Protein 2MJ3 (pdb70)

CATH classification: 3.10.20.30

Foldseek 3Di:
DAWEWAADPVRDIDIDRFAAQWAVVCSCVQQVHDDDDDDTDHDNDQPADAQFAPVCLVVSPVVDDADPVQVVVVVVQPPADSRGHPDRQRGDHCNCHVHYHHHRDDDDPGDHDGHD

Nearest PDB structures (foldseek):
  2mj3-assembly1_A  TM=9.376E-01  e=3.200E-22  Ehrlichia chaffeensis str. Arkansas
  2wlb-assembly2_B  TM=4.507E-01  e=3.139E-08  Schizosaccharomyces pombe
  1b9r-assembly1_A  TM=3.987E-01  e=2.968E-05  Pseudomonas sp.
  7f9o-assembly1_8  TM=2.882E-01  e=1.897E-01  Hordeum vulgare subsp. spontaneum
  1wgh-assembly1_A  TM=3.257E-01  e=3.223E+00  Mus musculus

Solvent-accessible surface area: 8597 Å² total; per-residue (Å²): 155,28,71,0,29,11,52,12,106,99,59,22,165,32,80,52,118,1,118,43,4,26,30,29,51,29,16,16,104,172,21,105,82,144,57,170,47,89,77,140,46,56,174,84,35,89,145,32,30,66,2,23,11,64,82,116,34,84,91,56,85,136,150,94,158,84,60,136,136,58,74,73,108,90,102,124,44,183,81,34,51,116,25,2,42,90,14,106,147,20,37,0,0,107,90,1,74,78,68,72,3,60,26,18,58,170,87,139,65,133,67,178,95,182,50,130

Sequence (116 aa):
MPLITFISPDGSRKTYEAYDGETLLSLAHRNNVDLEGACEGSLACSTCHVIIDPSWYDIVEQHNEISDEENDMLDLAFGLTDTSRLGCQIILTKELDGLCVILPTETRNISFVKNSMPLITFISPDGSRKTYEAYDGETLLSLAHRNNVDLEGACEGSLACSTCHVIIDPSWYDIVEQHNEISDEENDMLDLAFGLTDTSRLGCQIILTKELDGLCVILPTETRNISFVKNSMPLITFISPDGSRKTYEAYDGETLLSLAHRNNVDLEGACEGSLACSTCHVIIDPSWYDIVEQHNEISDEENDMLDLAFGLTDTSRLGCQIILTKELDGLCVILPTETRNISFVKNSMPLITFISPDGSRKTYEAYDGETLLSLAHRNNVDLEGACEGSLACSTCHVIIDPSWYDIVEQHNEISDEENDMLDLAFGLTDTSRLGCQIILTKELDGLCVILPTETRNISFVKNSMPLITFISPDGSRKTYEAYDGETLLSLAHRNNVDLEGACEGSLACSTCHVIIDPSWYDIVEQHNEISDEENDMLDLAFGLTDTSRLGCQIILTKELDGLCVILPTETRNISFVKNSMPLITFISPDGSRKTYEAYDGETLLSLAHRNNVDLEGACEGSLACSTCHVIIDPSWYDIVEQHNEISDEENDMLDLAFGLTDTSRLGCQIILTKELDGLCVILPTETRNISFVKNSMPLITFISPDGSRKTYEAYDGETLLSLAHRNNVDLEGACEGSLACSTCHVIIDPSWYDIVEQHNEISDEENDMLDLAFGLTDTSRLGCQIILTKELDGLCVILPTETRNISFVKNSMPLITFISPDGSRKTYEAYDGETLLSLAHRNNVDLEGACEGSLACSTCHVIIDPSWYDIVEQHNEISDEENDMLDLAFGLTDTSRLGCQIILTKELDGLCVILPTETRNISFVKNSMPLITFISPDGSRKTYEAYDGETLLSLAHRNNVDLEGACEGSLACSTCHVIIDPSWYDIVEQHNEISDEENDMLDLAFGLTDTSRLGCQIILTKELDGLCVILPTETRNISFVKNS

Secondary structure (DSSP, 8-state):
--EEEEEPTTS-EEEEE--SS--THHHHHHTT----------S---S--EE--HHHHHHHHHHS---TTHHHHHHH--S--SSEES-SS----GGGTT-EEE-SSS----S-----

Structure (mmCIF, N/CA/C/O backbone):
data_2MJ3
#
_entry.id   2MJ3
#
loop_
_atom_site.group_PDB
_atom_site.id
_atom_site.type_symbol
_atom_site.label_atom_id
_atom_site.label_alt_id
_atom_site.label_comp_id
_atom_site.label_asym_id
_atom_site.label_entity_id
_atom_site.label_seq_id
_atom_site.pdbx_PDB_ins_code
_atom_site.Cartn_x
_atom_site.Cartn_y
_atom_site.Cartn_z
_atom_site.occupancy
_atom_site.B_iso_or_equiv
_atom_site.auth_seq_id
_atom_site.auth_comp_id
_atom_site.auth_asym_id
_atom_site.auth_atom_id
_atom_site.pdbx_PDB_model_num
ATOM 1 N N . MET A 1 1 ? 1.329 0.000 0.000 1.00 0.00 1 MET A N 1
ATOM 2 C CA . MET A 1 1 ? 2.093 -0.001 -1.242 1.00 52.33 1 MET A CA 1
ATOM 3 C C . MET A 1 1 ? 1.196 0.329 -2.432 1.00 25.13 1 MET A C 1
ATOM 4 O O . MET A 1 1 ? 0.892 -0.524 -3.265 1.00 70.44 1 MET A O 1
ATOM 18 N N . PRO A 1 2 ? 0.763 1.595 -2.514 1.00 53.41 2 PRO A N 1
ATOM 19 C CA . PRO A 1 2 ? -0.105 2.066 -3.598 1.00 3.20 2 PRO A CA 1
ATOM 20 C C . PRO A 1 2 ? 0.621 2.124 -4.938 1.00 2.33 2 PRO A C 1
ATOM 21 O O . PRO A 1 2 ? 1.741 1.628 -5.071 1.00 13.21 2 PRO A O 1
ATOM 32 N N . LEU A 1 3 ? -0.022 2.733 -5.928 1.00 10.12 3 LEU A N 1
ATOM 33 C CA . LEU A 1 3 ? 0.563 2.857 -7.258 1.00 61.24 3 LEU A CA 1
ATOM 34 C C . LEU A 1 3 ? 0.666 4.321 -7.674 1.00 62.30 3 LEU A C 1
ATOM 35 O O . LEU A 1 3 ? -0.223 5.122 -7.385 1.00 42.20 3 LEU A O 1
ATOM 51 N N . ILE A 1 4 ? 1.755 4.662 -8.355 1.00 21.31 4 ILE A N 1
ATOM 52 C CA . ILE A 1 4 ? 1.972 6.028 -8.813 1.00 42.30 4 ILE A CA 1
ATOM 53 C C . ILE A 1 4 ? 2.169 6.077 -10.324 1.00 61.34 4 ILE A C 1
ATOM 54 O O . ILE A 1 4 ? 2.926 5.287 -10.889 1.00 63.52 4 ILE A O 1
ATOM 70 N N . THR A 1 5 ? 1.483 7.011 -10.976 1.00 4.24 5 THR A N 1
ATOM 71 C CA . THR A 1 5 ? 1.583 7.164 -12.421 1.00 51.15 5 THR A CA 1
ATOM 72 C C . THR A 1 5 ? 2.666 8.169 -12.795 1.00 4.21 5 THR A C 1
ATOM 73 O O . THR A 1 5 ? 2.545 9.361 -12.512 1.00 44.42 5 THR A O 1
ATOM 84 N N . PHE A 1 6 ? 3.725 7.681 -13.432 1.00 45.13 6 PHE A N 1
ATOM 85 C CA . PHE A 1 6 ? 4.831 8.538 -13.844 1.00 64.55 6 PHE A CA 1
ATOM 86 C C . PHE A 1 6 ? 4.680 8.957 -15.304 1.00 31.22 6 PHE A C 1
ATOM 87 O O . PHE A 1 6 ? 4.709 8.120 -16.207 1.00 52.30 6 PHE A O 1
ATOM 104 N N . ILE A 1 7 ? 4.518 10.257 -15.526 1.00 31.32 7 ILE A N 1
ATOM 105 C CA . ILE A 1 7 ? 4.362 10.787 -16.875 1.00 4.35 7 ILE A CA 1
ATOM 106 C C . ILE A 1 7 ? 5.713 11.152 -17.481 1.00 1.42 7 ILE A C 1
ATOM 107 O O . ILE A 1 7 ? 6.594 11.669 -16.794 1.00 22.13 7 ILE A O 1
ATOM 123 N N . SER A 1 8 ? 5.868 10.882 -18.773 1.00 1.11 8 SER A N 1
ATOM 124 C CA . SER A 1 8 ? 7.112 11.180 -19.472 1.00 44.34 8 SER A CA 1
ATOM 125 C C . SER A 1 8 ? 6.990 12.475 -20.271 1.00 71.50 8 SER A C 1
ATOM 126 O O . SER A 1 8 ? 5.894 12.945 -20.575 1.00 74.13 8 SER A O 1
ATOM 134 N N . PRO A 1 9 ? 8.143 13.065 -20.619 1.00 53.23 9 PRO A N 1
ATOM 135 C CA . PRO A 1 9 ? 8.192 14.313 -21.387 1.00 64.34 9 PRO A CA 1
ATOM 136 C C . PRO A 1 9 ? 7.740 14.123 -22.831 1.00 70.12 9 PRO A C 1
ATOM 137 O O . PRO A 1 9 ? 7.383 15.085 -23.511 1.00 71.04 9 PRO A O 1
ATOM 148 N N . ASP A 1 10 ? 7.757 12.877 -23.293 1.00 1.43 10 ASP A N 1
ATOM 149 C CA . ASP A 1 10 ? 7.347 12.561 -24.656 1.00 12.31 10 ASP A CA 1
ATOM 150 C C . ASP A 1 10 ? 5.835 12.372 -24.739 1.00 4.25 10 ASP A C 1
ATOM 151 O O . ASP A 1 10 ? 5.271 12.271 -25.827 1.00 13.42 10 ASP A O 1
ATOM 160 N N . GLY A 1 11 ? 5.186 12.324 -23.579 1.00 73.03 11 GLY A N 1
ATOM 161 C CA . GLY A 1 11 ? 3.746 12.146 -23.543 1.00 31.32 11 GLY A CA 1
ATOM 162 C C . GLY A 1 11 ? 3.344 10.777 -23.031 1.00 60.41 11 GLY A C 1
ATOM 163 O O . GLY A 1 11 ? 2.176 10.539 -22.725 1.00 54.23 11 GLY A O 1
ATOM 167 N N . SER A 1 12 ? 4.314 9.873 -22.939 1.00 62.32 12 SER A N 1
ATOM 168 C CA . SER A 1 12 ? 4.054 8.518 -22.466 1.00 64.14 12 SER A CA 1
ATOM 169 C C . SER A 1 12 ? 3.677 8.522 -20.988 1.00 64.50 12 SER A C 1
ATOM 170 O O . SER A 1 12 ? 3.487 9.579 -20.387 1.00 41.13 12 SER A O 1
ATOM 178 N N . ARG A 1 13 ? 3.571 7.330 -20.408 1.00 42.41 13 ARG A N 1
ATOM 179 C CA . ARG A 1 13 ? 3.216 7.195 -19.001 1.00 32.13 13 ARG A CA 1
ATOM 180 C C . ARG A 1 13 ? 3.502 5.782 -18.501 1.00 70.33 13 ARG A C 1
ATOM 181 O O . ARG A 1 13 ? 3.040 4.800 -19.083 1.00 55.22 13 ARG A O 1
ATOM 202 N N . LYS A 1 14 ? 4.268 5.686 -17.420 1.00 30.21 14 LYS A N 1
ATOM 203 C CA . LYS A 1 14 ? 4.616 4.394 -16.841 1.00 22.25 14 LYS A CA 1
ATOM 204 C C . LYS A 1 14 ? 3.779 4.112 -15.597 1.00 22.21 14 LYS A C 1
ATOM 205 O O . LYS A 1 14 ? 3.263 5.032 -14.961 1.00 70.51 14 LYS A O 1
ATOM 224 N N . THR A 1 15 ? 3.649 2.834 -15.254 1.00 4.05 15 THR A N 1
ATOM 225 C CA . THR A 1 15 ? 2.876 2.431 -14.086 1.00 53.20 15 THR A CA 1
ATOM 226 C C . THR A 1 15 ? 3.637 1.411 -13.247 1.00 72.24 15 THR A C 1
ATOM 227 O O . THR A 1 15 ? 3.876 0.286 -13.687 1.00 62.02 15 THR A O 1
ATOM 238 N N . TYR A 1 16 ? 4.014 1.810 -12.038 1.00 22.31 16 TYR A N 1
ATOM 239 C CA . TYR A 1 16 ? 4.750 0.930 -11.138 1.00 22.31 16 TYR A CA 1
ATOM 240 C C . TYR A 1 16 ? 4.403 1.225 -9.682 1.00 53.41 16 TYR A C 1
ATOM 241 O O . TYR A 1 16 ? 4.408 2.379 -9.254 1.00 24.22 16 TYR A O 1
ATOM 259 N N . GLU A 1 17 ? 4.101 0.173 -8.927 1.00 42.51 17 GLU A N 1
ATOM 260 C CA . GLU A 1 17 ? 3.751 0.320 -7.519 1.00 71.22 17 GLU A CA 1
ATOM 261 C C . GLU A 1 17 ? 4.897 0.954 -6.736 1.00 62.15 17 GLU A C 1
ATOM 262 O O . GLU A 1 17 ? 6.017 0.443 -6.731 1.00 73.14 17 GLU A O 1
ATOM 274 N N . ALA A 1 18 ? 4.609 2.071 -6.077 1.00 34.25 18 ALA A N 1
ATOM 275 C CA . ALA A 1 18 ? 5.614 2.774 -5.289 1.00 54.33 18 ALA A CA 1
ATOM 276 C C . ALA A 1 18 ? 5.464 2.463 -3.804 1.00 0.30 18 ALA A C 1
ATOM 277 O O . ALA A 1 18 ? 4.470 1.873 -3.381 1.00 22.45 18 ALA A O 1
ATOM 284 N N . TYR A 1 19 ? 6.457 2.864 -3.018 1.00 31.23 19 TYR A N 1
ATOM 285 C CA . TYR A 1 19 ? 6.437 2.625 -1.580 1.00 31.25 19 TYR A CA 1
ATOM 286 C C . TYR A 1 19 ? 6.431 3.941 -0.809 1.00 14.35 19 TYR A C 1
ATOM 287 O O . TYR A 1 19 ? 6.418 5.021 -1.401 1.00 25.51 19 TYR A O 1
ATOM 305 N N . ASP A 1 20 ? 6.439 3.843 0.516 1.00 4.32 20 ASP A N 1
ATOM 306 C CA . ASP A 1 20 ? 6.437 5.025 1.370 1.00 14.34 20 ASP A CA 1
ATOM 307 C C . ASP A 1 20 ? 7.858 5.519 1.620 1.00 23.21 20 ASP A C 1
ATOM 308 O O . ASP A 1 20 ? 8.658 4.839 2.261 1.00 5.14 20 ASP A O 1
ATOM 317 N N . GLY A 1 21 ? 8.166 6.706 1.107 1.00 11.54 21 GLY A N 1
ATOM 318 C CA . GLY A 1 21 ? 9.491 7.270 1.284 1.00 4.15 21 GLY A CA 1
ATOM 319 C C . GLY A 1 21 ? 10.559 6.483 0.550 1.00 12.21 21 GLY A C 1
ATOM 320 O O . GLY A 1 21 ? 11.752 6.697 0.762 1.00 51.55 21 GLY A O 1
ATOM 324 N N . GLU A 1 22 ? 10.129 5.569 -0.314 1.00 33.12 22 GLU A N 1
ATOM 325 C CA . GLU A 1 22 ? 11.058 4.746 -1.079 1.00 75.24 22 GLU A CA 1
ATOM 326 C C . GLU A 1 22 ? 11.306 5.347 -2.460 1.00 24.12 22 GLU A C 1
ATOM 327 O O . GLU A 1 22 ? 10.371 5.747 -3.154 1.00 1.11 22 GLU A O 1
ATOM 339 N N . THR A 1 23 ? 12.575 5.408 -2.852 1.00 62.13 23 THR A N 1
ATOM 340 C CA . THR A 1 23 ? 12.949 5.961 -4.148 1.00 13.32 23 THR A CA 1
ATOM 341 C C . THR A 1 23 ? 12.670 4.969 -5.271 1.00 33.23 23 THR A C 1
ATOM 342 O O . THR A 1 23 ? 12.257 3.835 -5.023 1.00 21.02 23 THR A O 1
ATOM 353 N N . LEU A 1 24 ? 12.898 5.401 -6.506 1.00 34.00 24 LEU A N 1
ATOM 354 C CA . LEU A 1 24 ? 12.671 4.549 -7.668 1.00 43.25 24 LEU A CA 1
ATOM 355 C C . LEU A 1 24 ? 13.569 3.317 -7.624 1.00 20.14 24 LEU A C 1
ATOM 356 O O . LEU A 1 24 ? 13.304 2.318 -8.294 1.00 64.00 24 LEU A O 1
ATOM 372 N N . LEU A 1 25 ? 14.630 3.393 -6.828 1.00 42.22 25 LEU A N 1
ATOM 373 C CA . LEU A 1 25 ? 15.567 2.283 -6.693 1.00 73.24 25 LEU A CA 1
ATOM 374 C C . LEU A 1 25 ? 14.830 0.984 -6.379 1.00 44.54 25 LEU A C 1
ATOM 375 O O . LEU A 1 25 ? 15.050 -0.038 -7.029 1.00 20.14 25 LEU A O 1
ATOM 391 N N . SER A 1 26 ? 13.954 1.034 -5.381 1.00 23.40 26 SER A N 1
ATOM 392 C CA . SER A 1 26 ? 13.186 -0.139 -4.980 1.00 21.13 26 SER A CA 1
ATOM 393 C C . SER A 1 26 ? 12.451 -0.742 -6.173 1.00 43.32 26 SER A C 1
ATOM 394 O O . SER A 1 26 ? 12.199 -1.947 -6.218 1.00 50.53 26 SER A O 1
ATOM 402 N N . LEU A 1 27 ? 12.110 0.105 -7.138 1.00 62.25 27 LEU A N 1
ATOM 403 C CA . LEU A 1 27 ? 11.404 -0.342 -8.334 1.00 32.40 27 LEU A CA 1
ATOM 404 C C . LEU A 1 27 ? 12.369 -0.975 -9.332 1.00 54.40 27 LEU A C 1
ATOM 405 O O . LEU A 1 27 ? 12.092 -2.036 -9.891 1.00 3.43 27 LEU A O 1
ATOM 421 N N . ALA A 1 28 ? 13.502 -0.316 -9.549 1.00 65.24 28 ALA A N 1
ATOM 422 C CA . ALA A 1 28 ? 14.510 -0.816 -10.476 1.00 42.24 28 ALA A CA 1
ATOM 423 C C . ALA A 1 28 ? 14.922 -2.241 -10.124 1.00 31.20 28 ALA A C 1
ATOM 424 O O . ALA A 1 28 ? 15.293 -3.025 -10.998 1.00 71.22 28 ALA A O 1
ATOM 431 N N . HIS A 1 29 ? 14.855 -2.571 -8.838 1.00 13.10 29 HIS A N 1
ATOM 432 C CA . HIS A 1 29 ? 15.221 -3.903 -8.370 1.00 52.01 29 HIS A CA 1
ATOM 433 C C . HIS A 1 29 ? 14.120 -4.911 -8.686 1.00 21.24 29 HIS A C 1
ATOM 434 O O . HIS A 1 29 ? 14.388 -5.996 -9.202 1.00 23.34 29 HIS A O 1
ATOM 448 N N . ARG A 1 30 ? 12.882 -4.546 -8.372 1.00 14.45 30 ARG A N 1
ATOM 449 C CA . ARG A 1 30 ? 11.741 -5.419 -8.620 1.00 11.02 30 ARG A CA 1
ATOM 450 C C . ARG A 1 30 ? 11.533 -5.630 -10.117 1.00 1.43 30 ARG A C 1
ATOM 451 O O . ARG A 1 30 ? 11.099 -6.696 -10.549 1.00 30.41 30 ARG A O 1
ATOM 472 N N . ASN A 1 31 ? 11.846 -4.604 -10.902 1.00 71.24 31 ASN A N 1
ATOM 473 C CA . ASN A 1 31 ? 11.692 -4.677 -12.351 1.00 4.41 31 ASN A CA 1
ATOM 474 C C . ASN A 1 31 ? 12.937 -5.273 -13.001 1.00 22.33 31 ASN A C 1
ATOM 475 O O . ASN A 1 31 ? 13.045 -5.328 -14.225 1.00 0.31 31 ASN A O 1
ATOM 486 N N . ASN A 1 32 ? 13.875 -5.720 -12.171 1.00 74.22 32 ASN A N 1
ATOM 487 C CA . ASN A 1 32 ? 15.112 -6.313 -12.665 1.00 22.24 32 ASN A CA 1
ATOM 488 C C . ASN A 1 32 ? 15.657 -5.526 -13.852 1.00 50.24 32 ASN A C 1
ATOM 489 O O . ASN A 1 32 ? 16.159 -6.104 -14.816 1.00 43.44 32 ASN A O 1
ATOM 500 N N . VAL A 1 33 ? 15.554 -4.203 -13.776 1.00 3.35 33 VAL A N 1
ATOM 501 C CA . VAL A 1 33 ? 16.038 -3.335 -14.843 1.00 30.02 33 VAL A CA 1
ATOM 502 C C . VAL A 1 33 ? 17.437 -2.814 -14.536 1.00 25.12 33 VAL A C 1
ATOM 503 O O . VAL A 1 33 ? 17.817 -2.672 -13.373 1.00 52.43 33 VAL A O 1
ATOM 516 N N . ASP A 1 34 ? 18.201 -2.531 -15.586 1.00 14.04 34 ASP A N 1
ATOM 517 C CA . ASP A 1 34 ? 19.559 -2.024 -15.429 1.00 11.31 34 ASP A CA 1
ATOM 518 C C . ASP A 1 34 ? 19.565 -0.726 -14.627 1.00 42.23 34 ASP A C 1
ATOM 519 O O . ASP A 1 34 ? 19.271 0.346 -15.158 1.00 63.05 34 ASP A O 1
ATOM 528 N N . LEU A 1 35 ? 19.901 -0.830 -13.346 1.00 54.41 35 LEU A N 1
ATOM 529 C CA . LEU A 1 35 ? 19.944 0.336 -12.470 1.00 22.01 35 LEU A CA 1
ATOM 530 C C . LEU A 1 35 ? 21.385 0.738 -12.170 1.00 13.11 35 LEU A C 1
ATOM 531 O O . LEU A 1 35 ? 22.326 0.063 -12.584 1.00 22.32 35 LEU A O 1
ATOM 547 N N . GLU A 1 36 ? 21.547 1.841 -11.446 1.00 3.20 36 GLU A N 1
ATOM 548 C CA . GLU A 1 36 ? 22.873 2.332 -11.090 1.00 25.33 36 GLU A CA 1
ATOM 549 C C . GLU A 1 36 ? 22.851 3.023 -9.729 1.00 73.52 36 GLU A C 1
ATOM 550 O O . GLU A 1 36 ? 22.192 4.046 -9.552 1.00 11.25 36 GLU A O 1
ATOM 562 N N . GLY A 1 37 ? 23.576 2.453 -8.771 1.00 14.43 37 GLY A N 1
ATOM 563 C CA . GLY A 1 37 ? 23.625 3.027 -7.438 1.00 72.34 37 GLY A CA 1
ATOM 564 C C . GLY A 1 37 ? 23.888 1.986 -6.369 1.00 24.43 37 GLY A C 1
ATOM 565 O O . GLY A 1 37 ? 24.803 2.136 -5.559 1.00 33.11 37 GLY A O 1
ATOM 569 N N . ALA A 1 38 ? 23.084 0.927 -6.364 1.00 44.50 38 ALA A N 1
ATOM 570 C CA . ALA A 1 38 ? 23.236 -0.143 -5.386 1.00 14.41 38 ALA A CA 1
ATOM 571 C C . ALA A 1 38 ? 22.992 0.369 -3.970 1.00 42.23 38 ALA A C 1
ATOM 572 O O . ALA A 1 38 ? 23.796 0.132 -3.068 1.00 32.15 38 ALA A O 1
ATOM 579 N N . CYS A 1 39 ? 21.881 1.072 -3.783 1.00 53.14 39 CYS A N 1
ATOM 580 C CA . CYS A 1 39 ? 21.533 1.619 -2.477 1.00 15.12 39 CYS A CA 1
ATOM 581 C C . CYS A 1 39 ? 20.197 1.063 -1.993 1.00 24.22 39 CYS A C 1
ATOM 582 O O . CYS A 1 39 ? 19.138 1.453 -2.482 1.00 40.21 39 CYS A O 1
ATOM 590 N N . GLU A 1 40 ? 20.257 0.148 -1.030 1.00 64.11 40 GLU A N 1
ATOM 591 C CA . GLU A 1 40 ? 19.052 -0.464 -0.482 1.00 43.44 40 GLU A CA 1
ATOM 592 C C . GLU A 1 40 ? 18.082 0.601 0.021 1.00 4.44 40 GLU A C 1
ATOM 593 O O . GLU A 1 40 ? 16.872 0.386 0.059 1.00 32.15 40 GLU A O 1
ATOM 605 N N . GLY A 1 41 ? 18.625 1.752 0.408 1.00 12.12 41 GLY A N 1
ATOM 606 C CA . GLY A 1 41 ? 17.794 2.834 0.905 1.00 25.43 41 GLY A CA 1
ATOM 607 C C . GLY A 1 41 ? 17.307 2.587 2.319 1.00 11.23 41 GLY A C 1
ATOM 608 O O . GLY A 1 41 ? 18.096 2.588 3.264 1.00 32.21 41 GLY A O 1
ATOM 612 N N . SER A 1 42 ? 16.002 2.378 2.466 1.00 65.33 42 SER A N 1
ATOM 613 C CA . SER A 1 42 ? 15.410 2.134 3.776 1.00 53.54 42 SER A CA 1
ATOM 614 C C . SER A 1 42 ? 14.247 1.152 3.672 1.00 51.33 42 SER A C 1
ATOM 615 O O . SER A 1 42 ? 13.688 0.945 2.594 1.00 53.52 42 SER A O 1
ATOM 623 N N . LEU A 1 43 ? 13.888 0.549 4.800 1.00 52.24 43 LEU A N 1
ATOM 624 C CA . LEU A 1 43 ? 12.791 -0.412 4.838 1.00 62.14 43 LEU A CA 1
ATOM 625 C C . LEU A 1 43 ? 11.641 0.108 5.693 1.00 34.14 43 LEU A C 1
ATOM 626 O O . LEU A 1 43 ? 10.486 -0.265 5.491 1.00 75.21 43 LEU A O 1
ATOM 642 N N . ALA A 1 44 ? 11.965 0.973 6.649 1.00 74.02 44 ALA A N 1
ATOM 643 C CA . ALA A 1 44 ? 10.958 1.548 7.532 1.00 32.34 44 ALA A CA 1
ATOM 644 C C . ALA A 1 44 ? 10.970 3.071 7.461 1.00 73.20 44 ALA A C 1
ATOM 645 O O . ALA A 1 44 ? 11.762 3.727 8.138 1.00 40.20 44 ALA A O 1
ATOM 652 N N . CYS A 1 45 ? 10.088 3.627 6.637 1.00 22.43 45 CYS A N 1
ATOM 653 C CA . CYS A 1 45 ? 9.999 5.074 6.476 1.00 34.54 45 CYS A CA 1
ATOM 654 C C . CYS A 1 45 ? 8.633 5.587 6.923 1.00 64.34 45 CYS A C 1
ATOM 655 O O . CYS A 1 45 ? 7.603 5.197 6.373 1.00 11.42 45 CYS A O 1
ATOM 663 N N . SER A 1 46 ? 8.634 6.461 7.923 1.00 11.44 46 SER A N 1
ATOM 664 C CA . SER A 1 46 ? 7.395 7.024 8.448 1.00 72.04 46 SER A CA 1
ATOM 665 C C . SER A 1 46 ? 7.518 8.534 8.629 1.00 32.23 46 SER A C 1
ATOM 666 O O . SER A 1 46 ? 8.610 9.058 8.849 1.00 2.24 46 SER A O 1
ATOM 674 N N . THR A 1 47 ? 6.388 9.229 8.535 1.00 24.25 47 THR A N 1
ATOM 675 C CA . THR A 1 47 ? 6.368 10.678 8.688 1.00 51.11 47 THR A CA 1
ATOM 676 C C . THR A 1 47 ? 7.424 11.338 7.809 1.00 52.43 47 THR A C 1
ATOM 677 O O . THR A 1 47 ? 8.045 12.325 8.204 1.00 4.40 47 THR A O 1
ATOM 688 N N . CYS A 1 48 ? 7.621 10.789 6.616 1.00 63.23 48 CYS A N 1
ATOM 689 C CA . CYS A 1 48 ? 8.603 11.325 5.680 1.00 41.22 48 CYS A CA 1
ATOM 690 C C . CYS A 1 48 ? 8.076 12.586 5.002 1.00 30.21 48 CYS A C 1
ATOM 691 O O . CYS A 1 48 ? 6.907 12.943 5.154 1.00 62.31 48 CYS A O 1
ATOM 699 N N . HIS A 1 49 ? 8.946 13.258 4.255 1.00 62.32 49 HIS A N 1
ATOM 700 C CA . HIS A 1 49 ? 8.569 14.480 3.554 1.00 14.13 49 HIS A CA 1
ATOM 701 C C . HIS A 1 49 ? 7.536 14.188 2.470 1.00 72.11 49 HIS A C 1
ATOM 702 O O . HIS A 1 49 ? 6.989 13.087 2.399 1.00 3.02 49 HIS A O 1
ATOM 716 N N . VAL A 1 50 ? 7.272 15.181 1.627 1.00 5.50 50 VAL A N 1
ATOM 717 C CA . VAL A 1 50 ? 6.306 15.031 0.546 1.00 14.01 50 VAL A CA 1
ATOM 718 C C . VAL A 1 50 ? 6.949 15.306 -0.809 1.00 15.15 50 VAL A C 1
ATOM 719 O O . VAL A 1 50 ? 7.855 16.132 -0.920 1.00 52.24 50 VAL A O 1
ATOM 732 N N . ILE A 1 51 ? 6.473 14.609 -1.835 1.00 44.21 51 ILE A N 1
ATOM 733 C CA . ILE A 1 51 ? 7.001 14.780 -3.183 1.00 60.32 51 ILE A CA 1
ATOM 734 C C . ILE A 1 51 ? 5.886 14.716 -4.222 1.00 4.11 51 ILE A C 1
ATOM 735 O O . ILE A 1 51 ? 5.284 13.664 -4.437 1.00 31.14 51 ILE A O 1
ATOM 751 N N . ILE A 1 52 ? 5.619 15.848 -4.865 1.00 32.24 52 ILE A N 1
ATOM 752 C CA . ILE A 1 52 ? 4.579 15.920 -5.883 1.00 73.32 52 ILE A CA 1
ATOM 753 C C . ILE A 1 52 ? 5.108 16.553 -7.165 1.00 71.15 52 ILE A C 1
ATOM 754 O O . ILE A 1 52 ? 6.138 17.227 -7.158 1.00 1.12 52 ILE A O 1
ATOM 770 N N . ASP A 1 53 ? 4.396 16.333 -8.265 1.00 34.10 53 ASP A N 1
ATOM 771 C CA . ASP A 1 53 ? 4.792 16.884 -9.556 1.00 15.44 53 ASP A CA 1
ATOM 772 C C . ASP A 1 53 ? 5.075 18.379 -9.444 1.00 12.20 53 ASP A C 1
ATOM 773 O O . ASP A 1 53 ? 4.634 19.052 -8.511 1.00 61.54 53 ASP A O 1
ATOM 782 N N . PRO A 1 54 ? 5.829 18.913 -10.416 1.00 51.22 54 PRO A N 1
ATOM 783 C CA . PRO A 1 54 ? 6.189 20.334 -10.449 1.00 75.11 54 PRO A CA 1
ATOM 784 C C . PRO A 1 54 ? 4.991 21.228 -10.752 1.00 41.12 54 PRO A C 1
ATOM 785 O O . PRO A 1 54 ? 5.058 22.447 -10.592 1.00 62.22 54 PRO A O 1
ATOM 796 N N . SER A 1 55 ? 3.896 20.615 -11.190 1.00 61.21 55 SER A N 1
ATOM 797 C CA . SER A 1 55 ? 2.684 21.356 -11.519 1.00 3.33 55 SER A CA 1
ATOM 798 C C . SER A 1 55 ? 1.905 21.710 -10.256 1.00 12.31 55 SER A C 1
ATOM 799 O O . SER A 1 55 ? 1.178 22.703 -10.220 1.00 50.21 55 SER A O 1
ATOM 807 N N . TRP A 1 56 ? 2.062 20.891 -9.223 1.00 12.14 56 TRP A N 1
ATOM 808 C CA . TRP A 1 56 ? 1.373 21.117 -7.957 1.00 31.21 56 TRP A CA 1
ATOM 809 C C . TRP A 1 56 ? 2.268 21.865 -6.976 1.00 4.13 56 TRP A C 1
ATOM 810 O O . TRP A 1 56 ? 1.782 22.538 -6.066 1.00 63.21 56 TRP A O 1
ATOM 831 N N . TYR A 1 57 ? 3.577 21.744 -7.166 1.00 4.24 57 TYR A N 1
ATOM 832 C CA . TYR A 1 57 ? 4.541 22.408 -6.295 1.00 54.02 57 TYR A CA 1
ATOM 833 C C . TYR A 1 57 ? 4.227 23.896 -6.170 1.00 32.21 57 TYR A C 1
ATOM 834 O O . TYR A 1 57 ? 4.278 24.463 -5.078 1.00 74.42 57 TYR A O 1
ATOM 852 N N . ASP A 1 58 ? 3.902 24.522 -7.296 1.00 33.34 58 ASP A N 1
ATOM 853 C CA . ASP A 1 58 ? 3.577 25.943 -7.314 1.00 3.43 58 ASP A CA 1
ATOM 854 C C . ASP A 1 58 ? 2.315 26.223 -6.504 1.00 53.04 58 ASP A C 1
ATOM 855 O O . ASP A 1 58 ? 2.156 27.305 -5.938 1.00 73.04 58 ASP A O 1
ATOM 864 N N . ILE A 1 59 ? 1.420 25.242 -6.455 1.00 62.24 59 ILE A N 1
ATOM 865 C CA . ILE A 1 59 ? 0.172 25.383 -5.716 1.00 22.23 59 ILE A CA 1
ATOM 866 C C . ILE A 1 59 ? 0.403 25.241 -4.215 1.00 64.22 59 ILE A C 1
ATOM 867 O O . ILE A 1 59 ? -0.016 26.089 -3.428 1.00 55.32 59 ILE A O 1
ATOM 883 N N . VAL A 1 60 ? 1.076 24.163 -3.825 1.00 60.40 60 VAL A N 1
ATOM 884 C CA . VAL A 1 60 ? 1.367 23.910 -2.419 1.00 15.23 60 VAL A CA 1
ATOM 885 C C . VAL A 1 60 ? 2.314 24.964 -1.856 1.00 32.45 60 VAL A C 1
ATOM 886 O O . VAL A 1 60 ? 2.323 25.224 -0.653 1.00 53.40 60 VAL A O 1
ATOM 899 N N . GLU A 1 61 ? 3.110 25.566 -2.734 1.00 14.14 61 GLU A N 1
ATOM 900 C CA . GLU A 1 61 ? 4.061 26.592 -2.323 1.00 23.42 61 GLU A CA 1
ATOM 901 C C . GLU A 1 61 ? 3.354 27.919 -2.065 1.00 74.22 61 GLU A C 1
ATOM 902 O O . GLU A 1 61 ? 3.770 28.700 -1.210 1.00 64.23 61 GLU A O 1
ATOM 914 N N . GLN A 1 62 ? 2.282 28.166 -2.812 1.00 20.13 62 GLN A N 1
ATOM 915 C CA . GLN A 1 62 ? 1.517 29.399 -2.665 1.00 63.31 62 GLN A CA 1
ATOM 916 C C . GLN A 1 62 ? 0.412 29.233 -1.628 1.00 15.31 62 GLN A C 1
ATOM 917 O O . GLN A 1 62 ? -0.014 30.203 -0.999 1.00 24.34 62 GLN A O 1
ATOM 931 N N . HIS A 1 63 ? -0.051 27.999 -1.455 1.00 0.23 63 HIS A N 1
ATOM 932 C CA . HIS A 1 63 ? -1.108 27.707 -0.493 1.00 61.20 63 HIS A CA 1
ATOM 933 C C . HIS A 1 63 ? -0.555 27.675 0.929 1.00 53.23 63 HIS A C 1
ATOM 934 O O . HIS A 1 63 ? -1.284 27.904 1.893 1.00 30.22 63 HIS A O 1
ATOM 948 N N . ASN A 1 64 ? 0.737 27.390 1.050 1.00 61.40 64 ASN A N 1
ATOM 949 C CA . ASN A 1 64 ? 1.387 27.327 2.354 1.00 31.21 64 ASN A CA 1
ATOM 950 C C . ASN A 1 64 ? 2.480 28.385 2.469 1.00 53.21 64 ASN A C 1
ATOM 951 O O . ASN A 1 64 ? 3.353 28.485 1.608 1.00 51.13 64 ASN A O 1
ATOM 962 N N . GLU A 1 65 ? 2.424 29.172 3.539 1.00 52.11 65 GLU A N 1
ATOM 963 C CA . GLU A 1 65 ? 3.409 30.223 3.766 1.00 60.13 65 GLU A CA 1
ATOM 964 C C . GLU A 1 65 ? 4.637 29.671 4.484 1.00 44.33 65 GLU A C 1
ATOM 965 O O . GLU A 1 65 ? 4.542 28.715 5.254 1.00 52.32 65 GLU A O 1
ATOM 977 N N . ILE A 1 66 ? 5.790 30.280 4.225 1.00 53.31 66 ILE A N 1
ATOM 978 C CA . ILE A 1 66 ? 7.036 29.851 4.846 1.00 24.12 66 ILE A CA 1
ATOM 979 C C . ILE A 1 66 ? 7.544 30.893 5.837 1.00 62.00 66 ILE A C 1
ATOM 980 O O . ILE A 1 66 ? 7.602 32.083 5.527 1.00 63.21 66 ILE A O 1
ATOM 996 N N . SER A 1 67 ? 7.913 30.437 7.030 1.00 54.20 67 SER A N 1
ATOM 997 C CA . SER A 1 67 ? 8.414 31.330 8.068 1.00 43.11 67 SER A CA 1
ATOM 998 C C . SER A 1 67 ? 9.921 31.528 7.932 1.00 11.43 67 SER A C 1
ATOM 999 O O . SER A 1 67 ? 10.540 31.038 6.988 1.00 22.11 67 SER A O 1
ATOM 1007 N N . ASP A 1 68 ? 10.504 32.251 8.883 1.00 71.24 68 ASP A N 1
ATOM 1008 C CA . ASP A 1 68 ? 11.938 32.514 8.871 1.00 2.13 68 ASP A CA 1
ATOM 1009 C C . ASP A 1 68 ? 12.730 31.210 8.879 1.00 41.33 68 ASP A C 1
ATOM 1010 O O . ASP A 1 68 ? 13.781 31.108 8.247 1.00 50.43 68 ASP A O 1
ATOM 1019 N N . GLU A 1 69 ? 12.218 30.217 9.599 1.00 64.01 69 GLU A N 1
ATOM 1020 C CA . GLU A 1 69 ? 12.880 28.921 9.689 1.00 31.44 69 GLU A CA 1
ATOM 1021 C C . GLU A 1 69 ? 12.554 28.057 8.474 1.00 51.40 69 GLU A C 1
ATOM 1022 O O . GLU A 1 69 ? 13.415 27.349 7.955 1.00 64.41 69 GLU A O 1
ATOM 1034 N N . GLU A 1 70 ? 11.304 28.123 8.027 1.00 54.11 70 GLU A N 1
ATOM 1035 C CA . GLU A 1 70 ? 10.864 27.347 6.874 1.00 74.51 70 GLU A CA 1
ATOM 1036 C C . GLU A 1 70 ? 11.588 27.794 5.608 1.00 41.43 70 GLU A C 1
ATOM 1037 O O . GLU A 1 70 ? 12.264 27.002 4.954 1.00 64.33 70 GLU A O 1
ATOM 1049 N N . ASN A 1 71 ? 11.440 29.071 5.269 1.00 63.04 71 ASN A N 1
ATOM 1050 C CA . ASN A 1 71 ? 12.079 29.625 4.080 1.00 2.14 71 ASN A CA 1
ATOM 1051 C C . ASN A 1 71 ? 13.587 29.394 4.116 1.00 51.23 71 ASN A C 1
ATOM 1052 O O . ASN A 1 71 ? 14.239 29.323 3.074 1.00 72.22 71 ASN A O 1
ATOM 1063 N N . ASP A 1 72 ? 14.134 29.278 5.321 1.00 72.23 72 ASP A N 1
ATOM 1064 C CA . ASP A 1 72 ? 15.564 29.053 5.493 1.00 44.24 72 ASP A CA 1
ATOM 1065 C C . ASP A 1 72 ? 15.947 27.639 5.068 1.00 63.04 72 ASP A C 1
ATOM 1066 O O . ASP A 1 72 ? 17.073 27.394 4.636 1.00 63.30 72 ASP A O 1
ATOM 1075 N N . MET A 1 73 ? 15.003 26.712 5.194 1.00 10.42 73 MET A N 1
ATOM 1076 C CA . MET A 1 73 ? 15.242 25.323 4.823 1.00 70.40 73 MET A CA 1
ATOM 1077 C C . MET A 1 73 ? 15.668 25.216 3.362 1.00 34.51 73 MET A C 1
ATOM 1078 O O . MET A 1 73 ? 16.459 24.345 2.998 1.00 61.13 73 MET A O 1
ATOM 1092 N N . LEU A 1 74 ? 15.138 26.105 2.530 1.00 72.14 74 LEU A N 1
ATOM 1093 C CA . LEU A 1 74 ? 15.463 26.110 1.107 1.00 11.25 74 LEU A CA 1
ATOM 1094 C C . LEU A 1 74 ? 16.932 26.454 0.886 1.00 4.11 74 LEU A C 1
ATOM 1095 O O . LEU A 1 74 ? 17.593 25.875 0.023 1.00 34.02 74 LEU A O 1
ATOM 1111 N N . ASP A 1 75 ? 17.438 27.398 1.672 1.00 45.01 75 ASP A N 1
ATOM 1112 C CA . ASP A 1 75 ? 18.831 27.817 1.564 1.00 22.12 75 ASP A CA 1
ATOM 1113 C C . ASP A 1 75 ? 19.772 26.636 1.782 1.00 2.21 75 ASP A C 1
ATOM 1114 O O . ASP A 1 75 ? 20.898 26.625 1.282 1.00 73.02 75 ASP A O 1
ATOM 1123 N N . LEU A 1 76 ? 19.305 25.645 2.532 1.00 31.44 76 LEU A N 1
ATOM 1124 C CA . LEU A 1 76 ? 20.105 24.459 2.818 1.00 71.40 76 LEU A CA 1
ATOM 1125 C C . LEU A 1 76 ? 19.890 23.388 1.753 1.00 21.55 76 LEU A C 1
ATOM 1126 O O . LEU A 1 76 ? 20.771 22.567 1.498 1.00 40.35 76 LEU A O 1
ATOM 1142 N N . ALA A 1 77 ? 18.714 23.403 1.135 1.00 71.10 77 ALA A N 1
ATOM 1143 C CA . ALA A 1 77 ? 18.385 22.436 0.095 1.00 31.21 77 ALA A CA 1
ATOM 1144 C C . ALA A 1 77 ? 19.373 22.518 -1.063 1.00 63.32 77 ALA A C 1
ATOM 1145 O O . ALA A 1 77 ? 19.420 23.515 -1.783 1.00 42.41 77 ALA A O 1
ATOM 1152 N N . PHE A 1 78 ? 20.162 21.463 -1.237 1.00 64.23 78 PHE A N 1
ATOM 1153 C CA . PHE A 1 78 ? 21.152 21.416 -2.308 1.00 13.33 78 PHE A CA 1
ATOM 1154 C C . PHE A 1 78 ? 21.085 20.086 -3.052 1.00 64.01 78 PHE A C 1
ATOM 1155 O O . PHE A 1 78 ? 21.273 19.022 -2.463 1.00 45.41 78 PHE A O 1
ATOM 1172 N N . GLY A 1 79 ? 20.816 20.155 -4.352 1.00 72.23 79 GLY A N 1
ATOM 1173 C CA . GLY A 1 79 ? 20.728 18.950 -5.157 1.00 4.04 79 GLY A CA 1
ATOM 1174 C C . GLY A 1 79 ? 19.299 18.481 -5.345 1.00 43.23 79 GLY A C 1
ATOM 1175 O O . GLY A 1 79 ? 18.994 17.762 -6.298 1.00 4.31 79 GLY A O 1
ATOM 1179 N N . LEU A 1 80 ? 18.420 18.887 -4.436 1.00 25.24 80 LEU A N 1
ATOM 1180 C CA . LEU A 1 80 ? 17.015 18.502 -4.505 1.00 11.42 80 LEU A CA 1
ATOM 1181 C C . LEU A 1 80 ? 16.333 19.148 -5.707 1.00 35.32 80 LEU A C 1
ATOM 1182 O O . LEU A 1 80 ? 16.803 20.155 -6.235 1.00 43.44 80 LEU A O 1
ATOM 1198 N N . THR A 1 81 ? 15.218 18.561 -6.134 1.00 2.45 81 THR A N 1
ATOM 1199 C CA . THR A 1 81 ? 14.470 19.079 -7.272 1.00 11.11 81 THR A CA 1
ATOM 1200 C C . THR A 1 81 ? 13.468 20.142 -6.834 1.00 65.23 81 THR A C 1
ATOM 1201 O O . THR A 1 81 ? 13.214 20.315 -5.642 1.00 51.13 81 THR A O 1
ATOM 1212 N N . ASP A 1 82 ? 12.903 20.850 -7.805 1.00 53.32 82 ASP A N 1
ATOM 1213 C CA . ASP A 1 82 ? 11.927 21.896 -7.520 1.00 32.32 82 ASP A CA 1
ATOM 1214 C C . ASP A 1 82 ? 10.541 21.299 -7.296 1.00 31.21 82 ASP A C 1
ATOM 1215 O O . ASP A 1 82 ? 9.582 22.017 -7.012 1.00 75.01 82 ASP A O 1
ATOM 1224 N N . THR A 1 83 ? 10.442 19.979 -7.427 1.00 0.44 83 THR A N 1
ATOM 1225 C CA . THR A 1 83 ? 9.174 19.286 -7.241 1.00 73.11 83 THR A CA 1
ATOM 1226 C C . THR A 1 83 ? 9.094 18.646 -5.860 1.00 12.13 83 THR A C 1
ATOM 1227 O O . THR A 1 83 ? 8.006 18.356 -5.362 1.00 3.05 83 THR A O 1
ATOM 1238 N N . SER A 1 84 ? 10.252 18.429 -5.245 1.00 43.22 84 SER A N 1
ATOM 1239 C CA . SER A 1 84 ? 10.313 17.820 -3.922 1.00 2.55 84 SER A CA 1
ATOM 1240 C C . SER A 1 84 ? 10.392 18.889 -2.835 1.00 70.04 84 SER A C 1
ATOM 1241 O O . SER A 1 84 ? 11.271 19.751 -2.860 1.00 32.23 84 SER A O 1
ATOM 1249 N N . ARG A 1 85 ? 9.467 18.825 -1.883 1.00 52.34 85 ARG A N 1
ATOM 1250 C CA . ARG A 1 85 ? 9.430 19.787 -0.789 1.00 13.34 85 ARG A CA 1
ATOM 1251 C C . ARG A 1 85 ? 9.881 19.141 0.518 1.00 13.42 85 ARG A C 1
ATOM 1252 O O . ARG A 1 85 ? 9.499 18.012 0.829 1.00 4.22 85 ARG A O 1
ATOM 1273 N N . LEU A 1 86 ? 10.695 19.864 1.279 1.00 13.53 86 LEU A N 1
ATOM 1274 C CA . LEU A 1 86 ? 11.199 19.362 2.553 1.00 53.31 86 LEU A CA 1
ATOM 1275 C C . LEU A 1 86 ? 11.814 17.976 2.387 1.00 54.32 86 LEU A C 1
ATOM 1276 O O . LEU A 1 86 ? 11.820 17.173 3.318 1.00 33.05 86 LEU A O 1
ATOM 1292 N N . GLY A 1 87 ? 12.332 17.704 1.193 1.00 24.42 87 GLY A N 1
ATOM 1293 C CA . GLY A 1 87 ? 12.945 16.415 0.927 1.00 13.04 87 GLY A CA 1
ATOM 1294 C C . GLY A 1 87 ? 14.459 16.475 0.958 1.00 10.22 87 GLY A C 1
ATOM 1295 O O . GLY A 1 87 ? 15.039 17.462 1.413 1.00 15.12 87 GLY A O 1
ATOM 1299 N N . CYS A 1 88 ? 15.101 15.418 0.475 1.00 23.30 88 CYS A N 1
ATOM 1300 C CA . CYS A 1 88 ? 16.558 15.353 0.451 1.00 3.14 88 CYS A CA 1
ATOM 1301 C C . CYS A 1 88 ? 17.049 14.581 -0.769 1.00 55.34 88 CYS A C 1
ATOM 1302 O O . CYS A 1 88 ? 17.929 15.043 -1.495 1.00 13.52 88 CYS A O 1
ATOM 1310 N N . GLN A 1 89 ? 16.474 13.403 -0.988 1.00 53.01 89 GLN A N 1
ATOM 1311 C CA . GLN A 1 89 ? 16.855 12.566 -2.120 1.00 15.21 89 GLN A CA 1
ATOM 1312 C C . GLN A 1 89 ? 15.645 12.249 -2.994 1.00 4.14 89 GLN A C 1
ATOM 1313 O O . GLN A 1 89 ? 15.655 11.283 -3.757 1.00 23.45 89 GLN A O 1
ATOM 1327 N N . ILE A 1 90 ? 14.606 13.068 -2.876 1.00 51.34 90 ILE A N 1
ATOM 1328 C CA . ILE A 1 90 ? 13.390 12.875 -3.656 1.00 73.13 90 ILE A CA 1
ATOM 1329 C C . ILE A 1 90 ? 12.928 11.423 -3.603 1.00 72.42 90 ILE A C 1
ATOM 1330 O O . ILE A 1 90 ? 13.281 10.617 -4.464 1.00 64.52 90 ILE A O 1
ATOM 1346 N N . ILE A 1 91 ? 12.135 11.097 -2.588 1.00 73.42 91 ILE A N 1
ATOM 1347 C CA . ILE A 1 91 ? 11.622 9.742 -2.425 1.00 12.03 91 ILE A CA 1
ATOM 1348 C C . ILE A 1 91 ? 10.097 9.728 -2.421 1.00 51.42 91 ILE A C 1
ATOM 1349 O O . ILE A 1 91 ? 9.462 10.334 -1.557 1.00 34.33 91 ILE A O 1
ATOM 1365 N N . LEU A 1 92 ? 9.515 9.033 -3.392 1.00 31.23 92 LEU A N 1
ATOM 1366 C CA . LEU A 1 92 ? 8.063 8.938 -3.500 1.00 62.23 92 LEU A CA 1
ATOM 1367 C C . LEU A 1 92 ? 7.447 8.489 -2.179 1.00 54.22 92 LEU A C 1
ATOM 1368 O O . LEU A 1 92 ? 8.157 8.117 -1.244 1.00 55.31 92 LEU A O 1
ATOM 1384 N N . THR A 1 93 ? 6.119 8.525 -2.109 1.00 64.31 93 THR A N 1
ATOM 1385 C CA . THR A 1 93 ? 5.407 8.121 -0.904 1.00 13.23 93 THR A CA 1
ATOM 1386 C C . THR A 1 93 ? 3.962 7.750 -1.217 1.00 52.34 93 THR A C 1
ATOM 1387 O O . THR A 1 93 ? 3.414 8.156 -2.243 1.00 22.30 93 THR A O 1
ATOM 1398 N N . LYS A 1 94 ? 3.348 6.978 -0.328 1.00 33.51 94 LYS A N 1
ATOM 1399 C CA . LYS A 1 94 ? 1.965 6.553 -0.508 1.00 75.21 94 LYS A CA 1
ATOM 1400 C C . LYS A 1 94 ? 1.033 7.757 -0.601 1.00 43.23 94 LYS A C 1
ATOM 1401 O O . LYS A 1 94 ? -0.091 7.647 -1.090 1.00 2.05 94 LYS A O 1
ATOM 1420 N N . GLU A 1 95 ? 1.510 8.906 -0.131 1.00 73.12 95 GLU A N 1
ATOM 1421 C CA . GLU A 1 95 ? 0.718 10.130 -0.163 1.00 5.31 95 GLU A CA 1
ATOM 1422 C C . GLU A 1 95 ? 0.209 10.412 -1.573 1.00 54.23 95 GLU A C 1
ATOM 1423 O O . GLU A 1 95 ? -0.806 11.086 -1.756 1.00 12.11 95 GLU A O 1
ATOM 1435 N N . LEU A 1 96 ? 0.920 9.893 -2.568 1.00 33.52 96 LEU A N 1
ATOM 1436 C CA . LEU A 1 96 ? 0.541 10.088 -3.963 1.00 34.11 96 LEU A CA 1
ATOM 1437 C C . LEU A 1 96 ? -0.295 8.916 -4.469 1.00 43.54 96 LEU A C 1
ATOM 1438 O O . LEU A 1 96 ? -0.334 8.642 -5.669 1.00 15.20 96 LEU A O 1
ATOM 1454 N N . ASP A 1 97 ? -0.962 8.231 -3.548 1.00 70.51 97 ASP A N 1
ATOM 1455 C CA . ASP A 1 97 ? -1.800 7.090 -3.901 1.00 42.43 97 ASP A CA 1
ATOM 1456 C C . ASP A 1 97 ? -2.966 7.526 -4.783 1.00 71.52 97 ASP A C 1
ATOM 1457 O O . ASP A 1 97 ? -3.809 8.320 -4.368 1.00 62.11 97 ASP A O 1
ATOM 1466 N N . GLY A 1 98 ? -3.007 7.000 -6.004 1.00 30.32 98 GLY A N 1
ATOM 1467 C CA . GLY A 1 98 ? -4.073 7.346 -6.926 1.00 0.55 98 GLY A CA 1
ATOM 1468 C C . GLY A 1 98 ? -3.860 8.699 -7.575 1.00 52.35 98 GLY A C 1
ATOM 1469 O O . GLY A 1 98 ? -4.750 9.220 -8.249 1.00 73.45 98 GLY A O 1
ATOM 1473 N N . LEU A 1 99 ? -2.679 9.272 -7.372 1.00 61.15 99 LEU A N 1
ATOM 1474 C CA . LEU A 1 99 ? -2.352 10.574 -7.943 1.00 1.33 99 LEU A CA 1
ATOM 1475 C C . LEU A 1 99 ? -1.281 10.443 -9.021 1.00 54.23 99 LEU A C 1
ATOM 1476 O O . LEU A 1 99 ? -0.442 9.544 -8.970 1.00 64.23 99 LEU A O 1
ATOM 1492 N N . CYS A 1 100 ? -1.316 11.346 -9.995 1.00 12.43 100 CYS A N 1
ATOM 1493 C CA . CYS A 1 100 ? -0.348 11.333 -11.085 1.00 63.24 100 CYS A CA 1
ATOM 1494 C C . CYS A 1 100 ? 0.717 12.406 -10.881 1.00 34.11 100 CYS A C 1
ATOM 1495 O O . CYS A 1 100 ? 0.400 13.572 -10.643 1.00 23.45 100 CYS A O 1
ATOM 1503 N N . VAL A 1 101 ? 1.980 12.004 -10.974 1.00 43.20 101 VAL A N 1
ATOM 1504 C CA . VAL A 1 101 ? 3.092 12.931 -10.799 1.00 21.03 101 VAL A CA 1
ATOM 1505 C C . VAL A 1 101 ? 4.285 12.527 -11.658 1.00 20.13 101 VAL A C 1
ATOM 1506 O O . VAL A 1 101 ? 4.326 11.422 -12.200 1.00 40.45 101 VAL A O 1
ATOM 1519 N N . ILE A 1 102 ? 5.254 13.428 -11.776 1.00 40.31 102 ILE A N 1
ATOM 1520 C CA . ILE A 1 102 ? 6.449 13.165 -12.568 1.00 21.20 102 ILE A CA 1
ATOM 1521 C C . ILE A 1 102 ? 7.503 12.432 -11.745 1.00 62.11 102 ILE A C 1
ATOM 1522 O O . ILE A 1 102 ? 7.692 12.717 -10.562 1.00 33.03 102 ILE A O 1
ATOM 1538 N N . LEU A 1 103 ? 8.190 11.488 -12.379 1.00 75.23 103 LEU A N 1
ATOM 1539 C CA . LEU A 1 103 ? 9.228 10.714 -11.707 1.00 15.12 103 LEU A CA 1
ATOM 1540 C C . LEU A 1 103 ? 10.374 11.615 -11.259 1.00 62.12 103 LEU A C 1
ATOM 1541 O O . LEU A 1 103 ? 10.621 12.677 -11.831 1.00 2.13 103 LEU A O 1
ATOM 1557 N N . PRO A 1 104 ? 11.094 11.182 -10.214 1.00 31.44 104 PRO A N 1
ATOM 1558 C CA . PRO A 1 104 ? 12.228 11.933 -9.668 1.00 25.41 104 PRO A CA 1
ATOM 1559 C C . PRO A 1 104 ? 13.425 11.943 -10.613 1.00 23.43 104 PRO A C 1
ATOM 1560 O O . PRO A 1 104 ? 14.026 12.989 -10.861 1.00 35.12 104 PRO A O 1
ATOM 1571 N N . THR A 1 105 ? 13.768 10.771 -11.139 1.00 23.34 105 THR A N 1
ATOM 1572 C CA . THR A 1 105 ? 14.894 10.645 -12.056 1.00 31.43 105 THR A CA 1
ATOM 1573 C C . THR A 1 105 ? 14.553 11.216 -13.427 1.00 15.30 105 THR A C 1
ATOM 1574 O O . THR A 1 105 ? 13.481 11.789 -13.621 1.00 73.40 105 THR A O 1
ATOM 1585 N N . GLU A 1 106 ? 15.471 11.057 -14.375 1.00 32.30 106 GLU A N 1
ATOM 1586 C CA . GLU A 1 106 ? 15.265 11.558 -15.729 1.00 2.03 106 GLU A CA 1
ATOM 1587 C C . GLU A 1 106 ? 15.120 10.406 -16.719 1.00 51.32 106 GLU A C 1
ATOM 1588 O O . GLU A 1 106 ? 15.499 10.523 -17.885 1.00 71.32 106 GLU A O 1
ATOM 1600 N N . THR A 1 107 ? 14.569 9.293 -16.246 1.00 74.34 107 THR A N 1
ATOM 1601 C CA . THR A 1 107 ? 14.374 8.119 -17.088 1.00 64.11 107 THR A CA 1
ATOM 1602 C C . THR A 1 107 ? 13.045 8.189 -17.831 1.00 21.11 107 THR A C 1
ATOM 1603 O O . THR A 1 107 ? 12.192 9.020 -17.519 1.00 60.01 107 THR A O 1
ATOM 1614 N N . ARG A 1 108 ? 12.875 7.311 -18.814 1.00 41.23 108 ARG A N 1
ATOM 1615 C CA . ARG A 1 108 ? 11.649 7.274 -19.602 1.00 11.31 108 ARG A CA 1
ATOM 1616 C C . ARG A 1 108 ? 11.492 5.927 -20.301 1.00 32.14 108 ARG A C 1
ATOM 1617 O O . ARG A 1 108 ? 12.477 5.259 -20.610 1.00 62.24 108 ARG A O 1
ATOM 1638 N N . ASN A 1 109 ? 10.246 5.534 -20.545 1.00 13.42 109 ASN A N 1
ATOM 1639 C CA . ASN A 1 109 ? 9.959 4.266 -21.206 1.00 4.32 109 ASN A CA 1
ATOM 1640 C C . ASN A 1 109 ? 8.473 4.143 -21.527 1.00 11.55 109 ASN A C 1
ATOM 1641 O O . ASN A 1 109 ? 7.622 4.582 -20.752 1.00 2.51 109 ASN A O 1
ATOM 1652 N N . ILE A 1 110 ? 8.168 3.543 -22.672 1.00 41.52 110 ILE A N 1
ATOM 1653 C CA . ILE A 1 110 ? 6.785 3.361 -23.094 1.00 51.42 110 ILE A CA 1
ATOM 1654 C C . ILE A 1 110 ? 6.466 1.886 -23.310 1.00 72.04 110 ILE A C 1
ATOM 1655 O O . ILE A 1 110 ? 5.348 1.438 -23.056 1.00 11.24 110 ILE A O 1
ATOM 1671 N N . SER A 1 111 ? 7.456 1.135 -23.781 1.00 24.35 111 SER A N 1
ATOM 1672 C CA . SER A 1 111 ? 7.281 -0.291 -24.033 1.00 41.21 111 SER A CA 1
ATOM 1673 C C . SER A 1 111 ? 6.711 -0.994 -22.805 1.00 55.12 111 SER A C 1
ATOM 1674 O O . SER A 1 111 ? 7.183 -0.795 -21.686 1.00 2.11 111 SER A O 1
ATOM 1682 N N . PHE A 1 112 ? 5.691 -1.817 -23.023 1.00 74.34 112 PHE A N 1
ATOM 1683 C CA . PHE A 1 112 ? 5.053 -2.550 -21.935 1.00 64.25 112 PHE A CA 1
ATOM 1684 C C . PHE A 1 112 ? 5.822 -3.829 -21.618 1.00 23.33 112 PHE A C 1
ATOM 1685 O O . PHE A 1 112 ? 6.258 -4.545 -22.519 1.00 61.43 112 PHE A O 1
ATOM 1702 N N . VAL A 1 113 ? 5.986 -4.110 -20.329 1.00 13.23 113 VAL A N 1
ATOM 1703 C CA . VAL A 1 113 ? 6.701 -5.302 -19.890 1.00 62.14 113 VAL A CA 1
ATOM 1704 C C . VAL A 1 113 ? 6.096 -5.867 -18.610 1.00 2.51 113 VAL A C 1
ATOM 1705 O O . VAL A 1 113 ? 5.564 -5.126 -17.782 1.00 62.33 113 VAL A O 1
ATOM 1718 N N . LYS A 1 114 ? 6.181 -7.183 -18.452 1.00 65.11 114 LYS A N 1
ATOM 1719 C CA . LYS A 1 114 ? 5.644 -7.849 -17.271 1.00 44.04 114 LYS A CA 1
ATOM 1720 C C . LYS A 1 114 ? 6.769 -8.338 -16.364 1.00 13.43 114 LYS A C 1
ATOM 1721 O O . LYS A 1 114 ? 7.078 -9.528 -16.329 1.00 43.34 114 LYS A O 1
ATOM 1740 N N . ASN A 1 115 ? 7.375 -7.411 -15.629 1.00 1.20 115 ASN A N 1
ATOM 1741 C CA . ASN A 1 115 ? 8.465 -7.748 -14.720 1.00 74.10 115 ASN A CA 1
ATOM 1742 C C . ASN A 1 115 ? 8.045 -8.852 -13.754 1.00 12.55 115 ASN A C 1
ATOM 1743 O O . ASN A 1 115 ? 6.880 -9.247 -13.715 1.00 71.44 115 ASN A O 1
ATOM 1754 N N . SER A 1 116 ? 9.002 -9.343 -12.974 1.00 22.43 116 SER A N 1
ATOM 1755 C CA . SER A 1 116 ? 8.733 -10.403 -12.009 1.00 62.30 116 SER A CA 1
ATOM 1756 C C . SER A 1 116 ? 8.004 -9.853 -10.787 1.00 22.22 116 SER A C 1
ATOM 1757 O O . SER A 1 116 ? 7.307 -10.585 -10.086 1.00 61.33 116 SER A O 1
ATOM 1765 N N . MET A 1 1 ? 0.768 -1.301 -3.265 1.00 51.02 1 MET A N 2
ATOM 1766 C CA . MET A 1 1 ? 1.662 -0.991 -4.375 1.00 24.34 1 MET A CA 2
ATOM 1767 C C . MET A 1 1 ? 0.877 -0.488 -5.582 1.00 3.03 1 MET A C 2
ATOM 1768 O O . MET A 1 1 ? 0.735 -1.178 -6.591 1.00 72.13 1 MET A O 2
ATOM 1782 N N . PRO A 1 2 ? 0.355 0.743 -5.478 1.00 10.13 2 PRO A N 2
ATOM 1783 C CA . PRO A 1 2 ? -0.424 1.366 -6.552 1.00 72.30 2 PRO A CA 2
ATOM 1784 C C . PRO A 1 2 ? 0.436 1.726 -7.758 1.00 42.31 2 PRO A C 2
ATOM 1785 O O . PRO A 1 2 ? 1.590 1.308 -7.858 1.00 24.32 2 PRO A O 2
ATOM 1796 N N . LEU A 1 3 ? -0.132 2.505 -8.672 1.00 44.32 3 LEU A N 2
ATOM 1797 C CA . LEU A 1 3 ? 0.584 2.923 -9.873 1.00 4.23 3 LEU A CA 2
ATOM 1798 C C . LEU A 1 3 ? 0.614 4.444 -9.987 1.00 62.12 3 LEU A C 2
ATOM 1799 O O . LEU A 1 3 ? -0.366 5.119 -9.672 1.00 11.11 3 LEU A O 2
ATOM 1815 N N . ILE A 1 4 ? 1.744 4.976 -10.442 1.00 33.31 4 ILE A N 2
ATOM 1816 C CA . ILE A 1 4 ? 1.899 6.416 -10.601 1.00 44.22 4 ILE A CA 2
ATOM 1817 C C . ILE A 1 4 ? 2.118 6.787 -12.064 1.00 63.01 4 ILE A C 2
ATOM 1818 O O . ILE A 1 4 ? 3.013 6.257 -12.724 1.00 72.20 4 ILE A O 2
ATOM 1834 N N . THR A 1 5 ? 1.296 7.703 -12.566 1.00 41.22 5 THR A N 2
ATOM 1835 C CA . THR A 1 5 ? 1.400 8.146 -13.951 1.00 14.33 5 THR A CA 2
ATOM 1836 C C . THR A 1 5 ? 2.458 9.232 -14.103 1.00 4.42 5 THR A C 2
ATOM 1837 O O . THR A 1 5 ? 2.275 10.360 -13.645 1.00 2.52 5 THR A O 2
ATOM 1848 N N . PHE A 1 6 ? 3.566 8.886 -14.749 1.00 65.42 6 PHE A N 2
ATOM 1849 C CA . PHE A 1 6 ? 4.656 9.832 -14.961 1.00 74.35 6 PHE A CA 2
ATOM 1850 C C . PHE A 1 6 ? 4.523 10.519 -16.317 1.00 74.14 6 PHE A C 2
ATOM 1851 O O . PHE A 1 6 ? 4.414 9.859 -17.351 1.00 51.03 6 PHE A O 2
ATOM 1868 N N . ILE A 1 7 ? 4.532 11.847 -16.304 1.00 15.51 7 ILE A N 2
ATOM 1869 C CA . ILE A 1 7 ? 4.412 12.624 -17.532 1.00 5.14 7 ILE A CA 2
ATOM 1870 C C . ILE A 1 7 ? 5.772 13.143 -17.988 1.00 31.01 7 ILE A C 2
ATOM 1871 O O . ILE A 1 7 ? 6.586 13.580 -17.174 1.00 71.15 7 ILE A O 2
ATOM 1887 N N . SER A 1 8 ? 6.010 13.093 -19.295 1.00 11.34 8 SER A N 2
ATOM 1888 C CA . SER A 1 8 ? 7.272 13.557 -19.860 1.00 32.51 8 SER A CA 2
ATOM 1889 C C . SER A 1 8 ? 7.146 14.989 -20.369 1.00 55.12 8 SER A C 2
ATOM 1890 O O . SER A 1 8 ? 6.049 15.494 -20.612 1.00 4.50 8 SER A O 2
ATOM 1898 N N . PRO A 1 9 ? 8.295 15.661 -20.535 1.00 73.42 9 PRO A N 2
ATOM 1899 C CA . PRO A 1 9 ? 8.341 17.044 -21.017 1.00 54.25 9 PRO A CA 2
ATOM 1900 C C . PRO A 1 9 ? 7.947 17.159 -22.486 1.00 41.52 9 PRO A C 2
ATOM 1901 O O . PRO A 1 9 ? 7.488 18.210 -22.935 1.00 62.00 9 PRO A O 2
ATOM 1912 N N . ASP A 1 10 ? 8.129 16.074 -23.229 1.00 61.45 10 ASP A N 2
ATOM 1913 C CA . ASP A 1 10 ? 7.791 16.053 -24.648 1.00 24.30 10 ASP A CA 2
ATOM 1914 C C . ASP A 1 10 ? 6.304 15.781 -24.848 1.00 72.25 10 ASP A C 2
ATOM 1915 O O . ASP A 1 10 ? 5.773 15.953 -25.945 1.00 62.30 10 ASP A O 2
ATOM 1924 N N . GLY A 1 11 ? 5.636 15.354 -23.781 1.00 10.02 11 GLY A N 2
ATOM 1925 C CA . GLY A 1 11 ? 4.216 15.064 -23.861 1.00 23.12 11 GLY A CA 2
ATOM 1926 C C . GLY A 1 11 ? 3.922 13.579 -23.778 1.00 4.21 11 GLY A C 2
ATOM 1927 O O . GLY A 1 11 ? 2.797 13.148 -24.026 1.00 74.41 11 GLY A O 2
ATOM 1931 N N . SER A 1 12 ? 4.937 12.795 -23.430 1.00 5.14 12 SER A N 2
ATOM 1932 C CA . SER A 1 12 ? 4.784 11.349 -23.320 1.00 51.11 12 SER A CA 2
ATOM 1933 C C . SER A 1 12 ? 4.238 10.963 -21.949 1.00 0.02 12 SER A C 2
ATOM 1934 O O . SER A 1 12 ? 3.820 11.821 -21.171 1.00 31.10 12 SER A O 2
ATOM 1942 N N . ARG A 1 13 ? 4.245 9.666 -21.660 1.00 24.13 13 ARG A N 2
ATOM 1943 C CA . ARG A 1 13 ? 3.750 9.165 -20.383 1.00 62.34 13 ARG A CA 2
ATOM 1944 C C . ARG A 1 13 ? 4.312 7.777 -20.089 1.00 61.23 13 ARG A C 2
ATOM 1945 O O . ARG A 1 13 ? 4.363 6.916 -20.969 1.00 2.55 13 ARG A O 2
ATOM 1966 N N . LYS A 1 14 ? 4.733 7.566 -18.847 1.00 25.10 14 LYS A N 2
ATOM 1967 C CA . LYS A 1 14 ? 5.291 6.283 -18.435 1.00 43.31 14 LYS A CA 2
ATOM 1968 C C . LYS A 1 14 ? 4.423 5.631 -17.364 1.00 72.02 14 LYS A C 2
ATOM 1969 O O . LYS A 1 14 ? 3.866 6.311 -16.501 1.00 44.24 14 LYS A O 2
ATOM 1988 N N . THR A 1 15 ? 4.312 4.307 -17.424 1.00 15.51 15 THR A N 2
ATOM 1989 C CA . THR A 1 15 ? 3.511 3.563 -16.459 1.00 44.54 15 THR A CA 2
ATOM 1990 C C . THR A 1 15 ? 4.374 2.590 -15.664 1.00 73.23 15 THR A C 2
ATOM 1991 O O . THR A 1 15 ? 4.907 1.626 -16.214 1.00 71.14 15 THR A O 2
ATOM 2002 N N . TYR A 1 16 ? 4.506 2.847 -14.368 1.00 1.01 16 TYR A N 2
ATOM 2003 C CA . TYR A 1 16 ? 5.306 1.994 -13.497 1.00 73.52 16 TYR A CA 2
ATOM 2004 C C . TYR A 1 16 ? 4.723 1.955 -12.088 1.00 30.23 16 TYR A C 2
ATOM 2005 O O . TYR A 1 16 ? 4.423 2.994 -11.500 1.00 71.43 16 TYR A O 2
ATOM 2023 N N . GLU A 1 17 ? 4.567 0.748 -11.552 1.00 12.31 17 GLU A N 2
ATOM 2024 C CA . GLU A 1 17 ? 4.020 0.573 -10.211 1.00 50.55 17 GLU A CA 2
ATOM 2025 C C . GLU A 1 17 ? 5.012 1.046 -9.153 1.00 45.21 17 GLU A C 2
ATOM 2026 O O . GLU A 1 17 ? 6.138 0.554 -9.079 1.00 10.22 17 GLU A O 2
ATOM 2038 N N . ALA A 1 18 ? 4.586 2.004 -8.337 1.00 3.43 18 ALA A N 2
ATOM 2039 C CA . ALA A 1 18 ? 5.436 2.543 -7.282 1.00 12.02 18 ALA A CA 2
ATOM 2040 C C . ALA A 1 18 ? 5.026 2.001 -5.917 1.00 22.04 18 ALA A C 2
ATOM 2041 O O . ALA A 1 18 ? 3.967 1.389 -5.773 1.00 44.20 18 ALA A O 2
ATOM 2048 N N . TYR A 1 19 ? 5.871 2.229 -4.917 1.00 61.53 19 TYR A N 2
ATOM 2049 C CA . TYR A 1 19 ? 5.598 1.760 -3.564 1.00 21.11 19 TYR A CA 2
ATOM 2050 C C . TYR A 1 19 ? 5.491 2.932 -2.593 1.00 30.22 19 TYR A C 2
ATOM 2051 O O . TYR A 1 19 ? 5.579 4.093 -2.992 1.00 13.22 19 TYR A O 2
ATOM 2069 N N . ASP A 1 20 ? 5.301 2.618 -1.316 1.00 65.10 20 ASP A N 2
ATOM 2070 C CA . ASP A 1 20 ? 5.184 3.643 -0.286 1.00 11.41 20 ASP A CA 2
ATOM 2071 C C . ASP A 1 20 ? 6.561 4.093 0.193 1.00 52.34 20 ASP A C 2
ATOM 2072 O O . ASP A 1 20 ? 7.276 3.341 0.853 1.00 11.34 20 ASP A O 2
ATOM 2081 N N . GLY A 1 21 ? 6.926 5.326 -0.147 1.00 64.21 21 GLY A N 2
ATOM 2082 C CA . GLY A 1 21 ? 8.217 5.854 0.255 1.00 12.10 21 GLY A CA 2
ATOM 2083 C C . GLY A 1 21 ? 9.372 5.124 -0.400 1.00 62.51 21 GLY A C 2
ATOM 2084 O O . GLY A 1 21 ? 10.526 5.300 -0.011 1.00 21.51 21 GLY A O 2
ATOM 2088 N N . GLU A 1 22 ? 9.061 4.300 -1.396 1.00 41.24 22 GLU A N 2
ATOM 2089 C CA . GLU A 1 22 ? 10.083 3.539 -2.105 1.00 23.45 22 GLU A CA 2
ATOM 2090 C C . GLU A 1 22 ? 10.598 4.313 -3.315 1.00 31.33 22 GLU A C 2
ATOM 2091 O O . GLU A 1 22 ? 9.824 4.715 -4.185 1.00 23.15 22 GLU A O 2
ATOM 2103 N N . THR A 1 23 ? 11.910 4.519 -3.364 1.00 24.04 23 THR A N 2
ATOM 2104 C CA . THR A 1 23 ? 12.529 5.246 -4.465 1.00 23.12 23 THR A CA 2
ATOM 2105 C C . THR A 1 23 ? 12.612 4.381 -5.717 1.00 73.22 23 THR A C 2
ATOM 2106 O O . THR A 1 23 ? 12.515 3.155 -5.645 1.00 72.01 23 THR A O 2
ATOM 2117 N N . LEU A 1 24 ? 12.792 5.025 -6.865 1.00 14.32 24 LEU A N 2
ATOM 2118 C CA . LEU A 1 24 ? 12.888 4.314 -8.135 1.00 0.02 24 LEU A CA 2
ATOM 2119 C C . LEU A 1 24 ? 13.988 3.259 -8.086 1.00 24.22 24 LEU A C 2
ATOM 2120 O O . LEU A 1 24 ? 13.898 2.221 -8.742 1.00 75.43 24 LEU A O 2
ATOM 2136 N N . LEU A 1 25 ? 15.026 3.530 -7.302 1.00 43.14 25 LEU A N 2
ATOM 2137 C CA . LEU A 1 25 ? 16.144 2.603 -7.165 1.00 62.11 25 LEU A CA 2
ATOM 2138 C C . LEU A 1 25 ? 15.656 1.220 -6.746 1.00 23.13 25 LEU A C 2
ATOM 2139 O O . LEU A 1 25 ? 16.012 0.213 -7.358 1.00 53.24 25 LEU A O 2
ATOM 2155 N N . SER A 1 26 ? 14.838 1.179 -5.699 1.00 24.12 26 SER A N 2
ATOM 2156 C CA . SER A 1 26 ? 14.302 -0.081 -5.196 1.00 45.33 26 SER A CA 2
ATOM 2157 C C . SER A 1 26 ? 13.438 -0.763 -6.252 1.00 62.13 26 SER A C 2
ATOM 2158 O O . SER A 1 26 ? 13.298 -1.987 -6.261 1.00 10.22 26 SER A O 2
ATOM 2166 N N . LEU A 1 27 ? 12.860 0.037 -7.142 1.00 24.23 27 LEU A N 2
ATOM 2167 C CA . LEU A 1 27 ? 12.009 -0.488 -8.204 1.00 30.25 27 LEU A CA 2
ATOM 2168 C C . LEU A 1 27 ? 12.769 -1.492 -9.065 1.00 1.40 27 LEU A C 2
ATOM 2169 O O . LEU A 1 27 ? 12.225 -2.521 -9.462 1.00 72.42 27 LEU A O 2
ATOM 2185 N N . ALA A 1 28 ? 14.031 -1.185 -9.348 1.00 53.41 28 ALA A N 2
ATOM 2186 C CA . ALA A 1 28 ? 14.867 -2.061 -10.158 1.00 71.35 28 ALA A CA 2
ATOM 2187 C C . ALA A 1 28 ? 14.866 -3.484 -9.608 1.00 53.44 28 ALA A C 2
ATOM 2188 O O . ALA A 1 28 ? 15.018 -4.450 -10.357 1.00 14.41 28 ALA A O 2
ATOM 2195 N N . HIS A 1 29 ? 14.694 -3.605 -8.296 1.00 20.41 29 HIS A N 2
ATOM 2196 C CA . HIS A 1 29 ? 14.673 -4.911 -7.645 1.00 43.25 29 HIS A CA 2
ATOM 2197 C C . HIS A 1 29 ? 13.456 -5.718 -8.087 1.00 24.42 29 HIS A C 2
ATOM 2198 O O . HIS A 1 29 ? 13.591 -6.820 -8.621 1.00 14.43 29 HIS A O 2
ATOM 2212 N N . ARG A 1 30 ? 12.270 -5.164 -7.859 1.00 62.05 30 ARG A N 2
ATOM 2213 C CA . ARG A 1 30 ? 11.030 -5.834 -8.232 1.00 11.22 30 ARG A CA 2
ATOM 2214 C C . ARG A 1 30 ? 10.894 -5.923 -9.749 1.00 44.10 30 ARG A C 2
ATOM 2215 O O . ARG A 1 30 ? 10.231 -6.818 -10.271 1.00 44.12 30 ARG A O 2
ATOM 2236 N N . ASN A 1 31 ? 11.527 -4.988 -10.450 1.00 63.04 31 ASN A N 2
ATOM 2237 C CA . ASN A 1 31 ? 11.477 -4.960 -11.908 1.00 35.43 31 ASN A CA 2
ATOM 2238 C C . ASN A 1 31 ? 12.430 -5.991 -12.505 1.00 33.21 31 ASN A C 2
ATOM 2239 O O . ASN A 1 31 ? 12.270 -6.408 -13.651 1.00 43.13 31 ASN A O 2
ATOM 2250 N N . ASN A 1 32 ? 13.421 -6.398 -11.718 1.00 74.42 32 ASN A N 2
ATOM 2251 C CA . ASN A 1 32 ? 14.400 -7.381 -12.169 1.00 12.31 32 ASN A CA 2
ATOM 2252 C C . ASN A 1 32 ? 15.209 -6.842 -13.345 1.00 21.13 32 ASN A C 2
ATOM 2253 O O . ASN A 1 32 ? 15.598 -7.592 -14.240 1.00 24.20 32 ASN A O 2
ATOM 2264 N N . VAL A 1 33 ? 15.459 -5.537 -13.335 1.00 44.43 33 VAL A N 2
ATOM 2265 C CA . VAL A 1 33 ? 16.224 -4.897 -14.399 1.00 72.04 33 VAL A CA 2
ATOM 2266 C C . VAL A 1 33 ? 17.646 -4.589 -13.945 1.00 41.43 33 VAL A C 2
ATOM 2267 O O . VAL A 1 33 ? 17.893 -4.346 -12.764 1.00 33.43 33 VAL A O 2
ATOM 2280 N N . ASP A 1 34 ? 18.578 -4.599 -14.891 1.00 45.35 34 ASP A N 2
ATOM 2281 C CA . ASP A 1 34 ? 19.977 -4.318 -14.589 1.00 64.35 34 ASP A CA 2
ATOM 2282 C C . ASP A 1 34 ? 20.268 -2.825 -14.698 1.00 50.35 34 ASP A C 2
ATOM 2283 O O . ASP A 1 34 ? 20.068 -2.218 -15.752 1.00 3.35 34 ASP A O 2
ATOM 2292 N N . LEU A 1 35 ? 20.739 -2.238 -13.604 1.00 43.40 35 LEU A N 2
ATOM 2293 C CA . LEU A 1 35 ? 21.057 -0.814 -13.576 1.00 32.03 35 LEU A CA 2
ATOM 2294 C C . LEU A 1 35 ? 22.532 -0.591 -13.260 1.00 23.33 35 LEU A C 2
ATOM 2295 O O . LEU A 1 35 ? 23.267 -1.539 -12.983 1.00 50.21 35 LEU A O 2
ATOM 2311 N N . GLU A 1 36 ? 22.958 0.668 -13.301 1.00 73.51 36 GLU A N 2
ATOM 2312 C CA . GLU A 1 36 ? 24.346 1.014 -13.018 1.00 35.23 36 GLU A CA 2
ATOM 2313 C C . GLU A 1 36 ? 24.684 0.750 -11.553 1.00 60.43 36 GLU A C 2
ATOM 2314 O O . GLU A 1 36 ? 25.430 -0.175 -11.234 1.00 45.24 36 GLU A O 2
ATOM 2326 N N . GLY A 1 37 ? 24.129 1.570 -10.666 1.00 50.02 37 GLY A N 2
ATOM 2327 C CA . GLY A 1 37 ? 24.384 1.410 -9.247 1.00 32.34 37 GLY A CA 2
ATOM 2328 C C . GLY A 1 37 ? 23.297 2.027 -8.389 1.00 72.31 37 GLY A C 2
ATOM 2329 O O . GLY A 1 37 ? 22.477 2.803 -8.878 1.00 42.51 37 GLY A O 2
ATOM 2333 N N . ALA A 1 38 ? 23.288 1.679 -7.106 1.00 44.04 38 ALA A N 2
ATOM 2334 C CA . ALA A 1 38 ? 22.294 2.204 -6.179 1.00 40.31 38 ALA A CA 2
ATOM 2335 C C . ALA A 1 38 ? 22.949 2.697 -4.893 1.00 32.31 38 ALA A C 2
ATOM 2336 O O . ALA A 1 38 ? 23.390 1.899 -4.065 1.00 35.33 38 ALA A O 2
ATOM 2343 N N . CYS A 1 39 ? 23.010 4.014 -4.733 1.00 31.15 39 CYS A N 2
ATOM 2344 C CA . CYS A 1 39 ? 23.613 4.613 -3.547 1.00 32.41 39 CYS A CA 2
ATOM 2345 C C . CYS A 1 39 ? 22.548 4.962 -2.513 1.00 14.50 39 CYS A C 2
ATOM 2346 O O . CYS A 1 39 ? 21.609 5.703 -2.802 1.00 54.22 39 CYS A O 2
ATOM 2354 N N . GLU A 1 40 ? 22.700 4.423 -1.308 1.00 24.04 40 GLU A N 2
ATOM 2355 C CA . GLU A 1 40 ? 21.749 4.677 -0.232 1.00 24.23 40 GLU A CA 2
ATOM 2356 C C . GLU A 1 40 ? 22.422 4.543 1.132 1.00 73.34 40 GLU A C 2
ATOM 2357 O O . GLU A 1 40 ? 23.498 3.959 1.250 1.00 3.33 40 GLU A O 2
ATOM 2369 N N . GLY A 1 41 ? 21.778 5.089 2.159 1.00 72.41 41 GLY A N 2
ATOM 2370 C CA . GLY A 1 41 ? 22.328 5.020 3.500 1.00 12.21 41 GLY A CA 2
ATOM 2371 C C . GLY A 1 41 ? 22.076 6.286 4.295 1.00 30.02 41 GLY A C 2
ATOM 2372 O O . GLY A 1 41 ? 22.992 6.835 4.907 1.00 41.41 41 GLY A O 2
ATOM 2376 N N . SER A 1 42 ? 20.831 6.751 4.286 1.00 51.12 42 SER A N 2
ATOM 2377 C CA . SER A 1 42 ? 20.462 7.964 5.007 1.00 23.41 42 SER A CA 2
ATOM 2378 C C . SER A 1 42 ? 19.022 7.884 5.503 1.00 13.01 42 SER A C 2
ATOM 2379 O O . SER A 1 42 ? 18.134 7.409 4.794 1.00 53.54 42 SER A O 2
ATOM 2387 N N . LEU A 1 43 ? 18.797 8.352 6.726 1.00 23.41 43 LEU A N 2
ATOM 2388 C CA . LEU A 1 43 ? 17.465 8.334 7.319 1.00 14.22 43 LEU A CA 2
ATOM 2389 C C . LEU A 1 43 ? 17.201 9.615 8.105 1.00 64.03 43 LEU A C 2
ATOM 2390 O O . LEU A 1 43 ? 17.958 9.966 9.009 1.00 10.53 43 LEU A O 2
ATOM 2406 N N . ALA A 1 44 ? 16.123 10.307 7.754 1.00 55.23 44 ALA A N 2
ATOM 2407 C CA . ALA A 1 44 ? 15.757 11.546 8.429 1.00 40.44 44 ALA A CA 2
ATOM 2408 C C . ALA A 1 44 ? 14.245 11.657 8.592 1.00 10.11 44 ALA A C 2
ATOM 2409 O O . ALA A 1 44 ? 13.487 10.932 7.947 1.00 34.10 44 ALA A O 2
ATOM 2416 N N . CYS A 1 45 ? 13.813 12.567 9.458 1.00 45.20 45 CYS A N 2
ATOM 2417 C CA . CYS A 1 45 ? 12.391 12.771 9.707 1.00 11.52 45 CYS A CA 2
ATOM 2418 C C . CYS A 1 45 ? 11.945 14.146 9.219 1.00 22.00 45 CYS A C 2
ATOM 2419 O O . CYS A 1 45 ? 12.770 15.025 8.971 1.00 1.31 45 CYS A O 2
ATOM 2427 N N . SER A 1 46 ? 10.635 14.323 9.082 1.00 40.34 46 SER A N 2
ATOM 2428 C CA . SER A 1 46 ? 10.080 15.589 8.617 1.00 15.15 46 SER A CA 2
ATOM 2429 C C . SER A 1 46 ? 8.562 15.605 8.772 1.00 53.34 46 SER A C 2
ATOM 2430 O O . SER A 1 46 ? 7.951 14.600 9.136 1.00 64.40 46 SER A O 2
ATOM 2438 N N . THR A 1 47 ? 7.957 16.756 8.491 1.00 31.44 47 THR A N 2
ATOM 2439 C CA . THR A 1 47 ? 6.511 16.905 8.599 1.00 2.24 47 THR A CA 2
ATOM 2440 C C . THR A 1 47 ? 5.849 16.851 7.228 1.00 72.44 47 THR A C 2
ATOM 2441 O O . THR A 1 47 ? 4.692 16.446 7.102 1.00 64.31 47 THR A O 2
ATOM 2452 N N . CYS A 1 48 ? 6.588 17.259 6.202 1.00 12.54 48 CYS A N 2
ATOM 2453 C CA . CYS A 1 48 ? 6.071 17.257 4.838 1.00 21.03 48 CYS A CA 2
ATOM 2454 C C . CYS A 1 48 ? 6.851 16.281 3.963 1.00 0.13 48 CYS A C 2
ATOM 2455 O O . CYS A 1 48 ? 7.321 16.639 2.883 1.00 64.01 48 CYS A O 2
ATOM 2463 N N . HIS A 1 49 ? 6.986 15.047 4.438 1.00 61.23 49 HIS A N 2
ATOM 2464 C CA . HIS A 1 49 ? 7.711 14.019 3.699 1.00 75.31 49 HIS A CA 2
ATOM 2465 C C . HIS A 1 49 ? 6.848 13.446 2.578 1.00 44.11 49 HIS A C 2
ATOM 2466 O O . HIS A 1 49 ? 6.357 12.321 2.671 1.00 4.03 49 HIS A O 2
ATOM 2480 N N . VAL A 1 50 ? 6.668 14.228 1.518 1.00 13.23 50 VAL A N 2
ATOM 2481 C CA . VAL A 1 50 ? 5.865 13.799 0.379 1.00 22.02 50 VAL A CA 2
ATOM 2482 C C . VAL A 1 50 ? 6.476 14.275 -0.934 1.00 23.10 50 VAL A C 2
ATOM 2483 O O . VAL A 1 50 ? 7.319 15.172 -0.949 1.00 4.24 50 VAL A O 2
ATOM 2496 N N . ILE A 1 51 ? 6.045 13.668 -2.035 1.00 2.32 51 ILE A N 2
ATOM 2497 C CA . ILE A 1 51 ? 6.549 14.031 -3.354 1.00 12.55 51 ILE A CA 2
ATOM 2498 C C . ILE A 1 51 ? 5.410 14.166 -4.359 1.00 2.42 51 ILE A C 2
ATOM 2499 O O . ILE A 1 51 ? 4.782 13.177 -4.737 1.00 22.11 51 ILE A O 2
ATOM 2515 N N . ILE A 1 52 ? 5.151 15.396 -4.789 1.00 51.41 52 ILE A N 2
ATOM 2516 C CA . ILE A 1 52 ? 4.090 15.660 -5.753 1.00 52.21 52 ILE A CA 2
ATOM 2517 C C . ILE A 1 52 ? 4.595 16.524 -6.904 1.00 13.45 52 ILE A C 2
ATOM 2518 O O . ILE A 1 52 ? 5.627 17.186 -6.790 1.00 70.31 52 ILE A O 2
ATOM 2534 N N . ASP A 1 53 ? 3.859 16.516 -8.010 1.00 22.53 53 ASP A N 2
ATOM 2535 C CA . ASP A 1 53 ? 4.230 17.301 -9.181 1.00 3.10 53 ASP A CA 2
ATOM 2536 C C . ASP A 1 53 ? 4.506 18.752 -8.797 1.00 72.44 53 ASP A C 2
ATOM 2537 O O . ASP A 1 53 ? 4.096 19.228 -7.739 1.00 21.04 53 ASP A O 2
ATOM 2546 N N . PRO A 1 54 ? 5.218 19.472 -9.677 1.00 75.21 54 PRO A N 2
ATOM 2547 C CA . PRO A 1 54 ? 5.564 20.878 -9.452 1.00 43.23 54 PRO A CA 2
ATOM 2548 C C . PRO A 1 54 ? 4.349 21.795 -9.536 1.00 0.41 54 PRO A C 2
ATOM 2549 O O . PRO A 1 54 ? 4.392 22.941 -9.087 1.00 33.45 54 PRO A O 2
ATOM 2560 N N . SER A 1 55 ? 3.266 21.284 -10.113 1.00 43.55 55 SER A N 2
ATOM 2561 C CA . SER A 1 55 ? 2.040 22.059 -10.259 1.00 13.52 55 SER A CA 2
ATOM 2562 C C . SER A 1 55 ? 1.311 22.178 -8.924 1.00 11.52 55 SER A C 2
ATOM 2563 O O . SER A 1 55 ? 0.539 23.112 -8.707 1.00 54.21 55 SER A O 2
ATOM 2571 N N . TRP A 1 56 ? 1.562 21.226 -8.033 1.00 44.11 56 TRP A N 2
ATOM 2572 C CA . TRP A 1 56 ? 0.931 21.223 -6.719 1.00 14.15 56 TRP A CA 2
ATOM 2573 C C . TRP A 1 56 ? 1.915 21.662 -5.640 1.00 62.13 56 TRP A C 2
ATOM 2574 O O . TRP A 1 56 ? 1.515 22.110 -4.566 1.00 35.34 56 TRP A O 2
ATOM 2595 N N . TYR A 1 57 ? 3.204 21.531 -5.934 1.00 21.13 57 TYR A N 2
ATOM 2596 C CA . TYR A 1 57 ? 4.246 21.912 -4.987 1.00 51.35 57 TYR A CA 2
ATOM 2597 C C . TYR A 1 57 ? 4.038 23.341 -4.495 1.00 44.44 57 TYR A C 2
ATOM 2598 O O . TYR A 1 57 ? 4.009 23.597 -3.292 1.00 5.35 57 TYR A O 2
ATOM 2616 N N . ASP A 1 58 ? 3.894 24.269 -5.436 1.00 32.52 58 ASP A N 2
ATOM 2617 C CA . ASP A 1 58 ? 3.687 25.672 -5.100 1.00 0.51 58 ASP A CA 2
ATOM 2618 C C . ASP A 1 58 ? 2.410 25.854 -4.286 1.00 32.04 58 ASP A C 2
ATOM 2619 O O . ASP A 1 58 ? 2.302 26.779 -3.481 1.00 12.44 58 ASP A O 2
ATOM 2628 N N . ILE A 1 59 ? 1.445 24.966 -4.502 1.00 24.14 59 ILE A N 2
ATOM 2629 C CA . ILE A 1 59 ? 0.176 25.029 -3.788 1.00 21.52 59 ILE A CA 2
ATOM 2630 C C . ILE A 1 59 ? 0.337 24.579 -2.340 1.00 30.24 59 ILE A C 2
ATOM 2631 O O . ILE A 1 59 ? -0.085 25.271 -1.413 1.00 24.22 59 ILE A O 2
ATOM 2647 N N . VAL A 1 60 ? 0.952 23.415 -2.152 1.00 13.32 60 VAL A N 2
ATOM 2648 C CA . VAL A 1 60 ? 1.172 22.874 -0.816 1.00 73.31 60 VAL A CA 2
ATOM 2649 C C . VAL A 1 60 ? 2.138 23.746 -0.022 1.00 33.42 60 VAL A C 2
ATOM 2650 O O . VAL A 1 60 ? 2.124 23.741 1.209 1.00 41.45 60 VAL A O 2
ATOM 2663 N N . GLU A 1 61 ? 2.975 24.493 -0.735 1.00 32.23 61 GLU A N 2
ATOM 2664 C CA . GLU A 1 61 ? 3.948 25.370 -0.095 1.00 43.12 61 GLU A CA 2
ATOM 2665 C C . GLU A 1 61 ? 3.283 26.650 0.403 1.00 32.32 61 GLU A C 2
ATOM 2666 O O . GLU A 1 61 ? 3.690 27.218 1.416 1.00 54.42 61 GLU A O 2
ATOM 2678 N N . GLN A 1 62 ? 2.258 27.096 -0.316 1.00 62.34 62 GLN A N 2
ATOM 2679 C CA . GLN A 1 62 ? 1.537 28.308 0.052 1.00 42.41 62 GLN A CA 2
ATOM 2680 C C . GLN A 1 62 ? 0.388 27.991 1.003 1.00 23.03 62 GLN A C 2
ATOM 2681 O O . GLN A 1 62 ? 0.004 28.821 1.828 1.00 22.10 62 GLN A O 2
ATOM 2695 N N . HIS A 1 63 ? -0.157 26.785 0.883 1.00 31.31 63 HIS A N 2
ATOM 2696 C CA . HIS A 1 63 ? -1.263 26.357 1.733 1.00 3.41 63 HIS A CA 2
ATOM 2697 C C . HIS A 1 63 ? -0.773 26.042 3.143 1.00 33.43 63 HIS A C 2
ATOM 2698 O O . HIS A 1 63 ? -1.533 26.126 4.107 1.00 4.04 63 HIS A O 2
ATOM 2712 N N . ASN A 1 64 ? 0.500 25.677 3.255 1.00 71.12 64 ASN A N 2
ATOM 2713 C CA . ASN A 1 64 ? 1.090 25.347 4.547 1.00 2.10 64 ASN A CA 2
ATOM 2714 C C . ASN A 1 64 ? 2.196 26.334 4.908 1.00 42.13 64 ASN A C 2
ATOM 2715 O O . ASN A 1 64 ? 3.157 26.506 4.158 1.00 75.22 64 ASN A O 2
ATOM 2726 N N . GLU A 1 65 ? 2.053 26.979 6.061 1.00 2.41 65 GLU A N 2
ATOM 2727 C CA . GLU A 1 65 ? 3.040 27.949 6.521 1.00 44.24 65 GLU A CA 2
ATOM 2728 C C . GLU A 1 65 ? 4.384 27.275 6.782 1.00 44.42 65 GLU A C 2
ATOM 2729 O O . GLU A 1 65 ? 4.454 26.063 6.984 1.00 73.43 65 GLU A O 2
ATOM 2741 N N . ILE A 1 66 ? 5.449 28.070 6.776 1.00 41.34 66 ILE A N 2
ATOM 2742 C CA . ILE A 1 66 ? 6.791 27.551 7.012 1.00 14.41 66 ILE A CA 2
ATOM 2743 C C . ILE A 1 66 ? 7.465 28.278 8.171 1.00 52.43 66 ILE A C 2
ATOM 2744 O O . ILE A 1 66 ? 7.321 29.491 8.324 1.00 12.20 66 ILE A O 2
ATOM 2760 N N . SER A 1 67 ? 8.203 27.529 8.983 1.00 33.33 67 SER A N 2
ATOM 2761 C CA . SER A 1 67 ? 8.898 28.101 10.130 1.00 44.11 67 SER A CA 2
ATOM 2762 C C . SER A 1 67 ? 10.161 28.835 9.688 1.00 21.24 67 SER A C 2
ATOM 2763 O O . SER A 1 67 ? 10.535 28.799 8.516 1.00 41.40 67 SER A O 2
ATOM 2771 N N . ASP A 1 68 ? 10.813 29.499 10.636 1.00 44.11 68 ASP A N 2
ATOM 2772 C CA . ASP A 1 68 ? 12.035 30.241 10.347 1.00 41.13 68 ASP A CA 2
ATOM 2773 C C . ASP A 1 68 ? 13.159 29.297 9.932 1.00 23.34 68 ASP A C 2
ATOM 2774 O O . ASP A 1 68 ? 14.020 29.656 9.130 1.00 2.42 68 ASP A O 2
ATOM 2783 N N . GLU A 1 69 ? 13.144 28.088 10.486 1.00 4.21 69 GLU A N 2
ATOM 2784 C CA . GLU A 1 69 ? 14.164 27.094 10.175 1.00 62.41 69 GLU A CA 2
ATOM 2785 C C . GLU A 1 69 ? 13.842 26.375 8.868 1.00 21.40 69 GLU A C 2
ATOM 2786 O O . GLU A 1 69 ? 14.736 26.071 8.079 1.00 71.12 69 GLU A O 2
ATOM 2798 N N . GLU A 1 70 ? 12.559 26.106 8.648 1.00 31.51 70 GLU A N 2
ATOM 2799 C CA . GLU A 1 70 ? 12.119 25.421 7.438 1.00 42.11 70 GLU A CA 2
ATOM 2800 C C . GLU A 1 70 ? 12.303 26.311 6.212 1.00 11.21 70 GLU A C 2
ATOM 2801 O O . GLU A 1 70 ? 13.007 25.950 5.270 1.00 1.52 70 GLU A O 2
ATOM 2813 N N . ASN A 1 71 ? 11.663 27.476 6.233 1.00 62.02 71 ASN A N 2
ATOM 2814 C CA . ASN A 1 71 ? 11.754 28.418 5.123 1.00 25.11 71 ASN A CA 2
ATOM 2815 C C . ASN A 1 71 ? 13.208 28.782 4.837 1.00 62.12 71 ASN A C 2
ATOM 2816 O O . ASN A 1 71 ? 13.561 29.133 3.711 1.00 72.45 71 ASN A O 2
ATOM 2827 N N . ASP A 1 72 ? 14.047 28.696 5.863 1.00 30.52 72 ASP A N 2
ATOM 2828 C CA . ASP A 1 72 ? 15.463 29.014 5.722 1.00 21.13 72 ASP A CA 2
ATOM 2829 C C . ASP A 1 72 ? 16.225 27.843 5.110 1.00 60.14 72 ASP A C 2
ATOM 2830 O O . ASP A 1 72 ? 17.008 28.019 4.177 1.00 53.45 72 ASP A O 2
ATOM 2839 N N . MET A 1 73 ? 15.991 26.648 5.642 1.00 71.12 73 MET A N 2
ATOM 2840 C CA . MET A 1 73 ? 16.655 25.448 5.147 1.00 64.22 73 MET A CA 2
ATOM 2841 C C . MET A 1 73 ? 16.407 25.266 3.653 1.00 72.21 73 MET A C 2
ATOM 2842 O O . MET A 1 73 ? 17.202 24.636 2.953 1.00 15.41 73 MET A O 2
ATOM 2856 N N . LEU A 1 74 ? 15.300 25.819 3.170 1.00 10.42 74 LEU A N 2
ATOM 2857 C CA . LEU A 1 74 ? 14.947 25.718 1.758 1.00 35.25 74 LEU A CA 2
ATOM 2858 C C . LEU A 1 74 ? 16.091 26.203 0.874 1.00 12.24 74 LEU A C 2
ATOM 2859 O O . LEU A 1 74 ? 16.345 25.643 -0.192 1.00 42.10 74 LEU A O 2
ATOM 2875 N N . ASP A 1 75 ? 16.779 27.246 1.326 1.00 55.34 75 ASP A N 2
ATOM 2876 C CA . ASP A 1 75 ? 17.898 27.805 0.577 1.00 4.43 75 ASP A CA 2
ATOM 2877 C C . ASP A 1 75 ? 19.015 26.778 0.421 1.00 32.50 75 ASP A C 2
ATOM 2878 O O . ASP A 1 75 ? 19.790 26.828 -0.535 1.00 23.14 75 ASP A O 2
ATOM 2887 N N . LEU A 1 76 ? 19.091 25.847 1.366 1.00 63.33 76 LEU A N 2
ATOM 2888 C CA . LEU A 1 76 ? 20.114 24.807 1.334 1.00 73.40 76 LEU A CA 2
ATOM 2889 C C . LEU A 1 76 ? 19.607 23.567 0.604 1.00 31.11 76 LEU A C 2
ATOM 2890 O O . LEU A 1 76 ? 20.241 22.512 0.637 1.00 15.54 76 LEU A O 2
ATOM 2906 N N . ALA A 1 77 ? 18.462 23.702 -0.056 1.00 55.23 77 ALA A N 2
ATOM 2907 C CA . ALA A 1 77 ? 17.872 22.595 -0.798 1.00 31.40 77 ALA A CA 2
ATOM 2908 C C . ALA A 1 77 ? 18.819 22.095 -1.884 1.00 52.41 77 ALA A C 2
ATOM 2909 O O . ALA A 1 77 ? 18.911 22.686 -2.961 1.00 22.25 77 ALA A O 2
ATOM 2916 N N . PHE A 1 78 ? 19.521 21.005 -1.595 1.00 2.12 78 PHE A N 2
ATOM 2917 C CA . PHE A 1 78 ? 20.463 20.427 -2.547 1.00 11.43 78 PHE A CA 2
ATOM 2918 C C . PHE A 1 78 ? 20.246 18.923 -2.682 1.00 55.10 78 PHE A C 2
ATOM 2919 O O . PHE A 1 78 ? 20.142 18.208 -1.687 1.00 22.35 78 PHE A O 2
ATOM 2936 N N . GLY A 1 79 ? 20.176 18.450 -3.923 1.00 5.31 79 GLY A N 2
ATOM 2937 C CA . GLY A 1 79 ? 19.971 17.035 -4.167 1.00 30.41 79 GLY A CA 2
ATOM 2938 C C . GLY A 1 79 ? 18.513 16.692 -4.398 1.00 73.24 79 GLY A C 2
ATOM 2939 O O . GLY A 1 79 ? 18.197 15.677 -5.021 1.00 51.14 79 GLY A O 2
ATOM 2943 N N . LEU A 1 80 ? 17.621 17.538 -3.895 1.00 72.21 80 LEU A N 2
ATOM 2944 C CA . LEU A 1 80 ? 16.187 17.319 -4.049 1.00 33.32 80 LEU A CA 2
ATOM 2945 C C . LEU A 1 80 ? 15.664 17.997 -5.311 1.00 44.30 80 LEU A C 2
ATOM 2946 O O . LEU A 1 80 ? 16.290 18.918 -5.839 1.00 34.31 80 LEU A O 2
ATOM 2962 N N . THR A 1 81 ? 14.512 17.538 -5.790 1.00 42.50 81 THR A N 2
ATOM 2963 C CA . THR A 1 81 ? 13.905 18.101 -6.989 1.00 53.32 81 THR A CA 2
ATOM 2964 C C . THR A 1 81 ? 13.081 19.341 -6.659 1.00 24.15 81 THR A C 2
ATOM 2965 O O . THR A 1 81 ? 12.878 19.669 -5.489 1.00 75.35 81 THR A O 2
ATOM 2976 N N . ASP A 1 82 ? 12.610 20.026 -7.695 1.00 21.05 82 ASP A N 2
ATOM 2977 C CA . ASP A 1 82 ? 11.807 21.229 -7.514 1.00 13.54 82 ASP A CA 2
ATOM 2978 C C . ASP A 1 82 ? 10.335 20.877 -7.320 1.00 23.54 82 ASP A C 2
ATOM 2979 O O . ASP A 1 82 ? 9.488 21.758 -7.168 1.00 65.20 82 ASP A O 2
ATOM 2988 N N . THR A 1 83 ? 10.037 19.581 -7.326 1.00 53.05 83 THR A N 2
ATOM 2989 C CA . THR A 1 83 ? 8.668 19.111 -7.154 1.00 11.23 83 THR A CA 2
ATOM 2990 C C . THR A 1 83 ? 8.462 18.515 -5.766 1.00 3.01 83 THR A C 2
ATOM 2991 O O . THR A 1 83 ? 7.335 18.420 -5.282 1.00 34.33 83 THR A O 2
ATOM 3002 N N . SER A 1 84 ? 9.559 18.115 -5.130 1.00 41.51 84 SER A N 2
ATOM 3003 C CA . SER A 1 84 ? 9.498 17.525 -3.798 1.00 42.30 84 SER A CA 2
ATOM 3004 C C . SER A 1 84 ? 9.670 18.593 -2.722 1.00 41.43 84 SER A C 2
ATOM 3005 O O . SER A 1 84 ? 9.968 19.750 -3.022 1.00 70.31 84 SER A O 2
ATOM 3013 N N . ARG A 1 85 ? 9.480 18.197 -1.468 1.00 60.01 85 ARG A N 2
ATOM 3014 C CA . ARG A 1 85 ? 9.612 19.119 -0.347 1.00 5.41 85 ARG A CA 2
ATOM 3015 C C . ARG A 1 85 ? 10.883 18.831 0.447 1.00 44.41 85 ARG A C 2
ATOM 3016 O O . ARG A 1 85 ? 11.252 17.674 0.651 1.00 32.11 85 ARG A O 2
ATOM 3037 N N . LEU A 1 86 ? 11.550 19.891 0.892 1.00 53.04 86 LEU A N 2
ATOM 3038 C CA . LEU A 1 86 ? 12.780 19.753 1.663 1.00 62.31 86 LEU A CA 2
ATOM 3039 C C . LEU A 1 86 ? 12.582 18.800 2.838 1.00 44.14 86 LEU A C 2
ATOM 3040 O O . LEU A 1 86 ? 11.625 18.929 3.600 1.00 25.40 86 LEU A O 2
ATOM 3056 N N . GLY A 1 87 ? 13.496 17.844 2.978 1.00 1.35 87 GLY A N 2
ATOM 3057 C CA . GLY A 1 87 ? 13.405 16.885 4.064 1.00 41.32 87 GLY A CA 2
ATOM 3058 C C . GLY A 1 87 ? 13.128 15.478 3.572 1.00 3.25 87 GLY A C 2
ATOM 3059 O O . GLY A 1 87 ? 12.342 14.747 4.175 1.00 73.31 87 GLY A O 2
ATOM 3063 N N . CYS A 1 88 ? 13.774 15.099 2.476 1.00 61.25 88 CYS A N 2
ATOM 3064 C CA . CYS A 1 88 ? 13.591 13.770 1.902 1.00 45.23 88 CYS A CA 2
ATOM 3065 C C . CYS A 1 88 ? 14.559 13.540 0.746 1.00 63.53 88 CYS A C 2
ATOM 3066 O O . CYS A 1 88 ? 15.393 14.393 0.443 1.00 60.52 88 CYS A O 2
ATOM 3074 N N . GLN A 1 89 ? 14.443 12.380 0.106 1.00 51.53 89 GLN A N 2
ATOM 3075 C CA . GLN A 1 89 ? 15.310 12.037 -1.015 1.00 53.14 89 GLN A CA 2
ATOM 3076 C C . GLN A 1 89 ? 14.489 11.719 -2.261 1.00 33.44 89 GLN A C 2
ATOM 3077 O O . GLN A 1 89 ? 14.931 10.971 -3.133 1.00 24.41 89 GLN A O 2
ATOM 3091 N N . ILE A 1 90 ? 13.292 12.290 -2.336 1.00 53.32 90 ILE A N 2
ATOM 3092 C CA . ILE A 1 90 ? 12.410 12.067 -3.475 1.00 52.41 90 ILE A CA 2
ATOM 3093 C C . ILE A 1 90 ? 12.015 10.599 -3.585 1.00 60.45 90 ILE A C 2
ATOM 3094 O O . ILE A 1 90 ? 12.501 9.879 -4.459 1.00 14.02 90 ILE A O 2
ATOM 3110 N N . ILE A 1 91 ? 11.130 10.161 -2.696 1.00 4.01 91 ILE A N 2
ATOM 3111 C CA . ILE A 1 91 ? 10.668 8.779 -2.695 1.00 60.34 91 ILE A CA 2
ATOM 3112 C C . ILE A 1 91 ? 9.157 8.705 -2.884 1.00 74.51 91 ILE A C 2
ATOM 3113 O O . ILE A 1 91 ? 8.390 9.003 -1.967 1.00 40.13 91 ILE A O 2
ATOM 3129 N N . LEU A 1 92 ? 8.734 8.303 -4.078 1.00 1.12 92 LEU A N 2
ATOM 3130 C CA . LEU A 1 92 ? 7.313 8.187 -4.387 1.00 42.12 92 LEU A CA 2
ATOM 3131 C C . LEU A 1 92 ? 6.572 7.452 -3.275 1.00 60.54 92 LEU A C 2
ATOM 3132 O O . LEU A 1 92 ? 7.182 6.765 -2.456 1.00 25.45 92 LEU A O 2
ATOM 3148 N N . THR A 1 93 ? 5.251 7.598 -3.254 1.00 52.22 93 THR A N 2
ATOM 3149 C CA . THR A 1 93 ? 4.426 6.947 -2.244 1.00 53.43 93 THR A CA 2
ATOM 3150 C C . THR A 1 93 ? 3.036 6.636 -2.787 1.00 72.33 93 THR A C 2
ATOM 3151 O O . THR A 1 93 ? 2.595 7.228 -3.773 1.00 3.25 93 THR A O 2
ATOM 3162 N N . LYS A 1 94 ? 2.348 5.702 -2.139 1.00 10.25 94 LYS A N 2
ATOM 3163 C CA . LYS A 1 94 ? 1.006 5.312 -2.554 1.00 40.25 94 LYS A CA 2
ATOM 3164 C C . LYS A 1 94 ? 0.054 6.503 -2.507 1.00 0.12 94 LYS A C 2
ATOM 3165 O O . LYS A 1 94 ? -1.015 6.479 -3.116 1.00 63.12 94 LYS A O 2
ATOM 3184 N N . GLU A 1 95 ? 0.450 7.543 -1.780 1.00 45.43 95 GLU A N 2
ATOM 3185 C CA . GLU A 1 95 ? -0.369 8.743 -1.655 1.00 5.31 95 GLU A CA 2
ATOM 3186 C C . GLU A 1 95 ? -0.760 9.280 -3.028 1.00 55.44 95 GLU A C 2
ATOM 3187 O O . GLU A 1 95 ? -1.786 9.946 -3.178 1.00 1.31 95 GLU A O 2
ATOM 3199 N N . LEU A 1 96 ? 0.063 8.987 -4.029 1.00 10.03 96 LEU A N 2
ATOM 3200 C CA . LEU A 1 96 ? -0.196 9.440 -5.391 1.00 0.31 96 LEU A CA 2
ATOM 3201 C C . LEU A 1 96 ? -0.906 8.359 -6.199 1.00 32.11 96 LEU A C 2
ATOM 3202 O O . LEU A 1 96 ? -0.839 8.344 -7.428 1.00 75.21 96 LEU A O 2
ATOM 3218 N N . ASP A 1 97 ? -1.587 7.457 -5.500 1.00 53.33 97 ASP A N 2
ATOM 3219 C CA . ASP A 1 97 ? -2.313 6.374 -6.153 1.00 33.24 97 ASP A CA 2
ATOM 3220 C C . ASP A 1 97 ? -3.446 6.921 -7.016 1.00 22.12 97 ASP A C 2
ATOM 3221 O O . ASP A 1 97 ? -4.387 7.530 -6.510 1.00 33.14 97 ASP A O 2
ATOM 3230 N N . GLY A 1 98 ? -3.347 6.700 -8.323 1.00 44.03 98 GLY A N 2
ATOM 3231 C CA . GLY A 1 98 ? -4.368 7.178 -9.236 1.00 54.41 98 GLY A CA 2
ATOM 3232 C C . GLY A 1 98 ? -4.177 8.635 -9.609 1.00 43.11 98 GLY A C 2
ATOM 3233 O O . GLY A 1 98 ? -4.930 9.182 -10.416 1.00 31.41 98 GLY A O 2
ATOM 3237 N N . LEU A 1 99 ? -3.167 9.267 -9.020 1.00 73.12 99 LEU A N 2
ATOM 3238 C CA . LEU A 1 99 ? -2.879 10.671 -9.294 1.00 34.42 99 LEU A CA 2
ATOM 3239 C C . LEU A 1 99 ? -1.768 10.807 -10.329 1.00 62.45 99 LEU A C 2
ATOM 3240 O O . LEU A 1 99 ? -0.925 9.919 -10.470 1.00 53.44 99 LEU A O 2
ATOM 3256 N N . CYS A 1 100 ? -1.771 11.923 -11.050 1.00 20.33 100 CYS A N 2
ATOM 3257 C CA . CYS A 1 100 ? -0.762 12.176 -12.072 1.00 23.11 100 CYS A CA 2
ATOM 3258 C C . CYS A 1 100 ? 0.281 13.170 -11.572 1.00 10.41 100 CYS A C 2
ATOM 3259 O O . CYS A 1 100 ? -0.057 14.254 -11.096 1.00 14.12 100 CYS A O 2
ATOM 3267 N N . VAL A 1 101 ? 1.551 12.794 -11.682 1.00 21.11 101 VAL A N 2
ATOM 3268 C CA . VAL A 1 101 ? 2.644 13.652 -11.241 1.00 11.24 101 VAL A CA 2
ATOM 3269 C C . VAL A 1 101 ? 3.868 13.486 -12.134 1.00 2.13 101 VAL A C 2
ATOM 3270 O O . VAL A 1 101 ? 3.945 12.551 -12.932 1.00 14.34 101 VAL A O 2
ATOM 3283 N N . ILE A 1 102 ? 4.824 14.398 -11.994 1.00 10.44 102 ILE A N 2
ATOM 3284 C CA . ILE A 1 102 ? 6.046 14.352 -12.787 1.00 30.22 102 ILE A CA 2
ATOM 3285 C C . ILE A 1 102 ? 7.085 13.441 -12.142 1.00 63.13 102 ILE A C 2
ATOM 3286 O O . ILE A 1 102 ? 7.248 13.433 -10.921 1.00 61.33 102 ILE A O 2
ATOM 3302 N N . LEU A 1 103 ? 7.788 12.676 -12.970 1.00 71.23 103 LEU A N 2
ATOM 3303 C CA . LEU A 1 103 ? 8.814 11.761 -12.482 1.00 4.52 103 LEU A CA 2
ATOM 3304 C C . LEU A 1 103 ? 9.967 12.529 -11.842 1.00 64.45 103 LEU A C 2
ATOM 3305 O O . LEU A 1 103 ? 10.233 13.685 -12.170 1.00 12.43 103 LEU A O 2
ATOM 3321 N N . PRO A 1 104 ? 10.671 11.870 -10.910 1.00 5.22 104 PRO A N 2
ATOM 3322 C CA . PRO A 1 104 ? 11.810 12.470 -10.207 1.00 55.00 104 PRO A CA 2
ATOM 3323 C C . PRO A 1 104 ? 13.016 12.667 -11.119 1.00 73.20 104 PRO A C 2
ATOM 3324 O O . PRO A 1 104 ? 13.620 13.739 -11.144 1.00 44.31 104 PRO A O 2
ATOM 3335 N N . THR A 1 105 ? 13.361 11.625 -11.869 1.00 25.44 105 THR A N 2
ATOM 3336 C CA . THR A 1 105 ? 14.496 11.683 -12.782 1.00 31.23 105 THR A CA 2
ATOM 3337 C C . THR A 1 105 ? 14.292 10.752 -13.971 1.00 64.53 105 THR A C 2
ATOM 3338 O O . THR A 1 105 ? 13.326 9.992 -14.017 1.00 72.44 105 THR A O 2
ATOM 3349 N N . GLU A 1 106 ? 15.210 10.816 -14.931 1.00 60.31 106 GLU A N 2
ATOM 3350 C CA . GLU A 1 106 ? 15.130 9.977 -16.121 1.00 73.02 106 GLU A CA 2
ATOM 3351 C C . GLU A 1 106 ? 14.959 8.509 -15.742 1.00 21.24 106 GLU A C 2
ATOM 3352 O O . GLU A 1 106 ? 15.445 8.064 -14.701 1.00 73.41 106 GLU A O 2
ATOM 3364 N N . THR A 1 107 ? 14.265 7.760 -16.593 1.00 53.20 107 THR A N 2
ATOM 3365 C CA . THR A 1 107 ? 14.028 6.343 -16.347 1.00 52.44 107 THR A CA 2
ATOM 3366 C C . THR A 1 107 ? 13.725 5.603 -17.645 1.00 42.54 107 THR A C 2
ATOM 3367 O O . THR A 1 107 ? 13.639 6.212 -18.712 1.00 65.12 107 THR A O 2
ATOM 3378 N N . ARG A 1 108 ? 13.564 4.288 -17.547 1.00 74.04 108 ARG A N 2
ATOM 3379 C CA . ARG A 1 108 ? 13.271 3.465 -18.715 1.00 12.13 108 ARG A CA 2
ATOM 3380 C C . ARG A 1 108 ? 11.766 3.268 -18.877 1.00 44.15 108 ARG A C 2
ATOM 3381 O O . ARG A 1 108 ? 11.006 3.399 -17.919 1.00 63.51 108 ARG A O 2
ATOM 3402 N N . ASN A 1 109 ? 11.345 2.954 -20.098 1.00 73.31 109 ASN A N 2
ATOM 3403 C CA . ASN A 1 109 ? 9.931 2.740 -20.387 1.00 22.22 109 ASN A CA 2
ATOM 3404 C C . ASN A 1 109 ? 9.738 1.520 -21.282 1.00 75.05 109 ASN A C 2
ATOM 3405 O O . ASN A 1 109 ? 9.885 1.603 -22.502 1.00 40.41 109 ASN A O 2
ATOM 3416 N N . ILE A 1 110 ? 9.406 0.389 -20.669 1.00 11.01 110 ILE A N 2
ATOM 3417 C CA . ILE A 1 110 ? 9.190 -0.847 -21.411 1.00 23.04 110 ILE A CA 2
ATOM 3418 C C . ILE A 1 110 ? 7.915 -1.547 -20.953 1.00 62.33 110 ILE A C 2
ATOM 3419 O O . ILE A 1 110 ? 7.606 -1.580 -19.762 1.00 54.24 110 ILE A O 2
ATOM 3435 N N . SER A 1 111 ? 7.180 -2.108 -21.908 1.00 32.52 111 SER A N 2
ATOM 3436 C CA . SER A 1 111 ? 5.937 -2.807 -21.604 1.00 34.34 111 SER A CA 2
ATOM 3437 C C . SER A 1 111 ? 6.188 -4.298 -21.398 1.00 13.03 111 SER A C 2
ATOM 3438 O O . SER A 1 111 ? 6.956 -4.917 -22.133 1.00 65.35 111 SER A O 2
ATOM 3446 N N . PHE A 1 112 ? 5.534 -4.868 -20.391 1.00 75.24 112 PHE A N 2
ATOM 3447 C CA . PHE A 1 112 ? 5.686 -6.286 -20.086 1.00 75.15 112 PHE A CA 2
ATOM 3448 C C . PHE A 1 112 ? 4.717 -6.713 -18.987 1.00 42.11 112 PHE A C 2
ATOM 3449 O O . PHE A 1 112 ? 4.051 -5.879 -18.373 1.00 23.53 112 PHE A O 2
ATOM 3466 N N . VAL A 1 113 ? 4.644 -8.018 -18.745 1.00 2.11 113 VAL A N 2
ATOM 3467 C CA . VAL A 1 113 ? 3.758 -8.557 -17.720 1.00 4.11 113 VAL A CA 2
ATOM 3468 C C . VAL A 1 113 ? 4.186 -8.102 -16.329 1.00 64.12 113 VAL A C 2
ATOM 3469 O O . VAL A 1 113 ? 5.126 -7.321 -16.181 1.00 3.40 113 VAL A O 2
ATOM 3482 N N . LYS A 1 114 ? 3.491 -8.597 -15.311 1.00 11.31 114 LYS A N 2
ATOM 3483 C CA . LYS A 1 114 ? 3.799 -8.244 -13.930 1.00 52.41 114 LYS A CA 2
ATOM 3484 C C . LYS A 1 114 ? 5.171 -8.774 -13.526 1.00 35.22 114 LYS A C 2
ATOM 3485 O O . LYS A 1 114 ? 5.855 -9.419 -14.319 1.00 4.41 114 LYS A O 2
ATOM 3504 N N . ASN A 1 115 ? 5.564 -8.500 -12.286 1.00 44.24 115 ASN A N 2
ATOM 3505 C CA . ASN A 1 115 ? 6.854 -8.951 -11.777 1.00 3.22 115 ASN A CA 2
ATOM 3506 C C . ASN A 1 115 ? 6.689 -10.179 -10.887 1.00 75.35 115 ASN A C 2
ATOM 3507 O O . ASN A 1 115 ? 5.588 -10.713 -10.747 1.00 62.14 115 ASN A O 2
ATOM 3518 N N . SER A 1 116 ? 7.789 -10.622 -10.288 1.00 62.22 116 SER A N 2
ATOM 3519 C CA . SER A 1 116 ? 7.767 -11.790 -9.415 1.00 10.33 116 SER A CA 2
ATOM 3520 C C . SER A 1 116 ? 8.577 -11.535 -8.147 1.00 61.32 116 SER A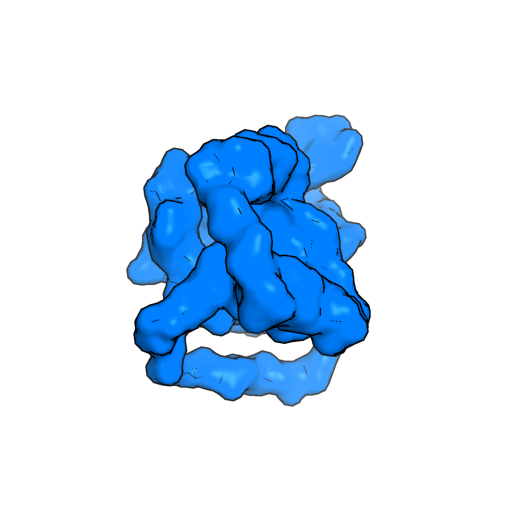 C 2
ATOM 3521 O O . SER A 1 116 ? 9.023 -12.471 -7.486 1.00 31.25 116 SER A O 2
ATOM 3529 N N . MET A 1 1 ? -1.077 -1.216 -1.043 1.00 41.51 1 MET A N 3
ATOM 3530 C CA . MET A 1 1 ? -0.087 -1.116 -2.109 1.00 41.21 1 MET A CA 3
ATOM 3531 C C . MET A 1 1 ? -0.719 -0.578 -3.389 1.00 45.11 1 MET A C 3
ATOM 3532 O O . MET A 1 1 ? -0.904 -1.300 -4.369 1.00 13.10 1 MET A O 3
ATOM 3546 N N . PRO A 1 2 ? -1.057 0.720 -3.383 1.00 34.20 2 PRO A N 3
ATOM 3547 C CA . PRO A 1 2 ? -1.673 1.383 -4.536 1.00 72.33 2 PRO A CA 3
ATOM 3548 C C . PRO A 1 2 ? -0.702 1.541 -5.701 1.00 4.12 2 PRO A C 3
ATOM 3549 O O . PRO A 1 2 ? 0.382 0.955 -5.703 1.00 74.42 2 PRO A O 3
ATOM 3560 N N . LEU A 1 3 ? -1.095 2.337 -6.689 1.00 63.01 3 LEU A N 3
ATOM 3561 C CA . LEU A 1 3 ? -0.258 2.573 -7.860 1.00 44.23 3 LEU A CA 3
ATOM 3562 C C . LEU A 1 3 ? -0.116 4.067 -8.136 1.00 75.34 3 LEU A C 3
ATOM 3563 O O . LEU A 1 3 ? -1.025 4.848 -7.855 1.00 55.34 3 LEU A O 3
ATOM 3579 N N . ILE A 1 4 ? 1.027 4.455 -8.690 1.00 3.21 4 ILE A N 3
ATOM 3580 C CA . ILE A 1 4 ? 1.285 5.854 -9.007 1.00 44.22 4 ILE A CA 3
ATOM 3581 C C . ILE A 1 4 ? 1.519 6.045 -10.502 1.00 32.10 4 ILE A C 3
ATOM 3582 O O . ILE A 1 4 ? 2.386 5.401 -11.094 1.00 52.10 4 ILE A O 3
ATOM 3598 N N . THR A 1 5 ? 0.740 6.936 -11.108 1.00 62.12 5 THR A N 3
ATOM 3599 C CA . THR A 1 5 ? 0.862 7.213 -12.534 1.00 31.22 5 THR A CA 3
ATOM 3600 C C . THR A 1 5 ? 1.787 8.397 -12.787 1.00 4.42 5 THR A C 3
ATOM 3601 O O . THR A 1 5 ? 1.433 9.545 -12.515 1.00 35.55 5 THR A O 3
ATOM 3612 N N . PHE A 1 6 ? 2.975 8.113 -13.310 1.00 5.02 6 PHE A N 3
ATOM 3613 C CA . PHE A 1 6 ? 3.953 9.156 -13.599 1.00 73.14 6 PHE A CA 3
ATOM 3614 C C . PHE A 1 6 ? 3.887 9.571 -15.066 1.00 73.23 6 PHE A C 3
ATOM 3615 O O . PHE A 1 6 ? 3.943 8.729 -15.963 1.00 41.24 6 PHE A O 3
ATOM 3632 N N . ILE A 1 7 ? 3.766 10.873 -15.302 1.00 23.03 7 ILE A N 3
ATOM 3633 C CA . ILE A 1 7 ? 3.693 11.400 -16.659 1.00 20.12 7 ILE A CA 3
ATOM 3634 C C . ILE A 1 7 ? 5.066 11.845 -17.150 1.00 40.54 7 ILE A C 3
ATOM 3635 O O . ILE A 1 7 ? 5.876 12.361 -16.380 1.00 35.15 7 ILE A O 3
ATOM 3651 N N . SER A 1 8 ? 5.321 11.645 -18.439 1.00 72.24 8 SER A N 3
ATOM 3652 C CA . SER A 1 8 ? 6.597 12.024 -19.034 1.00 51.14 8 SER A CA 3
ATOM 3653 C C . SER A 1 8 ? 6.496 13.386 -19.714 1.00 53.14 8 SER A C 3
ATOM 3654 O O . SER A 1 8 ? 5.410 13.869 -20.036 1.00 33.02 8 SER A O 3
ATOM 3662 N N . PRO A 1 9 ? 7.655 14.022 -19.939 1.00 62.34 9 PRO A N 3
ATOM 3663 C CA . PRO A 1 9 ? 7.725 15.337 -20.584 1.00 22.34 9 PRO A CA 3
ATOM 3664 C C . PRO A 1 9 ? 7.357 15.278 -22.062 1.00 45.03 9 PRO A C 3
ATOM 3665 O O . PRO A 1 9 ? 7.087 16.305 -22.686 1.00 31.34 9 PRO A O 3
ATOM 3676 N N . ASP A 1 10 ? 7.349 14.071 -22.618 1.00 3.34 10 ASP A N 3
ATOM 3677 C CA . ASP A 1 10 ? 7.013 13.879 -24.023 1.00 60.15 10 ASP A CA 3
ATOM 3678 C C . ASP A 1 10 ? 5.576 13.391 -24.177 1.00 14.44 10 ASP A C 3
ATOM 3679 O O . ASP A 1 10 ? 5.184 12.905 -25.237 1.00 12.43 10 ASP A O 3
ATOM 3688 N N . GLY A 1 11 ? 4.794 13.524 -23.109 1.00 51.22 11 GLY A N 3
ATOM 3689 C CA . GLY A 1 11 ? 3.409 13.092 -23.145 1.00 61.34 11 GLY A CA 3
ATOM 3690 C C . GLY A 1 11 ? 3.238 11.656 -22.690 1.00 10.23 11 GLY A C 3
ATOM 3691 O O . GLY A 1 11 ? 2.136 11.237 -22.337 1.00 13.01 11 GLY A O 3
ATOM 3695 N N . SER A 1 12 ? 4.331 10.900 -22.698 1.00 70.25 12 SER A N 3
ATOM 3696 C CA . SER A 1 12 ? 4.296 9.501 -22.288 1.00 51.01 12 SER A CA 3
ATOM 3697 C C . SER A 1 12 ? 3.794 9.368 -20.853 1.00 50.25 12 SER A C 3
ATOM 3698 O O . SER A 1 12 ? 3.554 10.366 -20.173 1.00 73.05 12 SER A O 3
ATOM 3706 N N . ARG A 1 13 ? 3.638 8.129 -20.400 1.00 70.42 13 ARG A N 3
ATOM 3707 C CA . ARG A 1 13 ? 3.164 7.864 -19.047 1.00 74.13 13 ARG A CA 3
ATOM 3708 C C . ARG A 1 13 ? 3.578 6.469 -18.589 1.00 72.43 13 ARG A C 3
ATOM 3709 O O . ARG A 1 13 ? 3.391 5.486 -19.308 1.00 5.32 13 ARG A O 3
ATOM 3730 N N . LYS A 1 14 ? 4.141 6.389 -17.389 1.00 23.33 14 LYS A N 3
ATOM 3731 C CA . LYS A 1 14 ? 4.582 5.115 -16.833 1.00 31.31 14 LYS A CA 3
ATOM 3732 C C . LYS A 1 14 ? 3.624 4.634 -15.747 1.00 41.34 14 LYS A C 3
ATOM 3733 O O . LYS A 1 14 ? 3.039 5.438 -15.020 1.00 71.15 14 LYS A O 3
ATOM 3752 N N . THR A 1 15 ? 3.469 3.318 -15.641 1.00 50.13 15 THR A N 3
ATOM 3753 C CA . THR A 1 15 ? 2.583 2.731 -14.644 1.00 72.25 15 THR A CA 3
ATOM 3754 C C . THR A 1 15 ? 3.260 1.573 -13.921 1.00 21.23 15 THR A C 3
ATOM 3755 O O . THR A 1 15 ? 3.535 0.531 -14.517 1.00 10.12 15 THR A O 3
ATOM 3766 N N . TYR A 1 16 ? 3.526 1.761 -12.633 1.00 22.10 16 TYR A N 3
ATOM 3767 C CA . TYR A 1 16 ? 4.173 0.732 -11.828 1.00 64.20 16 TYR A CA 3
ATOM 3768 C C . TYR A 1 16 ? 3.872 0.930 -10.346 1.00 35.53 16 TYR A C 3
ATOM 3769 O O . TYR A 1 16 ? 3.818 2.058 -9.858 1.00 33.22 16 TYR A O 3
ATOM 3787 N N . GLU A 1 17 ? 3.676 -0.177 -9.635 1.00 61.14 17 GLU A N 3
ATOM 3788 C CA . GLU A 1 17 ? 3.379 -0.126 -8.209 1.00 4.13 17 GLU A CA 3
ATOM 3789 C C . GLU A 1 17 ? 4.505 0.564 -7.443 1.00 41.04 17 GLU A C 3
ATOM 3790 O O . GLU A 1 17 ? 5.646 0.103 -7.447 1.00 70.21 17 GLU A O 3
ATOM 3802 N N . ALA A 1 18 ? 4.175 1.672 -6.788 1.00 53.35 18 ALA A N 3
ATOM 3803 C CA . ALA A 1 18 ? 5.156 2.425 -6.018 1.00 2.43 18 ALA A CA 3
ATOM 3804 C C . ALA A 1 18 ? 4.991 2.174 -4.523 1.00 33.42 18 ALA A C 3
ATOM 3805 O O . ALA A 1 18 ? 3.923 1.765 -4.067 1.00 34.32 18 ALA A O 3
ATOM 3812 N N . TYR A 1 19 ? 6.054 2.419 -3.765 1.00 53.42 19 TYR A N 3
ATOM 3813 C CA . TYR A 1 19 ? 6.027 2.216 -2.322 1.00 11.04 19 TYR A CA 3
ATOM 3814 C C . TYR A 1 19 ? 5.921 3.548 -1.586 1.00 11.23 19 TYR A C 3
ATOM 3815 O O . TYR A 1 19 ? 5.684 4.591 -2.197 1.00 30.45 19 TYR A O 3
ATOM 3833 N N . ASP A 1 20 ? 6.099 3.505 -0.270 1.00 12.31 20 ASP A N 3
ATOM 3834 C CA . ASP A 1 20 ? 6.025 4.708 0.551 1.00 3.32 20 ASP A CA 3
ATOM 3835 C C . ASP A 1 20 ? 7.421 5.241 0.861 1.00 32.20 20 ASP A C 3
ATOM 3836 O O . ASP A 1 20 ? 8.204 4.592 1.553 1.00 44.11 20 ASP A O 3
ATOM 3845 N N . GLY A 1 21 ? 7.725 6.427 0.342 1.00 20.24 21 GLY A N 3
ATOM 3846 C CA . GLY A 1 21 ? 9.026 7.026 0.574 1.00 65.23 21 GLY A CA 3
ATOM 3847 C C . GLY A 1 21 ? 10.149 6.244 -0.080 1.00 12.22 21 GLY A C 3
ATOM 3848 O O . GLY A 1 21 ? 11.324 6.486 0.195 1.00 15.13 21 GLY A O 3
ATOM 3852 N N . GLU A 1 22 ? 9.786 5.303 -0.946 1.00 44.31 22 GLU A N 3
ATOM 3853 C CA . GLU A 1 22 ? 10.773 4.482 -1.638 1.00 51.11 22 GLU A CA 3
ATOM 3854 C C . GLU A 1 22 ? 11.126 5.084 -2.996 1.00 34.55 22 GLU A C 3
ATOM 3855 O O . GLU A 1 22 ? 10.259 5.265 -3.852 1.00 1.55 22 GLU A O 3
ATOM 3867 N N . THR A 1 23 ? 12.405 5.391 -3.186 1.00 11.34 23 THR A N 3
ATOM 3868 C CA . THR A 1 23 ? 12.873 5.974 -4.437 1.00 22.42 23 THR A CA 3
ATOM 3869 C C . THR A 1 23 ? 12.737 4.984 -5.589 1.00 5.25 23 THR A C 3
ATOM 3870 O O . THR A 1 23 ? 12.679 3.772 -5.376 1.00 3.31 23 THR A O 3
ATOM 3881 N N . LEU A 1 24 ? 12.688 5.507 -6.809 1.00 1.13 24 LEU A N 3
ATOM 3882 C CA . LEU A 1 24 ? 12.560 4.669 -7.996 1.00 31.13 24 LEU A CA 3
ATOM 3883 C C . LEU A 1 24 ? 13.733 3.701 -8.108 1.00 22.42 24 LEU A C 3
ATOM 3884 O O . LEU A 1 24 ? 13.624 2.646 -8.734 1.00 33.50 24 LEU A O 3
ATOM 3900 N N . LEU A 1 25 ? 14.855 4.065 -7.496 1.00 35.12 25 LEU A N 3
ATOM 3901 C CA . LEU A 1 25 ? 16.049 3.227 -7.524 1.00 54.45 25 LEU A CA 3
ATOM 3902 C C . LEU A 1 25 ? 15.737 1.817 -7.033 1.00 52.42 25 LEU A C 3
ATOM 3903 O O . LEU A 1 25 ? 16.023 0.834 -7.716 1.00 22.12 25 LEU A O 3
ATOM 3919 N N . SER A 1 26 ? 15.146 1.727 -5.846 1.00 3.12 26 SER A N 3
ATOM 3920 C CA . SER A 1 26 ? 14.797 0.437 -5.262 1.00 54.31 26 SER A CA 3
ATOM 3921 C C . SER A 1 26 ? 13.724 -0.262 -6.092 1.00 43.23 26 SER A C 3
ATOM 3922 O O . SER A 1 26 ? 13.660 -1.491 -6.137 1.00 65.13 26 SER A O 3
ATOM 3930 N N . LEU A 1 27 ? 12.883 0.530 -6.748 1.00 43.12 27 LEU A N 3
ATOM 3931 C CA . LEU A 1 27 ? 11.812 -0.011 -7.578 1.00 23.01 27 LEU A CA 3
ATOM 3932 C C . LEU A 1 27 ? 12.371 -0.939 -8.652 1.00 4.04 27 LEU A C 3
ATOM 3933 O O . LEU A 1 27 ? 11.667 -1.810 -9.161 1.00 50.35 27 LEU A O 3
ATOM 3949 N N . ALA A 1 28 ? 13.643 -0.747 -8.989 1.00 34.44 28 ALA A N 3
ATOM 3950 C CA . ALA A 1 28 ? 14.297 -1.570 -9.998 1.00 45.33 28 ALA A CA 3
ATOM 3951 C C . ALA A 1 28 ? 14.108 -3.054 -9.705 1.00 33.10 28 ALA A C 3
ATOM 3952 O O . ALA A 1 28 ? 14.088 -3.880 -10.618 1.00 73.11 28 ALA A O 3
ATOM 3959 N N . HIS A 1 29 ? 13.969 -3.387 -8.425 1.00 43.25 29 HIS A N 3
ATOM 3960 C CA . HIS A 1 29 ? 13.781 -4.773 -8.012 1.00 41.10 29 HIS A CA 3
ATOM 3961 C C . HIS A 1 29 ? 12.629 -5.417 -8.778 1.00 44.20 29 HIS A C 3
ATOM 3962 O O . HIS A 1 29 ? 12.660 -6.611 -9.075 1.00 34.22 29 HIS A O 3
ATOM 3976 N N . ARG A 1 30 ? 11.615 -4.618 -9.094 1.00 45.22 30 ARG A N 3
ATOM 3977 C CA . ARG A 1 30 ? 10.453 -5.110 -9.824 1.00 22.45 30 ARG A CA 3
ATOM 3978 C C . ARG A 1 30 ? 10.728 -5.147 -11.324 1.00 42.50 30 ARG A C 3
ATOM 3979 O O . ARG A 1 30 ? 10.247 -6.030 -12.032 1.00 22.20 30 ARG A O 3
ATOM 4000 N N . ASN A 1 31 ? 11.505 -4.179 -11.802 1.00 33.35 31 ASN A N 3
ATOM 4001 C CA . ASN A 1 31 ? 11.843 -4.100 -13.218 1.00 11.20 31 ASN A CA 3
ATOM 4002 C C . ASN A 1 31 ? 12.973 -5.065 -13.562 1.00 44.33 31 ASN A C 3
ATOM 4003 O O . ASN A 1 31 ? 13.359 -5.195 -14.723 1.00 65.30 31 ASN A O 3
ATOM 4014 N N . ASN A 1 32 ? 13.499 -5.739 -12.545 1.00 3.23 32 ASN A N 3
ATOM 4015 C CA . ASN A 1 32 ? 14.586 -6.692 -12.739 1.00 73.14 32 ASN A CA 3
ATOM 4016 C C . ASN A 1 32 ? 15.733 -6.057 -13.519 1.00 62.42 32 ASN A C 3
ATOM 4017 O O . ASN A 1 32 ? 16.454 -6.739 -14.248 1.00 43.43 32 ASN A O 3
ATOM 4028 N N . VAL A 1 33 ? 15.897 -4.748 -13.360 1.00 11.13 33 VAL A N 3
ATOM 4029 C CA . VAL A 1 33 ? 16.957 -4.021 -14.047 1.00 4.32 33 VAL A CA 3
ATOM 4030 C C . VAL A 1 33 ? 18.213 -3.937 -13.186 1.00 62.34 33 VAL A C 3
ATOM 4031 O O . VAL A 1 33 ? 18.140 -3.979 -11.958 1.00 65.41 33 VAL A O 3
ATOM 4044 N N . ASP A 1 34 ? 19.364 -3.818 -13.839 1.00 70.42 34 ASP A N 3
ATOM 4045 C CA . ASP A 1 34 ? 20.637 -3.727 -13.134 1.00 22.30 34 ASP A CA 3
ATOM 4046 C C . ASP A 1 34 ? 21.120 -2.282 -13.068 1.00 52.44 34 ASP A C 3
ATOM 4047 O O . ASP A 1 34 ? 21.430 -1.672 -14.093 1.00 22.31 34 ASP A O 3
ATOM 4056 N N . LEU A 1 35 ? 21.179 -1.738 -11.858 1.00 5.31 35 LEU A N 3
ATOM 4057 C CA . LEU A 1 35 ? 21.623 -0.362 -11.658 1.00 63.51 35 LEU A CA 3
ATOM 4058 C C . LEU A 1 35 ? 22.733 -0.295 -10.614 1.00 1.32 35 LEU A C 3
ATOM 4059 O O . LEU A 1 35 ? 22.487 -0.470 -9.421 1.00 71.51 35 LEU A O 3
ATOM 4075 N N . GLU A 1 36 ? 23.954 -0.037 -11.071 1.00 43.23 36 GLU A N 3
ATOM 4076 C CA . GLU A 1 36 ? 25.101 0.056 -10.175 1.00 62.45 36 GLU A CA 3
ATOM 4077 C C . GLU A 1 36 ? 24.928 1.204 -9.186 1.00 54.41 36 GLU A C 3
ATOM 4078 O O . GLU A 1 36 ? 25.042 2.374 -9.550 1.00 14.01 36 GLU A O 3
ATOM 4090 N N . GLY A 1 37 ? 24.650 0.861 -7.932 1.00 22.22 37 GLY A N 3
ATOM 4091 C CA . GLY A 1 37 ? 24.464 1.873 -6.909 1.00 44.51 37 GLY A CA 3
ATOM 4092 C C . GLY A 1 37 ? 24.583 1.310 -5.507 1.00 2.11 37 GLY A C 3
ATOM 4093 O O . GLY A 1 37 ? 25.424 0.451 -5.245 1.00 64.23 37 GLY A O 3
ATOM 4097 N N . ALA A 1 38 ? 23.740 1.796 -4.602 1.00 53.02 38 ALA A N 3
ATOM 4098 C CA . ALA A 1 38 ? 23.754 1.335 -3.219 1.00 53.24 38 ALA A CA 3
ATOM 4099 C C . ALA A 1 38 ? 22.514 0.504 -2.905 1.00 44.21 38 ALA A C 3
ATOM 4100 O O . ALA A 1 38 ? 22.600 -0.528 -2.239 1.00 62.43 38 ALA A O 3
ATOM 4107 N N . CYS A 1 39 ? 21.364 0.961 -3.387 1.00 71.00 39 CYS A N 3
ATOM 4108 C CA . CYS A 1 39 ? 20.106 0.260 -3.156 1.00 31.12 39 CYS A CA 3
ATOM 4109 C C . CYS A 1 39 ? 19.826 0.123 -1.663 1.00 22.03 39 CYS A C 3
ATOM 4110 O O . CYS A 1 39 ? 19.439 -0.945 -1.190 1.00 24.11 39 CYS A O 3
ATOM 4118 N N . GLU A 1 40 ? 20.026 1.211 -0.926 1.00 44.41 40 GLU A N 3
ATOM 4119 C CA . GLU A 1 40 ? 19.798 1.211 0.514 1.00 31.10 40 GLU A CA 3
ATOM 4120 C C . GLU A 1 40 ? 18.644 2.140 0.882 1.00 23.42 40 GLU A C 3
ATOM 4121 O O . GLU A 1 40 ? 18.761 2.962 1.789 1.00 14.43 40 GLU A O 3
ATOM 4133 N N . GLY A 1 41 ? 17.530 2.001 0.170 1.00 41.02 41 GLY A N 3
ATOM 4134 C CA . GLY A 1 41 ? 16.372 2.834 0.435 1.00 34.32 41 GLY A CA 3
ATOM 4135 C C . GLY A 1 41 ? 15.271 2.083 1.158 1.00 23.33 41 GLY A C 3
ATOM 4136 O O . GLY A 1 41 ? 14.413 1.466 0.527 1.00 12.32 41 GLY A O 3
ATOM 4140 N N . SER A 1 42 ? 15.297 2.133 2.486 1.00 31.44 42 SER A N 3
ATOM 4141 C CA . SER A 1 42 ? 14.297 1.447 3.296 1.00 31.15 42 SER A CA 3
ATOM 4142 C C . SER A 1 42 ? 14.015 2.220 4.581 1.00 3.12 42 SER A C 3
ATOM 4143 O O . SER A 1 42 ? 14.678 3.215 4.879 1.00 22.42 42 SER A O 3
ATOM 4151 N N . LEU A 1 43 ? 13.028 1.756 5.339 1.00 55.33 43 LEU A N 3
ATOM 4152 C CA . LEU A 1 43 ? 12.656 2.403 6.593 1.00 45.14 43 LEU A CA 3
ATOM 4153 C C . LEU A 1 43 ? 12.273 3.861 6.361 1.00 52.05 43 LEU A C 3
ATOM 4154 O O . LEU A 1 43 ? 12.619 4.738 7.152 1.00 72.42 43 LEU A O 3
ATOM 4170 N N . ALA A 1 44 ? 11.554 4.112 5.271 1.00 2.21 44 ALA A N 3
ATOM 4171 C CA . ALA A 1 44 ? 11.120 5.463 4.937 1.00 32.13 44 ALA A CA 3
ATOM 4172 C C . ALA A 1 44 ? 9.600 5.579 4.987 1.00 61.22 44 ALA A C 3
ATOM 4173 O O . ALA A 1 44 ? 8.964 5.952 4.000 1.00 1.35 44 ALA A O 3
ATOM 4180 N N . CYS A 1 45 ? 9.024 5.256 6.139 1.00 22.15 45 CYS A N 3
ATOM 4181 C CA . CYS A 1 45 ? 7.578 5.322 6.317 1.00 51.53 45 CYS A CA 3
ATOM 4182 C C . CYS A 1 45 ? 7.199 6.445 7.277 1.00 51.21 45 CYS A C 3
ATOM 4183 O O . CYS A 1 45 ? 7.971 6.802 8.167 1.00 62.23 45 CYS A O 3
ATOM 4191 N N . SER A 1 46 ? 6.005 7.000 7.089 1.00 25.44 46 SER A N 3
ATOM 4192 C CA . SER A 1 46 ? 5.526 8.086 7.935 1.00 11.15 46 SER A CA 3
ATOM 4193 C C . SER A 1 46 ? 6.448 9.298 7.838 1.00 32.12 46 SER A C 3
ATOM 4194 O O . SER A 1 46 ? 6.619 10.042 8.804 1.00 3.22 46 SER A O 3
ATOM 4202 N N . THR A 1 47 ? 7.040 9.490 6.664 1.00 43.13 47 THR A N 3
ATOM 4203 C CA . THR A 1 47 ? 7.946 10.610 6.439 1.00 72.33 47 THR A CA 3
ATOM 4204 C C . THR A 1 47 ? 7.178 11.919 6.300 1.00 15.05 47 THR A C 3
ATOM 4205 O O . THR A 1 47 ? 6.045 11.937 5.816 1.00 1.14 47 THR A O 3
ATOM 4216 N N . CYS A 1 48 ? 7.800 13.012 6.727 1.00 14.34 48 CYS A N 3
ATOM 4217 C CA . CYS A 1 48 ? 7.173 14.327 6.651 1.00 3.41 48 CYS A CA 3
ATOM 4218 C C . CYS A 1 48 ? 7.237 14.878 5.230 1.00 12.23 48 CYS A C 3
ATOM 4219 O O . CYS A 1 48 ? 6.212 15.221 4.640 1.00 41.33 48 CYS A O 3
ATOM 4227 N N . HIS A 1 49 ? 8.447 14.962 4.687 1.00 22.21 49 HIS A N 3
ATOM 4228 C CA . HIS A 1 49 ? 8.645 15.472 3.335 1.00 12.41 49 HIS A CA 3
ATOM 4229 C C . HIS A 1 49 ? 7.781 14.710 2.335 1.00 51.31 49 HIS A C 3
ATOM 4230 O O . HIS A 1 49 ? 7.602 13.498 2.451 1.00 73.21 49 HIS A O 3
ATOM 4244 N N . VAL A 1 50 ? 7.247 15.429 1.353 1.00 52.53 50 VAL A N 3
ATOM 4245 C CA . VAL A 1 50 ? 6.402 14.821 0.332 1.00 11.10 50 VAL A CA 3
ATOM 4246 C C . VAL A 1 50 ? 6.864 15.210 -1.068 1.00 1.44 50 VAL A C 3
ATOM 4247 O O . VAL A 1 50 ? 7.668 16.128 -1.234 1.00 11.42 50 VAL A O 3
ATOM 4260 N N . ILE A 1 51 ? 6.351 14.507 -2.071 1.00 52.02 51 ILE A N 3
ATOM 4261 C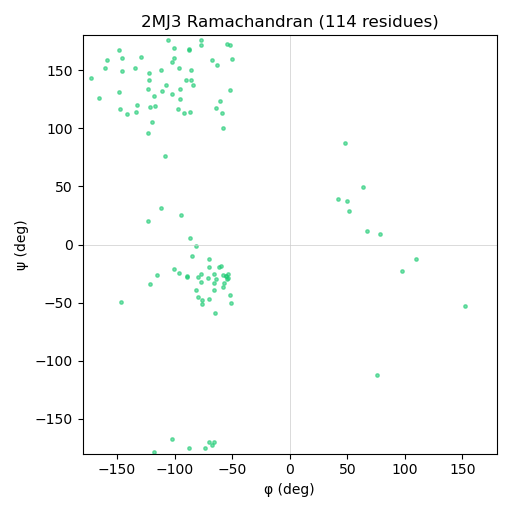 CA . ILE A 1 51 ? 6.710 14.780 -3.457 1.00 51.42 51 ILE A CA 3
ATOM 4262 C C . ILE A 1 51 ? 5.481 14.754 -4.359 1.00 74.31 51 ILE A C 3
ATOM 4263 O O . ILE A 1 51 ? 4.890 13.698 -4.589 1.00 14.05 51 ILE A O 3
ATOM 4279 N N . ILE A 1 52 ? 5.102 15.921 -4.869 1.00 23.10 52 ILE A N 3
ATOM 4280 C CA . ILE A 1 52 ? 3.945 16.031 -5.748 1.00 61.44 52 ILE A CA 3
ATOM 4281 C C . ILE A 1 52 ? 4.289 16.807 -7.015 1.00 61.43 52 ILE A C 3
ATOM 4282 O O . ILE A 1 52 ? 5.284 17.530 -7.061 1.00 40.34 52 ILE A O 3
ATOM 4298 N N . ASP A 1 53 ? 3.459 16.652 -8.041 1.00 12.24 53 ASP A N 3
ATOM 4299 C CA . ASP A 1 53 ? 3.673 17.341 -9.308 1.00 72.22 53 ASP A CA 3
ATOM 4300 C C . ASP A 1 53 ? 3.894 18.834 -9.085 1.00 62.41 53 ASP A C 3
ATOM 4301 O O . ASP A 1 53 ? 3.551 19.388 -8.041 1.00 34.22 53 ASP A O 3
ATOM 4310 N N . PRO A 1 54 ? 4.483 19.501 -10.088 1.00 50.25 54 PRO A N 3
ATOM 4311 C CA . PRO A 1 54 ? 4.764 20.939 -10.025 1.00 61.43 54 PRO A CA 3
ATOM 4312 C C . PRO A 1 54 ? 3.494 21.781 -10.080 1.00 31.42 54 PRO A C 3
ATOM 4313 O O . PRO A 1 54 ? 3.536 22.997 -9.895 1.00 72.13 54 PRO A O 3
ATOM 4324 N N . SER A 1 55 ? 2.366 21.126 -10.334 1.00 34.52 55 SER A N 3
ATOM 4325 C CA . SER A 1 55 ? 1.083 21.815 -10.416 1.00 3.02 55 SER A CA 3
ATOM 4326 C C . SER A 1 55 ? 0.525 22.091 -9.023 1.00 72.01 55 SER A C 3
ATOM 4327 O O . SER A 1 55 ? -0.121 23.113 -8.793 1.00 2.51 55 SER A O 3
ATOM 4335 N N . TRP A 1 56 ? 0.778 21.172 -8.099 1.00 24.05 56 TRP A N 3
ATOM 4336 C CA . TRP A 1 56 ? 0.301 21.315 -6.728 1.00 2.33 56 TRP A CA 3
ATOM 4337 C C . TRP A 1 56 ? 1.351 21.992 -5.854 1.00 24.03 56 TRP A C 3
ATOM 4338 O O . TRP A 1 56 ? 1.034 22.541 -4.798 1.00 62.51 56 TRP A O 3
ATOM 4359 N N . TYR A 1 57 ? 2.602 21.950 -6.299 1.00 60.25 57 TYR A N 3
ATOM 4360 C CA . TYR A 1 57 ? 3.699 22.557 -5.556 1.00 3.40 57 TYR A CA 3
ATOM 4361 C C . TYR A 1 57 ? 3.380 24.006 -5.201 1.00 1.43 57 TYR A C 3
ATOM 4362 O O . TYR A 1 57 ? 3.563 24.432 -4.060 1.00 52.41 57 TYR A O 3
ATOM 4380 N N . ASP A 1 58 ? 2.902 24.758 -6.186 1.00 14.33 58 ASP A N 3
ATOM 4381 C CA . ASP A 1 58 ? 2.554 26.159 -5.979 1.00 4.55 58 ASP A CA 3
ATOM 4382 C C . ASP A 1 58 ? 1.465 26.299 -4.919 1.00 64.34 58 ASP A C 3
ATOM 4383 O O . ASP A 1 58 ? 1.368 27.325 -4.247 1.00 1.44 58 ASP A O 3
ATOM 4392 N N . ILE A 1 59 ? 0.649 25.260 -4.778 1.00 14.30 59 ILE A N 3
ATOM 4393 C CA . ILE A 1 59 ? -0.433 25.267 -3.801 1.00 11.30 59 ILE A CA 3
ATOM 4394 C C . ILE A 1 59 ? 0.091 24.975 -2.399 1.00 34.20 59 ILE A C 3
ATOM 4395 O O . ILE A 1 59 ? -0.179 25.719 -1.456 1.00 31.10 59 ILE A O 3
ATOM 4411 N N . VAL A 1 60 ? 0.843 23.886 -2.269 1.00 53.52 60 VAL A N 3
ATOM 4412 C CA . VAL A 1 60 ? 1.408 23.496 -0.983 1.00 15.41 60 VAL A CA 3
ATOM 4413 C C . VAL A 1 60 ? 2.453 24.502 -0.514 1.00 42.02 60 VAL A C 3
ATOM 4414 O O . VAL A 1 60 ? 2.705 24.637 0.683 1.00 41.35 60 VAL A O 3
ATOM 4427 N N . GLU A 1 61 ? 3.058 25.205 -1.466 1.00 43.42 61 GLU A N 3
ATOM 4428 C CA . GLU A 1 61 ? 4.078 26.199 -1.150 1.00 15.11 61 GLU A CA 3
ATOM 4429 C C . GLU A 1 61 ? 3.442 27.479 -0.614 1.00 20.45 61 GLU A C 3
ATOM 4430 O O . GLU A 1 61 ? 4.020 28.163 0.230 1.00 15.43 61 GLU A O 3
ATOM 4442 N N . GLN A 1 62 ? 2.250 27.794 -1.111 1.00 23.35 62 GLN A N 3
ATOM 4443 C CA . GLN A 1 62 ? 1.537 28.991 -0.682 1.00 40.35 62 GLN A CA 3
ATOM 4444 C C . GLN A 1 62 ? 0.663 28.699 0.533 1.00 52.04 62 GLN A C 3
ATOM 4445 O O . GLN A 1 62 ? 0.390 29.586 1.342 1.00 50.21 62 GLN A O 3
ATOM 4459 N N . HIS A 1 63 ? 0.226 27.450 0.654 1.00 34.42 63 HIS A N 3
ATOM 4460 C CA . HIS A 1 63 ? -0.618 27.040 1.771 1.00 12.23 63 HIS A CA 3
ATOM 4461 C C . HIS A 1 63 ? 0.207 26.879 3.045 1.00 54.03 63 HIS A C 3
ATOM 4462 O O . HIS A 1 63 ? -0.318 26.981 4.153 1.00 73.25 63 HIS A O 3
ATOM 4476 N N . ASN A 1 64 ? 1.501 26.626 2.878 1.00 52.33 64 ASN A N 3
ATOM 4477 C CA . ASN A 1 64 ? 2.398 26.450 4.014 1.00 72.51 64 ASN A CA 3
ATOM 4478 C C . ASN A 1 64 ? 3.463 27.542 4.041 1.00 35.14 64 ASN A C 3
ATOM 4479 O O . ASN A 1 64 ? 4.138 27.788 3.043 1.00 2.31 64 ASN A O 3
ATOM 4490 N N . GLU A 1 65 ? 3.606 28.192 5.192 1.00 53.40 65 GLU A N 3
ATOM 4491 C CA . GLU A 1 65 ? 4.588 29.258 5.349 1.00 42.42 65 GLU A CA 3
ATOM 4492 C C . GLU A 1 65 ? 5.940 28.694 5.778 1.00 55.11 65 GLU A C 3
ATOM 4493 O O . GLU A 1 65 ? 6.009 27.668 6.455 1.00 74.44 65 GLU A O 3
ATOM 4505 N N . ILE A 1 66 ? 7.011 29.372 5.379 1.00 75.31 66 ILE A N 3
ATOM 4506 C CA . ILE A 1 66 ? 8.359 28.939 5.722 1.00 24.32 66 ILE A CA 3
ATOM 4507 C C . ILE A 1 66 ? 9.026 29.922 6.679 1.00 75.22 66 ILE A C 3
ATOM 4508 O O . ILE A 1 66 ? 9.035 31.129 6.438 1.00 71.12 66 ILE A O 3
ATOM 4524 N N . SER A 1 67 ? 9.584 29.396 7.765 1.00 53.33 67 SER A N 3
ATOM 4525 C CA . SER A 1 67 ? 10.251 30.228 8.760 1.00 62.44 67 SER A CA 3
ATOM 4526 C C . SER A 1 67 ? 11.683 30.539 8.335 1.00 40.22 67 SER A C 3
ATOM 4527 O O . SER A 1 67 ? 12.087 30.242 7.211 1.00 65.33 67 SER A O 3
ATOM 4535 N N . ASP A 1 68 ? 12.445 31.140 9.242 1.00 12.30 68 ASP A N 3
ATOM 4536 C CA . ASP A 1 68 ? 13.832 31.492 8.963 1.00 4.14 68 ASP A CA 3
ATOM 4537 C C . ASP A 1 68 ? 14.669 30.242 8.709 1.00 3.31 68 ASP A C 3
ATOM 4538 O O . ASP A 1 68 ? 15.607 30.264 7.913 1.00 4.01 68 ASP A O 3
ATOM 4547 N N . GLU A 1 69 ? 14.323 29.155 9.392 1.00 43.42 69 GLU A N 3
ATOM 4548 C CA . GLU A 1 69 ? 15.045 27.897 9.240 1.00 13.25 69 GLU A CA 3
ATOM 4549 C C . GLU A 1 69 ? 14.565 27.140 8.005 1.00 4.41 69 GLU A C 3
ATOM 4550 O O . GLU A 1 69 ? 15.364 26.551 7.277 1.00 11.45 69 GLU A O 3
ATOM 4562 N N . GLU A 1 70 ? 13.256 27.161 7.776 1.00 10.44 70 GLU A N 3
ATOM 4563 C CA . GLU A 1 70 ? 12.670 26.476 6.630 1.00 3.13 70 GLU A CA 3
ATOM 4564 C C . GLU A 1 70 ? 13.100 27.137 5.324 1.00 74.14 70 GLU A C 3
ATOM 4565 O O . GLU A 1 70 ? 13.705 26.499 4.463 1.00 1.42 70 GLU A O 3
ATOM 4577 N N . ASN A 1 71 ? 12.780 28.419 5.183 1.00 4.51 71 ASN A N 3
ATOM 4578 C CA . ASN A 1 71 ? 13.132 29.167 3.981 1.00 13.34 71 ASN A CA 3
ATOM 4579 C C . ASN A 1 71 ? 14.636 29.123 3.733 1.00 4.25 71 ASN A C 3
ATOM 4580 O O . ASN A 1 71 ? 15.094 29.269 2.600 1.00 53.02 71 ASN A O 3
ATOM 4591 N N . ASP A 1 72 ? 15.400 28.921 4.801 1.00 24.51 72 ASP A N 3
ATOM 4592 C CA . ASP A 1 72 ? 16.854 28.855 4.700 1.00 52.20 72 ASP A CA 3
ATOM 4593 C C . ASP A 1 72 ? 17.297 27.533 4.080 1.00 15.51 72 ASP A C 3
ATOM 4594 O O . ASP A 1 72 ? 17.924 27.513 3.022 1.00 72.44 72 ASP A O 3
ATOM 4603 N N . MET A 1 73 ? 16.966 26.433 4.748 1.00 63.33 73 MET A N 3
ATOM 4604 C CA . MET A 1 73 ? 17.330 25.107 4.262 1.00 61.23 73 MET A CA 3
ATOM 4605 C C . MET A 1 73 ? 16.770 24.868 2.863 1.00 34.43 73 MET A C 3
ATOM 4606 O O . MET A 1 73 ? 17.313 24.074 2.093 1.00 15.22 73 MET A O 3
ATOM 4620 N N . LEU A 1 74 ? 15.681 25.557 2.541 1.00 1.43 74 LEU A N 3
ATOM 4621 C CA . LEU A 1 74 ? 15.047 25.420 1.235 1.00 74.31 74 LEU A CA 3
ATOM 4622 C C . LEU A 1 74 ? 15.848 26.148 0.161 1.00 63.13 74 LEU A C 3
ATOM 4623 O O . LEU A 1 74 ? 15.808 25.781 -1.014 1.00 14.22 74 LEU A O 3
ATOM 4639 N N . ASP A 1 75 ? 16.578 27.179 0.572 1.00 54.33 75 ASP A N 3
ATOM 4640 C CA . ASP A 1 75 ? 17.392 27.957 -0.355 1.00 11.33 75 ASP A CA 3
ATOM 4641 C C . ASP A 1 75 ? 18.622 27.168 -0.792 1.00 73.33 75 ASP A C 3
ATOM 4642 O O . ASP A 1 75 ? 19.123 27.344 -1.904 1.00 32.04 75 ASP A O 3
ATOM 4651 N N . LEU A 1 76 ? 19.104 26.298 0.088 1.00 31.14 76 LEU A N 3
ATOM 4652 C CA . LEU A 1 76 ? 20.276 25.481 -0.206 1.00 43.31 76 LEU A CA 3
ATOM 4653 C C . LEU A 1 76 ? 19.869 24.146 -0.821 1.00 23.01 76 LEU A C 3
ATOM 4654 O O . LEU A 1 76 ? 20.691 23.241 -0.963 1.00 33.33 76 LEU A O 3
ATOM 4670 N N . ALA A 1 77 ? 18.597 24.032 -1.186 1.00 35.10 77 ALA A N 3
ATOM 4671 C CA . ALA A 1 77 ? 18.082 22.809 -1.790 1.00 14.24 77 ALA A CA 3
ATOM 4672 C C . ALA A 1 77 ? 18.816 22.486 -3.087 1.00 34.14 77 ALA A C 3
ATOM 4673 O O . ALA A 1 77 ? 18.507 23.041 -4.141 1.00 73.13 77 ALA A O 3
ATOM 4680 N N . PHE A 1 78 ? 19.789 21.586 -3.001 1.00 62.54 78 PHE A N 3
ATOM 4681 C CA . PHE A 1 78 ? 20.569 21.190 -4.169 1.00 33.35 78 PHE A CA 3
ATOM 4682 C C . PHE A 1 78 ? 20.218 19.769 -4.601 1.00 14.02 78 PHE A C 3
ATOM 4683 O O . PHE A 1 78 ? 20.263 18.836 -3.801 1.00 25.34 78 PHE A O 3
ATOM 4700 N N . GLY A 1 79 ? 19.866 19.614 -5.874 1.00 31.23 79 GLY A N 3
ATOM 4701 C CA . GLY A 1 79 ? 19.511 18.305 -6.391 1.00 2.10 79 GLY A CA 3
ATOM 4702 C C . GLY A 1 79 ? 18.012 18.115 -6.508 1.00 71.12 79 GLY A C 3
ATOM 4703 O O . GLY A 1 79 ? 17.529 17.501 -7.460 1.00 70.25 79 GLY A O 3
ATOM 4707 N N . LEU A 1 80 ? 17.273 18.641 -5.538 1.00 31.24 80 LEU A N 3
ATOM 4708 C CA . LEU A 1 80 ? 15.819 18.525 -5.535 1.00 33.42 80 LEU A CA 3
ATOM 4709 C C . LEU A 1 80 ? 15.201 19.392 -6.627 1.00 10.12 80 LEU A C 3
ATOM 4710 O O . LEU A 1 80 ? 15.769 20.411 -7.022 1.00 30.02 80 LEU A O 3
ATOM 4726 N N . THR A 1 81 ? 14.032 18.983 -7.110 1.00 62.34 81 THR A N 3
ATOM 4727 C CA . THR A 1 81 ? 13.336 19.722 -8.156 1.00 3.43 81 THR A CA 3
ATOM 4728 C C . THR A 1 81 ? 12.397 20.764 -7.560 1.00 14.24 81 THR A C 3
ATOM 4729 O O . THR A 1 81 ? 12.289 20.891 -6.340 1.00 35.23 81 THR A O 3
ATOM 4740 N N . ASP A 1 82 ? 11.718 21.507 -8.427 1.00 5.51 82 ASP A N 3
ATOM 4741 C CA . ASP A 1 82 ? 10.786 22.538 -7.986 1.00 33.15 82 ASP A CA 3
ATOM 4742 C C . ASP A 1 82 ? 9.411 21.941 -7.703 1.00 34.04 82 ASP A C 3
ATOM 4743 O O . ASP A 1 82 ? 8.473 22.655 -7.345 1.00 20.23 82 ASP A O 3
ATOM 4752 N N . THR A 1 83 ? 9.296 20.627 -7.866 1.00 64.44 83 THR A N 3
ATOM 4753 C CA . THR A 1 83 ? 8.036 19.934 -7.631 1.00 61.41 83 THR A CA 3
ATOM 4754 C C . THR A 1 83 ? 8.017 19.278 -6.255 1.00 5.41 83 THR A C 3
ATOM 4755 O O . THR A 1 83 ? 6.953 18.985 -5.711 1.00 11.32 83 THR A O 3
ATOM 4766 N N . SER A 1 84 ? 9.202 19.052 -5.696 1.00 62.34 84 SER A N 3
ATOM 4767 C CA . SER A 1 84 ? 9.322 18.428 -4.384 1.00 33.22 84 SER A CA 3
ATOM 4768 C C . SER A 1 84 ? 9.590 19.475 -3.307 1.00 72.21 84 SER A C 3
ATOM 4769 O O . SER A 1 84 ? 9.815 20.647 -3.608 1.00 55.21 84 SER A O 3
ATOM 4777 N N . ARG A 1 85 ? 9.564 19.042 -2.051 1.00 1.33 85 ARG A N 3
ATOM 4778 C CA . ARG A 1 85 ? 9.803 19.941 -0.928 1.00 51.41 85 ARG A CA 3
ATOM 4779 C C . ARG A 1 85 ? 11.168 19.676 -0.300 1.00 40.20 85 ARG A C 3
ATOM 4780 O O . ARG A 1 85 ? 11.915 18.810 -0.756 1.00 25.31 85 ARG A O 3
ATOM 4801 N N . LEU A 1 86 ? 11.487 20.428 0.748 1.00 62.41 86 LEU A N 3
ATOM 4802 C CA . LEU A 1 86 ? 12.763 20.275 1.439 1.00 32.51 86 LEU A CA 3
ATOM 4803 C C . LEU A 1 86 ? 13.019 18.813 1.792 1.00 33.14 86 LEU A C 3
ATOM 4804 O O . LEU A 1 86 ? 12.307 18.227 2.607 1.00 61.20 86 LEU A O 3
ATOM 4820 N N . GLY A 1 87 ? 14.042 18.230 1.175 1.00 50.34 87 GLY A N 3
ATOM 4821 C CA . GLY A 1 87 ? 14.375 16.843 1.439 1.00 62.25 87 GLY A CA 3
ATOM 4822 C C . GLY A 1 87 ? 15.582 16.376 0.648 1.00 34.24 87 GLY A C 3
ATOM 4823 O O . GLY A 1 87 ? 16.349 15.533 1.115 1.00 61.04 87 GLY A O 3
ATOM 4827 N N . CYS A 1 88 ? 15.749 16.922 -0.551 1.00 11.33 88 CYS A N 3
ATOM 4828 C CA . CYS A 1 88 ? 16.870 16.555 -1.409 1.00 34.31 88 CYS A CA 3
ATOM 4829 C C . CYS A 1 88 ? 16.957 15.041 -1.570 1.00 61.51 88 CYS A C 3
ATOM 4830 O O . CYS A 1 88 ? 18.043 14.487 -1.743 1.00 12.54 88 CYS A O 3
ATOM 4838 N N . GLN A 1 89 ? 15.807 14.377 -1.511 1.00 20.12 89 GLN A N 3
ATOM 4839 C CA . GLN A 1 89 ? 15.755 12.926 -1.648 1.00 12.21 89 GLN A CA 3
ATOM 4840 C C . GLN A 1 89 ? 14.826 12.520 -2.788 1.00 2.24 89 GLN A C 3
ATOM 4841 O O . GLN A 1 89 ? 15.120 11.589 -3.538 1.00 53.33 89 GLN A O 3
ATOM 4855 N N . ILE A 1 90 ? 13.706 13.224 -2.910 1.00 72.34 90 ILE A N 3
ATOM 4856 C CA . ILE A 1 90 ? 12.735 12.936 -3.959 1.00 40.41 90 ILE A CA 3
ATOM 4857 C C . ILE A 1 90 ? 12.370 11.456 -3.980 1.00 22.12 90 ILE A C 3
ATOM 4858 O O . ILE A 1 90 ? 12.777 10.719 -4.878 1.00 25.40 90 ILE A O 3
ATOM 4874 N N . ILE A 1 91 ? 11.599 11.028 -2.986 1.00 1.32 91 ILE A N 3
ATOM 4875 C CA . ILE A 1 91 ? 11.177 9.636 -2.892 1.00 13.43 91 ILE A CA 3
ATOM 4876 C C . ILE A 1 91 ? 9.657 9.519 -2.929 1.00 52.53 91 ILE A C 3
ATOM 4877 O O . ILE A 1 91 ? 8.974 9.835 -1.954 1.00 4.34 91 ILE A O 3
ATOM 4893 N N . LEU A 1 92 ? 9.132 9.062 -4.061 1.00 1.13 92 LEU A N 3
ATOM 4894 C CA . LEU A 1 92 ? 7.692 8.901 -4.226 1.00 34.22 92 LEU A CA 3
ATOM 4895 C C . LEU A 1 92 ? 7.088 8.156 -3.040 1.00 34.14 92 LEU A C 3
ATOM 4896 O O . LEU A 1 92 ? 7.792 7.469 -2.299 1.00 3.31 92 LEU A O 3
ATOM 4912 N N . THR A 1 93 ? 5.777 8.294 -2.866 1.00 11.35 93 THR A N 3
ATOM 4913 C CA . THR A 1 93 ? 5.077 7.634 -1.771 1.00 3.14 93 THR A CA 3
ATOM 4914 C C . THR A 1 93 ? 3.681 7.194 -2.196 1.00 1.41 93 THR A C 3
ATOM 4915 O O . THR A 1 93 ? 3.117 7.723 -3.155 1.00 24.44 93 THR A O 3
ATOM 4926 N N . LYS A 1 94 ? 3.127 6.224 -1.477 1.00 13.32 94 LYS A N 3
ATOM 4927 C CA . LYS A 1 94 ? 1.794 5.714 -1.778 1.00 25.12 94 LYS A CA 3
ATOM 4928 C C . LYS A 1 94 ? 0.733 6.779 -1.521 1.00 31.43 94 LYS A C 3
ATOM 4929 O O . LYS A 1 94 ? -0.420 6.627 -1.922 1.00 34.24 94 LYS A O 3
ATOM 4948 N N . GLU A 1 95 ? 1.131 7.856 -0.851 1.00 65.31 95 GLU A N 3
ATOM 4949 C CA . GLU A 1 95 ? 0.213 8.945 -0.542 1.00 41.40 95 GLU A CA 3
ATOM 4950 C C . GLU A 1 95 ? -0.448 9.476 -1.811 1.00 11.12 95 GLU A C 3
ATOM 4951 O O . GLU A 1 95 ? -1.520 10.082 -1.760 1.00 24.43 95 GLU A O 3
ATOM 4963 N N . LEU A 1 96 ? 0.198 9.245 -2.948 1.00 42.53 96 LEU A N 3
ATOM 4964 C CA . LEU A 1 96 ? -0.326 9.700 -4.232 1.00 4.34 96 LEU A CA 3
ATOM 4965 C C . LEU A 1 96 ? -1.153 8.607 -4.900 1.00 53.31 96 LEU A C 3
ATOM 4966 O O . LEU A 1 96 ? -1.294 8.582 -6.123 1.00 33.21 96 LEU A O 3
ATOM 4982 N N . ASP A 1 97 ? -1.700 7.708 -4.090 1.00 71.40 97 ASP A N 3
ATOM 4983 C CA . ASP A 1 97 ? -2.517 6.614 -4.602 1.00 71.25 97 ASP A CA 3
ATOM 4984 C C . ASP A 1 97 ? -3.690 7.148 -5.419 1.00 30.23 97 ASP A C 3
ATOM 4985 O O . ASP A 1 97 ? -4.557 7.846 -4.895 1.00 41.21 97 ASP A O 3
ATOM 4994 N N . GLY A 1 98 ? -3.709 6.815 -6.706 1.00 33.41 98 GLY A N 3
ATOM 4995 C CA . GLY A 1 98 ? -4.779 7.270 -7.574 1.00 53.20 98 GLY A CA 3
ATOM 4996 C C . GLY A 1 98 ? -4.548 8.677 -8.090 1.00 71.52 98 GLY A C 3
ATOM 4997 O O . GLY A 1 98 ? -5.331 9.188 -8.892 1.00 44.12 98 GLY A O 3
ATOM 5001 N N . LEU A 1 99 ? -3.472 9.305 -7.629 1.00 73.31 99 LEU A N 3
ATOM 5002 C CA . LEU A 1 99 ? -3.141 10.662 -8.048 1.00 4.20 99 LEU A CA 3
ATOM 5003 C C . LEU A 1 99 ? -2.086 10.650 -9.150 1.00 20.31 99 LEU A C 3
ATOM 5004 O O . LEU A 1 99 ? -1.202 9.792 -9.167 1.00 74.24 99 LEU A O 3
ATOM 5020 N N . CYS A 1 100 ? -2.184 11.607 -10.066 1.00 24.32 100 CYS A N 3
ATOM 5021 C CA . CYS A 1 100 ? -1.237 11.707 -11.171 1.00 21.11 100 CYS A CA 3
ATOM 5022 C C . CYS A 1 100 ? -0.225 12.820 -10.920 1.00 43.05 100 CYS A C 3
ATOM 5023 O O . CYS A 1 100 ? -0.596 13.960 -10.642 1.00 50.34 100 CYS A O 3
ATOM 5031 N N . VAL A 1 101 ? 1.057 12.481 -11.019 1.00 72.24 101 VAL A N 3
ATOM 5032 C CA . VAL A 1 101 ? 2.123 13.451 -10.803 1.00 44.11 101 VAL A CA 3
ATOM 5033 C C . VAL A 1 101 ? 3.270 13.236 -11.785 1.00 75.21 101 VAL A C 3
ATOM 5034 O O . VAL A 1 101 ? 3.334 12.211 -12.465 1.00 33.03 101 VAL A O 3
ATOM 5047 N N . ILE A 1 102 ? 4.173 14.208 -11.854 1.00 34.00 102 ILE A N 3
ATOM 5048 C CA . ILE A 1 102 ? 5.318 14.124 -12.752 1.00 32.12 102 ILE A CA 3
ATOM 5049 C C . ILE A 1 102 ? 6.469 13.361 -12.105 1.00 12.12 102 ILE A C 3
ATOM 5050 O O . ILE A 1 102 ? 6.777 13.560 -10.929 1.00 41.50 102 ILE A O 3
ATOM 5066 N N . LEU A 1 103 ? 7.102 12.488 -12.880 1.00 44.11 103 LEU A N 3
ATOM 5067 C CA . LEU A 1 103 ? 8.222 11.696 -12.384 1.00 21.44 103 LEU A CA 3
ATOM 5068 C C . LEU A 1 103 ? 9.391 12.592 -11.990 1.00 5.33 103 LEU A C 3
ATOM 5069 O O . LEU A 1 103 ? 9.545 13.708 -12.486 1.00 55.42 103 LEU A O 3
ATOM 5085 N N . PRO A 1 104 ? 10.239 12.094 -11.077 1.00 73.42 104 PRO A N 3
ATOM 5086 C CA . PRO A 1 104 ? 11.411 12.832 -10.599 1.00 0.05 104 PRO A CA 3
ATOM 5087 C C . PRO A 1 104 ? 12.489 12.966 -11.669 1.00 54.11 104 PRO A C 3
ATOM 5088 O O . PRO A 1 104 ? 13.129 14.011 -11.793 1.00 62.53 104 PRO A O 3
ATOM 5099 N N . THR A 1 105 ? 12.684 11.902 -12.442 1.00 42.21 105 THR A N 3
ATOM 5100 C CA . THR A 1 105 ? 13.685 11.901 -13.502 1.00 14.01 105 THR A CA 3
ATOM 5101 C C . THR A 1 105 ? 13.490 10.716 -14.440 1.00 61.43 105 THR A C 3
ATOM 5102 O O . THR A 1 105 ? 13.149 9.617 -14.004 1.00 33.02 105 THR A O 3
ATOM 5113 N N . GLU A 1 106 ? 13.710 10.946 -15.731 1.00 24.11 106 GLU A N 3
ATOM 5114 C CA . GLU A 1 106 ? 13.559 9.895 -16.730 1.00 54.25 106 GLU A CA 3
ATOM 5115 C C . GLU A 1 106 ? 14.440 8.695 -16.396 1.00 51.03 106 GLU A C 3
ATOM 5116 O O . GLU A 1 106 ? 15.508 8.840 -15.800 1.00 54.31 106 GLU A O 3
ATOM 5128 N N . THR A 1 107 ? 13.985 7.508 -16.784 1.00 72.44 107 THR A N 3
ATOM 5129 C CA . THR A 1 107 ? 14.729 6.282 -16.525 1.00 62.23 107 THR A CA 3
ATOM 5130 C C . THR A 1 107 ? 14.119 5.100 -17.270 1.00 42.14 107 THR A C 3
ATOM 5131 O O . THR A 1 107 ? 13.019 4.652 -16.948 1.00 30.24 107 THR A O 3
ATOM 5142 N N . ARG A 1 108 ? 14.840 4.599 -18.268 1.00 45.51 108 ARG A N 3
ATOM 5143 C CA . ARG A 1 108 ? 14.369 3.469 -19.059 1.00 41.44 108 ARG A CA 3
ATOM 5144 C C . ARG A 1 108 ? 15.432 3.026 -20.060 1.00 71.34 108 ARG A C 3
ATOM 5145 O O . ARG A 1 108 ? 16.303 3.806 -20.442 1.00 25.33 108 ARG A O 3
ATOM 5166 N N . ASN A 1 109 ? 15.353 1.767 -20.481 1.00 55.53 109 ASN A N 3
ATOM 5167 C CA . ASN A 1 109 ? 16.308 1.220 -21.437 1.00 61.50 109 ASN A CA 3
ATOM 5168 C C . ASN A 1 109 ? 15.588 0.549 -22.603 1.00 32.54 109 ASN A C 3
ATOM 5169 O O . ASN A 1 109 ? 15.521 1.098 -23.703 1.00 34.23 109 ASN A O 3
ATOM 5180 N N . ILE A 1 110 ? 15.051 -0.641 -22.353 1.00 53.12 110 ILE A N 3
ATOM 5181 C CA . ILE A 1 110 ? 14.334 -1.386 -23.381 1.00 0.40 110 ILE A CA 3
ATOM 5182 C C . ILE A 1 110 ? 13.720 -2.659 -22.810 1.00 22.23 110 ILE A C 3
ATOM 5183 O O . ILE A 1 110 ? 14.251 -3.248 -21.868 1.00 62.55 110 ILE A O 3
ATOM 5199 N N . SER A 1 111 ? 12.599 -3.080 -23.387 1.00 0.32 111 SER A N 3
ATOM 5200 C CA . SER A 1 111 ? 11.911 -4.283 -22.934 1.00 60.00 111 SER A CA 3
ATOM 5201 C C . SER A 1 111 ? 11.643 -4.223 -21.433 1.00 73.33 111 SER A C 3
ATOM 5202 O O . SER A 1 111 ? 11.929 -5.171 -20.702 1.00 32.24 111 SER A O 3
ATOM 5210 N N . PHE A 1 112 ? 11.091 -3.102 -20.982 1.00 0.15 112 PHE A N 3
ATOM 5211 C CA . PHE A 1 112 ? 10.784 -2.916 -19.568 1.00 63.31 112 PHE A CA 3
ATOM 5212 C C . PHE A 1 112 ? 9.363 -2.392 -19.384 1.00 42.42 112 PHE A C 3
ATOM 5213 O O . PHE A 1 112 ? 9.129 -1.454 -18.622 1.00 44.50 112 PHE A O 3
ATOM 5230 N N . VAL A 1 113 ? 8.417 -3.004 -20.089 1.00 50.21 113 VAL A N 3
ATOM 5231 C CA . VAL A 1 113 ? 7.019 -2.600 -20.004 1.00 54.03 113 VAL A CA 3
ATOM 5232 C C . VAL A 1 113 ? 6.231 -3.536 -19.094 1.00 54.44 113 VAL A C 3
ATOM 5233 O O . VAL A 1 113 ? 5.156 -3.185 -18.605 1.00 65.20 113 VAL A O 3
ATOM 5246 N N . LYS A 1 114 ? 6.771 -4.729 -18.871 1.00 3.52 114 LYS A N 3
ATOM 5247 C CA . LYS A 1 114 ? 6.121 -5.716 -18.018 1.00 32.21 114 LYS A CA 3
ATOM 5248 C C . LYS A 1 114 ? 7.135 -6.400 -17.106 1.00 52.03 114 LYS A C 3
ATOM 5249 O O . LYS A 1 114 ? 8.332 -6.410 -17.391 1.00 14.31 114 LYS A O 3
ATOM 5268 N N . ASN A 1 115 ? 6.647 -6.972 -16.010 1.00 40.02 115 ASN A N 3
ATOM 5269 C CA . ASN A 1 115 ? 7.511 -7.659 -15.057 1.00 63.14 115 ASN A CA 3
ATOM 5270 C C . ASN A 1 115 ? 6.741 -8.742 -14.307 1.00 44.31 115 ASN A C 3
ATOM 5271 O O . ASN A 1 115 ? 5.574 -9.003 -14.599 1.00 25.13 115 ASN A O 3
ATOM 5282 N N . SER A 1 116 ? 7.403 -9.368 -13.339 1.00 1.50 116 SER A N 3
ATOM 5283 C CA . SER A 1 116 ? 6.783 -10.424 -12.548 1.00 75.04 116 SER A CA 3
ATOM 5284 C C . SER A 1 116 ? 6.685 -10.018 -11.081 1.00 32.31 116 SER A C 3
ATOM 5285 O O . SER A 1 116 ? 7.676 -9.624 -10.468 1.00 71.44 116 SER A O 3
ATOM 5293 N N . MET A 1 1 ? 1.362 -1.330 -2.353 1.00 63.20 1 MET A N 4
ATOM 5294 C CA . MET A 1 1 ? 2.123 -1.133 -3.582 1.00 21.45 1 MET A CA 4
ATOM 5295 C C . MET A 1 1 ? 1.215 -0.668 -4.715 1.00 13.31 1 MET A C 4
ATOM 5296 O O . MET A 1 1 ? 0.972 -1.388 -5.684 1.00 12.33 1 MET A O 4
ATOM 5310 N N . PRO A 1 2 ? 0.700 0.565 -4.593 1.00 75.23 2 PRO A N 4
ATOM 5311 C CA . PRO A 1 2 ? -0.190 1.154 -5.599 1.00 30.33 2 PRO A CA 4
ATOM 5312 C C . PRO A 1 2 ? 0.539 1.480 -6.898 1.00 11.34 2 PRO A C 4
ATOM 5313 O O . PRO A 1 2 ? 1.671 1.045 -7.113 1.00 31.24 2 PRO A O 4
ATOM 5324 N N . LEU A 1 3 ? -0.116 2.249 -7.761 1.00 3.24 3 LEU A N 4
ATOM 5325 C CA . LEU A 1 3 ? 0.471 2.635 -9.039 1.00 52.14 3 LEU A CA 4
ATOM 5326 C C . LEU A 1 3 ? 0.472 4.152 -9.202 1.00 72.35 3 LEU A C 4
ATOM 5327 O O . LEU A 1 3 ? -0.476 4.829 -8.803 1.00 4.20 3 LEU A O 4
ATOM 5343 N N . ILE A 1 4 ? 1.540 4.677 -9.793 1.00 54.22 4 ILE A N 4
ATOM 5344 C CA . ILE A 1 4 ? 1.662 6.113 -10.012 1.00 53.11 4 ILE A CA 4
ATOM 5345 C C . ILE A 1 4 ? 1.689 6.442 -11.501 1.00 32.11 4 ILE A C 4
ATOM 5346 O O . ILE A 1 4 ? 2.491 5.891 -12.256 1.00 32.12 4 ILE A O 4
ATOM 5362 N N . THR A 1 5 ? 0.808 7.346 -11.918 1.00 74.20 5 THR A N 4
ATOM 5363 C CA . THR A 1 5 ? 0.730 7.749 -13.316 1.00 44.53 5 THR A CA 4
ATOM 5364 C C . THR A 1 5 ? 1.742 8.846 -13.629 1.00 24.22 5 THR A C 4
ATOM 5365 O O . THR A 1 5 ? 1.593 9.986 -13.190 1.00 55.31 5 THR A O 4
ATOM 5376 N N . PHE A 1 6 ? 2.773 8.494 -14.390 1.00 61.42 6 PHE A N 4
ATOM 5377 C CA . PHE A 1 6 ? 3.811 9.448 -14.761 1.00 52.55 6 PHE A CA 4
ATOM 5378 C C . PHE A 1 6 ? 3.471 10.135 -16.081 1.00 10.41 6 PHE A C 4
ATOM 5379 O O . PHE A 1 6 ? 3.104 9.481 -17.057 1.00 33.30 6 PHE A O 4
ATOM 5396 N N . ILE A 1 7 ? 3.596 11.458 -16.102 1.00 12.14 7 ILE A N 4
ATOM 5397 C CA . ILE A 1 7 ? 3.303 12.234 -17.300 1.00 74.23 7 ILE A CA 4
ATOM 5398 C C . ILE A 1 7 ? 4.584 12.736 -17.957 1.00 11.20 7 ILE A C 4
ATOM 5399 O O . ILE A 1 7 ? 5.217 13.673 -17.470 1.00 23.30 7 ILE A O 4
ATOM 5415 N N . SER A 1 8 ? 4.959 12.108 -19.067 1.00 2.32 8 SER A N 4
ATOM 5416 C CA . SER A 1 8 ? 6.166 12.490 -19.790 1.00 43.22 8 SER A CA 4
ATOM 5417 C C . SER A 1 8 ? 6.000 13.861 -20.438 1.00 44.44 8 SER A C 4
ATOM 5418 O O . SER A 1 8 ? 4.889 14.353 -20.636 1.00 72.50 8 SER A O 4
ATOM 5426 N N . PRO A 1 9 ? 7.133 14.495 -20.778 1.00 14.43 9 PRO A N 4
ATOM 5427 C CA . PRO A 1 9 ? 7.140 15.818 -21.409 1.00 43.31 9 PRO A CA 4
ATOM 5428 C C . PRO A 1 9 ? 6.617 15.780 -22.841 1.00 11.42 9 PRO A C 4
ATOM 5429 O O . PRO A 1 9 ? 6.380 16.822 -23.453 1.00 64.11 9 PRO A O 4
ATOM 5440 N N . ASP A 1 10 ? 6.438 14.574 -23.368 1.00 52.54 10 ASP A N 4
ATOM 5441 C CA . ASP A 1 10 ? 5.940 14.401 -24.728 1.00 45.13 10 ASP A CA 4
ATOM 5442 C C . ASP A 1 10 ? 4.429 14.198 -24.732 1.00 74.42 10 ASP A C 4
ATOM 5443 O O . ASP A 1 10 ? 3.867 13.661 -25.686 1.00 32.41 10 ASP A O 4
ATOM 5452 N N . GLY A 1 11 ? 3.775 14.630 -23.658 1.00 24.02 11 GLY A N 4
ATOM 5453 C CA . GLY A 1 11 ? 2.335 14.485 -23.557 1.00 51.12 11 GLY A CA 4
ATOM 5454 C C . GLY A 1 11 ? 1.907 13.039 -23.402 1.00 40.24 11 GLY A C 4
ATOM 5455 O O . GLY A 1 11 ? 0.724 12.719 -23.516 1.00 52.42 11 GLY A O 4
ATOM 5459 N N . SER A 1 12 ? 2.872 12.162 -23.144 1.00 1.52 12 SER A N 4
ATOM 5460 C CA . SER A 1 12 ? 2.590 10.741 -22.979 1.00 13.42 12 SER A CA 4
ATOM 5461 C C . SER A 1 12 ? 2.342 10.404 -21.512 1.00 32.52 12 SER A C 4
ATOM 5462 O O . SER A 1 12 ? 2.391 11.277 -20.645 1.00 63.25 12 SER A O 4
ATOM 5470 N N . ARG A 1 13 ? 2.075 9.130 -21.241 1.00 70.05 13 ARG A N 4
ATOM 5471 C CA . ARG A 1 13 ? 1.818 8.676 -19.880 1.00 71.42 13 ARG A CA 4
ATOM 5472 C C . ARG A 1 13 ? 2.413 7.290 -19.648 1.00 72.32 13 ARG A C 4
ATOM 5473 O O . ARG A 1 13 ? 2.138 6.351 -20.396 1.00 21.11 13 ARG A O 4
ATOM 5494 N N . LYS A 1 14 ? 3.230 7.169 -18.607 1.00 51.04 14 LYS A N 4
ATOM 5495 C CA . LYS A 1 14 ? 3.864 5.899 -18.275 1.00 71.21 14 LYS A CA 4
ATOM 5496 C C . LYS A 1 14 ? 3.167 5.236 -17.091 1.00 72.14 14 LYS A C 4
ATOM 5497 O O . LYS A 1 14 ? 2.688 5.913 -16.181 1.00 33.54 14 LYS A O 4
ATOM 5516 N N . THR A 1 15 ? 3.114 3.908 -17.109 1.00 62.42 15 THR A N 4
ATOM 5517 C CA . THR A 1 15 ? 2.476 3.153 -16.038 1.00 2.54 15 THR A CA 4
ATOM 5518 C C . THR A 1 15 ? 3.467 2.212 -15.363 1.00 32.41 15 THR A C 4
ATOM 5519 O O . THR A 1 15 ? 3.942 1.254 -15.974 1.00 4.05 15 THR A O 4
ATOM 5530 N N . TYR A 1 16 ? 3.773 2.489 -14.101 1.00 24.35 16 TYR A N 4
ATOM 5531 C CA . TYR A 1 16 ? 4.709 1.666 -13.343 1.00 44.31 16 TYR A CA 4
ATOM 5532 C C . TYR A 1 16 ? 4.364 1.676 -11.857 1.00 42.01 16 TYR A C 4
ATOM 5533 O O . TYR A 1 16 ? 4.160 2.734 -11.264 1.00 4.54 16 TYR A O 4
ATOM 5551 N N . GLU A 1 17 ? 4.301 0.488 -11.263 1.00 42.41 17 GLU A N 4
ATOM 5552 C CA . GLU A 1 17 ? 3.981 0.360 -9.846 1.00 74.34 17 GLU A CA 4
ATOM 5553 C C . GLU A 1 17 ? 5.088 0.955 -8.982 1.00 22.33 17 GLU A C 4
ATOM 5554 O O . GLU A 1 17 ? 6.268 0.668 -9.182 1.00 21.34 17 GLU A O 4
ATOM 5566 N N . ALA A 1 18 ? 4.698 1.786 -8.020 1.00 65.44 18 ALA A N 4
ATOM 5567 C CA . ALA A 1 18 ? 5.657 2.420 -7.124 1.00 51.22 18 ALA A CA 4
ATOM 5568 C C . ALA A 1 18 ? 5.496 1.909 -5.697 1.00 33.43 18 ALA A C 4
ATOM 5569 O O . ALA A 1 18 ? 4.473 1.316 -5.351 1.00 64.32 18 ALA A O 4
ATOM 5576 N N . TYR A 1 19 ? 6.511 2.141 -4.872 1.00 73.20 19 TYR A N 4
ATOM 5577 C CA . TYR A 1 19 ? 6.483 1.700 -3.482 1.00 54.43 19 TYR A CA 4
ATOM 5578 C C . TYR A 1 19 ? 6.311 2.887 -2.538 1.00 61.43 19 TYR A C 4
ATOM 5579 O O . TYR A 1 19 ? 6.109 4.019 -2.977 1.00 13.13 19 TYR A O 4
ATOM 5597 N N . ASP A 1 20 ? 6.394 2.618 -1.240 1.00 63.41 20 ASP A N 4
ATOM 5598 C CA . ASP A 1 20 ? 6.250 3.662 -0.232 1.00 64.32 20 ASP A CA 4
ATOM 5599 C C . ASP A 1 20 ? 7.611 4.227 0.163 1.00 62.21 20 ASP A C 4
ATOM 5600 O O . ASP A 1 20 ? 8.413 3.550 0.804 1.00 24.24 20 ASP A O 4
ATOM 5609 N N . GLY A 1 21 ? 7.865 5.473 -0.226 1.00 73.21 21 GLY A N 4
ATOM 5610 C CA . GLY A 1 21 ? 9.130 6.107 0.095 1.00 15.52 21 GLY A CA 4
ATOM 5611 C C . GLY A 1 21 ? 10.301 5.456 -0.612 1.00 23.23 21 GLY A C 4
ATOM 5612 O O . GLY A 1 21 ? 11.457 5.737 -0.298 1.00 44.55 21 GLY A O 4
ATOM 5616 N N . GLU A 1 22 ? 10.002 4.581 -1.567 1.00 21.00 22 GLU A N 4
ATOM 5617 C CA . GLU A 1 22 ? 11.041 3.886 -2.318 1.00 30.21 22 GLU A CA 4
ATOM 5618 C C . GLU A 1 22 ? 11.384 4.641 -3.599 1.00 2.13 22 GLU A C 4
ATOM 5619 O O . GLU A 1 22 ? 10.506 4.955 -4.403 1.00 70.21 22 GLU A O 4
ATOM 5631 N N . THR A 1 23 ? 12.669 4.931 -3.782 1.00 13.12 23 THR A N 4
ATOM 5632 C CA . THR A 1 23 ? 13.129 5.651 -4.963 1.00 21.44 23 THR A CA 4
ATOM 5633 C C . THR A 1 23 ? 13.112 4.753 -6.195 1.00 2.23 23 THR A C 4
ATOM 5634 O O . THR A 1 23 ? 13.093 3.527 -6.082 1.00 33.31 23 THR A O 4
ATOM 5645 N N . LEU A 1 24 ? 13.120 5.371 -7.371 1.00 24.23 24 LEU A N 4
ATOM 5646 C CA . LEU A 1 24 ? 13.107 4.627 -8.626 1.00 11.14 24 LEU A CA 4
ATOM 5647 C C . LEU A 1 24 ? 14.272 3.645 -8.689 1.00 31.41 24 LEU A C 4
ATOM 5648 O O . LEU A 1 24 ? 14.206 2.631 -9.385 1.00 61.25 24 LEU A O 4
ATOM 5664 N N . LEU A 1 25 ? 15.337 3.950 -7.956 1.00 51.00 25 LEU A N 4
ATOM 5665 C CA . LEU A 1 25 ? 16.517 3.093 -7.927 1.00 31.34 25 LEU A CA 4
ATOM 5666 C C . LEU A 1 25 ? 16.134 1.650 -7.614 1.00 31.25 25 LEU A C 4
ATOM 5667 O O . LEU A 1 25 ? 16.699 0.711 -8.174 1.00 44.34 25 LEU A O 4
ATOM 5683 N N . SER A 1 26 ? 15.168 1.481 -6.716 1.00 24.32 26 SER A N 4
ATOM 5684 C CA . SER A 1 26 ? 14.710 0.152 -6.327 1.00 24.01 26 SER A CA 4
ATOM 5685 C C . SER A 1 26 ? 13.799 -0.443 -7.396 1.00 30.00 26 SER A C 4
ATOM 5686 O O . SER A 1 26 ? 13.727 -1.662 -7.559 1.00 13.21 26 SER A O 4
ATOM 5694 N N . LEU A 1 27 ? 13.104 0.426 -8.122 1.00 64.33 27 LEU A N 4
ATOM 5695 C CA . LEU A 1 27 ? 12.196 -0.012 -9.177 1.00 25.00 27 LEU A CA 4
ATOM 5696 C C . LEU A 1 27 ? 12.924 -0.886 -10.194 1.00 10.22 27 LEU A C 4
ATOM 5697 O O . LEU A 1 27 ? 12.343 -1.810 -10.761 1.00 73.21 27 LEU A O 4
ATOM 5713 N N . ALA A 1 28 ? 14.200 -0.587 -10.417 1.00 74.54 28 ALA A N 4
ATOM 5714 C CA . ALA A 1 28 ? 15.008 -1.348 -11.362 1.00 72.32 28 ALA A CA 4
ATOM 5715 C C . ALA A 1 28 ? 14.983 -2.837 -11.032 1.00 12.21 28 ALA A C 4
ATOM 5716 O O . ALA A 1 28 ? 15.099 -3.682 -11.920 1.00 24.12 28 ALA A O 4
ATOM 5723 N N . HIS A 1 29 ? 14.831 -3.151 -9.749 1.00 71.23 29 HIS A N 4
ATOM 5724 C CA . HIS A 1 29 ? 14.791 -4.539 -9.302 1.00 10.11 29 HIS A CA 4
ATOM 5725 C C . HIS A 1 29 ? 13.523 -5.231 -9.792 1.00 33.33 29 HIS A C 4
ATOM 5726 O O . HIS A 1 29 ? 13.580 -6.321 -10.362 1.00 54.45 29 HIS A O 4
ATOM 5740 N N . ARG A 1 30 ? 12.380 -4.592 -9.564 1.00 32.31 30 ARG A N 4
ATOM 5741 C CA . ARG A 1 30 ? 11.098 -5.148 -9.980 1.00 52.12 30 ARG A CA 4
ATOM 5742 C C . ARG A 1 30 ? 11.082 -5.413 -11.483 1.00 2.22 30 ARG A C 4
ATOM 5743 O O . ARG A 1 30 ? 10.347 -6.274 -11.963 1.00 62.25 30 ARG A O 4
ATOM 5764 N N . ASN A 1 31 ? 11.898 -4.665 -12.219 1.00 25.33 31 ASN A N 4
ATOM 5765 C CA . ASN A 1 31 ? 11.978 -4.819 -13.667 1.00 13.41 31 ASN A CA 4
ATOM 5766 C C . ASN A 1 31 ? 13.175 -5.679 -14.058 1.00 44.12 31 ASN A C 4
ATOM 5767 O O . ASN A 1 31 ? 13.301 -6.099 -15.207 1.00 63.44 31 ASN A O 4
ATOM 5778 N N . ASN A 1 32 ? 14.052 -5.937 -13.093 1.00 43.32 32 ASN A N 4
ATOM 5779 C CA . ASN A 1 32 ? 15.240 -6.747 -13.336 1.00 42.05 32 ASN A CA 4
ATOM 5780 C C . ASN A 1 32 ? 16.102 -6.132 -14.435 1.00 63.40 32 ASN A C 4
ATOM 5781 O O . ASN A 1 32 ? 16.703 -6.845 -15.240 1.00 12.14 32 ASN A O 4
ATOM 5792 N N . VAL A 1 33 ? 16.159 -4.805 -14.462 1.00 41.40 33 VAL A N 4
ATOM 5793 C CA . VAL A 1 33 ? 16.949 -4.093 -15.460 1.00 72.31 33 VAL A CA 4
ATOM 5794 C C . VAL A 1 33 ? 18.358 -3.814 -14.949 1.00 72.33 33 VAL A C 4
ATOM 5795 O O . VAL A 1 33 ? 18.571 -3.641 -13.749 1.00 62.32 33 VAL A O 4
ATOM 5808 N N . ASP A 1 34 ? 19.316 -3.772 -15.868 1.00 4.40 34 ASP A N 4
ATOM 5809 C CA . ASP A 1 34 ? 20.706 -3.512 -15.511 1.00 43.12 34 ASP A CA 4
ATOM 5810 C C . ASP A 1 34 ? 20.899 -2.056 -15.099 1.00 54.44 34 ASP A C 4
ATOM 5811 O O . ASP A 1 34 ? 21.338 -1.226 -15.897 1.00 71.44 34 ASP A O 4
ATOM 5820 N N . LEU A 1 35 ? 20.566 -1.751 -13.850 1.00 1.21 35 LEU A N 4
ATOM 5821 C CA . LEU A 1 35 ? 20.701 -0.394 -13.332 1.00 1.23 35 LEU A CA 4
ATOM 5822 C C . LEU A 1 35 ? 21.131 -0.410 -11.868 1.00 62.13 35 LEU A C 4
ATOM 5823 O O . LEU A 1 35 ? 20.555 -1.126 -11.051 1.00 32.44 35 LEU A O 4
ATOM 5839 N N . GLU A 1 36 ? 22.146 0.386 -11.546 1.00 70.11 36 GLU A N 4
ATOM 5840 C CA . GLU A 1 36 ? 22.652 0.463 -10.181 1.00 15.34 36 GLU A CA 4
ATOM 5841 C C . GLU A 1 36 ? 23.052 1.893 -9.829 1.00 3.11 36 GLU A C 4
ATOM 5842 O O . GLU A 1 36 ? 23.170 2.749 -10.704 1.00 44.43 36 GLU A O 4
ATOM 5854 N N . GLY A 1 37 ? 23.260 2.143 -8.540 1.00 12.44 37 GLY A N 4
ATOM 5855 C CA . GLY A 1 37 ? 23.644 3.470 -8.094 1.00 21.11 37 GLY A CA 4
ATOM 5856 C C . GLY A 1 37 ? 22.811 3.952 -6.923 1.00 25.04 37 GLY A C 4
ATOM 5857 O O . GLY A 1 37 ? 22.452 5.127 -6.850 1.00 21.33 37 GLY A O 4
ATOM 5861 N N . ALA A 1 38 ? 22.502 3.042 -6.004 1.00 45.42 38 ALA A N 4
ATOM 5862 C CA . ALA A 1 38 ? 21.707 3.381 -4.831 1.00 1.43 38 ALA A CA 4
ATOM 5863 C C . ALA A 1 38 ? 22.588 3.914 -3.706 1.00 11.42 38 ALA A C 4
ATOM 5864 O O . ALA A 1 38 ? 23.269 3.149 -3.022 1.00 14.01 38 ALA A O 4
ATOM 5871 N N . CYS A 1 39 ? 22.571 5.230 -3.520 1.00 73.41 39 CYS A N 4
ATOM 5872 C CA . CYS A 1 39 ? 23.370 5.865 -2.478 1.00 54.23 39 CYS A CA 4
ATOM 5873 C C . CYS A 1 39 ? 22.769 5.609 -1.100 1.00 20.30 39 CYS A C 4
ATOM 5874 O O . CYS A 1 39 ? 23.290 4.808 -0.325 1.00 64.41 39 CYS A O 4
ATOM 5882 N N . GLU A 1 40 ? 21.671 6.296 -0.802 1.00 32.25 40 GLU A N 4
ATOM 5883 C CA . GLU A 1 40 ? 21.001 6.143 0.485 1.00 43.51 40 GLU A CA 4
ATOM 5884 C C . GLU A 1 40 ? 19.516 5.852 0.294 1.00 54.11 40 GLU A C 4
ATOM 5885 O O . GLU A 1 40 ? 18.830 6.537 -0.464 1.00 60.21 40 GLU A O 4
ATOM 5897 N N . GLY A 1 41 ? 19.025 4.829 0.988 1.00 51.42 41 GLY A N 4
ATOM 5898 C CA . GLY A 1 41 ? 17.625 4.464 0.881 1.00 55.22 41 GLY A CA 4
ATOM 5899 C C . GLY A 1 41 ? 16.861 4.711 2.167 1.00 41.12 41 GLY A C 4
ATOM 5900 O O . GLY A 1 41 ? 17.374 4.464 3.258 1.00 33.13 41 GLY A O 4
ATOM 5904 N N . SER A 1 42 ? 15.632 5.202 2.039 1.00 64.21 42 SER A N 4
ATOM 5905 C CA . SER A 1 42 ? 14.799 5.488 3.201 1.00 73.24 42 SER A CA 4
ATOM 5906 C C . SER A 1 42 ? 13.320 5.335 2.859 1.00 73.22 42 SER A C 4
ATOM 5907 O O . SER A 1 42 ? 12.963 5.005 1.727 1.00 52.22 42 SER A O 4
ATOM 5915 N N . LEU A 1 43 ? 12.463 5.576 3.845 1.00 2.30 43 LEU A N 4
ATOM 5916 C CA . LEU A 1 43 ? 11.022 5.466 3.651 1.00 74.14 43 LEU A CA 4
ATOM 5917 C C . LEU A 1 43 ? 10.342 6.820 3.832 1.00 65.33 43 LEU A C 4
ATOM 5918 O O . LEU A 1 43 ? 10.988 7.807 4.183 1.00 71.13 43 LEU A O 4
ATOM 5934 N N . ALA A 1 44 ? 9.036 6.857 3.592 1.00 52.21 44 ALA A N 4
ATOM 5935 C CA . ALA A 1 44 ? 8.268 8.088 3.733 1.00 44.43 44 ALA A CA 4
ATOM 5936 C C . ALA A 1 44 ? 7.217 7.958 4.830 1.00 63.33 44 ALA A C 4
ATOM 5937 O O . ALA A 1 44 ? 7.139 6.933 5.508 1.00 31.14 44 ALA A O 4
ATOM 5944 N N . CYS A 1 45 ? 6.413 9.001 4.999 1.00 74.14 45 CYS A N 4
ATOM 5945 C CA . CYS A 1 45 ? 5.367 9.003 6.015 1.00 35.13 45 CYS A CA 4
ATOM 5946 C C . CYS A 1 45 ? 4.409 10.172 5.808 1.00 3.21 45 CYS A C 4
ATOM 5947 O O . CYS A 1 45 ? 4.523 10.916 4.834 1.00 63.44 45 CYS A O 4
ATOM 5955 N N . SER A 1 46 ? 3.465 10.328 6.730 1.00 30.35 46 SER A N 4
ATOM 5956 C CA . SER A 1 46 ? 2.484 11.403 6.646 1.00 11.22 46 SER A CA 4
ATOM 5957 C C . SER A 1 46 ? 3.044 12.697 7.230 1.00 22.41 46 SER A C 4
ATOM 5958 O O . SER A 1 46 ? 2.593 13.168 8.275 1.00 72.44 46 SER A O 4
ATOM 5966 N N . THR A 1 47 ? 4.032 13.267 6.548 1.00 42.32 47 THR A N 4
ATOM 5967 C C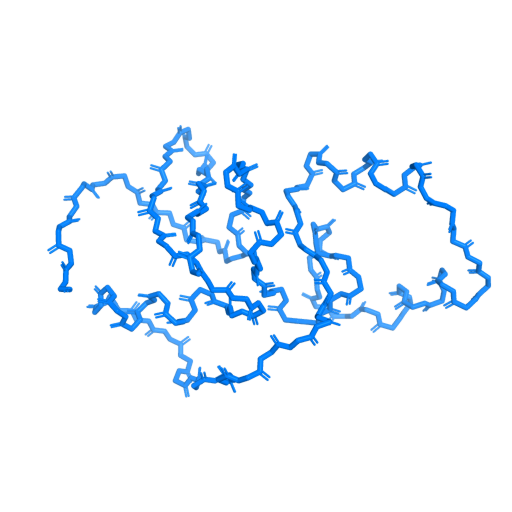A . THR A 1 47 ? 4.656 14.505 6.998 1.00 43.24 47 THR A CA 4
ATOM 5968 C C . THR A 1 47 ? 5.166 15.324 5.817 1.00 5.25 47 THR A C 4
ATOM 5969 O O . THR A 1 47 ? 4.937 14.972 4.660 1.00 53.12 47 THR A O 4
ATOM 5980 N N . CYS A 1 48 ? 5.860 16.417 6.117 1.00 33.25 48 CYS A N 4
ATOM 5981 C CA . CYS A 1 48 ? 6.403 17.286 5.080 1.00 11.51 48 CYS A CA 4
ATOM 5982 C C . CYS A 1 48 ? 7.219 16.485 4.071 1.00 11.10 48 CYS A C 4
ATOM 5983 O O . CYS A 1 48 ? 7.297 16.843 2.895 1.00 2.34 48 CYS A O 4
ATOM 5991 N N . HIS A 1 49 ? 7.827 15.399 4.538 1.00 11.34 49 HIS A N 4
ATOM 5992 C CA . HIS A 1 49 ? 8.639 14.547 3.677 1.00 53.12 49 HIS A CA 4
ATOM 5993 C C . HIS A 1 49 ? 7.772 13.840 2.639 1.00 13.51 49 HIS A C 4
ATOM 5994 O O . HIS A 1 49 ? 7.299 12.727 2.865 1.00 35.40 49 HIS A O 4
ATOM 6008 N N . VAL A 1 50 ? 7.567 14.496 1.501 1.00 74.11 50 VAL A N 4
ATOM 6009 C CA . VAL A 1 50 ? 6.757 13.931 0.428 1.00 31.43 50 VAL A CA 4
ATOM 6010 C C . VAL A 1 50 ? 7.240 14.410 -0.936 1.00 21.40 50 VAL A C 4
ATOM 6011 O O . VAL A 1 50 ? 8.101 15.285 -1.028 1.00 52.34 50 VAL A O 4
ATOM 6024 N N . ILE A 1 51 ? 6.681 13.830 -1.993 1.00 15.04 51 ILE A N 4
ATOM 6025 C CA . ILE A 1 51 ? 7.053 14.199 -3.352 1.00 44.25 51 ILE A CA 4
ATOM 6026 C C . ILE A 1 51 ? 5.826 14.295 -4.252 1.00 70.53 51 ILE A C 4
ATOM 6027 O O . ILE A 1 51 ? 5.191 13.286 -4.561 1.00 73.14 51 ILE A O 4
ATOM 6043 N N . ILE A 1 52 ? 5.499 15.513 -4.671 1.00 22.53 52 ILE A N 4
ATOM 6044 C CA . ILE A 1 52 ? 4.350 15.739 -5.538 1.00 14.01 52 ILE A CA 4
ATOM 6045 C C . ILE A 1 52 ? 4.731 16.588 -6.746 1.00 10.23 52 ILE A C 4
ATOM 6046 O O . ILE A 1 52 ? 5.752 17.276 -6.736 1.00 50.13 52 ILE A O 4
ATOM 6062 N N . ASP A 1 53 ? 3.903 16.536 -7.783 1.00 41.43 53 ASP A N 4
ATOM 6063 C CA . ASP A 1 53 ? 4.151 17.303 -8.999 1.00 5.34 53 ASP A CA 4
ATOM 6064 C C . ASP A 1 53 ? 4.439 18.765 -8.670 1.00 24.24 53 ASP A C 4
ATOM 6065 O O . ASP A 1 53 ? 4.123 19.257 -7.586 1.00 63.40 53 ASP A O 4
ATOM 6074 N N . PRO A 1 54 ? 5.055 19.477 -9.625 1.00 72.34 54 PRO A N 4
ATOM 6075 C CA . PRO A 1 54 ? 5.400 20.892 -9.460 1.00 74.12 54 PRO A CA 4
ATOM 6076 C C . PRO A 1 54 ? 4.168 21.791 -9.447 1.00 30.24 54 PRO A C 4
ATOM 6077 O O . PRO A 1 54 ? 4.235 22.946 -9.026 1.00 63.21 54 PRO A O 4
ATOM 6088 N N . SER A 1 55 ? 3.044 21.253 -9.909 1.00 14.41 55 SER A N 4
ATOM 6089 C CA . SER A 1 55 ? 1.797 22.009 -9.953 1.00 30.32 55 SER A CA 4
ATOM 6090 C C . SER A 1 55 ? 1.192 22.139 -8.558 1.00 54.45 55 SER A C 4
ATOM 6091 O O . SER A 1 55 ? 0.409 23.052 -8.293 1.00 72.40 55 SER A O 4
ATOM 6099 N N . TRP A 1 56 ? 1.560 21.221 -7.672 1.00 51.44 56 TRP A N 4
ATOM 6100 C CA . TRP A 1 56 ? 1.054 21.233 -6.305 1.00 14.14 56 TRP A CA 4
ATOM 6101 C C . TRP A 1 56 ? 2.130 21.698 -5.330 1.00 32.13 56 TRP A C 4
ATOM 6102 O O . TRP A 1 56 ? 1.827 22.141 -4.221 1.00 62.54 56 TRP A O 4
ATOM 6123 N N . TYR A 1 57 ? 3.386 21.595 -5.749 1.00 31.10 57 TYR A N 4
ATOM 6124 C CA . TYR A 1 57 ? 4.507 22.003 -4.911 1.00 42.01 57 TYR A CA 4
ATOM 6125 C C . TYR A 1 57 ? 4.356 23.455 -4.469 1.00 4.34 57 TYR A C 4
ATOM 6126 O O . TYR A 1 57 ? 4.554 23.783 -3.299 1.00 1.25 57 TYR A O 4
ATOM 6144 N N . ASP A 1 58 ? 4.004 24.321 -5.413 1.00 22.22 58 ASP A N 4
ATOM 6145 C CA . ASP A 1 58 ? 3.824 25.738 -5.122 1.00 4.41 58 ASP A CA 4
ATOM 6146 C C . ASP A 1 58 ? 2.597 25.962 -4.243 1.00 65.43 58 ASP A C 4
ATOM 6147 O O . ASP A 1 58 ? 2.532 26.931 -3.487 1.00 53.20 58 ASP A O 4
ATOM 6156 N N . ILE A 1 59 ? 1.628 25.059 -4.349 1.00 41.14 59 ILE A N 4
ATOM 6157 C CA . ILE A 1 59 ? 0.404 25.158 -3.564 1.00 72.15 59 ILE A CA 4
ATOM 6158 C C . ILE A 1 59 ? 0.647 24.754 -2.114 1.00 54.31 59 ILE A C 4
ATOM 6159 O O . ILE A 1 59 ? 0.272 25.473 -1.187 1.00 72.33 59 ILE A O 4
ATOM 6175 N N . VAL A 1 60 ? 1.278 23.600 -1.925 1.00 2.05 60 VAL A N 4
ATOM 6176 C CA . VAL A 1 60 ? 1.574 23.101 -0.587 1.00 4.41 60 VAL A CA 4
ATOM 6177 C C . VAL A 1 60 ? 2.577 24.002 0.126 1.00 63.33 60 VAL A C 4
ATOM 6178 O O . VAL A 1 60 ? 2.621 24.047 1.354 1.00 1.25 60 VAL A O 4
ATOM 6191 N N . GLU A 1 61 ? 3.381 24.717 -0.655 1.00 42.00 61 GLU A N 4
ATOM 6192 C CA . GLU A 1 61 ? 4.384 25.616 -0.098 1.00 4.54 61 GLU A CA 4
ATOM 6193 C C . GLU A 1 61 ? 3.743 26.912 0.390 1.00 54.55 61 GLU A C 4
ATOM 6194 O O . GLU A 1 61 ? 4.203 27.519 1.357 1.00 75.24 61 GLU A O 4
ATOM 6206 N N . GLN A 1 62 ? 2.678 27.330 -0.288 1.00 44.14 62 GLN A N 4
ATOM 6207 C CA . GLN A 1 62 ? 1.974 28.554 0.074 1.00 4.43 62 GLN A CA 4
ATOM 6208 C C . GLN A 1 62 ? 0.872 28.268 1.089 1.00 4.30 62 GLN A C 4
ATOM 6209 O O . GLN A 1 62 ? 0.501 29.137 1.879 1.00 21.12 62 GLN A O 4
ATOM 6223 N N . HIS A 1 63 ? 0.352 27.045 1.062 1.00 44.32 63 HIS A N 4
ATOM 6224 C CA . HIS A 1 63 ? -0.708 26.645 1.980 1.00 63.41 63 HIS A CA 4
ATOM 6225 C C . HIS A 1 63 ? -0.145 26.360 3.369 1.00 65.20 63 HIS A C 4
ATOM 6226 O O . HIS A 1 63 ? -0.855 26.456 4.369 1.00 42.22 63 HIS A O 4
ATOM 6240 N N . ASN A 1 64 ? 1.136 26.008 3.422 1.00 20.04 64 ASN A N 4
ATOM 6241 C CA . ASN A 1 64 ? 1.794 25.708 4.689 1.00 60.22 64 ASN A CA 4
ATOM 6242 C C . ASN A 1 64 ? 2.898 26.719 4.981 1.00 2.23 64 ASN A C 4
ATOM 6243 O O . ASN A 1 64 ? 3.862 26.836 4.225 1.00 21.24 64 ASN A O 4
ATOM 6254 N N . GLU A 1 65 ? 2.750 27.447 6.084 1.00 54.34 65 GLU A N 4
ATOM 6255 C CA . GLU A 1 65 ? 3.734 28.449 6.475 1.00 24.34 65 GLU A CA 4
ATOM 6256 C C . GLU A 1 65 ? 5.117 27.821 6.628 1.00 1.41 65 GLU A C 4
ATOM 6257 O O . GLU A 1 65 ? 5.241 26.630 6.912 1.00 65.31 65 GLU A O 4
ATOM 6269 N N . ILE A 1 66 ? 6.152 28.632 6.437 1.00 4.13 66 ILE A N 4
ATOM 6270 C CA . ILE A 1 66 ? 7.525 28.157 6.554 1.00 5.31 66 ILE A CA 4
ATOM 6271 C C . ILE A 1 66 ? 8.309 28.984 7.568 1.00 53.41 66 ILE A C 4
ATOM 6272 O O . ILE A 1 66 ? 8.151 30.203 7.645 1.00 62.22 66 ILE A O 4
ATOM 6288 N N . SER A 1 67 ? 9.155 28.314 8.343 1.00 32.23 67 SER A N 4
ATOM 6289 C CA . SER A 1 67 ? 9.962 28.986 9.354 1.00 1.34 67 SER A CA 4
ATOM 6290 C C . SER A 1 67 ? 11.213 29.599 8.732 1.00 61.43 67 SER A C 4
ATOM 6291 O O . SER A 1 67 ? 11.616 29.228 7.629 1.00 53.42 67 SER A O 4
ATOM 6299 N N . ASP A 1 68 ? 11.823 30.537 9.447 1.00 41.43 68 ASP A N 4
ATOM 6300 C CA . ASP A 1 68 ? 13.029 31.202 8.966 1.00 22.42 68 ASP A CA 4
ATOM 6301 C C . ASP A 1 68 ? 14.100 30.181 8.594 1.00 70.12 68 ASP A C 4
ATOM 6302 O O . ASP A 1 68 ? 14.875 30.393 7.662 1.00 4.34 68 ASP A O 4
ATOM 6311 N N . GLU A 1 69 ? 14.136 29.074 9.329 1.00 62.32 69 GLU A N 4
ATOM 6312 C CA . GLU A 1 69 ? 15.114 28.022 9.076 1.00 74.50 69 GLU A CA 4
ATOM 6313 C C . GLU A 1 69 ? 14.654 27.114 7.938 1.00 4.40 69 GLU A C 4
ATOM 6314 O O . GLU A 1 69 ? 15.468 26.620 7.158 1.00 0.24 69 GLU A O 4
ATOM 6326 N N . GLU A 1 70 ? 13.345 26.901 7.851 1.00 62.41 70 GLU A N 4
ATOM 6327 C CA . GLU A 1 70 ? 12.778 26.052 6.810 1.00 61.15 70 GLU A CA 4
ATOM 6328 C C . GLU A 1 70 ? 12.907 26.712 5.440 1.00 63.23 70 GLU A C 4
ATOM 6329 O O . GLU A 1 70 ? 13.520 26.158 4.528 1.00 43.31 70 GLU A O 4
ATOM 6341 N N . ASN A 1 71 ? 12.324 27.898 5.304 1.00 42.34 71 ASN A N 4
ATOM 6342 C CA . ASN A 1 71 ? 12.373 28.634 4.045 1.00 34.02 71 ASN A CA 4
ATOM 6343 C C . ASN A 1 71 ? 13.814 28.841 3.591 1.00 24.22 71 ASN A C 4
ATOM 6344 O O . ASN A 1 71 ? 14.086 28.984 2.399 1.00 61.31 71 ASN A O 4
ATOM 6355 N N . ASP A 1 72 ? 14.734 28.855 4.549 1.00 23.05 72 ASP A N 4
ATOM 6356 C CA . ASP A 1 72 ? 16.149 29.042 4.249 1.00 51.52 72 ASP A CA 4
ATOM 6357 C C . ASP A 1 72 ? 16.796 27.724 3.834 1.00 14.53 72 ASP A C 4
ATOM 6358 O O . ASP A 1 72 ? 17.786 27.711 3.104 1.00 21.31 72 ASP A O 4
ATOM 6367 N N . MET A 1 73 ? 16.229 26.619 4.306 1.00 30.14 73 MET A N 4
ATOM 6368 C CA . MET A 1 73 ? 16.751 25.296 3.984 1.00 32.24 73 MET A CA 4
ATOM 6369 C C . MET A 1 73 ? 16.827 25.094 2.474 1.00 11.13 73 MET A C 4
ATOM 6370 O O . MET A 1 73 ? 17.644 24.315 1.982 1.00 30.32 73 MET A O 4
ATOM 6384 N N . LEU A 1 74 ? 15.971 25.800 1.744 1.00 41.31 74 LEU A N 4
ATOM 6385 C CA . LEU A 1 74 ? 15.941 25.699 0.289 1.00 63.51 74 LEU A CA 4
ATOM 6386 C C . LEU A 1 74 ? 17.320 25.969 -0.304 1.00 64.42 74 LEU A C 4
ATOM 6387 O O . LEU A 1 74 ? 17.796 25.222 -1.159 1.00 63.25 74 LEU A O 4
ATOM 6403 N N . ASP A 1 75 ? 17.958 27.039 0.157 1.00 33.01 75 ASP A N 4
ATOM 6404 C CA . ASP A 1 75 ? 19.284 27.406 -0.325 1.00 41.01 75 ASP A CA 4
ATOM 6405 C C . ASP A 1 75 ? 20.264 26.249 -0.155 1.00 75.11 75 ASP A C 4
ATOM 6406 O O . ASP A 1 75 ? 21.248 26.142 -0.887 1.00 42.25 75 ASP A O 4
ATOM 6415 N N . LEU A 1 76 ? 19.988 25.385 0.816 1.00 52.13 76 LEU A N 4
ATOM 6416 C CA . LEU A 1 76 ? 20.845 24.235 1.083 1.00 1.52 76 LEU A CA 4
ATOM 6417 C C . LEU A 1 76 ? 20.447 23.046 0.215 1.00 24.13 76 LEU A C 4
ATOM 6418 O O . LEU A 1 76 ? 21.271 22.183 -0.087 1.00 72.21 76 LEU A O 4
ATOM 6434 N N . ALA A 1 77 ? 19.180 23.009 -0.184 1.00 23.42 77 ALA A N 4
ATOM 6435 C CA . ALA A 1 77 ? 18.674 21.928 -1.021 1.00 24.45 77 ALA A CA 4
ATOM 6436 C C . ALA A 1 77 ? 19.552 21.730 -2.252 1.00 22.43 77 ALA A C 4
ATOM 6437 O O . ALA A 1 77 ? 19.604 22.587 -3.134 1.00 74.52 77 ALA A O 4
ATOM 6444 N N . PHE A 1 78 ? 20.242 20.595 -2.304 1.00 42.04 78 PHE A N 4
ATOM 6445 C CA . PHE A 1 78 ? 21.120 20.285 -3.427 1.00 53.41 78 PHE A CA 4
ATOM 6446 C C . PHE A 1 78 ? 20.800 18.910 -4.004 1.00 74.34 78 PHE A C 4
ATOM 6447 O O . PHE A 1 78 ? 20.796 17.909 -3.288 1.00 43.33 78 PHE A O 4
ATOM 6464 N N . GLY A 1 79 ? 20.530 18.868 -5.306 1.00 10.52 79 GLY A N 4
ATOM 6465 C CA . GLY A 1 79 ? 20.211 17.612 -5.958 1.00 24.21 79 GLY A CA 4
ATOM 6466 C C . GLY A 1 79 ? 18.718 17.373 -6.058 1.00 70.30 79 GLY A C 4
ATOM 6467 O O . GLY A 1 79 ? 18.232 16.842 -7.058 1.00 1.31 79 GLY A O 4
ATOM 6471 N N . LEU A 1 80 ? 17.987 17.763 -5.019 1.00 62.25 80 LEU A N 4
ATOM 6472 C CA . LEU A 1 80 ? 16.539 17.587 -4.993 1.00 63.45 80 LEU A CA 4
ATOM 6473 C C . LEU A 1 80 ? 15.891 18.223 -6.219 1.00 62.41 80 LEU A C 4
ATOM 6474 O O . LEU A 1 80 ? 16.453 19.131 -6.832 1.00 24.11 80 LEU A O 4
ATOM 6490 N N . THR A 1 81 ? 14.703 17.741 -6.571 1.00 61.21 81 THR A N 4
ATOM 6491 C CA . THR A 1 81 ? 13.978 18.262 -7.722 1.00 55.35 81 THR A CA 4
ATOM 6492 C C . THR A 1 81 ? 13.168 19.499 -7.348 1.00 63.13 81 THR A C 4
ATOM 6493 O O . THR A 1 81 ? 13.065 19.852 -6.174 1.00 15.53 81 THR A O 4
ATOM 6504 N N . ASP A 1 82 ? 12.596 20.152 -8.354 1.00 3.13 82 ASP A N 4
ATOM 6505 C CA . ASP A 1 82 ? 11.794 21.349 -8.130 1.00 0.14 82 ASP A CA 4
ATOM 6506 C C . ASP A 1 82 ? 10.352 20.982 -7.792 1.00 25.23 82 ASP A C 4
ATOM 6507 O O . ASP A 1 82 ? 9.509 21.855 -7.587 1.00 11.41 82 ASP A O 4
ATOM 6516 N N . THR A 1 83 ? 10.076 19.683 -7.736 1.00 34.33 83 THR A N 4
ATOM 6517 C CA . THR A 1 83 ? 8.736 19.199 -7.425 1.00 42.31 83 THR A CA 4
ATOM 6518 C C . THR A 1 83 ? 8.662 18.664 -6.000 1.00 14.23 83 THR A C 4
ATOM 6519 O O . THR A 1 83 ? 7.582 18.576 -5.415 1.00 72.14 83 THR A O 4
ATOM 6530 N N . SER A 1 84 ? 9.816 18.309 -5.445 1.00 30.13 84 SER A N 4
ATOM 6531 C CA . SER A 1 84 ? 9.881 17.779 -4.088 1.00 13.24 84 SER A CA 4
ATOM 6532 C C . SER A 1 84 ? 9.889 18.910 -3.063 1.00 63.31 84 SER A C 4
ATOM 6533 O O . SER A 1 84 ? 9.945 20.086 -3.421 1.00 52.22 84 SER A O 4
ATOM 6541 N N . ARG A 1 85 ? 9.834 18.543 -1.787 1.00 11.42 85 ARG A N 4
ATOM 6542 C CA . ARG A 1 85 ? 9.834 19.526 -0.709 1.00 71.44 85 ARG A CA 4
ATOM 6543 C C . ARG A 1 85 ? 11.170 19.523 0.028 1.00 14.25 85 ARG A C 4
ATOM 6544 O O . ARG A 1 85 ? 11.987 18.619 -0.149 1.00 4.23 85 ARG A O 4
ATOM 6565 N N . LEU A 1 86 ? 11.384 20.540 0.856 1.00 44.35 86 LEU A N 4
ATOM 6566 C CA . LEU A 1 86 ? 12.621 20.656 1.621 1.00 41.35 86 LEU A CA 4
ATOM 6567 C C . LEU A 1 86 ? 12.917 19.365 2.376 1.00 21.13 86 LEU A C 4
ATOM 6568 O O . LEU A 1 86 ? 12.004 18.647 2.781 1.00 54.11 86 LEU A O 4
ATOM 6584 N N . GLY A 1 87 ? 14.201 19.077 2.565 1.00 24.41 87 GLY A N 4
ATOM 6585 C CA . GLY A 1 87 ? 14.595 17.873 3.274 1.00 70.01 87 GLY A CA 4
ATOM 6586 C C . GLY A 1 87 ? 13.944 16.627 2.707 1.00 14.12 87 GLY A C 4
ATOM 6587 O O . GLY A 1 87 ? 12.942 16.145 3.239 1.00 44.53 87 GLY A O 4
ATOM 6591 N N . CYS A 1 88 ? 14.511 16.105 1.625 1.00 14.14 88 CYS A N 4
ATOM 6592 C CA . CYS A 1 88 ? 13.977 14.908 0.984 1.00 11.52 88 CYS A CA 4
ATOM 6593 C C . CYS A 1 88 ? 14.952 14.369 -0.058 1.00 14.33 88 CYS A C 4
ATOM 6594 O O . CYS A 1 88 ? 15.902 15.050 -0.443 1.00 33.02 88 CYS A O 4
ATOM 6602 N N . GLN A 1 89 ? 14.710 13.142 -0.508 1.00 15.32 89 GLN A N 4
ATOM 6603 C CA . GLN A 1 89 ? 15.568 12.511 -1.503 1.00 52.23 89 GLN A CA 4
ATOM 6604 C C . GLN A 1 89 ? 14.763 12.091 -2.728 1.00 74.23 89 GLN A C 4
ATOM 6605 O O . GLN A 1 89 ? 15.151 11.174 -3.453 1.00 53.35 89 GLN A O 4
ATOM 6619 N N . ILE A 1 90 ? 13.640 12.766 -2.953 1.00 23.34 90 ILE A N 4
ATOM 6620 C CA . ILE A 1 90 ? 12.781 12.462 -4.090 1.00 42.14 90 ILE A CA 4
ATOM 6621 C C . ILE A 1 90 ? 12.439 10.977 -4.140 1.00 64.22 90 ILE A C 4
ATOM 6622 O O . ILE A 1 90 ? 12.885 10.257 -5.034 1.00 71.14 90 ILE A O 4
ATOM 6638 N N . ILE A 1 91 ? 11.645 10.526 -3.175 1.00 61.55 91 ILE A N 4
ATOM 6639 C CA . ILE A 1 91 ? 11.241 9.127 -3.111 1.00 70.53 91 ILE A CA 4
ATOM 6640 C C . ILE A 1 91 ? 9.723 8.991 -3.148 1.00 34.40 91 ILE A C 4
ATOM 6641 O O . ILE A 1 91 ? 9.039 9.274 -2.163 1.00 52.35 91 ILE A O 4
ATOM 6657 N N . LEU A 1 92 ? 9.201 8.554 -4.289 1.00 32.52 92 LEU A N 4
ATOM 6658 C CA . LEU A 1 92 ? 7.762 8.377 -4.454 1.00 41.42 92 LEU A CA 4
ATOM 6659 C C . LEU A 1 92 ? 7.170 7.602 -3.282 1.00 1.14 92 LEU A C 4
ATOM 6660 O O . LEU A 1 92 ? 7.896 6.987 -2.500 1.00 33.24 92 LEU A O 4
ATOM 6676 N N . THR A 1 93 ? 5.846 7.634 -3.166 1.00 30.11 93 THR A N 4
ATOM 6677 C CA . THR A 1 93 ? 5.156 6.934 -2.090 1.00 72.20 93 THR A CA 4
ATOM 6678 C C . THR A 1 93 ? 3.712 6.627 -2.471 1.00 61.32 93 THR A C 4
ATOM 6679 O O . THR A 1 93 ? 3.167 7.214 -3.406 1.00 65.34 93 THR A O 4
ATOM 6690 N N . LYS A 1 94 ? 3.096 5.703 -1.741 1.00 11.51 94 LYS A N 4
ATOM 6691 C CA . LYS A 1 94 ? 1.714 5.319 -2.000 1.00 74.15 94 LYS A CA 4
ATOM 6692 C C . LYS A 1 94 ? 0.781 6.519 -1.868 1.00 20.40 94 LYS A C 4
ATOM 6693 O O . LYS A 1 94 ? -0.351 6.491 -2.348 1.00 54.34 94 LYS A O 4
ATOM 6712 N N . GLU A 1 95 ? 1.266 7.570 -1.215 1.00 12.13 95 GLU A N 4
ATOM 6713 C CA . GLU A 1 95 ? 0.474 8.779 -1.021 1.00 4.34 95 GLU A CA 4
ATOM 6714 C C . GLU A 1 95 ? -0.050 9.306 -2.353 1.00 41.23 95 GLU A C 4
ATOM 6715 O O . GLU A 1 95 ? -1.065 10.002 -2.403 1.00 33.31 95 GLU A O 4
ATOM 6727 N N . LEU A 1 96 ? 0.650 8.970 -3.432 1.00 14.54 96 LEU A N 4
ATOM 6728 C CA . LEU A 1 96 ? 0.256 9.409 -4.766 1.00 41.41 96 LEU A CA 4
ATOM 6729 C C . LEU A 1 96 ? -0.521 8.316 -5.492 1.00 32.01 96 LEU A C 4
ATOM 6730 O O . LEU A 1 96 ? -0.623 8.323 -6.719 1.00 14.23 96 LEU A O 4
ATOM 6746 N N . ASP A 1 97 ? -1.069 7.379 -4.726 1.00 1.01 97 ASP A N 4
ATOM 6747 C CA . ASP A 1 97 ? -1.840 6.280 -5.295 1.00 54.35 97 ASP A CA 4
ATOM 6748 C C . ASP A 1 97 ? -3.058 6.805 -6.049 1.00 54.12 97 ASP A C 4
ATOM 6749 O O . ASP A 1 97 ? -3.949 7.417 -5.461 1.00 41.00 97 ASP A O 4
ATOM 6758 N N . GLY A 1 98 ? -3.090 6.562 -7.356 1.00 64.21 98 GLY A N 4
ATOM 6759 C CA . GLY A 1 98 ? -4.202 7.018 -8.169 1.00 62.42 98 GLY A CA 4
ATOM 6760 C C . GLY A 1 98 ? -4.068 8.473 -8.571 1.00 13.23 98 GLY A C 4
ATOM 6761 O O . GLY A 1 98 ? -4.900 9.000 -9.310 1.00 75.15 98 GLY A O 4
ATOM 6765 N N . LEU A 1 99 ? -3.020 9.126 -8.082 1.00 0.24 99 LEU A N 4
ATOM 6766 C CA . LEU A 1 99 ? -2.781 10.531 -8.392 1.00 43.35 99 LEU A CA 4
ATOM 6767 C C . LEU A 1 99 ? -1.766 10.674 -9.523 1.00 32.14 99 LEU A C 4
ATOM 6768 O O . LEU A 1 99 ? -0.912 9.808 -9.717 1.00 34.35 99 LEU A O 4
ATOM 6784 N N . CYS A 1 100 ? -1.864 11.772 -10.263 1.00 74.05 100 CYS A N 4
ATOM 6785 C CA . CYS A 1 100 ? -0.954 12.029 -11.374 1.00 12.11 100 CYS A CA 4
ATOM 6786 C C . CYS A 1 100 ? 0.104 13.056 -10.983 1.00 20.40 100 CYS A C 4
ATOM 6787 O O . CYS A 1 100 ? -0.218 14.142 -10.502 1.00 3.03 100 CYS A O 4
ATOM 6795 N N . VAL A 1 101 ? 1.369 12.703 -11.192 1.00 14.13 101 VAL A N 4
ATOM 6796 C CA . VAL A 1 101 ? 2.475 13.593 -10.861 1.00 10.23 101 VAL A CA 4
ATOM 6797 C C . VAL A 1 101 ? 3.603 13.470 -11.879 1.00 11.00 101 VAL A C 4
ATOM 6798 O O . VAL A 1 101 ? 3.626 12.539 -12.685 1.00 50.41 101 VAL A O 4
ATOM 6811 N N . ILE A 1 102 ? 4.537 14.414 -11.836 1.00 52.11 102 ILE A N 4
ATOM 6812 C CA . ILE A 1 102 ? 5.669 14.410 -12.754 1.00 50.22 102 ILE A CA 4
ATOM 6813 C C . ILE A 1 102 ? 6.805 13.544 -12.222 1.00 62.41 102 ILE A C 4
ATOM 6814 O O . ILE A 1 102 ? 7.048 13.491 -11.016 1.00 4.33 102 ILE A O 4
ATOM 6830 N N . LEU A 1 103 ? 7.500 12.866 -13.129 1.00 73.14 103 LEU A N 4
ATOM 6831 C CA . LEU A 1 103 ? 8.613 12.002 -12.752 1.00 40.02 103 LEU A CA 4
ATOM 6832 C C . LEU A 1 103 ? 9.735 12.810 -12.108 1.00 30.22 103 LEU A C 4
ATOM 6833 O O . LEU A 1 103 ? 9.917 13.996 -12.384 1.00 31.22 103 LEU A O 4
ATOM 6849 N N . PRO A 1 104 ? 10.508 12.154 -11.230 1.00 32.35 104 PRO A N 4
ATOM 6850 C CA . PRO A 1 104 ? 11.627 12.791 -10.530 1.00 24.22 104 PRO A CA 4
ATOM 6851 C C . PRO A 1 104 ? 12.790 13.108 -11.464 1.00 53.52 104 PRO A C 4
ATOM 6852 O O . PRO A 1 104 ? 13.350 14.204 -11.425 1.00 43.32 104 PRO A O 4
ATOM 6863 N N . THR A 1 105 ? 13.148 12.143 -12.305 1.00 51.13 105 THR A N 4
ATOM 6864 C CA . THR A 1 105 ? 14.244 12.320 -13.249 1.00 70.25 105 THR A CA 4
ATOM 6865 C C . THR A 1 105 ? 14.019 11.498 -14.514 1.00 15.43 105 THR A C 4
ATOM 6866 O O . THR A 1 105 ? 12.991 10.837 -14.659 1.00 64.32 105 THR A O 4
ATOM 6877 N N . GLU A 1 106 ? 14.985 11.545 -15.425 1.00 5.42 106 GLU A N 4
ATOM 6878 C CA . GLU A 1 106 ? 14.891 10.805 -16.677 1.00 73.51 106 GLU A CA 4
ATOM 6879 C C . GLU A 1 106 ? 14.569 9.336 -16.417 1.00 63.53 106 GLU A C 4
ATOM 6880 O O . GLU A 1 106 ? 15.137 8.713 -15.519 1.00 60.33 106 GLU A O 4
ATOM 6892 N N . THR A 1 107 ? 13.654 8.787 -17.210 1.00 34.12 107 THR A N 4
ATOM 6893 C CA . THR A 1 107 ? 13.254 7.393 -17.066 1.00 24.34 107 THR A CA 4
ATOM 6894 C C . THR A 1 107 ? 14.469 6.471 -17.057 1.00 13.21 107 THR A C 4
ATOM 6895 O O . THR A 1 107 ? 15.446 6.710 -17.767 1.00 73.30 107 THR A O 4
ATOM 6906 N N . ARG A 1 108 ? 14.401 5.418 -16.250 1.00 35.25 108 ARG A N 4
ATOM 6907 C CA . ARG A 1 108 ? 15.495 4.460 -16.149 1.00 4.44 108 ARG A CA 4
ATOM 6908 C C . ARG A 1 108 ? 14.966 3.030 -16.121 1.00 32.34 108 ARG A C 4
ATOM 6909 O O . ARG A 1 108 ? 15.594 2.136 -15.556 1.00 24.32 108 ARG A O 4
ATOM 6930 N N . ASN A 1 109 ? 13.805 2.822 -16.734 1.00 21.32 109 ASN A N 4
ATOM 6931 C CA . ASN A 1 109 ? 13.190 1.500 -16.778 1.00 41.01 109 ASN A CA 4
ATOM 6932 C C . ASN A 1 109 ? 12.365 1.326 -18.050 1.00 2.33 109 ASN A C 4
ATOM 6933 O O . ASN A 1 109 ? 11.534 2.172 -18.383 1.00 22.32 109 ASN A O 4
ATOM 6944 N N . ILE A 1 110 ? 12.600 0.225 -18.755 1.00 44.01 110 ILE A N 4
ATOM 6945 C CA . ILE A 1 110 ? 11.878 -0.060 -19.989 1.00 22.34 110 ILE A CA 4
ATOM 6946 C C . ILE A 1 110 ? 11.140 -1.391 -19.898 1.00 31.50 110 ILE A C 4
ATOM 6947 O O . ILE A 1 110 ? 10.051 -1.548 -20.449 1.00 54.35 110 ILE A O 4
ATOM 6963 N N . SER A 1 111 ? 11.740 -2.348 -19.197 1.00 31.21 111 SER A N 4
ATOM 6964 C CA . SER A 1 111 ? 11.140 -3.668 -19.035 1.00 45.40 111 SER A CA 4
ATOM 6965 C C . SER A 1 111 ? 9.707 -3.554 -18.525 1.00 71.14 111 SER A C 4
ATOM 6966 O O . SER A 1 111 ? 9.418 -2.773 -17.618 1.00 62.42 111 SER A O 4
ATOM 6974 N N . PHE A 1 112 ? 8.812 -4.339 -19.116 1.00 31.10 112 PHE A N 4
ATOM 6975 C CA . PHE A 1 112 ? 7.407 -4.327 -18.724 1.00 24.23 112 PHE A CA 4
ATOM 6976 C C . PHE A 1 112 ? 7.005 -5.662 -18.104 1.00 35.11 112 PHE A C 4
ATOM 6977 O O . PHE A 1 112 ? 5.974 -6.236 -18.455 1.00 34.43 112 PHE A O 4
ATOM 6994 N N . VAL A 1 113 ? 7.826 -6.151 -17.180 1.00 40.21 113 VAL A N 4
ATOM 6995 C CA . VAL A 1 113 ? 7.556 -7.417 -16.510 1.00 63.53 113 VAL A CA 4
ATOM 6996 C C . VAL A 1 113 ? 7.527 -7.243 -14.996 1.00 63.11 113 VAL A C 4
ATOM 6997 O O . VAL A 1 113 ? 8.208 -6.377 -14.446 1.00 63.22 113 VAL A O 4
ATOM 7010 N N . LYS A 1 114 ? 6.734 -8.072 -14.326 1.00 24.23 114 LYS A N 4
ATOM 7011 C CA . LYS A 1 114 ? 6.617 -8.012 -12.874 1.00 34.43 114 LYS A CA 4
ATOM 7012 C C . LYS A 1 114 ? 7.510 -9.057 -12.212 1.00 0.31 114 LYS A C 4
ATOM 7013 O O . LYS A 1 114 ? 7.426 -10.244 -12.521 1.00 33.53 114 LYS A O 4
ATOM 7032 N N . ASN A 1 115 ? 8.364 -8.605 -11.299 1.00 64.23 115 ASN A N 4
ATOM 7033 C CA . ASN A 1 115 ? 9.273 -9.501 -10.593 1.00 73.52 115 ASN A CA 4
ATOM 7034 C C . ASN A 1 115 ? 8.591 -10.119 -9.376 1.00 75.54 115 ASN A C 4
ATOM 7035 O O . ASN A 1 115 ? 7.611 -9.581 -8.861 1.00 72.11 115 ASN A O 4
ATOM 7046 N N . SER A 1 116 ? 9.116 -11.253 -8.922 1.00 40.32 116 SER A N 4
ATOM 7047 C CA . SER A 1 116 ? 8.556 -11.946 -7.768 1.00 23.20 116 SER A CA 4
ATOM 7048 C C . SER A 1 116 ? 8.705 -11.105 -6.504 1.00 3.10 116 SER A C 4
ATOM 7049 O O . SER A 1 116 ? 7.720 -10.622 -5.948 1.00 70.23 116 SER A O 4
ATOM 7057 N N . MET A 1 1 ? -0.814 -1.782 -3.264 1.00 20.45 1 MET A N 5
ATOM 7058 C CA . MET A 1 1 ? 0.219 -1.572 -4.271 1.00 41.30 1 MET A CA 5
ATOM 7059 C C . MET A 1 1 ? -0.367 -0.930 -5.525 1.00 2.35 1 MET A C 5
ATOM 7060 O O . MET A 1 1 ? -0.472 -1.555 -6.580 1.00 34.02 1 MET A O 5
ATOM 7074 N N . PRO A 1 2 ? -0.758 0.348 -5.409 1.00 2.13 2 PRO A N 5
ATOM 7075 C CA . PRO A 1 2 ? -1.340 1.102 -6.523 1.00 44.12 2 PRO A CA 5
ATOM 7076 C C . PRO A 1 2 ? -0.316 1.411 -7.611 1.00 13.34 2 PRO A C 5
ATOM 7077 O O . PRO A 1 2 ? 0.784 0.857 -7.618 1.00 73.11 2 PRO A O 5
ATOM 7088 N N . LEU A 1 3 ? -0.684 2.299 -8.527 1.00 53.43 3 LEU A N 5
ATOM 7089 C CA . LEU A 1 3 ? 0.202 2.683 -9.620 1.00 45.32 3 LEU A CA 5
ATOM 7090 C C . LEU A 1 3 ? 0.267 4.201 -9.762 1.00 23.34 3 LEU A C 5
ATOM 7091 O O . LEU A 1 3 ? -0.701 4.903 -9.470 1.00 75.23 3 LEU A O 5
ATOM 7107 N N . ILE A 1 4 ? 1.414 4.699 -10.212 1.00 55.31 4 ILE A N 5
ATOM 7108 C CA . ILE A 1 4 ? 1.603 6.133 -10.395 1.00 72.13 4 ILE A CA 5
ATOM 7109 C C . ILE A 1 4 ? 1.848 6.472 -11.862 1.00 21.03 4 ILE A C 5
ATOM 7110 O O . ILE A 1 4 ? 2.667 5.839 -12.529 1.00 30.11 4 ILE A O 5
ATOM 7126 N N . THR A 1 5 ? 1.134 7.477 -12.359 1.00 12.35 5 THR A N 5
ATOM 7127 C CA . THR A 1 5 ? 1.274 7.902 -13.746 1.00 32.04 5 THR A CA 5
ATOM 7128 C C . THR A 1 5 ? 2.217 9.094 -13.863 1.00 62.53 5 THR A C 5
ATOM 7129 O O . THR A 1 5 ? 1.855 10.221 -13.527 1.00 35.13 5 THR A O 5
ATOM 7140 N N . PHE A 1 6 ? 3.429 8.837 -14.344 1.00 5.34 6 PHE A N 5
ATOM 7141 C CA . PHE A 1 6 ? 4.426 9.890 -14.506 1.00 32.35 6 PHE A CA 5
ATOM 7142 C C . PHE A 1 6 ? 4.397 10.453 -15.924 1.00 32.45 6 PHE A C 5
ATOM 7143 O O . PHE A 1 6 ? 4.727 9.758 -16.885 1.00 74.12 6 PHE A O 5
ATOM 7160 N N . ILE A 1 7 ? 4.000 11.715 -16.044 1.00 75.34 7 ILE A N 5
ATOM 7161 C CA . ILE A 1 7 ? 3.928 12.371 -17.344 1.00 13.32 7 ILE A CA 5
ATOM 7162 C C . ILE A 1 7 ? 5.240 13.073 -17.678 1.00 55.14 7 ILE A C 5
ATOM 7163 O O . ILE A 1 7 ? 5.883 13.656 -16.806 1.00 43.43 7 ILE A O 5
ATOM 7179 N N . SER A 1 8 ? 5.629 13.014 -18.948 1.00 20.12 8 SER A N 5
ATOM 7180 C CA . SER A 1 8 ? 6.865 13.642 -19.398 1.00 45.22 8 SER A CA 5
ATOM 7181 C C . SER A 1 8 ? 6.578 14.968 -20.096 1.00 42.03 8 SER A C 5
ATOM 7182 O O . SER A 1 8 ? 5.462 15.236 -20.540 1.00 75.02 8 SER A O 5
ATOM 7190 N N . PRO A 1 9 ? 7.610 15.819 -20.196 1.00 62.13 9 PRO A N 5
ATOM 7191 C CA . PRO A 1 9 ? 7.495 17.131 -20.839 1.00 52.15 9 PRO A CA 5
ATOM 7192 C C . PRO A 1 9 ? 7.311 17.022 -22.349 1.00 43.53 9 PRO A C 5
ATOM 7193 O O . PRO A 1 9 ? 6.962 17.999 -23.014 1.00 25.44 9 PRO A O 5
ATOM 7204 N N . ASP A 1 10 ? 7.548 15.830 -22.885 1.00 53.10 10 ASP A N 5
ATOM 7205 C CA . ASP A 1 10 ? 7.407 15.594 -24.317 1.00 73.31 10 ASP A CA 5
ATOM 7206 C C . ASP A 1 10 ? 5.987 15.152 -24.658 1.00 11.02 10 ASP A C 5
ATOM 7207 O O . ASP A 1 10 ? 5.706 14.743 -25.784 1.00 3.52 10 ASP A O 5
ATOM 7216 N N . GLY A 1 11 ? 5.094 15.236 -23.676 1.00 4.23 11 GLY A N 5
ATOM 7217 C CA . GLY A 1 11 ? 3.715 14.841 -23.891 1.00 72.31 11 GLY A CA 5
ATOM 7218 C C . GLY A 1 11 ? 3.480 13.373 -23.596 1.00 32.40 11 GLY A C 5
ATOM 7219 O O . GLY A 1 11 ? 2.337 12.931 -23.480 1.00 13.12 11 GLY A O 5
ATOM 7223 N N . SER A 1 12 ? 4.564 12.614 -23.476 1.00 24.40 12 SER A N 5
ATOM 7224 C CA . SER A 1 12 ? 4.471 11.185 -23.198 1.00 51.22 12 SER A CA 5
ATOM 7225 C C . SER A 1 12 ? 3.983 10.940 -21.774 1.00 21.43 12 SER A C 5
ATOM 7226 O O . SER A 1 12 ? 3.715 11.881 -21.027 1.00 32.22 12 SER A O 5
ATOM 7234 N N . ARG A 1 13 ? 3.871 9.668 -21.404 1.00 74.15 13 ARG A N 5
ATOM 7235 C CA . ARG A 1 13 ? 3.414 9.297 -20.070 1.00 50.15 13 ARG A CA 5
ATOM 7236 C C . ARG A 1 13 ? 3.778 7.849 -19.754 1.00 42.50 13 ARG A C 5
ATOM 7237 O O . ARG A 1 13 ? 3.449 6.935 -20.510 1.00 14.20 13 ARG A O 5
ATOM 7258 N N . LYS A 1 14 ? 4.461 7.648 -18.632 1.00 13.31 14 LYS A N 5
ATOM 7259 C CA . LYS A 1 14 ? 4.870 6.313 -18.214 1.00 32.24 14 LYS A CA 5
ATOM 7260 C C . LYS A 1 14 ? 4.006 5.816 -17.058 1.00 45.23 14 LYS A C 5
ATOM 7261 O O . LYS A 1 14 ? 3.468 6.610 -16.286 1.00 35.31 14 LYS A O 5
ATOM 7280 N N . THR A 1 15 ? 3.880 4.498 -16.944 1.00 72.42 15 THR A N 5
ATOM 7281 C CA . THR A 1 15 ? 3.083 3.895 -15.883 1.00 54.41 15 THR A CA 5
ATOM 7282 C C . THR A 1 15 ? 3.698 2.583 -15.410 1.00 51.34 15 THR A C 5
ATOM 7283 O O . THR A 1 15 ? 3.748 1.605 -16.157 1.00 12.32 15 THR A O 5
ATOM 7294 N N . TYR A 1 16 ? 4.165 2.568 -14.167 1.00 14.51 16 TYR A N 5
ATOM 7295 C CA . TYR A 1 16 ? 4.779 1.376 -13.595 1.00 74.11 16 TYR A CA 5
ATOM 7296 C C . TYR A 1 16 ? 4.541 1.309 -12.090 1.00 14.24 16 TYR A C 5
ATOM 7297 O O . TYR A 1 16 ? 4.622 2.320 -11.392 1.00 64.34 16 TYR A O 5
ATOM 7315 N N . GLU A 1 17 ? 4.246 0.110 -11.596 1.00 41.32 17 GLU A N 5
ATOM 7316 C CA . GLU A 1 17 ? 3.996 -0.089 -10.174 1.00 20.05 17 GLU A CA 5
ATOM 7317 C C . GLU A 1 17 ? 5.120 0.511 -9.334 1.00 63.11 17 GLU A C 5
ATOM 7318 O O . GLU A 1 17 ? 6.267 0.070 -9.407 1.00 51.12 17 GLU A O 5
ATOM 7330 N N . ALA A 1 18 ? 4.782 1.520 -8.538 1.00 24.23 18 ALA A N 5
ATOM 7331 C CA . ALA A 1 18 ? 5.762 2.180 -7.683 1.00 71.34 18 ALA A CA 5
ATOM 7332 C C . ALA A 1 18 ? 5.543 1.820 -6.218 1.00 12.12 18 ALA A C 5
ATOM 7333 O O . ALA A 1 18 ? 4.514 1.248 -5.856 1.00 3.01 18 ALA A O 5
ATOM 7340 N N . TYR A 1 19 ? 6.516 2.158 -5.379 1.00 14.31 19 TYR A N 5
ATOM 7341 C CA . TYR A 1 19 ? 6.430 1.868 -3.953 1.00 21.05 19 TYR A CA 5
ATOM 7342 C C . TYR A 1 19 ? 6.325 3.155 -3.140 1.00 22.10 19 TYR A C 5
ATOM 7343 O O . TYR A 1 19 ? 6.262 4.251 -3.697 1.00 62.13 19 TYR A O 5
ATOM 7361 N N . ASP A 1 20 ? 6.308 3.013 -1.819 1.00 72.13 20 ASP A N 5
ATOM 7362 C CA . ASP A 1 20 ? 6.212 4.163 -0.928 1.00 4.12 20 ASP A CA 5
ATOM 7363 C C . ASP A 1 20 ? 7.599 4.694 -0.576 1.00 35.04 20 ASP A C 5
ATOM 7364 O O . ASP A 1 20 ? 8.391 4.010 0.071 1.00 74.10 20 ASP A O 5
ATOM 7373 N N . GLY A 1 21 ? 7.885 5.919 -1.007 1.00 20.31 21 GLY A N 5
ATOM 7374 C CA . GLY A 1 21 ? 9.176 6.520 -0.729 1.00 2.14 21 GLY A CA 5
ATOM 7375 C C . GLY A 1 21 ? 10.309 5.822 -1.454 1.00 43.02 21 GLY A C 5
ATOM 7376 O O . GLY A 1 21 ? 11.481 6.063 -1.165 1.00 32.31 21 GLY A O 5
ATOM 7380 N N . GLU A 1 22 ? 9.960 4.954 -2.398 1.00 73.23 22 GLU A N 5
ATOM 7381 C CA . GLU A 1 22 ? 10.958 4.217 -3.165 1.00 15.01 22 GLU A CA 5
ATOM 7382 C C . GLU A 1 22 ? 11.334 4.973 -4.436 1.00 71.21 22 GLU A C 5
ATOM 7383 O O . GLU A 1 22 ? 10.501 5.181 -5.319 1.00 13.33 22 GLU A O 5
ATOM 7395 N N . THR A 1 23 ? 12.596 5.382 -4.523 1.00 11.25 23 THR A N 5
ATOM 7396 C CA . THR A 1 23 ? 13.084 6.116 -5.683 1.00 55.13 23 THR A CA 5
ATOM 7397 C C . THR A 1 23 ? 13.144 5.220 -6.915 1.00 25.32 23 THR A C 5
ATOM 7398 O O . THR A 1 23 ? 13.150 3.993 -6.803 1.00 3.02 23 THR A O 5
ATOM 7409 N N . LEU A 1 24 ? 13.190 5.838 -8.089 1.00 45.54 24 LEU A N 5
ATOM 7410 C CA . LEU A 1 24 ? 13.252 5.096 -9.343 1.00 61.25 24 LEU A CA 5
ATOM 7411 C C . LEU A 1 24 ? 14.414 4.108 -9.335 1.00 20.33 24 LEU A C 5
ATOM 7412 O O . LEU A 1 24 ? 14.281 2.972 -9.793 1.00 32.03 24 LEU A O 5
ATOM 7428 N N . LEU A 1 25 ? 15.553 4.546 -8.809 1.00 55.11 25 LEU A N 5
ATOM 7429 C CA . LEU A 1 25 ? 16.738 3.699 -8.738 1.00 4.41 25 LEU A CA 5
ATOM 7430 C C . LEU A 1 25 ? 16.412 2.358 -8.090 1.00 75.44 25 LEU A C 5
ATOM 7431 O O . LEU A 1 25 ? 16.765 1.302 -8.615 1.00 31.53 25 LEU A O 5
ATOM 7447 N N . SER A 1 26 ? 15.733 2.407 -6.949 1.00 13.14 26 SER A N 5
ATOM 7448 C CA . SER A 1 26 ? 15.359 1.196 -6.228 1.00 61.53 26 SER A CA 5
ATOM 7449 C C . SER A 1 26 ? 14.493 0.291 -7.100 1.00 24.42 26 SER A C 5
ATOM 7450 O O . SER A 1 26 ? 14.552 -0.935 -6.993 1.00 33.14 26 SER A O 5
ATOM 7458 N N . LEU A 1 27 ? 13.690 0.903 -7.963 1.00 4.34 27 LEU A N 5
ATOM 7459 C CA . LEU A 1 27 ? 12.811 0.154 -8.854 1.00 42.50 27 LEU A CA 5
ATOM 7460 C C . LEU A 1 27 ? 13.604 -0.852 -9.682 1.00 1.03 27 LEU A C 5
ATOM 7461 O O . LEU A 1 27 ? 13.070 -1.873 -10.113 1.00 23.41 27 LEU A O 5
ATOM 7477 N N . ALA A 1 28 ? 14.882 -0.557 -9.898 1.00 12.23 28 ALA A N 5
ATOM 7478 C CA . ALA A 1 28 ? 15.749 -1.438 -10.670 1.00 4.34 28 ALA A CA 5
ATOM 7479 C C . ALA A 1 28 ? 15.926 -2.783 -9.973 1.00 1.41 28 ALA A C 5
ATOM 7480 O O . ALA A 1 28 ? 15.834 -3.837 -10.603 1.00 41.52 28 ALA A O 5
ATOM 7487 N N . HIS A 1 29 ? 16.181 -2.739 -8.669 1.00 60.50 29 HIS A N 5
ATOM 7488 C CA . HIS A 1 29 ? 16.371 -3.956 -7.887 1.00 11.35 29 HIS A CA 5
ATOM 7489 C C . HIS A 1 29 ? 15.054 -4.709 -7.725 1.00 11.21 29 HIS A C 5
ATOM 7490 O O . HIS A 1 29 ? 15.020 -5.938 -7.782 1.00 72.11 29 HIS A O 5
ATOM 7504 N N . ARG A 1 30 ? 13.973 -3.963 -7.522 1.00 75.32 30 ARG A N 5
ATOM 7505 C CA . ARG A 1 30 ? 12.654 -4.561 -7.350 1.00 51.12 30 ARG A CA 5
ATOM 7506 C C . ARG A 1 30 ? 12.163 -5.180 -8.656 1.00 11.42 30 ARG A C 5
ATOM 7507 O O . ARG A 1 30 ? 11.464 -6.192 -8.650 1.00 13.20 30 ARG A O 5
ATOM 7528 N N . ASN A 1 31 ? 12.534 -4.563 -9.773 1.00 40.02 31 ASN A N 5
ATOM 7529 C CA . ASN A 1 31 ? 12.131 -5.052 -11.086 1.00 75.44 31 ASN A CA 5
ATOM 7530 C C . ASN A 1 31 ? 13.044 -6.183 -11.550 1.00 44.41 31 ASN A C 5
ATOM 7531 O O . ASN A 1 31 ? 12.787 -6.825 -12.567 1.00 40.23 31 ASN A O 5
ATOM 7542 N N . ASN A 1 32 ? 14.113 -6.420 -10.796 1.00 13.33 32 ASN A N 5
ATOM 7543 C CA . ASN A 1 32 ? 15.065 -7.472 -11.129 1.00 64.51 32 ASN A CA 5
ATOM 7544 C C . ASN A 1 32 ? 15.750 -7.185 -12.462 1.00 1.53 32 ASN A C 5
ATOM 7545 O O . ASN A 1 32 ? 16.076 -8.102 -13.216 1.00 14.42 32 ASN A O 5
ATOM 7556 N N . VAL A 1 33 ? 15.966 -5.904 -12.745 1.00 44.11 33 VAL A N 5
ATOM 7557 C CA . VAL A 1 33 ? 16.614 -5.494 -13.986 1.00 20.35 33 VAL A CA 5
ATOM 7558 C C . VAL A 1 33 ? 18.102 -5.242 -13.771 1.00 41.31 33 VAL A C 5
ATOM 7559 O O . VAL A 1 33 ? 18.529 -4.878 -12.675 1.00 70.01 33 VAL A O 5
ATOM 7572 N N . ASP A 1 34 ? 18.887 -5.436 -14.825 1.00 23.42 34 ASP A N 5
ATOM 7573 C CA . ASP A 1 34 ? 20.329 -5.228 -14.753 1.00 71.21 34 ASP A CA 5
ATOM 7574 C C . ASP A 1 34 ? 20.667 -3.742 -14.814 1.00 51.15 34 ASP A C 5
ATOM 7575 O O . ASP A 1 34 ? 20.781 -3.164 -15.896 1.00 71.34 34 ASP A O 5
ATOM 7584 N N . LEU A 1 35 ? 20.825 -3.128 -13.647 1.00 42.22 35 LEU A N 5
ATOM 7585 C CA . LEU A 1 35 ? 21.149 -1.708 -13.567 1.00 43.35 35 LEU A CA 5
ATOM 7586 C C . LEU A 1 35 ? 22.064 -1.424 -12.380 1.00 40.34 35 LEU A C 5
ATOM 7587 O O . LEU A 1 35 ? 22.129 -2.207 -11.434 1.00 32.22 35 LEU A O 5
ATOM 7603 N N . GLU A 1 36 ? 22.767 -0.297 -12.438 1.00 23.01 36 GLU A N 5
ATOM 7604 C CA . GLU A 1 36 ? 23.677 0.090 -11.366 1.00 41.32 36 GLU A CA 5
ATOM 7605 C C . GLU A 1 36 ? 22.930 0.827 -10.258 1.00 21.31 36 GLU A C 5
ATOM 7606 O O . GLU A 1 36 ? 22.131 1.724 -10.523 1.00 31.31 36 GLU A O 5
ATOM 7618 N N . GLY A 1 37 ? 23.197 0.440 -9.014 1.00 75.40 37 GLY A N 5
ATOM 7619 C CA . GLY A 1 37 ? 22.542 1.072 -7.884 1.00 14.01 37 GLY A CA 5
ATOM 7620 C C . GLY A 1 37 ? 22.322 0.113 -6.730 1.00 54.55 37 GLY A C 5
ATOM 7621 O O . GLY A 1 37 ? 22.663 -1.065 -6.820 1.00 64.35 37 GLY A O 5
ATOM 7625 N N . ALA A 1 38 ? 21.751 0.620 -5.643 1.00 14.34 38 ALA A N 5
ATOM 7626 C CA . ALA A 1 38 ? 21.485 -0.199 -4.467 1.00 23.32 38 ALA A CA 5
ATOM 7627 C C . ALA A 1 38 ? 20.284 0.328 -3.689 1.00 43.44 38 ALA A C 5
ATOM 7628 O O . ALA A 1 38 ? 19.824 1.447 -3.924 1.00 20.45 38 ALA A O 5
ATOM 7635 N N . CYS A 1 39 ? 19.781 -0.482 -2.765 1.00 62.33 39 CYS A N 5
ATOM 7636 C CA . CYS A 1 39 ? 18.632 -0.097 -1.954 1.00 72.10 39 CYS A CA 5
ATOM 7637 C C . CYS A 1 39 ? 19.040 0.117 -0.500 1.00 73.40 39 CYS A C 5
ATOM 7638 O O . CYS A 1 39 ? 19.138 -0.836 0.273 1.00 51.21 39 CYS A O 5
ATOM 7646 N N . GLU A 1 40 ? 19.277 1.373 -0.136 1.00 23.22 40 GLU A N 5
ATOM 7647 C CA . GLU A 1 40 ? 19.677 1.710 1.225 1.00 2.32 40 GLU A CA 5
ATOM 7648 C C . GLU A 1 40 ? 18.462 2.064 2.077 1.00 10.45 40 GLU A C 5
ATOM 7649 O O . GLU A 1 40 ? 18.431 1.793 3.277 1.00 1.30 40 GLU A O 5
ATOM 7661 N N . GLY A 1 41 ? 17.462 2.673 1.448 1.00 53.25 41 GLY A N 5
ATOM 7662 C CA . GLY A 1 41 ? 16.258 3.056 2.162 1.00 21.45 41 GLY A CA 5
ATOM 7663 C C . GLY A 1 41 ? 15.071 2.183 1.807 1.00 55.44 41 GLY A C 5
ATOM 7664 O O . GLY A 1 41 ? 14.204 2.589 1.032 1.00 33.05 41 GLY A O 5
ATOM 7668 N N . SER A 1 42 ? 15.031 0.981 2.372 1.00 71.13 42 SER A N 5
ATOM 7669 C CA . SER A 1 42 ? 13.944 0.047 2.105 1.00 34.43 42 SER A CA 5
ATOM 7670 C C . SER A 1 42 ? 12.783 0.274 3.070 1.00 64.13 42 SER A C 5
ATOM 7671 O O . SER A 1 42 ? 11.632 -0.035 2.758 1.00 2.54 42 SER A O 5
ATOM 7679 N N . LEU A 1 43 ? 13.095 0.815 4.242 1.00 13.41 43 LEU A N 5
ATOM 7680 C CA . LEU A 1 43 ? 12.079 1.085 5.254 1.00 1.11 43 LEU A CA 5
ATOM 7681 C C . LEU A 1 43 ? 11.080 2.125 4.759 1.00 54.42 43 LEU A C 5
ATOM 7682 O O . LEU A 1 43 ? 9.911 1.817 4.526 1.00 23.41 43 LEU A O 5
ATOM 7698 N N . ALA A 1 44 ? 11.548 3.359 4.598 1.00 72.31 44 ALA A N 5
ATOM 7699 C CA . ALA A 1 44 ? 10.696 4.444 4.126 1.00 63.40 44 ALA A CA 5
ATOM 7700 C C . ALA A 1 44 ? 9.576 4.734 5.119 1.00 3.22 44 ALA A C 5
ATOM 7701 O O . ALA A 1 44 ? 8.453 5.053 4.727 1.00 62.01 44 ALA A O 5
ATOM 7708 N N . CYS A 1 45 ? 9.889 4.621 6.405 1.00 13.53 45 CYS A N 5
ATOM 7709 C CA . CYS A 1 45 ? 8.907 4.871 7.455 1.00 22.22 45 CYS A CA 5
ATOM 7710 C C . CYS A 1 45 ? 8.456 6.328 7.443 1.00 24.21 45 CYS A C 5
ATOM 7711 O O . CYS A 1 45 ? 7.260 6.618 7.438 1.00 61.15 45 CYS A O 5
ATOM 7719 N N . SER A 1 46 ? 9.422 7.241 7.441 1.00 65.24 46 SER A N 5
ATOM 7720 C CA . SER A 1 46 ? 9.125 8.668 7.435 1.00 41.31 46 SER A CA 5
ATOM 7721 C C . SER A 1 46 ? 8.170 9.020 6.298 1.00 20.23 46 SER A C 5
ATOM 7722 O O . SER A 1 46 ? 8.479 8.813 5.124 1.00 24.03 46 SER A O 5
ATOM 7730 N N . THR A 1 47 ? 7.006 9.553 6.655 1.00 13.15 47 THR A N 5
ATOM 7731 C CA . THR A 1 47 ? 6.004 9.933 5.668 1.00 72.34 47 THR A CA 5
ATOM 7732 C C . THR A 1 47 ? 5.731 11.432 5.710 1.00 74.25 47 THR A C 5
ATOM 7733 O O . THR A 1 47 ? 4.667 11.891 5.290 1.00 24.41 47 THR A O 5
ATOM 7744 N N . CYS A 1 48 ? 6.696 12.190 6.217 1.00 51.21 48 CYS A N 5
ATOM 7745 C CA . CYS A 1 48 ? 6.559 13.639 6.313 1.00 11.25 48 CYS A CA 5
ATOM 7746 C C . CYS A 1 48 ? 6.652 14.287 4.936 1.00 40.11 48 CYS A C 5
ATOM 7747 O O . CYS A 1 48 ? 5.647 14.725 4.375 1.00 70.22 48 CYS A O 5
ATOM 7755 N N . HIS A 1 49 ? 7.865 14.347 4.396 1.00 25.44 49 HIS A N 5
ATOM 7756 C CA . HIS A 1 49 ? 8.090 14.942 3.084 1.00 3.52 49 HIS A CA 5
ATOM 7757 C C . HIS A 1 49 ? 7.318 14.189 2.006 1.00 61.34 49 HIS A C 5
ATOM 7758 O O . HIS A 1 49 ? 6.910 13.044 2.205 1.00 41.42 49 HIS A O 5
ATOM 7772 N N . VAL A 1 50 ? 7.120 14.838 0.863 1.00 42.31 50 VAL A N 5
ATOM 7773 C CA . VAL A 1 50 ? 6.397 14.230 -0.247 1.00 63.43 50 VAL A CA 5
ATOM 7774 C C . VAL A 1 50 ? 6.874 14.785 -1.584 1.00 43.34 50 VAL A C 5
ATOM 7775 O O . VAL A 1 50 ? 7.621 15.763 -1.631 1.00 11.44 50 VAL A O 5
ATOM 7788 N N . ILE A 1 51 ? 6.438 14.156 -2.670 1.00 60.40 51 ILE A N 5
ATOM 7789 C CA . ILE A 1 51 ? 6.819 14.588 -4.009 1.00 3.44 51 ILE A CA 5
ATOM 7790 C C . ILE A 1 51 ? 5.614 14.612 -4.943 1.00 3.22 51 ILE A C 5
ATOM 7791 O O . ILE A 1 51 ? 5.060 13.567 -5.284 1.00 63.22 51 ILE A O 5
ATOM 7807 N N . ILE A 1 52 ? 5.215 15.811 -5.354 1.00 31.12 52 ILE A N 5
ATOM 7808 C CA . ILE A 1 52 ? 4.077 15.970 -6.251 1.00 44.42 52 ILE A CA 5
ATOM 7809 C C . ILE A 1 52 ? 4.437 16.849 -7.444 1.00 44.13 52 ILE A C 5
ATOM 7810 O O . ILE A 1 52 ? 5.417 17.595 -7.406 1.00 75.44 52 ILE A O 5
ATOM 7826 N N . ASP A 1 53 ? 3.639 16.758 -8.502 1.00 34.53 53 ASP A N 5
ATOM 7827 C CA . ASP A 1 53 ? 3.871 17.546 -9.706 1.00 52.51 53 ASP A CA 5
ATOM 7828 C C . ASP A 1 53 ? 4.127 19.009 -9.357 1.00 2.15 53 ASP A C 5
ATOM 7829 O O . ASP A 1 53 ? 3.797 19.480 -8.268 1.00 34.20 53 ASP A O 5
ATOM 7838 N N . PRO A 1 54 ? 4.732 19.746 -10.300 1.00 54.21 54 PRO A N 5
ATOM 7839 C CA . PRO A 1 54 ? 5.046 21.166 -10.115 1.00 24.23 54 PRO A CA 5
ATOM 7840 C C . PRO A 1 54 ? 3.796 22.039 -10.095 1.00 24.04 54 PRO A C 5
ATOM 7841 O O . PRO A 1 54 ? 3.861 23.225 -9.772 1.00 44.22 54 PRO A O 5
ATOM 7852 N N . SER A 1 55 ? 2.659 21.444 -10.441 1.00 1.34 55 SER A N 5
ATOM 7853 C CA . SER A 1 55 ? 1.394 22.169 -10.465 1.00 41.34 55 SER A CA 5
ATOM 7854 C C . SER A 1 55 ? 0.815 22.300 -9.060 1.00 4.12 55 SER A C 5
ATOM 7855 O O . SER A 1 55 ? 0.018 23.197 -8.786 1.00 74.14 55 SER A O 5
ATOM 7863 N N . TRP A 1 56 ? 1.223 21.400 -8.173 1.00 62.51 56 TRP A N 5
ATOM 7864 C CA . TRP A 1 56 ? 0.746 21.413 -6.795 1.00 53.31 56 TRP A CA 5
ATOM 7865 C C . TRP A 1 56 ? 1.836 21.897 -5.846 1.00 3.02 56 TRP A C 5
ATOM 7866 O O . TRP A 1 56 ? 1.551 22.350 -4.737 1.00 1.10 56 TRP A O 5
ATOM 7887 N N . TYR A 1 57 ? 3.085 21.798 -6.287 1.00 42.43 57 TYR A N 5
ATOM 7888 C CA . TYR A 1 57 ? 4.219 22.224 -5.475 1.00 52.32 57 TYR A CA 5
ATOM 7889 C C . TYR A 1 57 ? 4.049 23.670 -5.019 1.00 3.14 57 TYR A C 5
ATOM 7890 O O . TYR A 1 57 ? 4.307 24.002 -3.861 1.00 71.33 57 TYR A O 5
ATOM 7908 N N . ASP A 1 58 ? 3.614 24.526 -5.936 1.00 54.04 58 ASP A N 5
ATOM 7909 C CA . ASP A 1 58 ? 3.407 25.937 -5.630 1.00 22.45 58 ASP A CA 5
ATOM 7910 C C . ASP A 1 58 ? 2.289 26.112 -4.607 1.00 11.32 58 ASP A C 5
ATOM 7911 O O . ASP A 1 58 ? 2.258 27.098 -3.870 1.00 51.51 58 ASP A O 5
ATOM 7920 N N . ILE A 1 59 ? 1.373 25.151 -4.569 1.00 32.24 59 ILE A N 5
ATOM 7921 C CA . ILE A 1 59 ? 0.253 25.200 -3.636 1.00 62.35 59 ILE A CA 5
ATOM 7922 C C . ILE A 1 59 ? 0.676 24.742 -2.245 1.00 21.12 59 ILE A C 5
ATOM 7923 O O . ILE A 1 59 ? 0.437 25.431 -1.253 1.00 43.53 59 ILE A O 5
ATOM 7939 N N . VAL A 1 60 ? 1.308 23.574 -2.178 1.00 53.14 60 VAL A N 5
ATOM 7940 C CA . VAL A 1 60 ? 1.767 23.025 -0.908 1.00 64.35 60 VAL A CA 5
ATOM 7941 C C . VAL A 1 60 ? 2.857 23.897 -0.295 1.00 32.34 60 VAL A C 5
ATOM 7942 O O . VAL A 1 60 ? 3.047 23.905 0.921 1.00 13.01 60 VAL A O 5
ATOM 7955 N N . GLU A 1 61 ? 3.569 24.630 -1.144 1.00 64.13 61 GLU A N 5
ATOM 7956 C CA . GLU A 1 61 ? 4.641 25.506 -0.684 1.00 73.43 61 GLU A CA 5
ATOM 7957 C C . GLU A 1 61 ? 4.074 26.779 -0.064 1.00 53.53 61 GLU A C 5
ATOM 7958 O O . GLU A 1 61 ? 4.653 27.339 0.866 1.00 12.31 61 GLU A O 5
ATOM 7970 N N . GLN A 1 62 ? 2.938 27.231 -0.588 1.00 24.22 62 GLN A N 5
ATOM 7971 C CA . GLN A 1 62 ? 2.294 28.439 -0.087 1.00 31.13 62 GLN A CA 5
ATOM 7972 C C . GLN A 1 62 ? 1.329 28.111 1.048 1.00 24.32 62 GLN A C 5
ATOM 7973 O O . GLN A 1 62 ? 1.054 28.951 1.906 1.00 63.24 62 GLN A O 5
ATOM 7987 N N . HIS A 1 63 ? 0.818 26.884 1.047 1.00 20.35 63 HIS A N 5
ATOM 7988 C CA . HIS A 1 63 ? -0.116 26.444 2.078 1.00 53.22 63 HIS A CA 5
ATOM 7989 C C . HIS A 1 63 ? 0.625 26.062 3.356 1.00 75.14 63 HIS A C 5
ATOM 7990 O O . HIS A 1 63 ? 0.064 26.116 4.449 1.00 11.52 63 HIS A O 5
ATOM 8004 N N . ASN A 1 64 ? 1.887 25.674 3.208 1.00 3.24 64 ASN A N 5
ATOM 8005 C CA . ASN A 1 64 ? 2.704 25.281 4.351 1.00 43.42 64 ASN A CA 5
ATOM 8006 C C . ASN A 1 64 ? 3.509 26.466 4.877 1.00 14.14 64 ASN A C 5
ATOM 8007 O O . ASN A 1 64 ? 4.413 26.962 4.206 1.00 54.11 64 ASN A O 5
ATOM 8018 N N . GLU A 1 65 ? 3.173 26.913 6.083 1.00 13.34 65 GLU A N 5
ATOM 8019 C CA . GLU A 1 65 ? 3.864 28.040 6.699 1.00 31.25 65 GLU A CA 5
ATOM 8020 C C . GLU A 1 65 ? 5.339 27.718 6.921 1.00 61.04 65 GLU A C 5
ATOM 8021 O O . GLU A 1 65 ? 5.692 26.599 7.296 1.00 54.42 65 GLU A O 5
ATOM 8033 N N . ILE A 1 66 ? 6.196 28.706 6.685 1.00 72.23 66 ILE A N 5
ATOM 8034 C CA . ILE A 1 66 ? 7.632 28.528 6.858 1.00 1.53 66 ILE A CA 5
ATOM 8035 C C . ILE A 1 66 ? 8.180 29.482 7.915 1.00 60.03 66 ILE A C 5
ATOM 8036 O O . ILE A 1 66 ? 7.928 30.686 7.869 1.00 21.04 66 ILE A O 5
ATOM 8052 N N . SER A 1 67 ? 8.932 28.935 8.864 1.00 4.23 67 SER A N 5
ATOM 8053 C CA . SER A 1 67 ? 9.515 29.737 9.934 1.00 22.30 67 SER A CA 5
ATOM 8054 C C . SER A 1 67 ? 10.812 30.396 9.474 1.00 22.53 67 SER A C 5
ATOM 8055 O O . SER A 1 67 ? 11.216 30.257 8.320 1.00 44.13 67 SER A O 5
ATOM 8063 N N . ASP A 1 68 ? 11.460 31.112 10.386 1.00 14.33 68 ASP A N 5
ATOM 8064 C CA . ASP A 1 68 ? 12.712 31.793 10.076 1.00 32.54 68 ASP A CA 5
ATOM 8065 C C . ASP A 1 68 ? 13.780 30.794 9.641 1.00 34.34 68 ASP A C 5
ATOM 8066 O O . ASP A 1 68 ? 14.585 31.079 8.756 1.00 73.45 68 ASP A O 5
ATOM 8075 N N . GLU A 1 69 ? 13.780 29.623 10.272 1.00 50.32 69 GLU A N 5
ATOM 8076 C CA . GLU A 1 69 ? 14.751 28.584 9.950 1.00 35.44 69 GLU A CA 5
ATOM 8077 C C . GLU A 1 69 ? 14.311 27.789 8.724 1.00 34.01 69 GLU A C 5
ATOM 8078 O O . GLU A 1 69 ? 15.139 27.345 7.930 1.00 22.54 69 GLU A O 5
ATOM 8090 N N . GLU A 1 70 ? 13.001 27.615 8.578 1.00 71.43 70 GLU A N 5
ATOM 8091 C CA . GLU A 1 70 ? 12.451 26.873 7.449 1.00 21.42 70 GLU A CA 5
ATOM 8092 C C . GLU A 1 70 ? 12.624 27.653 6.149 1.00 33.31 70 GLU A C 5
ATOM 8093 O O . GLU A 1 70 ? 13.256 27.177 5.207 1.00 1.31 70 GLU A O 5
ATOM 8105 N N . ASN A 1 71 ? 12.056 28.853 6.107 1.00 55.54 71 ASN A N 5
ATOM 8106 C CA . ASN A 1 71 ? 12.145 29.700 4.922 1.00 20.22 71 ASN A CA 5
ATOM 8107 C C . ASN A 1 71 ? 13.601 29.934 4.530 1.00 74.14 71 ASN A C 5
ATOM 8108 O O . ASN A 1 71 ? 13.906 30.192 3.365 1.00 4.54 71 ASN A O 5
ATOM 8119 N N . ASP A 1 72 ? 14.494 29.841 5.508 1.00 32.35 72 ASP A N 5
ATOM 8120 C CA . ASP A 1 72 ? 15.918 30.040 5.266 1.00 52.53 72 ASP A CA 5
ATOM 8121 C C . ASP A 1 72 ? 16.562 28.766 4.729 1.00 33.33 72 ASP A C 5
ATOM 8122 O O . ASP A 1 72 ? 17.500 28.820 3.935 1.00 21.31 72 ASP A O 5
ATOM 8131 N N . MET A 1 73 ? 16.051 27.620 5.170 1.00 43.51 73 MET A N 5
ATOM 8132 C CA . MET A 1 73 ? 16.577 26.332 4.734 1.00 51.04 73 MET A CA 5
ATOM 8133 C C . MET A 1 73 ? 16.276 26.094 3.257 1.00 33.34 73 MET A C 5
ATOM 8134 O O . MET A 1 73 ? 17.020 25.396 2.566 1.00 14.52 73 MET A O 5
ATOM 8148 N N . LEU A 1 74 ? 15.181 26.676 2.780 1.00 4.20 74 LEU A N 5
ATOM 8149 C CA . LEU A 1 74 ? 14.782 26.527 1.385 1.00 73.20 74 LEU A CA 5
ATOM 8150 C C . LEU A 1 74 ? 15.839 27.107 0.451 1.00 55.04 74 LEU A C 5
ATOM 8151 O O . LEU A 1 74 ? 15.976 26.673 -0.693 1.00 72.02 74 LEU A O 5
ATOM 8167 N N . ASP A 1 75 ? 16.584 28.088 0.946 1.00 1.42 75 ASP A N 5
ATOM 8168 C CA . ASP A 1 75 ? 17.632 28.726 0.157 1.00 14.10 75 ASP A CA 5
ATOM 8169 C C . ASP A 1 75 ? 18.830 27.797 -0.007 1.00 4.13 75 ASP A C 5
ATOM 8170 O O . ASP A 1 75 ? 19.605 27.927 -0.956 1.00 32.41 75 ASP A O 5
ATOM 8179 N N . LEU A 1 76 ? 18.978 26.861 0.924 1.00 4.13 76 LEU A N 5
ATOM 8180 C CA . LEU A 1 76 ? 20.084 25.910 0.884 1.00 10.22 76 LEU A CA 5
ATOM 8181 C C . LEU A 1 76 ? 19.745 24.718 -0.004 1.00 75.42 76 LEU A C 5
ATOM 8182 O O . LEU A 1 76 ? 20.634 24.048 -0.529 1.00 3.55 76 LEU A O 5
ATOM 8198 N N . ALA A 1 77 ? 18.452 24.459 -0.170 1.00 55.01 77 ALA A N 5
ATOM 8199 C CA . ALA A 1 77 ? 17.994 23.350 -0.998 1.00 44.14 77 ALA A CA 5
ATOM 8200 C C . ALA A 1 77 ? 18.640 23.394 -2.379 1.00 61.32 77 ALA A C 5
ATOM 8201 O O . ALA A 1 77 ? 18.321 24.256 -3.198 1.00 12.11 77 ALA A O 5
ATOM 8208 N N . PHE A 1 78 ? 19.550 22.459 -2.631 1.00 44.03 78 PHE A N 5
ATOM 8209 C CA . PHE A 1 78 ? 20.243 22.392 -3.913 1.00 54.01 78 PHE A CA 5
ATOM 8210 C C . PHE A 1 78 ? 20.329 20.952 -4.410 1.00 25.24 78 PHE A C 5
ATOM 8211 O O . PHE A 1 78 ? 20.812 20.068 -3.703 1.00 33.12 78 PHE A O 5
ATOM 8228 N N . GLY A 1 79 ? 19.858 20.724 -5.632 1.00 33.23 79 GLY A N 5
ATOM 8229 C CA . GLY A 1 79 ? 19.890 19.390 -6.203 1.00 22.14 79 GLY A CA 5
ATOM 8230 C C . GLY A 1 79 ? 18.504 18.813 -6.407 1.00 34.33 79 GLY A C 5
ATOM 8231 O O . GLY A 1 79 ? 18.274 18.045 -7.342 1.00 60.21 79 GLY A O 5
ATOM 8235 N N . LEU A 1 80 ? 17.576 19.181 -5.529 1.00 64.44 80 LEU A N 5
ATOM 8236 C CA . LEU A 1 80 ? 16.204 18.693 -5.616 1.00 63.24 80 LEU A CA 5
ATOM 8237 C C . LEU A 1 80 ? 15.497 19.272 -6.838 1.00 21.43 80 LEU A C 5
ATOM 8238 O O . LEU A 1 80 ? 15.955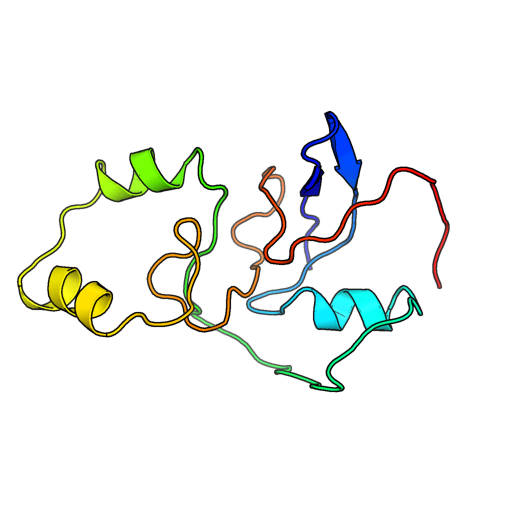 20.250 -7.429 1.00 22.10 80 LEU A O 5
ATOM 8254 N N . THR A 1 81 ? 14.376 18.662 -7.210 1.00 71.12 81 THR A N 5
ATOM 8255 C CA . THR A 1 81 ? 13.604 19.117 -8.360 1.00 23.31 81 THR A CA 5
ATOM 8256 C C . THR A 1 81 ? 12.673 20.261 -7.979 1.00 13.51 81 THR A C 5
ATOM 8257 O O . THR A 1 81 ? 12.506 20.572 -6.799 1.00 54.03 81 THR A O 5
ATOM 8268 N N . ASP A 1 82 ? 12.068 20.885 -8.984 1.00 13.12 82 ASP A N 5
ATOM 8269 C CA . ASP A 1 82 ? 11.151 21.995 -8.753 1.00 54.34 82 ASP A CA 5
ATOM 8270 C C . ASP A 1 82 ? 9.755 21.485 -8.409 1.00 71.35 82 ASP A C 5
ATOM 8271 O O . ASP A 1 82 ? 8.830 22.269 -8.196 1.00 74.02 82 ASP A O 5
ATOM 8280 N N . THR A 1 83 ? 9.609 20.164 -8.358 1.00 41.21 83 THR A N 5
ATOM 8281 C CA . THR A 1 83 ? 8.326 19.548 -8.043 1.00 4.53 83 THR A CA 5
ATOM 8282 C C . THR A 1 83 ? 8.315 18.999 -6.621 1.00 23.31 83 THR A C 5
ATOM 8283 O O . THR A 1 83 ? 7.254 18.800 -6.030 1.00 73.35 83 THR A O 5
ATOM 8294 N N . SER A 1 84 ? 9.503 18.756 -6.076 1.00 20.20 84 SER A N 5
ATOM 8295 C CA . SER A 1 84 ? 9.630 18.226 -4.723 1.00 75.34 84 SER A CA 5
ATOM 8296 C C . SER A 1 84 ? 9.816 19.354 -3.713 1.00 60.42 84 SER A C 5
ATOM 8297 O O . SER A 1 84 ? 10.138 20.484 -4.080 1.00 71.35 84 SER A O 5
ATOM 8305 N N . ARG A 1 85 ? 9.611 19.038 -2.439 1.00 22.34 85 ARG A N 5
ATOM 8306 C CA . ARG A 1 85 ? 9.755 20.024 -1.374 1.00 61.24 85 ARG A CA 5
ATOM 8307 C C . ARG A 1 85 ? 11.018 19.762 -0.558 1.00 54.42 85 ARG A C 5
ATOM 8308 O O . ARG A 1 85 ? 11.598 18.678 -0.623 1.00 22.13 85 ARG A O 5
ATOM 8329 N N . LEU A 1 86 ? 11.438 20.763 0.208 1.00 33.34 86 LEU A N 5
ATOM 8330 C CA . LEU A 1 86 ? 12.632 20.642 1.037 1.00 30.25 86 LEU A CA 5
ATOM 8331 C C . LEU A 1 86 ? 12.578 19.377 1.889 1.00 0.51 86 LEU A C 5
ATOM 8332 O O . LEU A 1 86 ? 11.508 18.813 2.114 1.00 41.32 86 LEU A O 5
ATOM 8348 N N . GLY A 1 87 ? 13.741 18.939 2.363 1.00 75.35 87 GLY A N 5
ATOM 8349 C CA . GLY A 1 87 ? 13.803 17.745 3.186 1.00 3.40 87 GLY A CA 5
ATOM 8350 C C . GLY A 1 87 ? 13.312 16.511 2.456 1.00 15.15 87 GLY A C 5
ATOM 8351 O O . GLY A 1 87 ? 12.315 15.904 2.851 1.00 1.32 87 GLY A O 5
ATOM 8355 N N . CYS A 1 88 ? 14.010 16.139 1.389 1.00 14.43 88 CYS A N 5
ATOM 8356 C CA . CYS A 1 88 ? 13.637 14.970 0.601 1.00 54.21 88 CYS A CA 5
ATOM 8357 C C . CYS A 1 88 ? 14.658 14.710 -0.502 1.00 31.55 88 CYS A C 5
ATOM 8358 O O . CYS A 1 88 ? 15.485 15.567 -0.809 1.00 40.22 88 CYS A O 5
ATOM 8366 N N . GLN A 1 89 ? 14.594 13.520 -1.091 1.00 23.23 89 GLN A N 5
ATOM 8367 C CA . GLN A 1 89 ? 15.516 13.146 -2.157 1.00 75.22 89 GLN A CA 5
ATOM 8368 C C . GLN A 1 89 ? 14.755 12.736 -3.414 1.00 44.34 89 GLN A C 5
ATOM 8369 O O . GLN A 1 89 ? 15.259 11.966 -4.232 1.00 61.14 89 GLN A O 5
ATOM 8383 N N . ILE A 1 90 ? 13.541 13.256 -3.561 1.00 64.14 90 ILE A N 5
ATOM 8384 C CA . ILE A 1 90 ? 12.713 12.944 -4.719 1.00 53.43 90 ILE A CA 5
ATOM 8385 C C . ILE A 1 90 ? 12.396 11.454 -4.784 1.00 11.13 90 ILE A C 5
ATOM 8386 O O . ILE A 1 90 ? 12.834 10.755 -5.698 1.00 4.13 90 ILE A O 5
ATOM 8402 N N . ILE A 1 91 ? 11.631 10.975 -3.809 1.00 34.10 91 ILE A N 5
ATOM 8403 C CA . ILE A 1 91 ? 11.253 9.568 -3.757 1.00 14.22 91 ILE A CA 5
ATOM 8404 C C . ILE A 1 91 ? 9.740 9.402 -3.852 1.00 33.34 91 ILE A C 5
ATOM 8405 O O . ILE A 1 91 ? 9.020 9.600 -2.872 1.00 74.31 91 ILE A O 5
ATOM 8421 N N . LEU A 1 92 ? 9.264 9.035 -5.036 1.00 73.13 92 LEU A N 5
ATOM 8422 C CA . LEU A 1 92 ? 7.835 8.839 -5.260 1.00 5.13 92 LEU A CA 5
ATOM 8423 C C . LEU A 1 92 ? 7.233 7.946 -4.180 1.00 12.01 92 LEU A C 5
ATOM 8424 O O . LEU A 1 92 ? 7.946 7.208 -3.499 1.00 71.12 92 LEU A O 5
ATOM 8440 N N . THR A 1 93 ? 5.914 8.016 -4.029 1.00 53.21 93 THR A N 5
ATOM 8441 C CA . THR A 1 93 ? 5.215 7.214 -3.033 1.00 75.15 93 THR A CA 5
ATOM 8442 C C . THR A 1 93 ? 3.840 6.789 -3.536 1.00 54.34 93 THR A C 5
ATOM 8443 O O . THR A 1 93 ? 3.275 7.414 -4.435 1.00 2.02 93 THR A O 5
ATOM 8454 N N . LYS A 1 94 ? 3.304 5.723 -2.951 1.00 40.25 94 LYS A N 5
ATOM 8455 C CA . LYS A 1 94 ? 1.993 5.215 -3.338 1.00 43.24 94 LYS A CA 5
ATOM 8456 C C . LYS A 1 94 ? 0.893 6.201 -2.958 1.00 5.22 94 LYS A C 5
ATOM 8457 O O . LYS A 1 94 ? -0.251 6.065 -3.390 1.00 24.14 94 LYS A O 5
ATOM 8476 N N . GLU A 1 95 ? 1.249 7.194 -2.148 1.00 41.14 95 GLU A N 5
ATOM 8477 C CA . GLU A 1 95 ? 0.291 8.203 -1.711 1.00 61.23 95 GLU A CA 5
ATOM 8478 C C . GLU A 1 95 ? -0.378 8.872 -2.908 1.00 53.22 95 GLU A C 5
ATOM 8479 O O . GLU A 1 95 ? -1.473 9.426 -2.793 1.00 25.13 95 GLU A O 5
ATOM 8491 N N . LEU A 1 96 ? 0.287 8.818 -4.057 1.00 13.01 96 LEU A N 5
ATOM 8492 C CA . LEU A 1 96 ? -0.242 9.419 -5.276 1.00 54.23 96 LEU A CA 5
ATOM 8493 C C . LEU A 1 96 ? -1.017 8.393 -6.098 1.00 3.34 96 LEU A C 5
ATOM 8494 O O . LEU A 1 96 ? -1.133 8.519 -7.317 1.00 11.43 96 LEU A O 5
ATOM 8510 N N . ASP A 1 97 ? -1.546 7.380 -5.421 1.00 61.35 97 ASP A N 5
ATOM 8511 C CA . ASP A 1 97 ? -2.313 6.333 -6.088 1.00 5.31 97 ASP A CA 5
ATOM 8512 C C . ASP A 1 97 ? -3.479 6.929 -6.871 1.00 24.23 97 ASP A C 5
ATOM 8513 O O . ASP A 1 97 ? -4.376 7.543 -6.296 1.00 10.32 97 ASP A O 5
ATOM 8522 N N . GLY A 1 98 ? -3.458 6.743 -8.187 1.00 44.01 98 GLY A N 5
ATOM 8523 C CA . GLY A 1 98 ? -4.517 7.269 -9.028 1.00 34.15 98 GLY A CA 5
ATOM 8524 C C . GLY A 1 98 ? -4.294 8.720 -9.403 1.00 4.32 98 GLY A C 5
ATOM 8525 O O . GLY A 1 98 ? -5.044 9.287 -10.199 1.00 32.45 98 GLY A O 5
ATOM 8529 N N . LEU A 1 99 ? -3.260 9.325 -8.828 1.00 41.54 99 LEU A N 5
ATOM 8530 C CA . LEU A 1 99 ? -2.940 10.721 -9.106 1.00 2.52 99 LEU A CA 5
ATOM 8531 C C . LEU A 1 99 ? -1.889 10.831 -10.206 1.00 22.02 99 LEU A C 5
ATOM 8532 O O . LEU A 1 99 ? -1.003 9.982 -10.319 1.00 12.54 99 LEU A O 5
ATOM 8548 N N . CYS A 1 100 ? -1.992 11.881 -11.013 1.00 2.14 100 CYS A N 5
ATOM 8549 C CA . CYS A 1 100 ? -1.049 12.103 -12.103 1.00 71.34 100 CYS A CA 5
ATOM 8550 C C . CYS A 1 100 ? -0.040 13.187 -11.738 1.00 74.03 100 CYS A C 5
ATOM 8551 O O . CYS A 1 100 ? -0.415 14.289 -11.339 1.00 13.43 100 CYS A O 5
ATOM 8559 N N . VAL A 1 101 ? 1.242 12.866 -11.877 1.00 20.21 101 VAL A N 5
ATOM 8560 C CA . VAL A 1 101 ? 2.306 13.812 -11.561 1.00 75.03 101 VAL A CA 5
ATOM 8561 C C . VAL A 1 101 ? 3.429 13.738 -12.589 1.00 4.33 101 VAL A C 5
ATOM 8562 O O . VAL A 1 101 ? 3.482 12.814 -13.400 1.00 65.41 101 VAL A O 5
ATOM 8575 N N . ILE A 1 102 ? 4.326 14.718 -12.548 1.00 22.14 102 ILE A N 5
ATOM 8576 C CA . ILE A 1 102 ? 5.450 14.763 -13.474 1.00 64.02 102 ILE A CA 5
ATOM 8577 C C . ILE A 1 102 ? 6.618 13.927 -12.963 1.00 24.25 102 ILE A C 5
ATOM 8578 O O . ILE A 1 102 ? 6.802 13.770 -11.755 1.00 0.14 102 ILE A O 5
ATOM 8594 N N . LEU A 1 103 ? 7.407 13.393 -13.889 1.00 30.13 103 LEU A N 5
ATOM 8595 C CA . LEU A 1 103 ? 8.560 12.573 -13.532 1.00 50.40 103 LEU A CA 5
ATOM 8596 C C . LEU A 1 103 ? 9.575 13.382 -12.730 1.00 63.44 103 LEU A C 5
ATOM 8597 O O . LEU A 1 103 ? 9.726 14.590 -12.912 1.00 20.02 103 LEU A O 5
ATOM 8613 N N . PRO A 1 104 ? 10.291 12.700 -11.823 1.00 51.23 104 PRO A N 5
ATOM 8614 C CA . PRO A 1 104 ? 11.307 13.334 -10.978 1.00 13.32 104 PRO A CA 5
ATOM 8615 C C . PRO A 1 104 ? 12.537 13.762 -11.771 1.00 54.11 104 PRO A C 5
ATOM 8616 O O . PRO A 1 104 ? 13.008 14.893 -11.645 1.00 72.11 104 PRO A O 5
ATOM 8627 N N . THR A 1 105 ? 13.053 12.851 -12.590 1.00 5.10 105 THR A N 5
ATOM 8628 C CA . THR A 1 105 ? 14.229 13.134 -13.403 1.00 62.15 105 THR A CA 5
ATOM 8629 C C . THR A 1 105 ? 14.346 12.150 -14.562 1.00 53.21 105 THR A C 5
ATOM 8630 O O . THR A 1 105 ? 13.542 11.227 -14.687 1.00 21.34 105 THR A O 5
ATOM 8641 N N . GLU A 1 106 ? 15.351 12.354 -15.407 1.00 45.40 106 GLU A N 5
ATOM 8642 C CA . GLU A 1 106 ? 15.572 11.484 -16.556 1.00 32.00 106 GLU A CA 5
ATOM 8643 C C . GLU A 1 106 ? 15.752 10.034 -16.114 1.00 15.51 106 GLU A C 5
ATOM 8644 O O . GLU A 1 106 ? 16.655 9.716 -15.340 1.00 13.34 106 GLU A O 5
ATOM 8656 N N . THR A 1 107 ? 14.884 9.158 -16.611 1.00 40.32 107 THR A N 5
ATOM 8657 C CA . THR A 1 107 ? 14.945 7.743 -16.267 1.00 54.43 107 THR A CA 5
ATOM 8658 C C . THR A 1 107 ? 14.826 6.870 -17.511 1.00 33.32 107 THR A C 5
ATOM 8659 O O . THR A 1 107 ? 14.266 7.289 -18.524 1.00 71.40 107 THR A O 5
ATOM 8670 N N . ARG A 1 108 ? 15.355 5.654 -17.427 1.00 21.43 108 ARG A N 5
ATOM 8671 C CA . ARG A 1 108 ? 15.308 4.721 -18.546 1.00 64.12 108 ARG A CA 5
ATOM 8672 C C . ARG A 1 108 ? 14.479 3.490 -18.194 1.00 33.32 108 ARG A C 5
ATOM 8673 O O . ARG A 1 108 ? 13.967 2.801 -19.075 1.00 64.34 108 ARG A O 5
ATOM 8694 N N . ASN A 1 109 ? 14.351 3.220 -16.899 1.00 34.42 109 ASN A N 5
ATOM 8695 C CA . ASN A 1 109 ? 13.584 2.071 -16.430 1.00 21.13 109 ASN A CA 5
ATOM 8696 C C . ASN A 1 109 ? 12.191 2.056 -17.051 1.00 52.30 109 ASN A C 5
ATOM 8697 O O . ASN A 1 109 ? 11.613 3.108 -17.329 1.00 30.34 109 ASN A O 5
ATOM 8708 N N . ILE A 1 110 ? 11.657 0.858 -17.266 1.00 3.52 110 ILE A N 5
ATOM 8709 C CA . ILE A 1 110 ? 10.332 0.707 -17.852 1.00 55.33 110 ILE A CA 5
ATOM 8710 C C . ILE A 1 110 ? 9.915 -0.759 -17.898 1.00 53.13 110 ILE A C 5
ATOM 8711 O O . ILE A 1 110 ? 10.649 -1.608 -18.403 1.00 21.10 110 ILE A O 5
ATOM 8727 N N . SER A 1 111 ? 8.730 -1.049 -17.369 1.00 42.54 111 SER A N 5
ATOM 8728 C CA . SER A 1 111 ? 8.216 -2.413 -17.348 1.00 54.31 111 SER A CA 5
ATOM 8729 C C . SER A 1 111 ? 6.810 -2.454 -16.756 1.00 22.03 111 SER A C 5
ATOM 8730 O O . SER A 1 111 ? 6.399 -1.541 -16.039 1.00 21.30 111 SER A O 5
ATOM 8738 N N . PHE A 1 112 ? 6.077 -3.520 -17.061 1.00 5.13 112 PHE A N 5
ATOM 8739 C CA . PHE A 1 112 ? 4.717 -3.681 -16.560 1.00 64.31 112 PHE A CA 5
ATOM 8740 C C . PHE A 1 112 ? 4.529 -5.059 -15.931 1.00 3.30 112 PHE A C 5
ATOM 8741 O O . PHE A 1 112 ? 3.666 -5.831 -16.347 1.00 61.34 112 PHE A O 5
ATOM 8758 N N . VAL A 1 113 ? 5.345 -5.360 -14.925 1.00 55.50 113 VAL A N 5
ATOM 8759 C CA . VAL A 1 113 ? 5.269 -6.643 -14.237 1.00 52.22 113 VAL A CA 5
ATOM 8760 C C . VAL A 1 113 ? 5.290 -6.457 -12.724 1.00 64.51 113 VAL A C 5
ATOM 8761 O O . VAL A 1 113 ? 5.849 -5.486 -12.214 1.00 51.01 113 VAL A O 5
ATOM 8774 N N . LYS A 1 114 ? 4.679 -7.396 -12.010 1.00 32.22 114 LYS A N 5
ATOM 8775 C CA . LYS A 1 114 ? 4.628 -7.339 -10.554 1.00 23.03 114 LYS A CA 5
ATOM 8776 C C . LYS A 1 114 ? 5.786 -8.119 -9.938 1.00 52.12 114 LYS A C 5
ATOM 8777 O O . LYS A 1 114 ? 5.575 -9.061 -9.176 1.00 64.30 114 LYS A O 5
ATOM 8796 N N . ASN A 1 115 ? 7.008 -7.718 -10.273 1.00 71.23 115 ASN A N 5
ATOM 8797 C CA . ASN A 1 115 ? 8.199 -8.379 -9.752 1.00 72.42 115 ASN A CA 5
ATOM 8798 C C . ASN A 1 115 ? 8.146 -8.476 -8.231 1.00 14.15 115 ASN A C 5
ATOM 8799 O O . ASN A 1 115 ? 7.471 -7.685 -7.571 1.00 43.33 115 ASN A O 5
ATOM 8810 N N . SER A 1 116 ? 8.862 -9.451 -7.679 1.00 51.44 116 SER A N 5
ATOM 8811 C CA . SER A 1 116 ? 8.894 -9.653 -6.236 1.00 1.03 116 SER A CA 5
ATOM 8812 C C . SER A 1 116 ? 9.353 -8.386 -5.520 1.00 23.43 116 SER A C 5
ATOM 8813 O O . SER A 1 116 ? 10.289 -7.718 -5.958 1.00 35.52 116 SER A O 5
ATOM 8821 N N . MET A 1 1 ? 0.489 -0.308 -1.431 1.00 32.11 1 MET A N 6
ATOM 8822 C CA . MET A 1 1 ? 1.212 -0.245 -2.696 1.00 13.02 1 MET A CA 6
ATOM 8823 C C . MET A 1 1 ? 0.287 0.185 -3.830 1.00 35.02 1 MET A C 6
ATOM 8824 O O . MET A 1 1 ? -0.035 -0.592 -4.729 1.00 33.10 1 MET A O 6
ATOM 8838 N N . PRO A 1 2 ? -0.153 1.452 -3.789 1.00 23.34 2 PRO A N 6
ATOM 8839 C CA . PRO A 1 2 ? -1.047 2.013 -4.806 1.00 21.14 2 PRO A CA 6
ATOM 8840 C C . PRO A 1 2 ? -0.353 2.194 -6.151 1.00 71.14 2 PRO A C 6
ATOM 8841 O O . PRO A 1 2 ? 0.756 1.700 -6.361 1.00 54.03 2 PRO A O 6
ATOM 8852 N N . LEU A 1 3 ? -1.012 2.905 -7.060 1.00 65.32 3 LEU A N 6
ATOM 8853 C CA . LEU A 1 3 ? -0.457 3.152 -8.387 1.00 34.41 3 LEU A CA 6
ATOM 8854 C C . LEU A 1 3 ? -0.344 4.648 -8.660 1.00 5.04 3 LEU A C 6
ATOM 8855 O O . LEU A 1 3 ? -1.241 5.420 -8.322 1.00 0.44 3 LEU A O 6
ATOM 8871 N N . ILE A 1 4 ? 0.764 5.049 -9.274 1.00 51.52 4 ILE A N 6
ATOM 8872 C CA . ILE A 1 4 ? 0.993 6.453 -9.595 1.00 71.33 4 ILE A CA 6
ATOM 8873 C C . ILE A 1 4 ? 1.039 6.671 -11.104 1.00 11.23 4 ILE A C 6
ATOM 8874 O O . ILE A 1 4 ? 1.680 5.914 -11.833 1.00 71.13 4 ILE A O 6
ATOM 8890 N N . THR A 1 5 ? 0.356 7.714 -11.566 1.00 74.45 5 THR A N 6
ATOM 8891 C CA . THR A 1 5 ? 0.318 8.033 -12.988 1.00 4.11 5 THR A CA 6
ATOM 8892 C C . THR A 1 5 ? 1.470 8.953 -13.375 1.00 4.52 5 THR A C 6
ATOM 8893 O O . THR A 1 5 ? 1.448 10.149 -13.082 1.00 2.11 5 THR A O 6
ATOM 8904 N N . PHE A 1 6 ? 2.476 8.389 -14.035 1.00 41.43 6 PHE A N 6
ATOM 8905 C CA . PHE A 1 6 ? 3.638 9.160 -14.462 1.00 40.14 6 PHE A CA 6
ATOM 8906 C C . PHE A 1 6 ? 3.449 9.687 -15.882 1.00 2.00 6 PHE A C 6
ATOM 8907 O O . PHE A 1 6 ? 3.068 8.943 -16.786 1.00 24.30 6 PHE A O 6
ATOM 8924 N N . ILE A 1 7 ? 3.718 10.975 -16.069 1.00 74.21 7 ILE A N 6
ATOM 8925 C CA . ILE A 1 7 ? 3.578 11.601 -17.378 1.00 11.43 7 ILE A CA 6
ATOM 8926 C C . ILE A 1 7 ? 4.932 11.750 -18.063 1.00 51.13 7 ILE A C 6
ATOM 8927 O O . ILE A 1 7 ? 5.848 12.369 -17.523 1.00 2.41 7 ILE A O 6
ATOM 8943 N N . SER A 1 8 ? 5.050 11.179 -19.258 1.00 0.22 8 SER A N 6
ATOM 8944 C CA . SER A 1 8 ? 6.293 11.246 -20.018 1.00 11.35 8 SER A CA 6
ATOM 8945 C C . SER A 1 8 ? 6.403 12.573 -20.764 1.00 34.54 8 SER A C 6
ATOM 8946 O O . SER A 1 8 ? 5.414 13.272 -20.988 1.00 63.50 8 SER A O 6
ATOM 8954 N N . PRO A 1 9 ? 7.634 12.929 -21.158 1.00 23.52 9 PRO A N 6
ATOM 8955 C CA . PRO A 1 9 ? 7.904 14.172 -21.885 1.00 41.40 9 PRO A CA 6
ATOM 8956 C C . PRO A 1 9 ? 7.351 14.145 -23.306 1.00 21.12 9 PRO A C 6
ATOM 8957 O O . PRO A 1 9 ? 7.273 15.177 -23.972 1.00 4.31 9 PRO A O 6
ATOM 8968 N N . ASP A 1 10 ? 6.968 12.958 -23.763 1.00 52.25 10 ASP A N 6
ATOM 8969 C CA . ASP A 1 10 ? 6.420 12.797 -25.105 1.00 61.34 10 ASP A CA 6
ATOM 8970 C C . ASP A 1 10 ? 4.895 12.790 -25.073 1.00 20.13 10 ASP A C 6
ATOM 8971 O O . ASP A 1 10 ? 4.248 12.230 -25.957 1.00 15.45 10 ASP A O 6
ATOM 8980 N N . GLY A 1 11 ? 4.327 13.415 -24.046 1.00 1.13 11 GLY A N 6
ATOM 8981 C CA . GLY A 1 11 ? 2.883 13.468 -23.916 1.00 53.12 11 GLY A CA 6
ATOM 8982 C C . GLY A 1 11 ? 2.279 12.115 -23.597 1.00 22.30 11 GLY A C 6
ATOM 8983 O O . GLY A 1 11 ? 1.062 11.940 -23.658 1.00 2.33 11 GLY A O 6
ATOM 8987 N N . SER A 1 12 ? 3.132 11.153 -23.257 1.00 40.44 12 SER A N 6
ATOM 8988 C CA . SER A 1 12 ? 2.676 9.807 -22.933 1.00 23.21 12 SER A CA 6
ATOM 8989 C C . SER A 1 12 ? 2.517 9.636 -21.425 1.00 73.13 12 SER A C 6
ATOM 8990 O O . SER A 1 12 ? 2.714 10.579 -20.658 1.00 72.44 12 SER A O 6
ATOM 8998 N N . ARG A 1 13 ? 2.158 8.426 -21.008 1.00 2.10 13 ARG A N 6
ATOM 8999 C CA . ARG A 1 13 ? 1.970 8.131 -19.593 1.00 25.43 13 ARG A CA 6
ATOM 9000 C C . ARG A 1 13 ? 2.412 6.706 -19.272 1.00 31.34 13 ARG A C 6
ATOM 9001 O O . ARG A 1 13 ? 2.256 5.797 -20.087 1.00 75.33 13 ARG A O 6
ATOM 9022 N N . LYS A 1 14 ? 2.965 6.518 -18.078 1.00 73.11 14 LYS A N 6
ATOM 9023 C CA . LYS A 1 14 ? 3.429 5.204 -17.647 1.00 53.43 14 LYS A CA 6
ATOM 9024 C C . LYS A 1 14 ? 2.676 4.743 -16.403 1.00 62.55 14 LYS A C 6
ATOM 9025 O O . LYS A 1 14 ? 2.385 5.538 -15.510 1.00 2.05 14 LYS A O 6
ATOM 9044 N N . THR A 1 15 ? 2.364 3.451 -16.351 1.00 44.22 15 THR A N 6
ATOM 9045 C CA . THR A 1 15 ? 1.646 2.884 -15.217 1.00 65.51 15 THR A CA 6
ATOM 9046 C C . THR A 1 15 ? 2.535 1.931 -14.425 1.00 11.54 15 THR A C 6
ATOM 9047 O O . THR A 1 15 ? 2.924 0.873 -14.919 1.00 50.34 15 THR A O 6
ATOM 9058 N N . TYR A 1 16 ? 2.852 2.313 -13.193 1.00 10.35 16 TYR A N 6
ATOM 9059 C CA . TYR A 1 16 ? 3.697 1.494 -12.332 1.00 35.41 16 TYR A CA 6
ATOM 9060 C C . TYR A 1 16 ? 3.294 1.647 -10.868 1.00 62.22 16 TYR A C 6
ATOM 9061 O O . TYR A 1 16 ? 3.144 2.761 -10.369 1.00 12.25 16 TYR A O 6
ATOM 9079 N N . GLU A 1 17 ? 3.122 0.518 -10.187 1.00 43.12 17 GLU A N 6
ATOM 9080 C CA . GLU A 1 17 ? 2.737 0.526 -8.781 1.00 3.42 17 GLU A CA 6
ATOM 9081 C C . GLU A 1 17 ? 3.861 1.085 -7.912 1.00 53.45 17 GLU A C 6
ATOM 9082 O O . GLU A 1 17 ? 4.965 0.543 -7.883 1.00 0.22 17 GLU A O 6
ATOM 9094 N N . ALA A 1 18 ? 3.570 2.174 -7.208 1.00 31.15 18 ALA A N 6
ATOM 9095 C CA . ALA A 1 18 ? 4.554 2.806 -6.338 1.00 11.14 18 ALA A CA 6
ATOM 9096 C C . ALA A 1 18 ? 4.322 2.425 -4.879 1.00 44.32 18 ALA A C 6
ATOM 9097 O O . ALA A 1 18 ? 3.245 1.953 -4.514 1.00 45.12 18 ALA A O 6
ATOM 9104 N N . TYR A 1 19 ? 5.339 2.633 -4.050 1.00 63.41 19 TYR A N 6
ATOM 9105 C CA . TYR A 1 19 ? 5.247 2.308 -2.632 1.00 23.23 19 TYR A CA 6
ATOM 9106 C C . TYR A 1 19 ? 5.330 3.569 -1.777 1.00 44.25 19 TYR A C 6
ATOM 9107 O O . TYR A 1 19 ? 5.442 4.679 -2.299 1.00 13.15 19 TYR A O 6
ATOM 9125 N N . ASP A 1 20 ? 5.276 3.390 -0.462 1.00 70.44 20 ASP A N 6
ATOM 9126 C CA . ASP A 1 20 ? 5.347 4.512 0.466 1.00 33.11 20 ASP A CA 6
ATOM 9127 C C . ASP A 1 20 ? 6.797 4.893 0.749 1.00 34.40 20 ASP A C 6
ATOM 9128 O O . ASP A 1 20 ? 7.548 4.119 1.341 1.00 61.24 20 ASP A O 6
ATOM 9137 N N . GLY A 1 21 ? 7.183 6.091 0.321 1.00 62.31 21 GLY A N 6
ATOM 9138 C CA . GLY A 1 21 ? 8.542 6.553 0.536 1.00 31.53 21 GLY A CA 6
ATOM 9139 C C . GLY A 1 21 ? 9.556 5.768 -0.273 1.00 11.51 21 GLY A C 6
ATOM 9140 O O . GLY A 1 21 ? 10.761 5.900 -0.064 1.00 3.42 21 GLY A O 6
ATOM 9144 N N . GLU A 1 22 ? 9.066 4.949 -1.198 1.00 44.02 22 GLU A N 6
ATOM 9145 C CA . GLU A 1 22 ? 9.940 4.139 -2.039 1.00 73.13 22 GLU A CA 6
ATOM 9146 C C . GLU A 1 22 ? 10.233 4.846 -3.359 1.00 44.50 22 GLU A C 6
ATOM 9147 O O . GLU A 1 22 ? 9.320 5.290 -4.057 1.00 23.55 22 GLU A O 6
ATOM 9159 N N . THR A 1 23 ? 11.515 4.950 -3.696 1.00 24.30 23 THR A N 6
ATOM 9160 C CA . THR A 1 23 ? 11.931 5.604 -4.930 1.00 11.30 23 THR A CA 6
ATOM 9161 C C . THR A 1 23 ? 11.734 4.688 -6.132 1.00 33.20 23 THR A C 6
ATOM 9162 O O . THR A 1 23 ? 11.668 3.466 -5.990 1.00 34.01 23 THR A O 6
ATOM 9173 N N . LEU A 1 24 ? 11.641 5.284 -7.316 1.00 30.25 24 LEU A N 6
ATOM 9174 C CA . LEU A 1 24 ? 11.452 4.520 -8.544 1.00 50.10 24 LEU A CA 6
ATOM 9175 C C . LEU A 1 24 ? 12.608 3.549 -8.765 1.00 15.31 24 LEU A C 6
ATOM 9176 O O . LEU A 1 24 ? 12.430 2.479 -9.348 1.00 23.31 24 LEU A O 6
ATOM 9192 N N . LEU A 1 25 ? 13.790 3.929 -8.294 1.00 23.30 25 LEU A N 6
ATOM 9193 C CA . LEU A 1 25 ? 14.976 3.091 -8.438 1.00 33.43 25 LEU A CA 6
ATOM 9194 C C . LEU A 1 25 ? 14.741 1.708 -7.839 1.00 33.33 25 LEU A C 6
ATOM 9195 O O . LEU A 1 25 ? 15.110 0.693 -8.430 1.00 4.22 25 LEU A O 6
ATOM 9211 N N . SER A 1 26 ? 14.122 1.675 -6.663 1.00 14.11 26 SER A N 6
ATOM 9212 C CA . SER A 1 26 ? 13.838 0.417 -5.983 1.00 23.32 26 SER A CA 6
ATOM 9213 C C . SER A 1 26 ? 12.774 -0.379 -6.733 1.00 43.31 26 SER A C 6
ATOM 9214 O O . SER A 1 26 ? 12.711 -1.605 -6.631 1.00 3.44 26 SER A O 6
ATOM 9222 N N . LEU A 1 27 ? 11.939 0.327 -7.487 1.00 43.44 27 LEU A N 6
ATOM 9223 C CA . LEU A 1 27 ? 10.877 -0.311 -8.256 1.00 74.22 27 LEU A CA 6
ATOM 9224 C C . LEU A 1 27 ? 11.439 -1.406 -9.157 1.00 72.21 27 LEU A C 6
ATOM 9225 O O . LEU A 1 27 ? 10.744 -2.365 -9.493 1.00 2.12 27 LEU A O 6
ATOM 9241 N N . ALA A 1 28 ? 12.702 -1.257 -9.543 1.00 73.22 28 ALA A N 6
ATOM 9242 C CA . ALA A 1 28 ? 13.359 -2.235 -10.401 1.00 74.33 28 ALA A CA 6
ATOM 9243 C C . ALA A 1 28 ? 13.284 -3.634 -9.797 1.00 53.44 28 ALA A C 6
ATOM 9244 O O . ALA A 1 28 ? 13.330 -4.634 -10.514 1.00 51.23 28 ALA A O 6
ATOM 9251 N N . HIS A 1 29 ? 13.169 -3.696 -8.475 1.00 34.55 29 HIS A N 6
ATOM 9252 C CA . HIS A 1 29 ? 13.087 -4.973 -7.774 1.00 65.31 29 HIS A CA 6
ATOM 9253 C C . HIS A 1 29 ? 11.884 -5.780 -8.252 1.00 15.52 29 HIS A C 6
ATOM 9254 O O . HIS A 1 29 ? 12.027 -6.907 -8.724 1.00 65.22 29 HIS A O 6
ATOM 9268 N N . ARG A 1 30 ? 10.697 -5.194 -8.125 1.00 22.02 30 ARG A N 6
ATOM 9269 C CA . ARG A 1 30 ? 9.469 -5.859 -8.542 1.00 15.13 30 ARG A CA 6
ATOM 9270 C C . ARG A 1 30 ? 9.491 -6.153 -10.039 1.00 34.12 30 ARG A C 6
ATOM 9271 O O . ARG A 1 30 ? 8.902 -7.131 -10.498 1.00 1.02 30 ARG A O 6
ATOM 9292 N N . ASN A 1 31 ? 10.173 -5.299 -10.794 1.00 63.04 31 ASN A N 6
ATOM 9293 C CA . ASN A 1 31 ? 10.271 -5.467 -12.240 1.00 1.31 31 ASN A CA 6
ATOM 9294 C C . ASN A 1 31 ? 11.325 -6.511 -12.596 1.00 74.22 31 ASN A C 6
ATOM 9295 O O . ASN A 1 31 ? 11.379 -6.991 -13.728 1.00 23.35 31 ASN A O 6
ATOM 9306 N N . ASN A 1 32 ? 12.159 -6.858 -11.622 1.00 22.22 32 ASN A N 6
ATOM 9307 C CA . ASN A 1 32 ? 13.211 -7.846 -11.832 1.00 45.13 32 ASN A CA 6
ATOM 9308 C C . ASN A 1 32 ? 14.220 -7.354 -12.866 1.00 60.31 32 ASN A C 6
ATOM 9309 O O . ASN A 1 32 ? 14.771 -8.142 -13.635 1.00 42.12 32 ASN A O 6
ATOM 9320 N N . VAL A 1 33 ? 14.457 -6.046 -12.878 1.00 64.40 33 VAL A N 6
ATOM 9321 C CA . VAL A 1 33 ? 15.401 -5.449 -13.816 1.00 32.14 33 VAL A CA 6
ATOM 9322 C C . VAL A 1 33 ? 16.645 -4.942 -13.095 1.00 51.11 33 VAL A C 6
ATOM 9323 O O . VAL A 1 33 ? 16.584 -4.552 -11.929 1.00 52.41 33 VAL A O 6
ATOM 9336 N N . ASP A 1 34 ? 17.773 -4.950 -13.797 1.00 53.21 34 ASP A N 6
ATOM 9337 C CA . ASP A 1 34 ? 19.033 -4.489 -13.225 1.00 55.13 34 ASP A CA 6
ATOM 9338 C C . ASP A 1 34 ? 19.522 -3.229 -13.933 1.00 71.21 34 ASP A C 6
ATOM 9339 O O . ASP A 1 34 ? 19.805 -3.248 -15.132 1.00 13.12 34 ASP A O 6
ATOM 9348 N N . LEU A 1 35 ? 19.619 -2.136 -13.185 1.00 35.15 35 LEU A N 6
ATOM 9349 C CA . LEU A 1 35 ? 20.073 -0.866 -13.740 1.00 71.02 35 LEU A CA 6
ATOM 9350 C C . LEU A 1 35 ? 21.485 -0.538 -13.266 1.00 31.12 35 LEU A C 6
ATOM 9351 O O . LEU A 1 35 ? 22.047 -1.242 -12.428 1.00 62.40 35 LEU A O 6
ATOM 9367 N N . GLU A 1 36 ? 22.051 0.537 -13.806 1.00 74.20 36 GLU A N 6
ATOM 9368 C CA . GLU A 1 36 ? 23.397 0.958 -13.436 1.00 53.21 36 GLU A CA 6
ATOM 9369 C C . GLU A 1 36 ? 23.377 1.768 -12.143 1.00 1.11 36 GLU A C 6
ATOM 9370 O O . GLU A 1 36 ? 22.550 2.662 -11.970 1.00 50.31 36 GLU A O 6
ATOM 9382 N N . GLY A 1 37 ? 24.295 1.447 -11.236 1.00 61.12 37 GLY A N 6
ATOM 9383 C CA . GLY A 1 37 ? 24.366 2.153 -9.970 1.00 61.31 37 GLY A CA 6
ATOM 9384 C C . GLY A 1 37 ? 23.384 1.612 -8.949 1.00 42.54 37 GLY A C 6
ATOM 9385 O O . GLY A 1 37 ? 22.300 1.151 -9.305 1.00 24.51 37 GLY A O 6
ATOM 9389 N N . ALA A 1 38 ? 23.765 1.669 -7.677 1.00 74.23 38 ALA A N 6
ATOM 9390 C CA . ALA A 1 38 ? 22.910 1.182 -6.602 1.00 75.40 38 ALA A CA 6
ATOM 9391 C C . ALA A 1 38 ? 23.278 1.830 -5.272 1.00 34.44 38 ALA A C 6
ATOM 9392 O O . ALA A 1 38 ? 24.442 2.148 -5.026 1.00 72.34 38 ALA A O 6
ATOM 9399 N N . CYS A 1 39 ? 22.279 2.023 -4.417 1.00 22.20 39 CYS A N 6
ATOM 9400 C CA . CYS A 1 39 ? 22.498 2.635 -3.111 1.00 63.21 39 CYS A CA 6
ATOM 9401 C C . CYS A 1 39 ? 22.447 1.587 -2.004 1.00 65.22 39 CYS A C 6
ATOM 9402 O O . CYS A 1 39 ? 21.761 0.573 -2.128 1.00 11.24 39 CYS A O 6
ATOM 9410 N N . GLU A 1 40 ? 23.180 1.838 -0.924 1.00 3.51 40 GLU A N 6
ATOM 9411 C CA . GLU A 1 40 ? 23.220 0.915 0.204 1.00 60.34 40 GLU A CA 6
ATOM 9412 C C . GLU A 1 40 ? 23.239 1.673 1.528 1.00 70.12 40 GLU A C 6
ATOM 9413 O O . GLU A 1 40 ? 23.767 2.780 1.614 1.00 45.40 40 GLU A O 6
ATOM 9425 N N . GLY A 1 41 ? 22.657 1.067 2.558 1.00 20.15 41 GLY A N 6
ATOM 9426 C CA . GLY A 1 41 ? 22.617 1.699 3.864 1.00 30.23 41 GLY A CA 6
ATOM 9427 C C . GLY A 1 41 ? 21.703 2.908 3.896 1.00 61.33 41 GLY A C 6
ATOM 9428 O O . GLY A 1 41 ? 21.852 3.828 3.092 1.00 43.11 41 GLY A O 6
ATOM 9432 N N . SER A 1 42 ? 20.753 2.906 4.825 1.00 21.43 42 SER A N 6
ATOM 9433 C CA . SER A 1 42 ? 19.808 4.008 4.955 1.00 54.15 42 SER A CA 6
ATOM 9434 C C . SER A 1 42 ? 18.951 3.845 6.206 1.00 34.02 42 SER A C 6
ATOM 9435 O O . SER A 1 42 ? 18.866 2.757 6.778 1.00 43.13 42 SER A O 6
ATOM 9443 N N . LEU A 1 43 ? 18.316 4.934 6.627 1.00 62.41 43 LEU A N 6
ATOM 9444 C CA . LEU A 1 43 ? 17.465 4.913 7.811 1.00 14.23 43 LEU A CA 6
ATOM 9445 C C . LEU A 1 43 ? 16.522 6.112 7.825 1.00 52.22 43 LEU A C 6
ATOM 9446 O O . LEU A 1 43 ? 16.900 7.216 7.433 1.00 75.35 43 LEU A O 6
ATOM 9462 N N . ALA A 1 44 ? 15.294 5.888 8.281 1.00 71.32 44 ALA A N 6
ATOM 9463 C CA . ALA A 1 44 ? 14.298 6.950 8.350 1.00 44.23 44 ALA A CA 6
ATOM 9464 C C . ALA A 1 44 ? 13.957 7.290 9.797 1.00 64.04 44 ALA A C 6
ATOM 9465 O O . ALA A 1 44 ? 13.166 6.597 10.437 1.00 54.12 44 ALA A O 6
ATOM 9472 N N . CYS A 1 45 ? 14.560 8.359 10.306 1.00 74.30 45 CYS A N 6
ATOM 9473 C CA . CYS A 1 45 ? 14.320 8.789 11.679 1.00 45.41 45 CYS A CA 6
ATOM 9474 C C . CYS A 1 45 ? 13.918 10.260 11.725 1.00 21.22 45 CYS A C 6
ATOM 9475 O O . CYS A 1 45 ? 14.525 11.058 12.440 1.00 35.51 45 CYS A O 6
ATOM 9483 N N . SER A 1 46 ? 12.892 10.612 10.957 1.00 63.34 46 SER A N 6
ATOM 9484 C CA . SER A 1 46 ? 12.412 11.988 10.906 1.00 61.34 46 SER A CA 6
ATOM 9485 C C . SER A 1 46 ? 10.966 12.041 10.423 1.00 73.31 46 SER A C 6
ATOM 9486 O O . SER A 1 46 ? 10.361 11.012 10.119 1.00 65.33 46 SER A O 6
ATOM 9494 N N . THR A 1 47 ? 10.415 13.249 10.355 1.00 31.12 47 THR A N 6
ATOM 9495 C CA . THR A 1 47 ? 9.040 13.438 9.911 1.00 12.12 47 THR A CA 6
ATOM 9496 C C . THR A 1 47 ? 8.832 12.874 8.510 1.00 13.14 47 THR A C 6
ATOM 9497 O O . THR A 1 47 ? 9.794 12.615 7.786 1.00 14.30 47 THR A O 6
ATOM 9508 N N . CYS A 1 48 ? 7.572 12.686 8.135 1.00 54.54 48 CYS A N 6
ATOM 9509 C CA . CYS A 1 48 ? 7.238 12.153 6.819 1.00 74.51 48 CYS A CA 6
ATOM 9510 C C . CYS A 1 48 ? 7.382 13.225 5.744 1.00 22.01 48 CYS A C 6
ATOM 9511 O O . CYS A 1 48 ? 7.061 14.392 5.969 1.00 15.14 48 CYS A O 6
ATOM 9519 N N . HIS A 1 49 ? 7.870 12.822 4.575 1.00 30.11 49 HIS A N 6
ATOM 9520 C CA . HIS A 1 49 ? 8.059 13.749 3.465 1.00 73.01 49 HIS A CA 6
ATOM 9521 C C . HIS A 1 49 ? 6.991 13.539 2.395 1.00 45.52 49 HIS A C 6
ATOM 9522 O O . HIS A 1 49 ? 6.258 12.551 2.420 1.00 64.23 49 HIS A O 6
ATOM 9536 N N . VAL A 1 50 ? 6.909 14.477 1.456 1.00 5.10 50 VAL A N 6
ATOM 9537 C CA . VAL A 1 50 ? 5.932 14.395 0.377 1.00 3.10 50 VAL A CA 6
ATOM 9538 C C . VAL A 1 50 ? 6.561 14.763 -0.962 1.00 54.24 50 VAL A C 6
ATOM 9539 O O . VAL A 1 50 ? 7.516 15.538 -1.019 1.00 53.22 50 VAL A O 6
ATOM 9552 N N . ILE A 1 51 ? 6.018 14.203 -2.038 1.00 72.20 51 ILE A N 6
ATOM 9553 C CA . ILE A 1 51 ? 6.524 14.474 -3.378 1.00 24.43 51 ILE A CA 6
ATOM 9554 C C . ILE A 1 51 ? 5.385 14.572 -4.387 1.00 23.43 51 ILE A C 6
ATOM 9555 O O . ILE A 1 51 ? 4.721 13.579 -4.686 1.00 61.15 51 ILE A O 6
ATOM 9571 N N . ILE A 1 52 ? 5.166 15.774 -4.908 1.00 62.23 52 ILE A N 6
ATOM 9572 C CA . ILE A 1 52 ? 4.109 16.001 -5.886 1.00 63.32 52 ILE A CA 6
ATOM 9573 C C . ILE A 1 52 ? 4.643 16.735 -7.112 1.00 14.04 52 ILE A C 6
ATOM 9574 O O . ILE A 1 52 ? 5.703 17.359 -7.061 1.00 54.25 52 ILE A O 6
ATOM 9590 N N . ASP A 1 53 ? 3.900 16.657 -8.210 1.00 42.44 53 ASP A N 6
ATOM 9591 C CA . ASP A 1 53 ? 4.296 17.317 -9.449 1.00 44.21 53 ASP A CA 6
ATOM 9592 C C . ASP A 1 53 ? 4.636 18.783 -9.199 1.00 45.22 53 ASP A C 6
ATOM 9593 O O . ASP A 1 53 ? 4.240 19.375 -8.195 1.00 51.54 53 ASP A O 6
ATOM 9602 N N . PRO A 1 54 ? 5.390 19.384 -10.132 1.00 72.35 54 PRO A N 6
ATOM 9603 C CA . PRO A 1 54 ? 5.801 20.787 -10.035 1.00 54.54 54 PRO A CA 6
ATOM 9604 C C . PRO A 1 54 ? 4.631 21.748 -10.221 1.00 71.14 54 PRO A C 6
ATOM 9605 O O . PRO A 1 54 ? 4.761 22.951 -9.994 1.00 33.43 54 PRO A O 6
ATOM 9616 N N . SER A 1 55 ? 3.489 21.209 -10.636 1.00 12.01 55 SER A N 6
ATOM 9617 C CA . SER A 1 55 ? 2.297 22.019 -10.856 1.00 15.44 55 SER A CA 6
ATOM 9618 C C . SER A 1 55 ? 1.580 22.299 -9.538 1.00 53.42 55 SER A C 6
ATOM 9619 O O . SER A 1 55 ? 1.002 23.370 -9.349 1.00 21.22 55 SER A O 6
ATOM 9627 N N . TRP A 1 56 ? 1.622 21.330 -8.632 1.00 32.22 56 TRP A N 6
ATOM 9628 C CA . TRP A 1 56 ? 0.976 21.471 -7.331 1.00 64.14 56 TRP A CA 6
ATOM 9629 C C . TRP A 1 56 ? 1.950 22.025 -6.298 1.00 3.33 56 TRP A C 6
ATOM 9630 O O . TRP A 1 56 ? 1.540 22.609 -5.295 1.00 15.34 56 TRP A O 6
ATOM 9651 N N . TYR A 1 57 ? 3.241 21.839 -6.548 1.00 44.32 57 TYR A N 6
ATOM 9652 C CA . TYR A 1 57 ? 4.274 22.319 -5.637 1.00 53.43 57 TYR A CA 6
ATOM 9653 C C . TYR A 1 57 ? 4.077 23.799 -5.323 1.00 3.33 57 TYR A C 6
ATOM 9654 O O . TYR A 1 57 ? 4.081 24.204 -4.160 1.00 40.21 57 TYR A O 6
ATOM 9672 N N . ASP A 1 58 ? 3.905 24.602 -6.368 1.00 24.55 58 ASP A N 6
ATOM 9673 C CA . ASP A 1 58 ? 3.705 26.037 -6.205 1.00 25.23 58 ASP A CA 6
ATOM 9674 C C . ASP A 1 58 ? 2.452 26.321 -5.382 1.00 45.13 58 ASP A C 6
ATOM 9675 O O . ASP A 1 58 ? 2.359 27.349 -4.711 1.00 21.14 58 ASP A O 6
ATOM 9684 N N . ILE A 1 59 ? 1.492 25.405 -5.441 1.00 70.11 59 ILE A N 6
ATOM 9685 C CA . ILE A 1 59 ? 0.245 25.558 -4.702 1.00 20.42 59 ILE A CA 6
ATOM 9686 C C . ILE A 1 59 ? 0.438 25.230 -3.225 1.00 10.50 59 ILE A C 6
ATOM 9687 O O . ILE A 1 59 ? 0.078 26.019 -2.351 1.00 55.11 59 ILE A O 6
ATOM 9703 N N . VAL A 1 60 ? 1.011 24.062 -2.953 1.00 51.21 60 VAL A N 6
ATOM 9704 C CA . VAL A 1 60 ? 1.255 23.631 -1.582 1.00 2.22 60 VAL A CA 6
ATOM 9705 C C . VAL A 1 60 ? 2.266 24.540 -0.892 1.00 1.21 60 VAL A C 6
ATOM 9706 O O . VAL A 1 60 ? 2.272 24.661 0.333 1.00 54.34 60 VAL A O 6
ATOM 9719 N N . GLU A 1 61 ? 3.120 25.178 -1.687 1.00 31.51 61 GLU A N 6
ATOM 9720 C CA . GLU A 1 61 ? 4.136 26.076 -1.152 1.00 21.14 61 GLU A CA 6
ATOM 9721 C C . GLU A 1 61 ? 3.522 27.414 -0.749 1.00 62.24 61 GLU A C 6
ATOM 9722 O O . GLU A 1 61 ? 3.965 28.048 0.208 1.00 34.21 61 GLU A O 6
ATOM 9734 N N . GLN A 1 62 ? 2.501 27.836 -1.488 1.00 63.25 62 GLN A N 6
ATOM 9735 C CA . GLN A 1 62 ? 1.828 29.099 -1.210 1.00 34.52 62 GLN A CA 6
ATOM 9736 C C . GLN A 1 62 ? 0.695 28.902 -0.208 1.00 20.44 62 GLN A C 6
ATOM 9737 O O . GLN A 1 62 ? 0.324 29.827 0.515 1.00 21.15 62 GLN A O 6
ATOM 9751 N N . HIS A 1 63 ? 0.149 27.690 -0.170 1.00 14.41 63 HIS A N 6
ATOM 9752 C CA . HIS A 1 63 ? -0.942 27.372 0.744 1.00 14.04 63 HIS A CA 6
ATOM 9753 C C . HIS A 1 63 ? -0.403 26.955 2.109 1.00 11.14 63 HIS A C 6
ATOM 9754 O O . HIS A 1 63 ? -1.168 26.627 3.015 1.00 23.25 63 HIS A O 6
ATOM 9768 N N . ASN A 1 64 ? 0.919 26.970 2.248 1.00 53.21 64 ASN A N 6
ATOM 9769 C CA . ASN A 1 64 ? 1.560 26.592 3.502 1.00 41.30 64 ASN A CA 6
ATOM 9770 C C . ASN A 1 64 ? 2.506 27.689 3.981 1.00 12.34 64 ASN A C 6
ATOM 9771 O O . ASN A 1 64 ? 3.278 28.242 3.199 1.00 55.34 64 ASN A O 6
ATOM 9782 N N . GLU A 1 65 ? 2.439 27.998 5.273 1.00 65.41 65 GLU A N 6
ATOM 9783 C CA . GLU A 1 65 ? 3.290 29.029 5.856 1.00 31.40 65 GLU A CA 6
ATOM 9784 C C . GLU A 1 65 ? 4.689 28.487 6.133 1.00 23.14 65 GLU A C 6
ATOM 9785 O O . GLU A 1 65 ? 4.852 27.330 6.524 1.00 44.45 65 GLU A O 6
ATOM 9797 N N . ILE A 1 66 ? 5.695 29.331 5.929 1.00 62.43 66 ILE A N 6
ATOM 9798 C CA . ILE A 1 66 ? 7.080 28.937 6.157 1.00 50.20 66 ILE A CA 6
ATOM 9799 C C . ILE A 1 66 ? 7.766 29.883 7.137 1.00 13.10 66 ILE A C 6
ATOM 9800 O O . ILE A 1 66 ? 7.548 31.094 7.103 1.00 53.13 66 ILE A O 6
ATOM 9816 N N . SER A 1 67 ? 8.597 29.322 8.009 1.00 21.12 67 SER A N 6
ATOM 9817 C CA . SER A 1 67 ? 9.314 30.115 9.001 1.00 62.12 67 SER A CA 6
ATOM 9818 C C . SER A 1 67 ? 10.665 30.571 8.458 1.00 21.01 67 SER A C 6
ATOM 9819 O O . SER A 1 67 ? 11.055 30.208 7.348 1.00 51.51 67 SER A O 6
ATOM 9827 N N . ASP A 1 68 ? 11.375 31.368 9.249 1.00 14.21 68 ASP A N 6
ATOM 9828 C CA . ASP A 1 68 ? 12.683 31.874 8.850 1.00 52.01 68 ASP A CA 6
ATOM 9829 C C . ASP A 1 68 ? 13.654 30.726 8.593 1.00 1.12 68 ASP A C 6
ATOM 9830 O O . ASP A 1 68 ? 14.490 30.798 7.693 1.00 3.24 68 ASP A O 6
ATOM 9839 N N . GLU A 1 69 ? 13.537 29.669 9.391 1.00 43.01 69 GLU A N 6
ATOM 9840 C CA . GLU A 1 69 ? 14.407 28.507 9.250 1.00 31.03 69 GLU A CA 6
ATOM 9841 C C . GLU A 1 69 ? 13.907 27.584 8.143 1.00 73.11 69 GLU A C 6
ATOM 9842 O O . GLU A 1 69 ? 14.697 26.940 7.454 1.00 21.54 69 GLU A O 6
ATOM 9854 N N . GLU A 1 70 ? 12.589 27.526 7.979 1.00 33.00 70 GLU A N 6
ATOM 9855 C CA . GLU A 1 70 ? 11.983 26.681 6.957 1.00 62.24 70 GLU A CA 6
ATOM 9856 C C . GLU A 1 70 ? 12.267 27.227 5.561 1.00 44.45 70 GLU A C 6
ATOM 9857 O O . GLU A 1 70 ? 12.753 26.508 4.688 1.00 14.51 70 GLU A O 6
ATOM 9869 N N . ASN A 1 71 ? 11.961 28.505 5.358 1.00 75.43 71 ASN A N 6
ATOM 9870 C CA . ASN A 1 71 ? 12.181 29.148 4.068 1.00 45.22 71 ASN A CA 6
ATOM 9871 C C . ASN A 1 71 ? 13.660 29.121 3.692 1.00 30.43 71 ASN A C 6
ATOM 9872 O O . ASN A 1 71 ? 14.012 29.137 2.513 1.00 52.34 71 ASN A O 6
ATOM 9883 N N . ASP A 1 72 ? 14.521 29.078 4.703 1.00 34.33 72 ASP A N 6
ATOM 9884 C CA . ASP A 1 72 ? 15.961 29.046 4.480 1.00 24.00 72 ASP A CA 6
ATOM 9885 C C . ASP A 1 72 ? 16.422 27.641 4.106 1.00 65.23 72 ASP A C 6
ATOM 9886 O O . ASP A 1 72 ? 17.322 27.471 3.284 1.00 62.25 72 ASP A O 6
ATOM 9895 N N . MET A 1 73 ? 15.800 26.637 4.716 1.00 43.33 73 MET A N 6
ATOM 9896 C CA . MET A 1 73 ? 16.147 25.247 4.446 1.00 62.30 73 MET A CA 6
ATOM 9897 C C . MET A 1 73 ? 16.126 24.962 2.948 1.00 71.14 73 MET A C 6
ATOM 9898 O O . MET A 1 73 ? 16.931 24.179 2.443 1.00 64.42 73 MET A O 6
ATOM 9912 N N . LEU A 1 74 ? 15.200 25.602 2.241 1.00 24.25 74 LEU A N 6
ATOM 9913 C CA . LEU A 1 74 ? 15.074 25.417 0.800 1.00 63.11 74 LEU A CA 6
ATOM 9914 C C . LEU A 1 74 ? 16.346 25.856 0.081 1.00 21.33 74 LEU A C 6
ATOM 9915 O O . LEU A 1 74 ? 16.914 25.104 -0.711 1.00 23.21 74 LEU A O 6
ATOM 9931 N N . ASP A 1 75 ? 16.788 27.076 0.365 1.00 65.23 75 ASP A N 6
ATOM 9932 C CA . ASP A 1 75 ? 17.996 27.614 -0.252 1.00 35.10 75 ASP A CA 6
ATOM 9933 C C . ASP A 1 75 ? 19.204 26.738 0.064 1.00 72.24 75 ASP A C 6
ATOM 9934 O O . ASP A 1 75 ? 20.140 26.643 -0.731 1.00 43.50 75 ASP A O 6
ATOM 9943 N N . LEU A 1 76 ? 19.177 26.099 1.228 1.00 1.53 76 LEU A N 6
ATOM 9944 C CA . LEU A 1 76 ? 20.271 25.231 1.650 1.00 10.32 76 LEU A CA 6
ATOM 9945 C C . LEU A 1 76 ? 20.003 23.784 1.251 1.00 75.13 76 LEU A C 6
ATOM 9946 O O . LEU A 1 76 ? 20.708 22.871 1.678 1.00 32.43 76 LEU A O 6
ATOM 9962 N N . ALA A 1 77 ? 18.979 23.583 0.427 1.00 45.05 77 ALA A N 6
ATOM 9963 C CA . ALA A 1 77 ? 18.621 22.248 -0.034 1.00 74.44 77 ALA A CA 6
ATOM 9964 C C . ALA A 1 77 ? 19.162 21.986 -1.436 1.00 5.34 77 ALA A C 6
ATOM 9965 O O . ALA A 1 77 ? 18.500 22.276 -2.432 1.00 71.42 77 ALA A O 6
ATOM 9972 N N . PHE A 1 78 ? 20.371 21.438 -1.505 1.00 2.50 78 PHE A N 6
ATOM 9973 C CA . PHE A 1 78 ? 21.003 21.140 -2.785 1.00 31.21 78 PHE A CA 6
ATOM 9974 C C . PHE A 1 78 ? 20.879 19.656 -3.119 1.00 44.24 78 PHE A C 6
ATOM 9975 O O . PHE A 1 78 ? 21.063 18.797 -2.258 1.00 42.12 78 PHE A O 6
ATOM 9992 N N . GLY A 1 79 ? 20.566 19.363 -4.378 1.00 11.31 79 GLY A N 6
ATOM 9993 C CA . GLY A 1 79 ? 20.422 17.984 -4.805 1.00 22.32 79 GLY A CA 6
ATOM 9994 C C . GLY A 1 79 ? 18.972 17.583 -4.992 1.00 64.22 79 GLY A C 6
ATOM 9995 O O . GLY A 1 79 ? 18.666 16.682 -5.774 1.00 74.12 79 GLY A O 6
ATOM 9999 N N . LEU A 1 80 ? 18.078 18.251 -4.273 1.00 12.22 80 LEU A N 6
ATOM 10000 C CA . LEU A 1 80 ? 16.651 17.959 -4.362 1.00 64.30 80 LEU A CA 6
ATOM 10001 C C . LEU A 1 80 ? 16.012 18.714 -5.523 1.00 2.23 80 LEU A C 6
ATOM 10002 O O . LEU A 1 80 ? 16.541 19.725 -5.987 1.00 20.11 80 LEU A O 6
ATOM 10018 N N . THR A 1 81 ? 14.869 18.219 -5.987 1.00 22.40 81 THR A N 6
ATOM 10019 C CA . THR A 1 81 ? 14.157 18.847 -7.092 1.00 72.34 81 THR A CA 6
ATOM 10020 C C . THR A 1 81 ? 13.223 19.943 -6.592 1.00 71.15 81 THR A C 6
ATOM 10021 O O . THR A 1 81 ? 12.989 20.072 -5.391 1.00 33.33 81 THR A O 6
ATOM 10032 N N . ASP A 1 82 ? 12.692 20.730 -7.521 1.00 53.14 82 ASP A N 6
ATOM 10033 C CA . ASP A 1 82 ? 11.781 21.815 -7.175 1.00 1.04 82 ASP A CA 6
ATOM 10034 C C . ASP A 1 82 ? 10.362 21.292 -6.979 1.00 75.44 82 ASP A C 6
ATOM 10035 O O . ASP A 1 82 ? 9.444 22.053 -6.671 1.00 31.32 82 ASP A O 6
ATOM 10044 N N . THR A 1 83 ? 10.187 19.986 -7.162 1.00 40.33 83 THR A N 6
ATOM 10045 C CA . THR A 1 83 ? 8.880 19.361 -7.009 1.00 14.12 83 THR A CA 6
ATOM 10046 C C . THR A 1 83 ? 8.777 18.620 -5.681 1.00 22.23 83 THR A C 6
ATOM 10047 O O . THR A 1 83 ? 7.680 18.355 -5.190 1.00 31.22 83 THR A O 6
ATOM 10058 N N . SER A 1 84 ? 9.927 18.288 -5.103 1.00 45.02 84 SER A N 6
ATOM 10059 C CA . SER A 1 84 ? 9.967 17.574 -3.832 1.00 52.04 84 SER A CA 6
ATOM 10060 C C . SER A 1 84 ? 10.112 18.547 -2.667 1.00 0.54 84 SER A C 6
ATOM 10061 O O . SER A 1 84 ? 11.093 19.287 -2.579 1.00 73.44 84 SER A O 6
ATOM 10069 N N . ARG A 1 85 ? 9.128 18.542 -1.773 1.00 63.50 85 ARG A N 6
ATOM 10070 C CA . ARG A 1 85 ? 9.145 19.424 -0.613 1.00 12.22 85 ARG A CA 6
ATOM 10071 C C . ARG A 1 85 ? 9.409 18.636 0.667 1.00 61.35 85 ARG A C 6
ATOM 10072 O O . ARG A 1 85 ? 8.863 17.549 0.863 1.00 65.02 85 ARG A O 6
ATOM 10093 N N . LEU A 1 86 ? 10.250 19.190 1.534 1.00 75.45 86 LEU A N 6
ATOM 10094 C CA . LEU A 1 86 ? 10.587 18.538 2.795 1.00 42.35 86 LEU A CA 6
ATOM 10095 C C . LEU A 1 86 ? 11.181 17.154 2.551 1.00 53.51 86 LEU A C 6
ATOM 10096 O O . LEU A 1 86 ? 11.151 16.292 3.428 1.00 45.13 86 LEU A O 6
ATOM 10112 N N . GLY A 1 87 ? 11.721 16.950 1.353 1.00 2.33 87 GLY A N 6
ATOM 10113 C CA . GLY A 1 87 ? 12.316 15.670 1.016 1.00 1.14 87 GLY A CA 6
ATOM 10114 C C . GLY A 1 87 ? 13.831 15.705 1.060 1.00 12.23 87 GLY A C 6
ATOM 10115 O O . GLY A 1 87 ? 14.421 16.616 1.642 1.00 13.43 87 GLY A O 6
ATOM 10119 N N . CYS A 1 88 ? 14.462 14.711 0.446 1.00 51.14 88 CYS A N 6
ATOM 10120 C CA . CYS A 1 88 ? 15.918 14.630 0.419 1.00 1.30 88 CYS A CA 6
ATOM 10121 C C . CYS A 1 88 ? 16.398 13.864 -0.809 1.00 72.32 88 CYS A C 6
ATOM 10122 O O . CYS A 1 88 ? 17.346 14.275 -1.477 1.00 72.04 88 CYS A O 6
ATOM 10130 N N . GLN A 1 89 ? 15.737 12.747 -1.099 1.00 3.24 89 GLN A N 6
ATOM 10131 C CA . GLN A 1 89 ? 16.099 11.922 -2.245 1.00 55.02 89 GLN A CA 6
ATOM 10132 C C . GLN A 1 89 ? 14.904 11.727 -3.173 1.00 61.22 89 GLN A C 6
ATOM 10133 O O . GLN A 1 89 ? 14.923 10.863 -4.051 1.00 15.22 89 GLN A O 6
ATOM 10147 N N . ILE A 1 90 ? 13.868 12.534 -2.973 1.00 35.41 90 ILE A N 6
ATOM 10148 C CA . ILE A 1 90 ? 12.665 12.449 -3.793 1.00 1.45 90 ILE A CA 6
ATOM 10149 C C . ILE A 1 90 ? 12.179 11.009 -3.909 1.00 31.31 90 ILE A C 6
ATOM 10150 O O . ILE A 1 90 ? 12.535 10.297 -4.848 1.00 61.14 90 ILE A O 6
ATOM 10166 N N . ILE A 1 91 ? 11.362 10.586 -2.950 1.00 4.45 91 ILE A N 6
ATOM 10167 C CA . ILE A 1 91 ? 10.825 9.232 -2.946 1.00 72.42 91 ILE A CA 6
ATOM 10168 C C . ILE A 1 91 ? 9.300 9.245 -2.968 1.00 1.12 91 ILE A C 6
ATOM 10169 O O . ILE A 1 91 ? 8.660 9.748 -2.043 1.00 75.35 91 ILE A O 6
ATOM 10185 N N . LEU A 1 92 ? 8.724 8.688 -4.027 1.00 41.45 92 LEU A N 6
ATOM 10186 C CA . LEU A 1 92 ? 7.273 8.634 -4.169 1.00 42.14 92 LEU A CA 6
ATOM 10187 C C . LEU A 1 92 ? 6.623 8.079 -2.906 1.00 71.13 92 LEU A C 6
ATOM 10188 O O . LEU A 1 92 ? 7.301 7.544 -2.028 1.00 44.35 92 LEU A O 6
ATOM 10204 N N . THR A 1 93 ? 5.302 8.207 -2.821 1.00 43.22 93 THR A N 6
ATOM 10205 C CA . THR A 1 93 ? 4.560 7.718 -1.667 1.00 33.23 93 THR A CA 6
ATOM 10206 C C . THR A 1 93 ? 3.107 7.430 -2.029 1.00 63.40 93 THR A C 6
ATOM 10207 O O . THR A 1 93 ? 2.593 7.935 -3.027 1.00 64.33 93 THR A O 6
ATOM 10218 N N . LYS A 1 94 ? 2.449 6.615 -1.212 1.00 20.24 94 LYS A N 6
ATOM 10219 C CA . LYS A 1 94 ? 1.054 6.260 -1.444 1.00 50.11 94 LYS A CA 6
ATOM 10220 C C . LYS A 1 94 ? 0.170 7.503 -1.445 1.00 75.11 94 LYS A C 6
ATOM 10221 O O . LYS A 1 94 ? -0.954 7.475 -1.946 1.00 42.14 94 LYS A O 6
ATOM 10240 N N . GLU A 1 95 ? 0.685 8.591 -0.882 1.00 0.11 95 GLU A N 6
ATOM 10241 C CA . GLU A 1 95 ? -0.059 9.844 -0.819 1.00 72.53 95 GLU A CA 6
ATOM 10242 C C . GLU A 1 95 ? -0.532 10.265 -2.207 1.00 54.25 95 GLU A C 6
ATOM 10243 O O . GLU A 1 95 ? -1.516 10.993 -2.346 1.00 52.30 95 GLU A O 6
ATOM 10255 N N . LEU A 1 96 ? 0.175 9.803 -3.233 1.00 0.34 96 LEU A N 6
ATOM 10256 C CA . LEU A 1 96 ? -0.171 10.132 -4.611 1.00 51.11 96 LEU A CA 6
ATOM 10257 C C . LEU A 1 96 ? -1.049 9.047 -5.226 1.00 33.13 96 LEU A C 6
ATOM 10258 O O . LEU A 1 96 ? -1.129 8.916 -6.447 1.00 44.43 96 LEU A O 6
ATOM 10274 N N . ASP A 1 97 ? -1.709 8.272 -4.371 1.00 45.32 97 ASP A N 6
ATOM 10275 C CA . ASP A 1 97 ? -2.584 7.200 -4.830 1.00 13.31 97 ASP A CA 6
ATOM 10276 C C . ASP A 1 97 ? -3.730 7.756 -5.670 1.00 42.30 97 ASP A C 6
ATOM 10277 O O . ASP A 1 97 ? -4.546 8.538 -5.185 1.00 11.42 97 ASP A O 6
ATOM 10286 N N . GLY A 1 98 ? -3.783 7.347 -6.934 1.00 41.31 98 GLY A N 6
ATOM 10287 C CA . GLY A 1 98 ? -4.831 7.815 -7.822 1.00 11.52 98 GLY A CA 6
ATOM 10288 C C . GLY A 1 98 ? -4.574 9.219 -8.333 1.00 10.22 98 GLY A C 6
ATOM 10289 O O . GLY A 1 98 ? -5.443 9.830 -8.957 1.00 62.42 98 GLY A O 6
ATOM 10293 N N . LEU A 1 99 ? -3.379 9.734 -8.067 1.00 3.12 99 LEU A N 6
ATOM 10294 C CA . LEU A 1 99 ? -3.010 11.076 -8.503 1.00 3.42 99 LEU A CA 6
ATOM 10295 C C . LEU A 1 99 ? -1.928 11.022 -9.577 1.00 75.14 99 LEU A C 6
ATOM 10296 O O . LEU A 1 99 ? -1.109 10.103 -9.601 1.00 42.01 99 LEU A O 6
ATOM 10312 N N . CYS A 1 100 ? -1.932 12.012 -10.463 1.00 24.01 100 CYS A N 6
ATOM 10313 C CA . CYS A 1 100 ? -0.950 12.078 -11.540 1.00 22.23 100 CYS A CA 6
ATOM 10314 C C . CYS A 1 100 ? 0.133 13.105 -11.226 1.00 51.32 100 CYS A C 6
ATOM 10315 O O . CYS A 1 100 ? -0.163 14.249 -10.879 1.00 72.32 100 CYS A O 6
ATOM 10323 N N . VAL A 1 101 ? 1.390 12.690 -11.349 1.00 75.53 101 VAL A N 6
ATOM 10324 C CA . VAL A 1 101 ? 2.517 13.573 -11.079 1.00 1.34 101 VAL A CA 6
ATOM 10325 C C . VAL A 1 101 ? 3.693 13.261 -11.998 1.00 12.43 101 VAL A C 6
ATOM 10326 O O . VAL A 1 101 ? 3.708 12.233 -12.676 1.00 11.54 101 VAL A O 6
ATOM 10339 N N . ILE A 1 102 ? 4.676 14.155 -12.015 1.00 62.41 102 ILE A N 6
ATOM 10340 C CA . ILE A 1 102 ? 5.857 13.974 -12.850 1.00 23.40 102 ILE A CA 6
ATOM 10341 C C . ILE A 1 102 ? 6.904 13.118 -12.144 1.00 13.10 102 ILE A C 6
ATOM 10342 O O . ILE A 1 102 ? 7.059 13.188 -10.924 1.00 35.00 102 ILE A O 6
ATOM 10358 N N . LEU A 1 103 ? 7.621 12.312 -12.919 1.00 3.24 103 LEU A N 6
ATOM 10359 C CA . LEU A 1 103 ? 8.656 11.443 -12.368 1.00 50.33 103 LEU A CA 6
ATOM 10360 C C . LEU A 1 103 ? 9.774 12.263 -11.732 1.00 13.21 103 LEU A C 6
ATOM 10361 O O . LEU A 1 103 ? 10.024 13.410 -12.102 1.00 54.53 103 LEU A O 6
ATOM 10377 N N . PRO A 1 104 ? 10.465 11.662 -10.752 1.00 71.12 104 PRO A N 6
ATOM 10378 C CA . PRO A 1 104 ? 11.569 12.317 -10.045 1.00 45.15 104 PRO A CA 6
ATOM 10379 C C . PRO A 1 104 ? 12.797 12.501 -10.932 1.00 14.32 104 PRO A C 6
ATOM 10380 O O . PRO A 1 104 ? 13.392 13.579 -10.970 1.00 70.34 104 PRO A O 6
ATOM 10391 N N . THR A 1 105 ? 13.171 11.443 -11.644 1.00 72.01 105 THR A N 6
ATOM 10392 C CA . THR A 1 105 ? 14.327 11.488 -12.530 1.00 24.23 105 THR A CA 6
ATOM 10393 C C . THR A 1 105 ? 14.151 10.542 -13.712 1.00 44.44 105 THR A C 6
ATOM 10394 O O . THR A 1 105 ? 13.874 9.357 -13.534 1.00 72.04 105 THR A O 6
ATOM 10405 N N . GLU A 1 106 ? 14.315 11.075 -14.919 1.00 64.14 106 GLU A N 6
ATOM 10406 C CA . GLU A 1 106 ? 14.174 10.277 -16.131 1.00 60.44 106 GLU A CA 6
ATOM 10407 C C . GLU A 1 106 ? 15.501 9.628 -16.513 1.00 63.34 106 GLU A C 6
ATOM 10408 O O . GLU A 1 106 ? 16.351 10.252 -17.151 1.00 34.34 106 GLU A O 6
ATOM 10420 N N . THR A 1 107 ? 15.674 8.370 -16.119 1.00 32.12 107 THR A N 6
ATOM 10421 C CA . THR A 1 107 ? 16.897 7.636 -16.417 1.00 40.14 107 THR A CA 6
ATOM 10422 C C . THR A 1 107 ? 16.596 6.181 -16.760 1.00 10.54 107 THR A C 6
ATOM 10423 O O . THR A 1 107 ? 16.271 5.382 -15.882 1.00 14.03 107 THR A O 6
ATOM 10434 N N . ARG A 1 108 ? 16.707 5.844 -18.040 1.00 43.53 108 ARG A N 6
ATOM 10435 C CA . ARG A 1 108 ? 16.446 4.485 -18.498 1.00 42.11 108 ARG A CA 6
ATOM 10436 C C . ARG A 1 108 ? 15.073 4.009 -18.033 1.00 51.34 108 ARG A C 6
ATOM 10437 O O . ARG A 1 108 ? 14.906 2.857 -17.637 1.00 20.22 108 ARG A O 6
ATOM 10458 N N . ASN A 1 109 ? 14.093 4.906 -18.085 1.00 70.34 109 ASN A N 6
ATOM 10459 C CA . ASN A 1 109 ? 12.734 4.578 -17.669 1.00 23.22 109 ASN A CA 6
ATOM 10460 C C . ASN A 1 109 ? 11.759 4.721 -18.833 1.00 71.32 109 ASN A C 6
ATOM 10461 O O . ASN A 1 109 ? 10.960 5.657 -18.875 1.00 72.31 109 ASN A O 6
ATOM 10472 N N . ILE A 1 110 ? 11.830 3.787 -19.775 1.00 61.35 110 ILE A N 6
ATOM 10473 C CA . ILE A 1 110 ? 10.953 3.808 -20.939 1.00 75.31 110 ILE A CA 6
ATOM 10474 C C . ILE A 1 110 ? 9.877 2.732 -20.836 1.00 15.14 110 ILE A C 6
ATOM 10475 O O . ILE A 1 110 ? 8.689 3.036 -20.723 1.00 1.33 110 ILE A O 6
ATOM 10491 N N . SER A 1 111 ? 10.301 1.473 -20.873 1.00 74.01 111 SER A N 6
ATOM 10492 C CA . SER A 1 111 ? 9.373 0.351 -20.785 1.00 42.14 111 SER A CA 6
ATOM 10493 C C . SER A 1 111 ? 10.108 -0.933 -20.412 1.00 73.15 111 SER A C 6
ATOM 10494 O O . SER A 1 111 ? 11.334 -1.008 -20.499 1.00 75.43 111 SER A O 6
ATOM 10502 N N . PHE A 1 112 ? 9.349 -1.942 -19.997 1.00 10.33 112 PHE A N 6
ATOM 10503 C CA . PHE A 1 112 ? 9.926 -3.223 -19.609 1.00 23.51 112 PHE A CA 6
ATOM 10504 C C . PHE A 1 112 ? 8.941 -4.361 -19.858 1.00 33.54 112 PHE A C 6
ATOM 10505 O O . PHE A 1 112 ? 7.726 -4.159 -19.851 1.00 44.34 112 PHE A O 6
ATOM 10522 N N . VAL A 1 113 ? 9.473 -5.560 -20.077 1.00 54.20 113 VAL A N 6
ATOM 10523 C CA . VAL A 1 113 ? 8.641 -6.731 -20.327 1.00 63.05 113 VAL A CA 6
ATOM 10524 C C . VAL A 1 113 ? 8.944 -7.844 -19.330 1.00 44.42 113 VAL A C 6
ATOM 10525 O O . VAL A 1 113 ? 9.108 -9.004 -19.708 1.00 2.11 113 VAL A O 6
ATOM 10538 N N . LYS A 1 114 ? 9.017 -7.482 -18.054 1.00 25.44 114 LYS A N 6
ATOM 10539 C CA . LYS A 1 114 ? 9.299 -8.449 -16.999 1.00 62.43 114 LYS A CA 6
ATOM 10540 C C . LYS A 1 114 ? 8.181 -8.465 -15.962 1.00 53.12 114 LYS A C 6
ATOM 10541 O O . LYS A 1 114 ? 7.221 -7.701 -16.059 1.00 60.55 114 LYS A O 6
ATOM 10560 N N . ASN A 1 115 ? 8.313 -9.339 -14.969 1.00 54.43 115 ASN A N 6
ATOM 10561 C CA . ASN A 1 115 ? 7.313 -9.452 -13.913 1.00 70.25 115 ASN A CA 6
ATOM 10562 C C . ASN A 1 115 ? 5.935 -9.746 -14.498 1.00 52.34 115 ASN A C 6
ATOM 10563 O O . ASN A 1 115 ? 5.181 -8.830 -14.828 1.00 2.11 115 ASN A O 6
ATOM 10574 N N . SER A 1 116 ? 5.612 -11.029 -14.624 1.00 22.01 116 SER A N 6
ATOM 10575 C CA . SER A 1 116 ? 4.326 -11.444 -15.172 1.00 2.11 116 SER A CA 6
ATOM 10576 C C . SER A 1 116 ? 3.329 -11.738 -14.055 1.00 63.31 116 SER A C 6
ATOM 10577 O O . SER A 1 116 ? 3.115 -12.893 -13.690 1.00 10.24 116 SER A O 6
ATOM 10585 N N . MET A 1 1 ? -1.375 -0.001 -0.311 1.00 31.33 1 MET A N 7
ATOM 10586 C CA . MET A 1 1 ? -0.485 -0.138 -1.458 1.00 10.12 1 MET A CA 7
ATOM 10587 C C . MET A 1 1 ? -1.157 0.367 -2.731 1.00 33.33 1 MET A C 7
ATOM 10588 O O . MET A 1 1 ? -1.489 -0.403 -3.633 1.00 11.52 1 MET A O 7
ATOM 10602 N N . PRO A 1 2 ? -1.364 1.690 -2.807 1.00 70.23 2 PRO A N 7
ATOM 10603 C CA . PRO A 1 2 ? -1.998 2.326 -3.966 1.00 13.14 2 PRO A CA 7
ATOM 10604 C C . PRO A 1 2 ? -1.109 2.294 -5.204 1.00 2.53 2 PRO A C 7
ATOM 10605 O O . PRO A 1 2 ? -0.081 1.615 -5.225 1.00 55.25 2 PRO A O 7
ATOM 10616 N N . LEU A 1 3 ? -1.509 3.033 -6.233 1.00 2.12 3 LEU A N 7
ATOM 10617 C CA . LEU A 1 3 ? -0.747 3.090 -7.476 1.00 11.24 3 LEU A CA 7
ATOM 10618 C C . LEU A 1 3 ? -0.486 4.535 -7.888 1.00 50.24 3 LEU A C 7
ATOM 10619 O O . LEU A 1 3 ? -1.306 5.420 -7.639 1.00 64.22 3 LEU A O 7
ATOM 10635 N N . ILE A 1 4 ? 0.659 4.766 -8.522 1.00 53.41 4 ILE A N 7
ATOM 10636 C CA . IL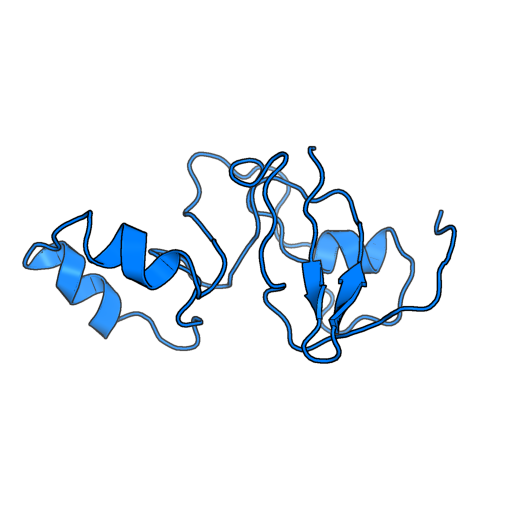E A 1 4 ? 1.025 6.103 -8.972 1.00 45.35 4 ILE A CA 7
ATOM 10637 C C . ILE A 1 4 ? 1.186 6.148 -10.488 1.00 64.02 4 ILE A C 7
ATOM 10638 O O . ILE A 1 4 ? 1.712 5.215 -11.096 1.00 73.43 4 ILE A O 7
ATOM 10654 N N . THR A 1 5 ? 0.732 7.241 -11.094 1.00 63.32 5 THR A N 7
ATOM 10655 C CA . THR A 1 5 ? 0.826 7.408 -12.539 1.00 1.31 5 THR A CA 7
ATOM 10656 C C . THR A 1 5 ? 1.941 8.380 -12.908 1.00 51.33 5 THR A C 7
ATOM 10657 O O . THR A 1 5 ? 1.998 9.499 -12.397 1.00 75.11 5 THR A O 7
ATOM 10668 N N . PHE A 1 6 ? 2.826 7.947 -13.800 1.00 10.01 6 PHE A N 7
ATOM 10669 C CA . PHE A 1 6 ? 3.940 8.780 -14.238 1.00 22.42 6 PHE A CA 7
ATOM 10670 C C . PHE A 1 6 ? 3.725 9.269 -15.667 1.00 72.31 6 PHE A C 7
ATOM 10671 O O . PHE A 1 6 ? 3.281 8.513 -16.532 1.00 52.44 6 PHE A O 7
ATOM 10688 N N . ILE A 1 7 ? 4.042 10.537 -15.906 1.00 70.42 7 ILE A N 7
ATOM 10689 C CA . ILE A 1 7 ? 3.884 11.127 -17.230 1.00 31.44 7 ILE A CA 7
ATOM 10690 C C . ILE A 1 7 ? 5.232 11.529 -17.817 1.00 25.12 7 ILE A C 7
ATOM 10691 O O . ILE A 1 7 ? 5.994 12.272 -17.198 1.00 14.42 7 ILE A O 7
ATOM 10707 N N . SER A 1 8 ? 5.521 11.034 -19.016 1.00 70.21 8 SER A N 7
ATOM 10708 C CA . SER A 1 8 ? 6.779 11.340 -19.687 1.00 71.01 8 SER A CA 7
ATOM 10709 C C . SER A 1 8 ? 6.623 12.545 -20.609 1.00 44.35 8 SER A C 7
ATOM 10710 O O . SER A 1 8 ? 5.518 12.920 -21.003 1.00 24.32 8 SER A O 7
ATOM 10718 N N . PRO A 1 9 ? 7.757 13.168 -20.964 1.00 1.54 9 PRO A N 7
ATOM 10719 C CA . PRO A 1 9 ? 7.774 14.340 -21.844 1.00 44.41 9 PRO A CA 7
ATOM 10720 C C . PRO A 1 9 ? 7.402 13.991 -23.281 1.00 11.50 9 PRO A C 7
ATOM 10721 O O . PRO A 1 9 ? 7.212 14.877 -24.116 1.00 24.55 9 PRO A O 7
ATOM 10732 N N . ASP A 1 10 ? 7.298 12.697 -23.563 1.00 2.44 10 ASP A N 7
ATOM 10733 C CA . ASP A 1 10 ? 6.946 12.232 -24.899 1.00 65.41 10 ASP A CA 7
ATOM 10734 C C . ASP A 1 10 ? 5.461 11.893 -24.983 1.00 44.02 10 ASP A C 7
ATOM 10735 O O . ASP A 1 10 ? 5.012 11.260 -25.937 1.00 71.43 10 ASP A O 7
ATOM 10744 N N . GLY A 1 11 ? 4.704 12.319 -23.977 1.00 3.14 11 GLY A N 7
ATOM 10745 C CA . GLY A 1 11 ? 3.278 12.050 -23.956 1.00 3.54 11 GLY A CA 7
ATOM 10746 C C . GLY A 1 11 ? 2.958 10.657 -23.453 1.00 22.14 11 GLY A C 7
ATOM 10747 O O . GLY A 1 11 ? 1.791 10.286 -23.331 1.00 14.50 11 GLY A O 7
ATOM 10751 N N . SER A 1 12 ? 3.998 9.881 -23.161 1.00 15.42 12 SER A N 7
ATOM 10752 C CA . SER A 1 12 ? 3.821 8.518 -22.673 1.00 44.45 12 SER A CA 7
ATOM 10753 C C . SER A 1 12 ? 3.520 8.511 -21.178 1.00 31.11 12 SER A C 7
ATOM 10754 O O . SER A 1 12 ? 3.726 9.509 -20.487 1.00 63.20 12 SER A O 7
ATOM 10762 N N . ARG A 1 13 ? 3.030 7.378 -20.685 1.00 41.01 13 ARG A N 7
ATOM 10763 C CA . ARG A 1 13 ? 2.699 7.240 -19.272 1.00 74.32 13 ARG A CA 7
ATOM 10764 C C . ARG A 1 13 ? 2.928 5.808 -18.798 1.00 34.34 13 ARG A C 7
ATOM 10765 O O . ARG A 1 13 ? 2.709 4.852 -19.543 1.00 42.41 13 ARG A O 7
ATOM 10786 N N . LYS A 1 14 ? 3.370 5.666 -17.553 1.00 15.04 14 LYS A N 7
ATOM 10787 C CA . LYS A 1 14 ? 3.628 4.352 -16.977 1.00 30.42 14 LYS A CA 7
ATOM 10788 C C . LYS A 1 14 ? 2.688 4.075 -15.808 1.00 12.21 14 LYS A C 7
ATOM 10789 O O . LYS A 1 14 ? 2.138 4.999 -15.207 1.00 44.20 14 LYS A O 7
ATOM 10808 N N . THR A 1 15 ? 2.507 2.797 -15.489 1.00 3.33 15 THR A N 7
ATOM 10809 C CA . THR A 1 15 ? 1.634 2.400 -14.392 1.00 22.53 15 THR A CA 7
ATOM 10810 C C . THR A 1 15 ? 2.243 1.253 -13.593 1.00 32.14 15 THR A C 7
ATOM 10811 O O . THR A 1 15 ? 2.384 0.138 -14.097 1.00 2.53 15 THR A O 7
ATOM 10822 N N . TYR A 1 16 ? 2.601 1.533 -12.344 1.00 71.35 16 TYR A N 7
ATOM 10823 C CA . TYR A 1 16 ? 3.196 0.524 -11.476 1.00 3.32 16 TYR A CA 7
ATOM 10824 C C . TYR A 1 16 ? 2.997 0.884 -10.007 1.00 11.33 16 TYR A C 7
ATOM 10825 O O . TYR A 1 16 ? 3.116 2.046 -9.620 1.00 52.41 16 TYR A O 7
ATOM 10843 N N . GLU A 1 17 ? 2.693 -0.122 -9.193 1.00 64.54 17 GLU A N 7
ATOM 10844 C CA . GLU A 1 17 ? 2.477 0.088 -7.767 1.00 22.53 17 GLU A CA 7
ATOM 10845 C C . GLU A 1 17 ? 3.729 0.657 -7.105 1.00 14.51 17 GLU A C 7
ATOM 10846 O O . GLU A 1 17 ? 4.808 0.072 -7.186 1.00 51.12 17 GLU A O 7
ATOM 10858 N N . ALA A 1 18 ? 3.575 1.804 -6.450 1.00 74.14 18 ALA A N 7
ATOM 10859 C CA . ALA A 1 18 ? 4.691 2.453 -5.773 1.00 75.24 18 ALA A CA 7
ATOM 10860 C C . ALA A 1 18 ? 4.683 2.141 -4.281 1.00 4.03 18 ALA A C 7
ATOM 10861 O O . ALA A 1 18 ? 3.878 1.338 -3.808 1.00 44.03 18 ALA A O 7
ATOM 10868 N N . TYR A 1 19 ? 5.585 2.780 -3.543 1.00 53.05 19 TYR A N 7
ATOM 10869 C CA . TYR A 1 19 ? 5.684 2.568 -2.104 1.00 41.23 19 TYR A CA 7
ATOM 10870 C C . TYR A 1 19 ? 5.709 3.899 -1.358 1.00 70.32 19 TYR A C 7
ATOM 10871 O O . TYR A 1 19 ? 5.626 4.966 -1.966 1.00 71.14 19 TYR A O 7
ATOM 10889 N N . ASP A 1 20 ? 5.825 3.826 -0.037 1.00 14.22 20 ASP A N 7
ATOM 10890 C CA . ASP A 1 20 ? 5.863 5.024 0.794 1.00 35.02 20 ASP A CA 7
ATOM 10891 C C . ASP A 1 20 ? 7.301 5.465 1.047 1.00 31.41 20 ASP A C 7
ATOM 10892 O O . ASP A 1 20 ? 8.074 4.756 1.689 1.00 23.45 20 ASP A O 7
ATOM 10901 N N . GLY A 1 21 ? 7.653 6.640 0.536 1.00 41.52 21 GLY A N 7
ATOM 10902 C CA . GLY A 1 21 ? 8.998 7.155 0.716 1.00 61.22 21 GLY A CA 7
ATOM 10903 C C . GLY A 1 21 ? 10.040 6.318 0.000 1.00 75.23 21 GLY A C 7
ATOM 10904 O O . GLY A 1 21 ? 11.238 6.487 0.219 1.00 23.15 21 GLY A O 7
ATOM 10908 N N . GLU A 1 22 ? 9.581 5.412 -0.858 1.00 32.41 22 GLU A N 7
ATOM 10909 C CA . GLU A 1 22 ? 10.483 4.544 -1.606 1.00 75.32 22 GLU A CA 7
ATOM 10910 C C . GLU A 1 22 ? 10.800 5.139 -2.975 1.00 14.10 22 GLU A C 7
ATOM 10911 O O . GLU A 1 22 ? 9.899 5.435 -3.761 1.00 35.52 22 GLU A O 7
ATOM 10923 N N . THR A 1 23 ? 12.088 5.314 -3.254 1.00 73.40 23 THR A N 7
ATOM 10924 C CA . THR A 1 23 ? 12.525 5.875 -4.526 1.00 20.02 23 THR A CA 7
ATOM 10925 C C . THR A 1 23 ? 12.358 4.868 -5.658 1.00 23.32 23 THR A C 7
ATOM 10926 O O . THR A 1 23 ? 12.254 3.664 -5.421 1.00 34.52 23 THR A O 7
ATOM 10937 N N . LEU A 1 24 ? 12.335 5.367 -6.889 1.00 31.23 24 LEU A N 7
ATOM 10938 C CA . LEU A 1 24 ? 12.182 4.509 -8.059 1.00 53.51 24 LEU A CA 7
ATOM 10939 C C . LEU A 1 24 ? 13.325 3.504 -8.151 1.00 33.32 24 LEU A C 7
ATOM 10940 O O . LEU A 1 24 ? 13.191 2.452 -8.777 1.00 65.44 24 LEU A O 7
ATOM 10956 N N . LEU A 1 25 ? 14.447 3.833 -7.521 1.00 20.42 25 LEU A N 7
ATOM 10957 C CA . LEU A 1 25 ? 15.614 2.957 -7.529 1.00 72.10 25 LEU A CA 7
ATOM 10958 C C . LEU A 1 25 ? 15.237 1.543 -7.098 1.00 54.12 25 LEU A C 7
ATOM 10959 O O . LEU A 1 25 ? 15.504 0.575 -7.810 1.00 32.35 25 LEU A O 7
ATOM 10975 N N . SER A 1 26 ? 14.612 1.433 -5.930 1.00 23.30 26 SER A N 7
ATOM 10976 C CA . SER A 1 26 ? 14.199 0.137 -5.403 1.00 43.14 26 SER A CA 7
ATOM 10977 C C . SER A 1 26 ? 13.200 -0.536 -6.339 1.00 70.12 26 SER A C 7
ATOM 10978 O O . SER A 1 26 ? 13.131 -1.764 -6.413 1.00 54.33 26 SER A O 7
ATOM 10986 N N . LEU A 1 27 ? 12.427 0.276 -7.052 1.00 64.13 27 LEU A N 7
ATOM 10987 C CA . LEU A 1 27 ? 11.431 -0.240 -7.985 1.00 13.54 27 LEU A CA 7
ATOM 10988 C C . LEU A 1 27 ? 12.083 -1.116 -9.049 1.00 74.20 27 LEU A C 7
ATOM 10989 O O . LEU A 1 27 ? 11.435 -1.982 -9.637 1.00 14.24 27 LEU A O 7
ATOM 11005 N N . ALA A 1 28 ? 13.369 -0.887 -9.290 1.00 63.04 28 ALA A N 7
ATOM 11006 C CA . ALA A 1 28 ? 14.110 -1.659 -10.281 1.00 0.44 28 ALA A CA 7
ATOM 11007 C C . ALA A 1 28 ? 14.043 -3.151 -9.976 1.00 22.24 28 ALA A C 7
ATOM 11008 O O . ALA A 1 28 ? 14.199 -3.985 -10.868 1.00 61.22 28 ALA A O 7
ATOM 11015 N N . HIS A 1 29 ? 13.811 -3.482 -8.709 1.00 61.02 29 HIS A N 7
ATOM 11016 C CA . HIS A 1 29 ? 13.724 -4.875 -8.287 1.00 32.43 29 HIS A CA 7
ATOM 11017 C C . HIS A 1 29 ? 12.509 -5.557 -8.909 1.00 13.42 29 HIS A C 7
ATOM 11018 O O . HIS A 1 29 ? 12.591 -6.696 -9.369 1.00 4.51 29 HIS A O 7
ATOM 11032 N N . ARG A 1 30 ? 11.382 -4.852 -8.918 1.00 73.24 30 ARG A N 7
ATOM 11033 C CA . ARG A 1 30 ? 10.149 -5.390 -9.482 1.00 4.00 30 ARG A CA 7
ATOM 11034 C C . ARG A 1 30 ? 10.149 -5.269 -11.003 1.00 63.51 30 ARG A C 7
ATOM 11035 O O . ARG A 1 30 ? 9.565 -6.097 -11.701 1.00 22.10 30 ARG A O 7
ATOM 11056 N N . ASN A 1 31 ? 10.808 -4.232 -11.509 1.00 62.14 31 ASN A N 7
ATOM 11057 C CA . ASN A 1 31 ? 10.883 -4.002 -12.948 1.00 21.53 31 ASN A CA 7
ATOM 11058 C C . ASN A 1 31 ? 11.923 -4.915 -13.591 1.00 2.12 31 ASN A C 7
ATOM 11059 O O . ASN A 1 31 ? 11.894 -5.153 -14.797 1.00 53.44 31 ASN A O 7
ATOM 11070 N N . ASN A 1 32 ? 12.841 -5.423 -12.775 1.00 63.43 32 ASN A N 7
ATOM 11071 C CA . ASN A 1 32 ? 13.891 -6.310 -13.264 1.00 71.13 32 ASN A CA 7
ATOM 11072 C C . ASN A 1 32 ? 14.796 -5.586 -14.257 1.00 74.30 32 ASN A C 7
ATOM 11073 O O . ASN A 1 32 ? 15.287 -6.183 -15.215 1.00 25.22 32 ASN A O 7
ATOM 11084 N N . VAL A 1 33 ? 15.011 -4.296 -14.021 1.00 24.11 33 VAL A N 7
ATOM 11085 C CA . VAL A 1 33 ? 15.858 -3.490 -14.893 1.00 22.54 33 VAL A CA 7
ATOM 11086 C C . VAL A 1 33 ? 17.275 -3.386 -14.339 1.00 14.53 33 VAL A C 7
ATOM 11087 O O . VAL A 1 33 ? 17.483 -3.427 -13.126 1.00 73.30 33 VAL A O 7
ATOM 11100 N N . ASP A 1 34 ? 18.246 -3.249 -15.235 1.00 14.41 34 ASP A N 7
ATOM 11101 C CA . ASP A 1 34 ? 19.644 -3.136 -14.836 1.00 52.33 34 ASP A CA 7
ATOM 11102 C C . ASP A 1 34 ? 19.986 -1.698 -14.457 1.00 64.40 34 ASP A C 7
ATOM 11103 O O . ASP A 1 34 ? 20.246 -0.862 -15.323 1.00 4.32 34 ASP A O 7
ATOM 11112 N N . LEU A 1 35 ? 19.984 -1.418 -13.159 1.00 31.15 35 LEU A N 7
ATOM 11113 C CA . LEU A 1 35 ? 20.294 -0.081 -12.664 1.00 34.11 35 LEU A CA 7
ATOM 11114 C C . LEU A 1 35 ? 21.253 -0.147 -11.480 1.00 20.11 35 LEU A C 7
ATOM 11115 O O . LEU A 1 35 ? 21.290 -1.140 -10.754 1.00 14.22 35 LEU A O 7
ATOM 11131 N N . GLU A 1 36 ? 22.026 0.918 -11.291 1.00 63.32 36 GLU A N 7
ATOM 11132 C CA . GLU A 1 36 ? 22.985 0.980 -10.194 1.00 53.00 36 GLU A CA 7
ATOM 11133 C C . GLU A 1 36 ? 22.426 1.792 -9.029 1.00 40.00 36 GLU A C 7
ATOM 11134 O O . GLU A 1 36 ? 21.804 2.835 -9.227 1.00 4.12 36 GLU A O 7
ATOM 11146 N N . GLY A 1 37 ? 22.652 1.304 -7.813 1.00 2.31 37 GLY A N 7
ATOM 11147 C CA . GLY A 1 37 ? 22.165 1.996 -6.634 1.00 32.22 37 GLY A CA 7
ATOM 11148 C C . GLY A 1 37 ? 22.709 1.405 -5.349 1.00 23.15 37 GLY A C 7
ATOM 11149 O O . GLY A 1 37 ? 23.552 0.509 -5.378 1.00 5.12 37 GLY A O 7
ATOM 11153 N N . ALA A 1 38 ? 22.228 1.909 -4.217 1.00 33.41 38 ALA A N 7
ATOM 11154 C CA . ALA A 1 38 ? 22.671 1.425 -2.916 1.00 23.45 38 ALA A CA 7
ATOM 11155 C C . ALA A 1 38 ? 21.767 1.940 -1.801 1.00 21.31 38 ALA A C 7
ATOM 11156 O O . ALA A 1 38 ? 21.403 3.116 -1.778 1.00 34.10 38 ALA A O 7
ATOM 11163 N N . CYS A 1 39 ? 21.408 1.053 -0.879 1.00 63.24 39 CYS A N 7
ATOM 11164 C CA . CYS A 1 39 ? 20.545 1.418 0.238 1.00 73.00 39 CYS A CA 7
ATOM 11165 C C . CYS A 1 39 ? 20.714 0.442 1.398 1.00 71.35 39 CYS A C 7
ATOM 11166 O O . CYS A 1 39 ? 20.900 -0.757 1.190 1.00 42.33 39 CYS A O 7
ATOM 11174 N N . GLU A 1 40 ? 20.649 0.964 2.618 1.00 2.03 40 GLU A N 7
ATOM 11175 C CA . GLU A 1 40 ? 20.798 0.138 3.811 1.00 60.13 40 GLU A CA 7
ATOM 11176 C C . GLU A 1 40 ? 20.332 0.889 5.055 1.00 40.14 40 GLU A C 7
ATOM 11177 O O . GLU A 1 40 ? 20.485 2.106 5.152 1.00 23.21 40 GLU A O 7
ATOM 11189 N N . GLY A 1 41 ? 19.761 0.154 6.004 1.00 62.41 41 GLY A N 7
ATOM 11190 C CA . GLY A 1 41 ? 19.281 0.766 7.229 1.00 54.24 41 GLY A CA 7
ATOM 11191 C C . GLY A 1 41 ? 18.094 1.679 6.993 1.00 11.42 41 GLY A C 7
ATOM 11192 O O . GLY A 1 41 ? 17.044 1.237 6.527 1.00 22.21 41 GLY A O 7
ATOM 11196 N N . SER A 1 42 ? 18.259 2.958 7.318 1.00 65.25 42 SER A N 7
ATOM 11197 C CA . SER A 1 42 ? 17.191 3.935 7.144 1.00 61.02 42 SER A CA 7
ATOM 11198 C C . SER A 1 42 ? 16.720 3.973 5.693 1.00 22.11 42 SER A C 7
ATOM 11199 O O . SER A 1 42 ? 17.248 3.261 4.838 1.00 70.31 42 SER A O 7
ATOM 11207 N N . LEU A 1 43 ? 15.724 4.809 5.423 1.00 33.31 43 LEU A N 7
ATOM 11208 C CA . LEU A 1 43 ? 15.180 4.941 4.076 1.00 52.11 43 LEU A CA 7
ATOM 11209 C C . LEU A 1 43 ? 15.433 6.339 3.521 1.00 2.23 43 LEU A C 7
ATOM 11210 O O . LEU A 1 43 ? 14.517 7.155 3.424 1.00 33.40 43 LEU A O 7
ATOM 11226 N N . ALA A 1 44 ? 16.683 6.608 3.157 1.00 12.33 44 ALA A N 7
ATOM 11227 C CA . ALA A 1 44 ? 17.056 7.906 2.608 1.00 31.03 44 ALA A CA 7
ATOM 11228 C C . ALA A 1 44 ? 16.646 9.037 3.545 1.00 33.03 44 ALA A C 7
ATOM 11229 O O . ALA A 1 44 ? 16.285 10.126 3.098 1.00 4.51 44 ALA A O 7
ATOM 11236 N N . CYS A 1 45 ? 16.702 8.771 4.846 1.00 42.34 45 CYS A N 7
ATOM 11237 C CA . CYS A 1 45 ? 16.335 9.767 5.846 1.00 12.21 45 CYS A CA 7
ATOM 11238 C C . CYS A 1 45 ? 14.912 10.268 5.618 1.00 23.21 45 CYS A C 7
ATOM 11239 O O . CYS A 1 45 ? 14.666 11.473 5.582 1.00 41.43 45 CYS A O 7
ATOM 11247 N N . SER A 1 46 ? 13.979 9.334 5.463 1.00 24.34 46 SER A N 7
ATOM 11248 C CA . SER A 1 46 ? 12.582 9.680 5.233 1.00 13.02 46 SER A CA 7
ATOM 11249 C C . SER A 1 46 ? 11.949 10.253 6.498 1.00 74.15 46 SER A C 7
ATOM 11250 O O . SER A 1 46 ? 11.824 9.565 7.511 1.00 32.41 46 SER A O 7
ATOM 11258 N N . THR A 1 47 ? 11.550 11.519 6.430 1.00 14.45 47 THR A N 7
ATOM 11259 C CA . THR A 1 47 ? 10.930 12.187 7.569 1.00 64.15 47 THR A CA 7
ATOM 11260 C C . THR A 1 47 ? 9.664 12.926 7.150 1.00 23.34 47 THR A C 7
ATOM 11261 O O . THR A 1 47 ? 9.622 14.157 7.157 1.00 34.43 47 THR A O 7
ATOM 11272 N N . CYS A 1 48 ? 8.635 12.168 6.788 1.00 64.12 48 CYS A N 7
ATOM 11273 C CA . CYS A 1 48 ? 7.367 12.752 6.366 1.00 31.22 48 CYS A CA 7
ATOM 11274 C C . CYS A 1 48 ? 7.564 13.672 5.166 1.00 2.43 48 CYS A C 7
ATOM 11275 O O . CYS A 1 48 ? 6.999 14.765 5.109 1.00 4.24 48 CYS A O 7
ATOM 11283 N N . HIS A 1 49 ? 8.371 13.224 4.209 1.00 13.34 49 HIS A N 7
ATOM 11284 C CA . HIS A 1 49 ? 8.644 14.009 3.010 1.00 32.53 49 HIS A CA 7
ATOM 11285 C C . HIS A 1 49 ? 7.506 13.874 2.002 1.00 25.23 49 HIS A C 7
ATOM 11286 O O . HIS A 1 49 ? 6.728 12.921 2.053 1.00 50.52 49 HIS A O 7
ATOM 11300 N N . VAL A 1 50 ? 7.416 14.834 1.088 1.00 50.15 50 VAL A N 7
ATOM 11301 C CA . VAL A 1 50 ? 6.374 14.823 0.068 1.00 62.55 50 VAL A CA 7
ATOM 11302 C C . VAL A 1 50 ? 6.948 15.144 -1.308 1.00 21.22 50 VAL A C 7
ATOM 11303 O O . VAL A 1 50 ? 7.872 15.948 -1.433 1.00 51.34 50 VAL A O 7
ATOM 11316 N N . ILE A 1 51 ? 6.395 14.511 -2.336 1.00 74.44 51 ILE A N 7
ATOM 11317 C CA . ILE A 1 51 ? 6.851 14.731 -3.703 1.00 75.53 51 ILE A CA 7
ATOM 11318 C C . ILE A 1 51 ? 5.679 14.734 -4.680 1.00 1.44 51 ILE A C 7
ATOM 11319 O O . ILE A 1 51 ? 5.055 13.701 -4.919 1.00 75.43 51 ILE A O 7
ATOM 11335 N N . ILE A 1 52 ? 5.388 15.903 -5.241 1.00 61.12 52 ILE A N 7
ATOM 11336 C CA . ILE A 1 52 ? 4.294 16.040 -6.194 1.00 53.40 52 ILE A CA 7
ATOM 11337 C C . ILE A 1 52 ? 4.753 16.759 -7.458 1.00 74.24 52 ILE A C 7
ATOM 11338 O O . ILE A 1 52 ? 5.783 17.433 -7.463 1.00 32.35 52 ILE A O 7
ATOM 11354 N N . ASP A 1 53 ? 3.980 16.611 -8.529 1.00 42.51 53 ASP A N 7
ATOM 11355 C CA . ASP A 1 53 ? 4.305 17.249 -9.800 1.00 24.31 53 ASP A CA 7
ATOM 11356 C C . ASP A 1 53 ? 4.612 18.730 -9.602 1.00 64.13 53 ASP A C 7
ATOM 11357 O O . ASP A 1 53 ? 4.232 19.340 -8.603 1.00 31.12 53 ASP A O 7
ATOM 11366 N N . PRO A 1 54 ? 5.318 19.323 -10.576 1.00 45.31 54 PRO A N 7
ATOM 11367 C CA . PRO A 1 54 ? 5.693 20.740 -10.532 1.00 31.12 54 PRO A CA 7
ATOM 11368 C C . PRO A 1 54 ? 4.492 21.663 -10.706 1.00 34.31 54 PRO A C 7
ATOM 11369 O O . PRO A 1 54 ? 4.581 22.866 -10.462 1.00 52.03 54 PRO A O 7
ATOM 11380 N N . SER A 1 55 ? 3.368 21.091 -11.128 1.00 44.24 55 SER A N 7
ATOM 11381 C CA . SER A 1 55 ? 2.150 21.864 -11.338 1.00 73.23 55 SER A CA 7
ATOM 11382 C C . SER A 1 55 ? 1.444 22.136 -10.013 1.00 71.23 55 SER A C 7
ATOM 11383 O O . SER A 1 55 ? 0.718 23.120 -9.875 1.00 74.02 55 SER A O 7
ATOM 11391 N N . TRP A 1 56 ? 1.663 21.257 -9.042 1.00 63.45 56 TRP A N 7
ATOM 11392 C CA . TRP A 1 56 ? 1.049 21.401 -7.728 1.00 34.13 56 TRP A CA 7
ATOM 11393 C C . TRP A 1 56 ? 2.005 22.076 -6.751 1.00 20.12 56 TRP A C 7
ATOM 11394 O O . TRP A 1 56 ? 1.579 22.659 -5.754 1.00 3.25 56 TRP A O 7
ATOM 11415 N N . TYR A 1 57 ? 3.298 21.993 -7.043 1.00 41.11 57 TYR A N 7
ATOM 11416 C CA . TYR A 1 57 ? 4.315 22.595 -6.188 1.00 70.55 57 TYR A CA 7
ATOM 11417 C C . TYR A 1 57 ? 3.995 24.060 -5.909 1.00 73.22 57 TYR A C 7
ATOM 11418 O O . TYR A 1 57 ? 3.983 24.496 -4.758 1.00 33.31 57 TYR A O 7
ATOM 11436 N N . ASP A 1 58 ? 3.735 24.814 -6.971 1.00 42.41 58 ASP A N 7
ATOM 11437 C CA . ASP A 1 58 ? 3.413 26.231 -6.842 1.00 72.22 58 ASP A CA 7
ATOM 11438 C C . ASP A 1 58 ? 2.157 26.428 -5.999 1.00 74.43 58 ASP A C 7
ATOM 11439 O O . ASP A 1 58 ? 1.970 27.476 -5.381 1.00 5.01 58 ASP A O 7
ATOM 11448 N N . ILE A 1 59 ? 1.298 25.414 -5.981 1.00 20.24 59 ILE A N 7
ATOM 11449 C CA . ILE A 1 59 ? 0.060 25.476 -5.214 1.00 30.12 59 ILE A CA 7
ATOM 11450 C C . ILE A 1 59 ? 0.313 25.194 -3.737 1.00 24.12 59 ILE A C 7
ATOM 11451 O O . ILE A 1 59 ? -0.094 25.965 -2.868 1.00 23.14 59 ILE A O 7
ATOM 11467 N N . VAL A 1 60 ? 0.991 24.084 -3.459 1.00 55.24 60 VAL A N 7
ATOM 11468 C CA . VAL A 1 60 ? 1.302 23.701 -2.087 1.00 53.24 60 VAL A CA 7
ATOM 11469 C C . VAL A 1 60 ? 2.262 24.695 -1.444 1.00 12.13 60 VAL A C 7
ATOM 11470 O O . VAL A 1 60 ? 2.291 24.843 -0.222 1.00 74.45 60 VAL A O 7
ATOM 11483 N N . GLU A 1 61 ? 3.046 25.375 -2.274 1.00 62.24 61 GLU A N 7
ATOM 11484 C CA . GLU A 1 61 ? 4.008 26.355 -1.785 1.00 44.21 61 GLU A CA 7
ATOM 11485 C C . GLU A 1 61 ? 3.309 27.651 -1.384 1.00 71.22 61 GLU A C 7
ATOM 11486 O O . GLU A 1 61 ? 3.748 28.347 -0.469 1.00 72.12 61 GLU A O 7
ATOM 11498 N N . GLN A 1 62 ? 2.219 27.967 -2.077 1.00 23.25 62 GLN A N 7
ATOM 11499 C CA . GLN A 1 62 ? 1.460 29.179 -1.794 1.00 11.03 62 GLN A CA 7
ATOM 11500 C C . GLN A 1 62 ? 0.366 28.909 -0.765 1.00 65.04 62 GLN A C 7
ATOM 11501 O O . GLN A 1 62 ? -0.057 29.812 -0.043 1.00 33.31 62 GLN A O 7
ATOM 11515 N N . HIS A 1 63 ? -0.087 27.661 -0.705 1.00 21.12 63 HIS A N 7
ATOM 11516 C CA . HIS A 1 63 ? -1.132 27.272 0.236 1.00 64.22 63 HIS A CA 7
ATOM 11517 C C . HIS A 1 63 ? -0.559 27.088 1.638 1.00 12.10 63 HIS A C 7
ATOM 11518 O O . HIS A 1 63 ? -1.270 27.228 2.632 1.00 32.11 63 HIS A O 7
ATOM 11532 N N . ASN A 1 64 ? 0.730 26.773 1.709 1.00 1.41 64 ASN A N 7
ATOM 11533 C CA . ASN A 1 64 ? 1.398 26.569 2.990 1.00 54.13 64 ASN A CA 7
ATOM 11534 C C . ASN A 1 64 ? 2.508 27.596 3.194 1.00 33.53 64 ASN A C 7
ATOM 11535 O O . ASN A 1 64 ? 3.363 27.779 2.329 1.00 51.40 64 ASN A O 7
ATOM 11546 N N . GLU A 1 65 ? 2.487 28.260 4.345 1.00 13.43 65 GLU A N 7
ATOM 11547 C CA . GLU A 1 65 ? 3.492 29.268 4.663 1.00 54.21 65 GLU A CA 7
ATOM 11548 C C . GLU A 1 65 ? 4.725 28.627 5.293 1.00 52.21 65 GLU A C 7
ATOM 11549 O O . GLU A 1 65 ? 4.630 27.595 5.958 1.00 15.31 65 GLU A O 7
ATOM 11561 N N . ILE A 1 66 ? 5.881 29.246 5.078 1.00 71.33 66 ILE A N 7
ATOM 11562 C CA . ILE A 1 66 ? 7.133 28.736 5.624 1.00 15.54 66 ILE A CA 7
ATOM 11563 C C . ILE A 1 66 ? 7.664 29.650 6.724 1.00 30.50 66 ILE A C 7
ATOM 11564 O O . ILE A 1 66 ? 7.769 30.862 6.541 1.00 11.33 66 ILE A O 7
ATOM 11580 N N . SER A 1 67 ? 8.000 29.058 7.866 1.00 33.00 67 SER A N 7
ATOM 11581 C CA . SER A 1 67 ? 8.519 29.818 8.997 1.00 40.22 67 SER A CA 7
ATOM 11582 C C . SER A 1 67 ? 10.022 30.039 8.858 1.00 2.24 67 SER A C 7
ATOM 11583 O O . SER A 1 67 ? 10.626 29.663 7.854 1.00 63.32 67 SER A O 7
ATOM 11591 N N . ASP A 1 68 ? 10.620 30.652 9.874 1.00 15.23 68 ASP A N 7
ATOM 11592 C CA . ASP A 1 68 ? 12.052 30.923 9.868 1.00 4.41 68 ASP A CA 7
ATOM 11593 C C . ASP A 1 68 ? 12.849 29.631 9.716 1.00 42.54 68 ASP A C 7
ATOM 11594 O O . ASP A 1 68 ? 13.886 29.606 9.053 1.00 32.42 68 ASP A O 7
ATOM 11603 N N . GLU A 1 69 ? 12.358 28.562 10.334 1.00 12.43 69 GLU A N 7
ATOM 11604 C CA . GLU A 1 69 ? 13.026 27.268 10.268 1.00 30.02 69 GLU A CA 7
ATOM 11605 C C . GLU A 1 69 ? 12.674 26.540 8.974 1.00 23.42 69 GLU A C 7
ATOM 11606 O O . GLU A 1 69 ? 13.528 25.905 8.356 1.00 22.22 69 GLU A O 7
ATOM 11618 N N . GLU A 1 70 ? 11.411 26.636 8.572 1.00 50.51 70 GLU A N 7
ATOM 11619 C CA . GLU A 1 70 ? 10.946 25.986 7.353 1.00 62.34 70 GLU A CA 7
ATOM 11620 C C . GLU A 1 70 ? 11.636 26.574 6.125 1.00 31.01 70 GLU A C 7
ATOM 11621 O O . GLU A 1 70 ? 12.296 25.862 5.370 1.00 72.51 70 GLU A O 7
ATOM 11633 N N . ASN A 1 71 ? 11.477 27.879 5.933 1.00 11.51 71 ASN A N 7
ATOM 11634 C CA . ASN A 1 71 ? 12.083 28.564 4.797 1.00 11.41 71 ASN A CA 7
ATOM 11635 C C . ASN A 1 71 ? 13.591 28.337 4.766 1.00 3.13 71 ASN A C 7
ATOM 11636 O O . ASN A 1 71 ? 14.212 28.363 3.703 1.00 13.02 71 ASN A O 7
ATOM 11647 N N . ASP A 1 72 ? 14.174 28.114 5.939 1.00 43.01 72 ASP A N 7
ATOM 11648 C CA . ASP A 1 72 ? 15.610 27.880 6.047 1.00 53.21 72 ASP A CA 7
ATOM 11649 C C . ASP A 1 72 ? 15.955 26.440 5.682 1.00 34.43 72 ASP A C 7
ATOM 11650 O O . ASP A 1 72 ? 17.066 26.150 5.240 1.00 52.32 72 ASP A O 7
ATOM 11659 N N . MET A 1 73 ? 14.995 25.540 5.873 1.00 54.54 73 MET A N 7
ATOM 11660 C CA . MET A 1 73 ? 15.197 24.130 5.563 1.00 23.25 73 MET A CA 7
ATOM 11661 C C . MET A 1 73 ? 15.574 23.943 4.097 1.00 11.21 73 MET A C 7
ATOM 11662 O O . MET A 1 73 ? 16.350 23.050 3.754 1.00 41.53 73 MET A O 7
ATOM 11676 N N . LEU A 1 74 ? 15.020 24.790 3.236 1.00 33.34 74 LEU A N 7
ATOM 11677 C CA . LEU A 1 74 ? 15.297 24.718 1.806 1.00 25.20 74 LEU A CA 7
ATOM 11678 C C . LEU A 1 74 ? 16.643 25.359 1.480 1.00 74.34 74 LEU A C 7
ATOM 11679 O O . LEU A 1 74 ? 17.271 25.029 0.474 1.00 72.15 74 LEU A O 7
ATOM 11695 N N . ASP A 1 75 ? 17.079 26.274 2.337 1.00 4.15 75 ASP A N 7
ATOM 11696 C CA . ASP A 1 75 ? 18.352 26.959 2.142 1.00 10.24 75 ASP A CA 7
ATOM 11697 C C . ASP A 1 75 ? 19.497 25.957 2.030 1.00 52.23 75 ASP A C 7
ATOM 11698 O O . ASP A 1 75 ? 20.528 26.243 1.420 1.00 24.12 75 ASP A O 7
ATOM 11707 N N . LEU A 1 76 ? 19.309 24.783 2.622 1.00 73.03 76 LEU A N 7
ATOM 11708 C CA . LEU A 1 76 ? 20.326 23.738 2.589 1.00 62.01 76 LEU A CA 7
ATOM 11709 C C . LEU A 1 76 ? 19.942 22.635 1.608 1.00 45.04 76 LEU A C 7
ATOM 11710 O O . LEU A 1 76 ? 20.665 21.651 1.451 1.00 34.13 76 LEU A O 7
ATOM 11726 N N . ALA A 1 77 ? 18.802 22.808 0.947 1.00 21.14 77 ALA A N 7
ATOM 11727 C CA . ALA A 1 77 ? 18.325 21.830 -0.022 1.00 33.51 77 ALA A CA 7
ATOM 11728 C C . ALA A 1 77 ? 19.117 21.913 -1.322 1.00 23.10 77 ALA A C 7
ATOM 11729 O O . ALA A 1 77 ? 18.770 22.674 -2.225 1.00 12.41 77 ALA A O 7
ATOM 11736 N N . PHE A 1 78 ? 20.184 21.126 -1.410 1.00 64.15 78 PHE A N 7
ATOM 11737 C CA . PHE A 1 78 ? 21.028 21.112 -2.600 1.00 53.31 78 PHE A CA 7
ATOM 11738 C C . PHE A 1 78 ? 20.925 19.773 -3.324 1.00 62.01 78 PHE A C 7
ATOM 11739 O O . PHE A 1 78 ? 21.097 18.714 -2.721 1.00 51.35 78 PHE A O 7
ATOM 11756 N N . GLY A 1 79 ? 20.643 19.829 -4.622 1.00 61.33 79 GLY A N 7
ATOM 11757 C CA . GLY A 1 79 ? 20.522 18.615 -5.408 1.00 35.42 79 GLY A CA 7
ATOM 11758 C C . GLY A 1 79 ? 19.079 18.191 -5.600 1.00 60.53 79 GLY A C 7
ATOM 11759 O O . GLY A 1 79 ? 18.762 17.443 -6.526 1.00 61.43 79 GLY A O 7
ATOM 11763 N N . LEU A 1 80 ? 18.202 18.667 -4.724 1.00 21.05 80 LEU A N 7
ATOM 11764 C CA . LEU A 1 80 ? 16.784 18.332 -4.800 1.00 24.51 80 LEU A CA 7
ATOM 11765 C C . LEU A 1 80 ? 16.126 19.016 -5.993 1.00 44.35 80 LEU A C 7
ATOM 11766 O O . LEU A 1 80 ? 16.638 20.008 -6.514 1.00 54.41 80 LEU A O 7
ATOM 11782 N N . THR A 1 81 ? 14.987 18.482 -6.422 1.00 61.51 81 THR A N 7
ATOM 11783 C CA . THR A 1 81 ? 14.258 19.041 -7.553 1.00 41.12 81 THR A CA 7
ATOM 11784 C C . THR A 1 81 ? 13.343 20.177 -7.110 1.00 21.11 81 THR A C 7
ATOM 11785 O O . THR A 1 81 ? 13.151 20.401 -5.915 1.00 13.32 81 THR A O 7
ATOM 11796 N N . ASP A 1 82 ? 12.781 20.890 -8.079 1.00 72.15 82 ASP A N 7
ATOM 11797 C CA . ASP A 1 82 ? 11.884 22.002 -7.789 1.00 13.32 82 ASP A CA 7
ATOM 11798 C C . ASP A 1 82 ? 10.467 21.503 -7.525 1.00 33.24 82 ASP A C 7
ATOM 11799 O O . ASP A 1 82 ? 9.574 22.282 -7.191 1.00 14.34 82 ASP A O 7
ATOM 11808 N N . THR A 1 83 ? 10.267 20.197 -7.677 1.00 55.44 83 THR A N 7
ATOM 11809 C CA . THR A 1 83 ? 8.958 19.594 -7.458 1.00 23.12 83 THR A CA 7
ATOM 11810 C C . THR A 1 83 ? 8.888 18.915 -6.095 1.00 14.34 83 THR A C 7
ATOM 11811 O O . THR A 1 83 ? 7.803 18.686 -5.561 1.00 34.45 83 THR A O 7
ATOM 11822 N N . SER A 1 84 ? 10.051 18.597 -5.536 1.00 50.20 84 SER A N 7
ATOM 11823 C CA . SER A 1 84 ? 10.121 17.942 -4.235 1.00 74.33 84 SER A CA 7
ATOM 11824 C C . SER A 1 84 ? 10.173 18.971 -3.110 1.00 71.14 84 SER A C 7
ATOM 11825 O O . SER A 1 84 ? 11.076 19.806 -3.060 1.00 23.34 84 SER A O 7
ATOM 11833 N N . ARG A 1 85 ? 9.197 18.904 -2.210 1.00 44.42 85 ARG A N 7
ATOM 11834 C CA . ARG A 1 85 ? 9.131 19.831 -1.086 1.00 74.43 85 ARG A CA 7
ATOM 11835 C C . ARG A 1 85 ? 9.436 19.115 0.227 1.00 40.35 85 ARG A C 7
ATOM 11836 O O . ARG A 1 85 ? 8.975 17.997 0.458 1.00 22.34 85 ARG A O 7
ATOM 11857 N N . LEU A 1 86 ? 10.216 19.767 1.082 1.00 53.32 86 LEU A N 7
ATOM 11858 C CA . LEU A 1 86 ? 10.584 19.194 2.372 1.00 73.22 86 LEU A CA 7
ATOM 11859 C C . LEU A 1 86 ? 11.152 17.789 2.201 1.00 61.31 86 LEU A C 7
ATOM 11860 O O . LEU A 1 86 ? 11.020 16.943 3.084 1.00 30.14 86 LEU A O 7
ATOM 11876 N N . GLY A 1 87 ? 11.787 17.548 1.058 1.00 64.41 87 GLY A N 7
ATOM 11877 C CA . GLY A 1 87 ? 12.368 16.245 0.793 1.00 65.52 87 GLY A CA 7
ATOM 11878 C C . GLY A 1 87 ? 13.879 16.246 0.923 1.00 73.14 87 GLY A C 7
ATOM 11879 O O . GLY A 1 87 ? 14.459 17.176 1.483 1.00 4.05 87 GLY A O 7
ATOM 11883 N N . CYS A 1 88 ? 14.516 15.202 0.405 1.00 62.20 88 CYS A N 7
ATOM 11884 C CA . CYS A 1 88 ? 15.969 15.085 0.468 1.00 72.21 88 CYS A CA 7
ATOM 11885 C C . CYS A 1 88 ? 16.515 14.418 -0.790 1.00 45.02 88 CYS A C 7
ATOM 11886 O O . CYS A 1 88 ? 17.396 14.959 -1.458 1.00 2.53 88 CYS A O 7
ATOM 11894 N N . GLN A 1 89 ? 15.988 13.240 -1.106 1.00 70.30 89 GLN A N 7
ATOM 11895 C CA . GLN A 1 89 ? 16.425 12.498 -2.283 1.00 4.21 89 GLN A CA 7
ATOM 11896 C C . GLN A 1 89 ? 15.251 12.208 -3.211 1.00 34.40 89 GLN A C 7
ATOM 11897 O O . GLN A 1 89 ? 15.301 11.281 -4.020 1.00 31.51 89 GLN A O 7
ATOM 11911 N N . ILE A 1 90 ? 14.195 13.005 -3.088 1.00 71.12 90 ILE A N 7
ATOM 11912 C CA . ILE A 1 90 ? 13.008 12.833 -3.917 1.00 0.12 90 ILE A CA 7
ATOM 11913 C C . ILE A 1 90 ? 12.559 11.376 -3.938 1.00 51.04 90 ILE A C 7
ATOM 11914 O O . ILE A 1 90 ? 12.947 10.609 -4.821 1.00 12.55 90 ILE A O 7
ATOM 11930 N N . ILE A 1 91 ? 11.738 11.001 -2.963 1.00 40.21 91 ILE A N 7
ATOM 11931 C CA . ILE A 1 91 ? 11.234 9.637 -2.872 1.00 35.20 91 ILE A CA 7
ATOM 11932 C C . ILE A 1 91 ? 9.709 9.610 -2.912 1.00 3.43 91 ILE A C 7
ATOM 11933 O O . ILE A 1 91 ? 9.045 10.166 -2.036 1.00 32.11 91 ILE A O 7
ATOM 11949 N N . LEU A 1 92 ? 9.161 8.960 -3.932 1.00 11.20 92 LEU A N 7
ATOM 11950 C CA . LEU A 1 92 ? 7.714 8.859 -4.086 1.00 33.14 92 LEU A CA 7
ATOM 11951 C C . LEU A 1 92 ? 7.060 8.389 -2.790 1.00 1.41 92 LEU A C 7
ATOM 11952 O O . LEU A 1 92 ? 7.738 7.934 -1.869 1.00 24.34 92 LEU A O 7
ATOM 11968 N N . THR A 1 93 ? 5.737 8.502 -2.726 1.00 31.31 93 THR A N 7
ATOM 11969 C CA . THR A 1 93 ? 4.991 8.088 -1.544 1.00 51.12 93 THR A CA 7
ATOM 11970 C C . THR A 1 93 ? 3.547 7.751 -1.896 1.00 35.11 93 THR A C 7
ATOM 11971 O O . THR A 1 93 ? 3.031 8.180 -2.928 1.00 43.24 93 THR A O 7
ATOM 11982 N N . LYS A 1 94 ? 2.896 6.980 -1.031 1.00 24.12 94 LYS A N 7
ATOM 11983 C CA . LYS A 1 94 ? 1.509 6.586 -1.248 1.00 65.02 94 LYS A CA 7
ATOM 11984 C C . LYS A 1 94 ? 0.584 7.797 -1.191 1.00 45.53 94 LYS A C 7
ATOM 11985 O O . LYS A 1 94 ? -0.584 7.715 -1.569 1.00 44.43 94 LYS A O 7
ATOM 12004 N N . GLU A 1 95 ? 1.116 8.920 -0.718 1.00 13.40 95 GLU A N 7
ATOM 12005 C CA . GLU A 1 95 ? 0.336 10.148 -0.613 1.00 44.41 95 GLU A CA 7
ATOM 12006 C C . GLU A 1 95 ? -0.271 10.524 -1.962 1.00 1.33 95 GLU A C 7
ATOM 12007 O O . GLU A 1 95 ? -1.274 11.236 -2.027 1.00 42.41 95 GLU A O 7
ATOM 12019 N N . LEU A 1 96 ? 0.344 10.041 -3.036 1.00 10.43 96 LEU A N 7
ATOM 12020 C CA . LEU A 1 96 ? -0.135 10.326 -4.384 1.00 44.30 96 LEU A CA 7
ATOM 12021 C C . LEU A 1 96 ? -1.047 9.211 -4.885 1.00 0.31 96 LEU A C 7
ATOM 12022 O O . LEU A 1 96 ? -1.184 9.002 -6.090 1.00 54.54 96 LEU A O 7
ATOM 12038 N N . ASP A 1 97 ? -1.670 8.500 -3.952 1.00 23.31 97 ASP A N 7
ATOM 12039 C CA . ASP A 1 97 ? -2.572 7.408 -4.298 1.00 72.14 97 ASP A CA 7
ATOM 12040 C C . ASP A 1 97 ? -3.693 7.898 -5.210 1.00 63.35 97 ASP A C 7
ATOM 12041 O O . ASP A 1 97 ? -4.518 8.718 -4.811 1.00 42.34 97 ASP A O 7
ATOM 12050 N N . GLY A 1 98 ? -3.715 7.389 -6.439 1.00 25.33 98 GLY A N 7
ATOM 12051 C CA . GLY A 1 98 ? -4.737 7.787 -7.389 1.00 22.14 98 GLY A CA 7
ATOM 12052 C C . GLY A 1 98 ? -4.454 9.140 -8.011 1.00 72.34 98 GLY A C 7
ATOM 12053 O O . GLY A 1 98 ? -5.304 9.703 -8.703 1.00 0.13 98 GLY A O 7
ATOM 12057 N N . LEU A 1 99 ? -3.259 9.664 -7.766 1.00 24.01 99 LEU A N 7
ATOM 12058 C CA . LEU A 1 99 ? -2.866 10.961 -8.307 1.00 32.15 99 LEU A CA 7
ATOM 12059 C C . LEU A 1 99 ? -1.762 10.805 -9.347 1.00 51.43 99 LEU A C 7
ATOM 12060 O O . LEU A 1 99 ? -0.900 9.934 -9.227 1.00 1.23 99 LEU A O 7
ATOM 12076 N N . CYS A 1 100 ? -1.794 11.656 -10.367 1.00 4.10 100 CYS A N 7
ATOM 12077 C CA . CYS A 1 100 ? -0.794 11.614 -11.429 1.00 13.42 100 CYS A CA 7
ATOM 12078 C C . CYS A 1 100 ? 0.230 12.731 -11.255 1.00 61.14 100 CYS A C 7
ATOM 12079 O O . CYS A 1 100 ? -0.128 13.890 -11.047 1.00 54.13 100 CYS A O 7
ATOM 12087 N N . VAL A 1 101 ? 1.508 12.373 -11.341 1.00 54.51 101 VAL A N 7
ATOM 12088 C CA . VAL A 1 101 ? 2.585 13.345 -11.193 1.00 72.22 101 VAL A CA 7
ATOM 12089 C C . VAL A 1 101 ? 3.734 13.041 -12.148 1.00 30.43 101 VAL A C 7
ATOM 12090 O O . VAL A 1 101 ? 3.786 11.968 -12.750 1.00 63.11 101 VAL A O 7
ATOM 12103 N N . ILE A 1 102 ? 4.653 13.991 -12.280 1.00 50.03 102 ILE A N 7
ATOM 12104 C CA . ILE A 1 102 ? 5.803 13.824 -13.161 1.00 33.25 102 ILE A CA 7
ATOM 12105 C C . ILE A 1 102 ? 6.936 13.090 -12.451 1.00 51.24 102 ILE A C 7
ATOM 12106 O O . ILE A 1 102 ? 7.120 13.231 -11.242 1.00 4.23 102 ILE A O 7
ATOM 12122 N N . LEU A 1 103 ? 7.694 12.308 -13.212 1.00 32.12 103 LEU A N 7
ATOM 12123 C CA . LEU A 1 103 ? 8.812 11.553 -12.657 1.00 32.50 103 LEU A CA 7
ATOM 12124 C C . LEU A 1 103 ? 9.869 12.489 -12.080 1.00 73.11 103 LEU A C 7
ATOM 12125 O O . LEU A 1 103 ? 10.015 13.636 -12.504 1.00 23.42 103 LEU A O 7
ATOM 12141 N N . PRO A 1 104 ? 10.625 11.990 -11.091 1.00 43.03 104 PRO A N 7
ATOM 12142 C CA . PRO A 1 104 ? 11.684 12.764 -10.437 1.00 41.41 104 PRO A CA 7
ATOM 12143 C C . PRO A 1 104 ? 12.875 13.010 -11.357 1.00 3.32 104 PRO A C 7
ATOM 12144 O O . PRO A 1 104 ? 13.357 14.137 -11.479 1.00 50.11 104 PRO A O 7
ATOM 12155 N N . THR A 1 105 ? 13.347 11.949 -12.003 1.00 60.24 105 THR A N 7
ATOM 12156 C CA . THR A 1 105 ? 14.482 12.049 -12.912 1.00 3.33 105 THR A CA 7
ATOM 12157 C C . THR A 1 105 ? 14.416 10.979 -13.995 1.00 41.02 105 THR A C 7
ATOM 12158 O O . THR A 1 105 ? 13.816 9.923 -13.800 1.00 73.23 105 THR A O 7
ATOM 12169 N N . GLU A 1 106 ? 15.038 11.259 -15.136 1.00 55.44 106 GLU A N 7
ATOM 12170 C CA . GLU A 1 106 ? 15.048 10.319 -16.251 1.00 21.02 106 GLU A CA 7
ATOM 12171 C C . GLU A 1 106 ? 15.518 8.941 -15.795 1.00 62.40 106 GLU A C 7
ATOM 12172 O O . GLU A 1 106 ? 16.704 8.729 -15.538 1.00 50.30 106 GLU A O 7
ATOM 12184 N N . THR A 1 107 ? 14.579 8.004 -15.696 1.00 45.31 107 THR A N 7
ATOM 12185 C CA . THR A 1 107 ? 14.896 6.647 -15.270 1.00 33.00 107 THR A CA 7
ATOM 12186 C C . THR A 1 107 ? 13.793 5.674 -15.670 1.00 73.03 107 THR A C 7
ATOM 12187 O O . THR A 1 107 ? 12.734 5.630 -15.044 1.00 73.30 107 THR A O 7
ATOM 12198 N N . ARG A 1 108 ? 14.048 4.895 -16.717 1.00 11.34 108 ARG A N 7
ATOM 12199 C CA . ARG A 1 108 ? 13.076 3.923 -17.200 1.00 75.25 108 ARG A CA 7
ATOM 12200 C C . ARG A 1 108 ? 13.775 2.698 -17.783 1.00 40.33 108 ARG A C 7
ATOM 12201 O O . ARG A 1 108 ? 14.993 2.690 -17.955 1.00 41.30 108 ARG A O 7
ATOM 12222 N N . ASN A 1 109 ? 12.995 1.665 -18.085 1.00 1.13 109 ASN A N 7
ATOM 12223 C CA . ASN A 1 109 ? 13.540 0.435 -18.647 1.00 72.31 109 ASN A CA 7
ATOM 12224 C C . ASN A 1 109 ? 12.967 0.171 -20.036 1.00 50.44 109 ASN A C 7
ATOM 12225 O O . ASN A 1 109 ? 13.444 -0.704 -20.760 1.00 0.52 109 ASN A O 7
ATOM 12236 N N . ILE A 1 110 ? 11.942 0.934 -20.402 1.00 45.32 110 ILE A N 7
ATOM 12237 C CA . ILE A 1 110 ? 11.306 0.785 -21.705 1.00 21.40 110 ILE A CA 7
ATOM 12238 C C . ILE A 1 110 ? 10.924 -0.668 -21.967 1.00 23.44 110 ILE A C 7
ATOM 12239 O O . ILE A 1 110 ? 11.371 -1.273 -22.941 1.00 45.44 110 ILE A O 7
ATOM 12255 N N . SER A 1 111 ? 10.093 -1.223 -21.090 1.00 63.21 111 SER A N 7
ATOM 12256 C CA . SER A 1 111 ? 9.652 -2.607 -21.225 1.00 1.52 111 SER A CA 7
ATOM 12257 C C . SER A 1 111 ? 8.695 -2.984 -20.098 1.00 2.31 111 SER A C 7
ATOM 12258 O O . SER A 1 111 ? 9.095 -3.093 -18.939 1.00 23.03 111 SER A O 7
ATOM 12266 N N . PHE A 1 112 ? 7.428 -3.182 -20.447 1.00 44.53 112 PHE A N 7
ATOM 12267 C CA . PHE A 1 112 ? 6.413 -3.546 -19.466 1.00 53.43 112 PHE A CA 7
ATOM 12268 C C . PHE A 1 112 ? 5.569 -4.715 -19.965 1.00 51.15 112 PHE A C 7
ATOM 12269 O O . PHE A 1 112 ? 4.411 -4.869 -19.578 1.00 33.53 112 PHE A O 7
ATOM 12286 N N . VAL A 1 113 ? 6.158 -5.536 -20.829 1.00 40.11 113 VAL A N 7
ATOM 12287 C CA . VAL A 1 113 ? 5.462 -6.692 -21.382 1.00 0.32 113 VAL A CA 7
ATOM 12288 C C . VAL A 1 113 ? 6.121 -7.993 -20.939 1.00 72.32 113 VAL A C 7
ATOM 12289 O O . VAL A 1 113 ? 5.512 -9.062 -20.998 1.00 10.22 113 VAL A O 7
ATOM 12302 N N . LYS A 1 114 ? 7.369 -7.897 -20.495 1.00 45.24 114 LYS A N 7
ATOM 12303 C CA . LYS A 1 114 ? 8.113 -9.066 -20.040 1.00 53.22 114 LYS A CA 7
ATOM 12304 C C . LYS A 1 114 ? 8.782 -8.796 -18.696 1.00 50.34 114 LYS A C 7
ATOM 12305 O O . LYS A 1 114 ? 9.974 -9.047 -18.525 1.00 11.03 114 LYS A O 7
ATOM 12324 N N . ASN A 1 115 ? 8.006 -8.284 -17.746 1.00 43.44 115 ASN A N 7
ATOM 12325 C CA . ASN A 1 115 ? 8.525 -7.981 -16.417 1.00 55.43 115 ASN A CA 7
ATOM 12326 C C . ASN A 1 115 ? 7.417 -8.059 -15.371 1.00 2.32 115 ASN A C 7
ATOM 12327 O O . ASN A 1 115 ? 6.246 -8.237 -15.704 1.00 34.12 115 ASN A O 7
ATOM 12338 N N . SER A 1 116 ? 7.797 -7.923 -14.104 1.00 72.41 116 SER A N 7
ATOM 12339 C CA . SER A 1 116 ? 6.837 -7.982 -13.008 1.00 11.20 116 SER A CA 7
ATOM 12340 C C . SER A 1 116 ? 6.488 -6.580 -12.517 1.00 34.34 116 SER A C 7
ATOM 12341 O O . SER A 1 116 ? 6.305 -6.359 -11.321 1.00 5.24 116 SER A O 7
ATOM 12349 N N . MET A 1 1 ? 2.329 0.420 -0.508 1.00 2.54 1 MET A N 8
ATOM 12350 C CA . MET A 1 1 ? 2.985 0.400 -1.810 1.00 3.12 1 MET A CA 8
ATOM 12351 C C . MET A 1 1 ? 1.979 0.646 -2.930 1.00 20.44 1 MET A C 8
ATOM 12352 O O . MET A 1 1 ? 1.674 -0.241 -3.728 1.00 14.15 1 MET A O 8
ATOM 12366 N N . PRO A 1 2 ? 1.450 1.877 -2.992 1.00 63.30 2 PRO A N 8
ATOM 12367 C CA . PRO A 1 2 ? 0.471 2.267 -4.010 1.00 74.34 2 PRO A CA 8
ATOM 12368 C C . PRO A 1 2 ? 1.086 2.354 -5.403 1.00 75.10 2 PRO A C 8
ATOM 12369 O O . PRO A 1 2 ? 2.221 1.927 -5.619 1.00 53.45 2 PRO A O 8
ATOM 12380 N N . LEU A 1 3 ? 0.330 2.909 -6.344 1.00 62.14 3 LEU A N 8
ATOM 12381 C CA . LEU A 1 3 ? 0.802 3.053 -7.717 1.00 74.34 3 LEU A CA 8
ATOM 12382 C C . LEU A 1 3 ? 0.887 4.523 -8.113 1.00 1.54 3 LEU A C 8
ATOM 12383 O O . LEU A 1 3 ? -0.030 5.302 -7.848 1.00 23.34 3 LEU A O 8
ATOM 12399 N N . ILE A 1 4 ? 1.992 4.896 -8.749 1.00 42.40 4 ILE A N 8
ATOM 12400 C CA . ILE A 1 4 ? 2.195 6.273 -9.184 1.00 22.14 4 ILE A CA 8
ATOM 12401 C C . ILE A 1 4 ? 2.463 6.342 -10.683 1.00 55.13 4 ILE A C 8
ATOM 12402 O O . ILE A 1 4 ? 3.230 5.547 -11.226 1.00 61.34 4 ILE A O 8
ATOM 12418 N N . THR A 1 5 ? 1.825 7.300 -11.349 1.00 1.30 5 THR A N 8
ATOM 12419 C CA . THR A 1 5 ? 1.994 7.475 -12.786 1.00 70.30 5 THR A CA 8
ATOM 12420 C C . THR A 1 5 ? 3.031 8.549 -13.091 1.00 41.43 5 THR A C 8
ATOM 12421 O O . THR A 1 5 ? 2.870 9.709 -12.709 1.00 74.41 5 THR A O 8
ATOM 12432 N N . PHE A 1 6 ? 4.096 8.158 -13.783 1.00 22.22 6 PHE A N 8
ATOM 12433 C CA . PHE A 1 6 ? 5.161 9.088 -14.139 1.00 53.54 6 PHE A CA 8
ATOM 12434 C C . PHE A 1 6 ? 4.955 9.635 -15.549 1.00 44.30 6 PHE A C 8
ATOM 12435 O O . PHE A 1 6 ? 4.569 8.903 -16.460 1.00 73.31 6 PHE A O 8
ATOM 12452 N N . ILE A 1 7 ? 5.216 10.927 -15.720 1.00 24.11 7 ILE A N 8
ATOM 12453 C CA . ILE A 1 7 ? 5.061 11.572 -17.018 1.00 0.04 7 ILE A CA 8
ATOM 12454 C C . ILE A 1 7 ? 6.408 12.024 -17.572 1.00 11.24 7 ILE A C 8
ATOM 12455 O O . ILE A 1 7 ? 7.241 12.563 -16.843 1.00 51.42 7 ILE A O 8
ATOM 12471 N N . SER A 1 8 ? 6.614 11.802 -18.866 1.00 11.11 8 SER A N 8
ATOM 12472 C CA . SER A 1 8 ? 7.861 12.185 -19.518 1.00 73.11 8 SER A CA 8
ATOM 12473 C C . SER A 1 8 ? 7.698 13.502 -20.271 1.00 73.55 8 SER A C 8
ATOM 12474 O O . SER A 1 8 ? 6.588 13.933 -20.587 1.00 24.24 8 SER A O 8
ATOM 12482 N N . PRO A 1 9 ? 8.830 14.157 -20.568 1.00 30.23 9 PRO A N 8
ATOM 12483 C CA . PRO A 1 9 ? 8.840 15.434 -21.288 1.00 24.52 9 PRO A CA 8
ATOM 12484 C C . PRO A 1 9 ? 8.432 15.278 -22.749 1.00 4.41 9 PRO A C 8
ATOM 12485 O O . PRO A 1 9 ? 8.018 16.242 -23.393 1.00 42.13 9 PRO A O 8
ATOM 12496 N N . ASP A 1 10 ? 8.552 14.060 -23.265 1.00 54.33 10 ASP A N 8
ATOM 12497 C CA . ASP A 1 10 ? 8.193 13.779 -24.651 1.00 24.34 10 ASP A CA 8
ATOM 12498 C C . ASP A 1 10 ? 6.681 13.660 -24.807 1.00 54.14 10 ASP A C 8
ATOM 12499 O O . ASP A 1 10 ? 6.157 13.697 -25.920 1.00 31.40 10 ASP A O 8
ATOM 12508 N N . GLY A 1 11 ? 5.984 13.517 -23.684 1.00 74.32 11 GLY A N 8
ATOM 12509 C CA . GLY A 1 11 ? 4.538 13.393 -23.719 1.00 0.42 11 GLY A CA 8
ATOM 12510 C C . GLY A 1 11 ? 4.068 11.987 -23.406 1.00 24.41 11 GLY A C 8
ATOM 12511 O O . GLY A 1 11 ? 2.894 11.663 -23.584 1.00 21.03 11 GLY A O 8
ATOM 12515 N N . SER A 1 12 ? 4.988 11.147 -22.940 1.00 12.40 12 SER A N 8
ATOM 12516 C CA . SER A 1 12 ? 4.663 9.765 -22.607 1.00 14.41 12 SER A CA 8
ATOM 12517 C C . SER A 1 12 ? 4.350 9.624 -21.120 1.00 51.13 12 SER A C 8
ATOM 12518 O O . SER A 1 12 ? 4.530 10.563 -20.345 1.00 2.21 12 SER A O 8
ATOM 12526 N N . ARG A 1 13 ? 3.880 8.444 -20.731 1.00 21.44 13 ARG A N 8
ATOM 12527 C CA . ARG A 1 13 ? 3.541 8.178 -19.338 1.00 14.43 13 ARG A CA 8
ATOM 12528 C C . ARG A 1 13 ? 3.828 6.724 -18.975 1.00 44.44 13 ARG A C 8
ATOM 12529 O O . ARG A 1 13 ? 3.721 5.831 -19.815 1.00 63.35 13 ARG A O 8
ATOM 12550 N N . LYS A 1 14 ? 4.195 6.495 -17.719 1.00 71.41 14 LYS A N 8
ATOM 12551 C CA . LYS A 1 14 ? 4.498 5.150 -17.244 1.00 32.23 14 LYS A CA 8
ATOM 12552 C C . LYS A 1 14 ? 3.699 4.825 -15.985 1.00 62.14 14 LYS A C 8
ATOM 12553 O O . LYS A 1 14 ? 3.248 5.723 -15.274 1.00 54.22 14 LYS A O 8
ATOM 12572 N N . THR A 1 15 ? 3.529 3.534 -15.714 1.00 43.44 15 THR A N 8
ATOM 12573 C CA . THR A 1 15 ? 2.786 3.091 -14.542 1.00 12.11 15 THR A CA 8
ATOM 12574 C C . THR A 1 15 ? 3.474 1.909 -13.869 1.00 3.22 15 THR A C 8
ATOM 12575 O O . THR A 1 15 ? 3.553 0.819 -14.436 1.00 12.04 15 THR A O 8
ATOM 12586 N N . TYR A 1 16 ? 3.971 2.132 -12.657 1.00 70.22 16 TYR A N 8
ATOM 12587 C CA . TYR A 1 16 ? 4.655 1.085 -11.907 1.00 73.23 16 TYR A CA 8
ATOM 12588 C C . TYR A 1 16 ? 4.392 1.226 -10.411 1.00 43.31 16 TYR A C 8
ATOM 12589 O O . TYR A 1 16 ? 4.512 2.315 -9.850 1.00 32.23 16 TYR A O 8
ATOM 12607 N N . GLU A 1 17 ? 4.035 0.117 -9.772 1.00 74.20 17 GLU A N 8
ATOM 12608 C CA . GLU A 1 17 ? 3.755 0.117 -8.341 1.00 31.21 17 GLU A CA 8
ATOM 12609 C C . GLU A 1 17 ? 4.998 0.503 -7.544 1.00 15.12 17 GLU A C 8
ATOM 12610 O O . GLU A 1 17 ? 6.004 -0.205 -7.561 1.00 33.12 17 GLU A O 8
ATOM 12622 N N . ALA A 1 18 ? 4.919 1.632 -6.847 1.00 32.13 18 ALA A N 8
ATOM 12623 C CA . ALA A 1 18 ? 6.035 2.112 -6.042 1.00 43.42 18 ALA A CA 8
ATOM 12624 C C . ALA A 1 18 ? 5.696 2.077 -4.556 1.00 24.41 18 ALA A C 8
ATOM 12625 O O . ALA A 1 18 ? 4.532 1.943 -4.178 1.00 2.53 18 ALA A O 8
ATOM 12632 N N . TYR A 1 19 ? 6.720 2.195 -3.718 1.00 11.44 19 TYR A N 8
ATOM 12633 C CA . TYR A 1 19 ? 6.530 2.173 -2.272 1.00 44.41 19 TYR A CA 8
ATOM 12634 C C . TYR A 1 19 ? 6.224 3.571 -1.741 1.00 61.44 19 TYR A C 8
ATOM 12635 O O . TYR A 1 19 ? 5.985 4.501 -2.512 1.00 35.33 19 TYR A O 8
ATOM 12653 N N . ASP A 1 20 ? 6.234 3.710 -0.420 1.00 64.24 20 ASP A N 8
ATOM 12654 C CA . ASP A 1 20 ? 5.960 4.993 0.215 1.00 13.14 20 ASP A CA 8
ATOM 12655 C C . ASP A 1 20 ? 7.228 5.579 0.828 1.00 63.15 20 ASP A C 8
ATOM 12656 O O . ASP A 1 20 ? 7.606 5.235 1.947 1.00 70.45 20 ASP A O 8
ATOM 12665 N N . GLY A 1 21 ? 7.883 6.466 0.084 1.00 10.23 21 GLY A N 8
ATOM 12666 C CA . GLY A 1 21 ? 9.103 7.085 0.570 1.00 73.41 21 GLY A CA 8
ATOM 12667 C C . GLY A 1 21 ? 10.349 6.416 0.025 1.00 72.45 21 GLY A C 8
ATOM 12668 O O . GLY A 1 21 ? 11.459 6.698 0.473 1.00 1.41 21 GLY A O 8
ATOM 12672 N N . GLU A 1 22 ? 10.164 5.525 -0.945 1.00 24.21 22 GLU A N 8
ATOM 12673 C CA . GLU A 1 22 ? 11.284 4.812 -1.550 1.00 14.15 22 GLU A CA 8
ATOM 12674 C C . GLU A 1 22 ? 11.591 5.361 -2.940 1.00 2.44 22 GLU A C 8
ATOM 12675 O O . GLU A 1 22 ? 10.688 5.579 -3.748 1.00 42.22 22 GLU A O 8
ATOM 12687 N N . THR A 1 23 ? 12.874 5.584 -3.211 1.00 55.21 23 THR A N 8
ATOM 12688 C CA . THR A 1 23 ? 13.301 6.109 -4.501 1.00 45.54 23 THR A CA 8
ATOM 12689 C C . THR A 1 23 ? 13.004 5.121 -5.623 1.00 50.34 23 THR A C 8
ATOM 12690 O O . THR A 1 23 ? 12.798 3.932 -5.379 1.00 33.14 23 THR A O 8
ATOM 12701 N N . LEU A 1 24 ? 12.984 5.620 -6.855 1.00 32.15 24 LEU A N 8
ATOM 12702 C CA . LEU A 1 24 ? 12.712 4.780 -8.016 1.00 21.12 24 LEU A CA 8
ATOM 12703 C C . LEU A 1 24 ? 13.764 3.684 -8.153 1.00 43.14 24 LEU A C 8
ATOM 12704 O O . LEU A 1 24 ? 13.545 2.680 -8.832 1.00 63.13 24 LEU A O 8
ATOM 12720 N N . LEU A 1 25 ? 14.906 3.882 -7.503 1.00 53.45 25 LEU A N 8
ATOM 12721 C CA . LEU A 1 25 ? 15.992 2.910 -7.551 1.00 21.11 25 LEU A CA 8
ATOM 12722 C C . LEU A 1 25 ? 15.490 1.515 -7.191 1.00 45.11 25 LEU A C 8
ATOM 12723 O O . LEU A 1 25 ? 15.993 0.513 -7.700 1.00 2.32 25 LEU A O 8
ATOM 12739 N N . SER A 1 26 ? 14.495 1.458 -6.312 1.00 52.43 26 SER A N 8
ATOM 12740 C CA . SER A 1 26 ? 13.926 0.186 -5.883 1.00 53.30 26 SER A CA 8
ATOM 12741 C C . SER A 1 26 ? 13.079 -0.431 -6.991 1.00 73.54 26 SER A C 8
ATOM 12742 O O . SER A 1 26 ? 13.028 -1.653 -7.143 1.00 13.14 26 SER A O 8
ATOM 12750 N N . LEU A 1 27 ? 12.415 0.421 -7.765 1.00 31.24 27 LEU A N 8
ATOM 12751 C CA . LEU A 1 27 ? 11.569 -0.040 -8.860 1.00 40.44 27 LEU A CA 8
ATOM 12752 C C . LEU A 1 27 ? 12.400 -0.733 -9.935 1.00 72.13 27 LEU A C 8
ATOM 12753 O O . LEU A 1 27 ? 11.963 -1.715 -10.534 1.00 32.51 27 LEU A O 8
ATOM 12769 N N . ALA A 1 28 ? 13.601 -0.216 -10.173 1.00 72.01 28 ALA A N 8
ATOM 12770 C CA . ALA A 1 28 ? 14.495 -0.788 -11.172 1.00 75.04 28 ALA A CA 8
ATOM 12771 C C . ALA A 1 28 ? 14.821 -2.242 -10.849 1.00 1.02 28 ALA A C 8
ATOM 12772 O O . ALA A 1 28 ? 14.925 -3.080 -11.745 1.00 53.12 28 ALA A O 8
ATOM 12779 N N . HIS A 1 29 ? 14.983 -2.535 -9.562 1.00 62.24 29 HIS A N 8
ATOM 12780 C CA . HIS A 1 29 ? 15.299 -3.889 -9.121 1.00 35.03 29 HIS A CA 8
ATOM 12781 C C . HIS A 1 29 ? 14.107 -4.819 -9.328 1.00 21.34 29 HIS A C 8
ATOM 12782 O O . HIS A 1 29 ? 14.271 -6.031 -9.475 1.00 3.52 29 HIS A O 8
ATOM 12796 N N . ARG A 1 30 ? 12.909 -4.245 -9.337 1.00 34.03 30 ARG A N 8
ATOM 12797 C CA . ARG A 1 30 ? 11.690 -5.023 -9.523 1.00 70.15 30 ARG A CA 8
ATOM 12798 C C . ARG A 1 30 ? 11.439 -5.293 -11.004 1.00 70.41 30 ARG A C 8
ATOM 12799 O O . ARG A 1 30 ? 10.898 -6.335 -11.372 1.00 31.11 30 ARG A O 8
ATOM 12820 N N . ASN A 1 31 ? 11.836 -4.347 -11.849 1.00 12.14 31 ASN A N 8
ATOM 12821 C CA . ASN A 1 31 ? 11.653 -4.482 -13.289 1.00 72.32 31 ASN A CA 8
ATOM 12822 C C . ASN A 1 31 ? 12.882 -5.112 -13.937 1.00 4.21 31 ASN A C 8
ATOM 12823 O O . ASN A 1 31 ? 13.036 -5.085 -15.157 1.00 72.32 31 ASN A O 8
ATOM 12834 N N . ASN A 1 32 ? 13.756 -5.678 -13.110 1.00 75.11 32 ASN A N 8
ATOM 12835 C CA . ASN A 1 32 ? 14.972 -6.315 -13.602 1.00 10.30 32 ASN A CA 8
ATOM 12836 C C . ASN A 1 32 ? 15.600 -5.494 -14.724 1.00 73.05 32 ASN A C 8
ATOM 12837 O O . ASN A 1 32 ? 16.069 -6.043 -15.722 1.00 11.33 32 ASN A O 8
ATOM 12848 N N . VAL A 1 33 ? 15.605 -4.176 -14.555 1.00 3.35 33 VAL A N 8
ATOM 12849 C CA . VAL A 1 33 ? 16.177 -3.279 -15.552 1.00 12.42 33 VAL A CA 8
ATOM 12850 C C . VAL A 1 33 ? 17.611 -2.903 -15.195 1.00 54.34 33 VAL A C 8
ATOM 12851 O O . VAL A 1 33 ? 17.972 -2.835 -14.020 1.00 73.14 33 VAL A O 8
ATOM 12864 N N . ASP A 1 34 ? 18.424 -2.658 -16.217 1.00 75.42 34 ASP A N 8
ATOM 12865 C CA . ASP A 1 34 ? 19.819 -2.287 -16.012 1.00 72.24 34 ASP A CA 8
ATOM 12866 C C . ASP A 1 34 ? 19.954 -0.784 -15.791 1.00 44.12 34 ASP A C 8
ATOM 12867 O O . ASP A 1 34 ? 19.846 0.005 -16.731 1.00 33.00 34 ASP A O 8
ATOM 12876 N N . LEU A 1 35 ? 20.191 -0.394 -14.544 1.00 1.33 35 LEU A N 8
ATOM 12877 C CA . LEU A 1 35 ? 20.341 1.016 -14.198 1.00 75.32 35 LEU A CA 8
ATOM 12878 C C . LEU A 1 35 ? 21.486 1.216 -13.211 1.00 33.13 35 LEU A C 8
ATOM 12879 O O . LEU A 1 35 ? 21.595 0.496 -12.219 1.00 12.13 35 LEU A O 8
ATOM 12895 N N . GLU A 1 36 ? 22.335 2.200 -13.489 1.00 64.42 36 GLU A N 8
ATOM 12896 C CA . GLU A 1 36 ? 23.471 2.495 -12.624 1.00 24.31 36 GLU A CA 8
ATOM 12897 C C . GLU A 1 36 ? 23.002 2.989 -11.259 1.00 34.02 36 GLU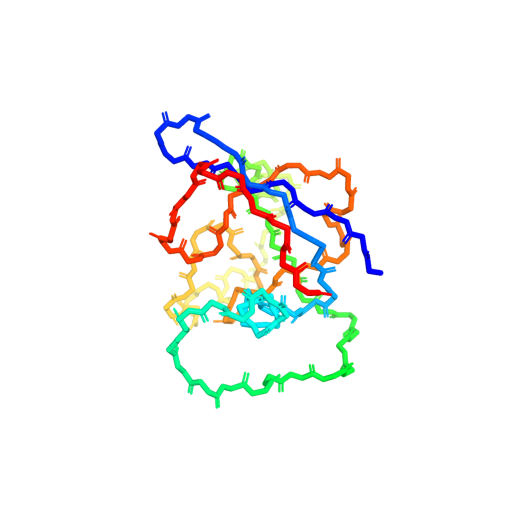 A C 8
ATOM 12898 O O . GLU A 1 36 ? 22.097 3.817 -11.164 1.00 12.10 36 GLU A O 8
ATOM 12910 N N . GLY A 1 37 ? 23.624 2.473 -10.203 1.00 12.42 37 GLY A N 8
ATOM 12911 C CA . GLY A 1 37 ? 23.256 2.873 -8.857 1.00 30.30 37 GLY A CA 8
ATOM 12912 C C . GLY A 1 37 ? 23.002 1.686 -7.949 1.00 60.20 37 GLY A C 8
ATOM 12913 O O . GLY A 1 37 ? 22.535 0.640 -8.399 1.00 50.13 37 GLY A O 8
ATOM 12917 N N . ALA A 1 38 ? 23.312 1.847 -6.667 1.00 32.23 38 ALA A N 8
ATOM 12918 C CA . ALA A 1 38 ? 23.114 0.780 -5.693 1.00 70.03 38 ALA A CA 8
ATOM 12919 C C . ALA A 1 38 ? 22.496 1.318 -4.407 1.00 75.14 38 ALA A C 8
ATOM 12920 O O . ALA A 1 38 ? 22.964 2.311 -3.850 1.00 41.44 38 ALA A O 8
ATOM 12927 N N . CYS A 1 39 ? 21.442 0.657 -3.942 1.00 33.22 39 CYS A N 8
ATOM 12928 C CA . CYS A 1 39 ? 20.758 1.070 -2.721 1.00 72.05 39 CYS A CA 8
ATOM 12929 C C . CYS A 1 39 ? 21.442 0.485 -1.490 1.00 50.02 39 CYS A C 8
ATOM 12930 O O . CYS A 1 39 ? 21.934 -0.643 -1.519 1.00 53.51 39 CYS A O 8
ATOM 12938 N N . GLU A 1 40 ? 21.470 1.261 -0.411 1.00 24.52 40 GLU A N 8
ATOM 12939 C CA . GLU A 1 40 ? 22.097 0.819 0.830 1.00 40.23 40 GLU A CA 8
ATOM 12940 C C . GLU A 1 40 ? 21.062 0.682 1.943 1.00 64.10 40 GLU A C 8
ATOM 12941 O O . GLU A 1 40 ? 20.492 1.671 2.401 1.00 51.24 40 GLU A O 8
ATOM 12953 N N . GLY A 1 41 ? 20.825 -0.554 2.374 1.00 44.53 41 GLY A N 8
ATOM 12954 C CA . GLY A 1 41 ? 19.860 -0.799 3.429 1.00 53.21 41 GLY A CA 8
ATOM 12955 C C . GLY A 1 41 ? 18.430 -0.614 2.961 1.00 71.04 41 GLY A C 8
ATOM 12956 O O . GLY A 1 41 ? 18.180 0.047 1.953 1.00 41.50 41 GLY A O 8
ATOM 12960 N N . SER A 1 42 ? 17.489 -1.201 3.692 1.00 35.54 42 SER A N 8
ATOM 12961 C CA . SER A 1 42 ? 16.076 -1.103 3.343 1.00 22.00 42 SER A CA 8
ATOM 12962 C C . SER A 1 42 ? 15.422 0.077 4.055 1.00 54.13 42 SER A C 8
ATOM 12963 O O . SER A 1 42 ? 15.280 0.079 5.278 1.00 23.34 42 SER A O 8
ATOM 12971 N N . LEU A 1 43 ? 15.024 1.080 3.280 1.00 53.11 43 LEU A N 8
ATOM 12972 C CA . LEU A 1 43 ? 14.383 2.268 3.834 1.00 24.24 43 LEU A CA 8
ATOM 12973 C C . LEU A 1 43 ? 12.874 2.073 3.943 1.00 64.45 43 LEU A C 8
ATOM 12974 O O . LEU A 1 43 ? 12.155 2.158 2.948 1.00 72.41 43 LEU A O 8
ATOM 12990 N N . ALA A 1 44 ? 12.402 1.813 5.157 1.00 21.33 44 ALA A N 8
ATOM 12991 C CA . ALA A 1 44 ? 10.979 1.610 5.396 1.00 34.02 44 ALA A CA 8
ATOM 12992 C C . ALA A 1 44 ? 10.475 2.516 6.514 1.00 0.42 44 ALA A C 8
ATOM 12993 O O . ALA A 1 44 ? 10.807 2.319 7.684 1.00 61.44 44 ALA A O 8
ATOM 13000 N N . CYS A 1 45 ? 9.674 3.510 6.148 1.00 55.33 45 CYS A N 8
ATOM 13001 C CA . CYS A 1 45 ? 9.125 4.449 7.121 1.00 62.35 45 CYS A CA 8
ATOM 13002 C C . CYS A 1 45 ? 7.646 4.707 6.853 1.00 20.21 45 CYS A C 8
ATOM 13003 O O . CYS A 1 45 ? 7.051 4.100 5.962 1.00 11.35 45 CYS A O 8
ATOM 13011 N N . SER A 1 46 ? 7.058 5.609 7.632 1.00 51.54 46 SER A N 8
ATOM 13012 C CA . SER A 1 46 ? 5.646 5.944 7.483 1.00 64.14 46 SER A CA 8
ATOM 13013 C C . SER A 1 46 ? 5.470 7.427 7.169 1.00 34.45 46 SER A C 8
ATOM 13014 O O . SER A 1 46 ? 4.894 7.793 6.144 1.00 1.12 46 SER A O 8
ATOM 13022 N N . THR A 1 47 ? 5.969 8.277 8.061 1.00 11.11 47 THR A N 8
ATOM 13023 C CA . THR A 1 47 ? 5.866 9.720 7.882 1.00 31.23 47 THR A CA 8
ATOM 13024 C C . THR A 1 47 ? 7.182 10.307 7.385 1.00 13.53 47 THR A C 8
ATOM 13025 O O . THR A 1 47 ? 8.212 10.200 8.052 1.00 15.43 47 THR A O 8
ATOM 13036 N N . CYS A 1 48 ? 7.141 10.928 6.212 1.00 51.43 48 CYS A N 8
ATOM 13037 C CA . CYS A 1 48 ? 8.331 11.534 5.625 1.00 24.42 48 CYS A CA 8
ATOM 13038 C C . CYS A 1 48 ? 7.982 12.830 4.902 1.00 1.54 48 CYS A C 8
ATOM 13039 O O . CYS A 1 48 ? 6.849 13.307 4.973 1.00 73.04 48 CYS A O 8
ATOM 13047 N N . HIS A 1 49 ? 8.964 13.398 4.209 1.00 53.32 49 HIS A N 8
ATOM 13048 C CA . HIS A 1 49 ? 8.760 14.641 3.474 1.00 44.55 49 HIS A CA 8
ATOM 13049 C C . HIS A 1 49 ? 7.694 14.467 2.396 1.00 11.44 49 HIS A C 8
ATOM 13050 O O . HIS A 1 49 ? 6.997 13.454 2.357 1.00 73.42 49 HIS A O 8
ATOM 13064 N N . VAL A 1 50 ? 7.572 15.463 1.525 1.00 41.54 50 VAL A N 8
ATOM 13065 C CA . VAL A 1 50 ? 6.591 15.420 0.447 1.00 50.41 50 VAL A CA 8
ATOM 13066 C C . VAL A 1 50 ? 7.244 15.698 -0.902 1.00 41.33 50 VAL A C 8
ATOM 13067 O O . VAL A 1 50 ? 8.170 16.504 -1.001 1.00 23.24 50 VAL A O 8
ATOM 13080 N N . ILE A 1 51 ? 6.755 15.027 -1.939 1.00 62.05 51 ILE A N 8
ATOM 13081 C CA . ILE A 1 51 ? 7.291 15.203 -3.284 1.00 14.13 51 ILE A CA 8
ATOM 13082 C C . ILE A 1 51 ? 6.177 15.189 -4.325 1.00 52.22 51 ILE A C 8
ATOM 13083 O O . ILE A 1 51 ? 5.541 14.160 -4.555 1.00 12.13 51 ILE A O 8
ATOM 13099 N N . ILE A 1 52 ? 5.948 16.337 -4.954 1.00 15.35 52 ILE A N 8
ATOM 13100 C CA . ILE A 1 52 ? 4.913 16.456 -5.973 1.00 14.20 52 ILE A CA 8
ATOM 13101 C C . ILE A 1 52 ? 5.469 17.073 -7.252 1.00 20.50 52 ILE A C 8
ATOM 13102 O O . ILE A 1 52 ? 6.525 17.705 -7.240 1.00 11.41 52 ILE A O 8
ATOM 13118 N N . ASP A 1 53 ? 4.751 16.885 -8.354 1.00 32.34 53 ASP A N 8
ATOM 13119 C CA . ASP A 1 53 ? 5.171 17.425 -9.641 1.00 72.45 53 ASP A CA 8
ATOM 13120 C C . ASP A 1 53 ? 5.436 18.924 -9.542 1.00 20.41 53 ASP A C 8
ATOM 13121 O O . ASP A 1 53 ? 4.933 19.610 -8.652 1.00 3.01 53 ASP A O 8
ATOM 13130 N N . PRO A 1 54 ? 6.246 19.445 -10.476 1.00 34.04 54 PRO A N 8
ATOM 13131 C CA . PRO A 1 54 ? 6.597 20.868 -10.514 1.00 35.20 54 PRO A CA 8
ATOM 13132 C C . PRO A 1 54 ? 5.414 21.746 -10.909 1.00 1.15 54 PRO A C 8
ATOM 13133 O O . PRO A 1 54 ? 5.451 22.965 -10.742 1.00 3.12 54 PRO A O 8
ATOM 13144 N N . SER A 1 55 ? 4.366 21.119 -11.432 1.00 34.21 55 SER A N 8
ATOM 13145 C CA . SER A 1 55 ? 3.173 21.844 -11.853 1.00 51.43 55 SER A CA 8
ATOM 13146 C C . SER A 1 55 ? 2.249 22.106 -10.668 1.00 32.32 55 SER A C 8
ATOM 13147 O O . SER A 1 55 ? 1.467 23.057 -10.674 1.00 64.11 55 SER A O 8
ATOM 13155 N N . TRP A 1 56 ? 2.345 21.255 -9.653 1.00 33.23 56 TRP A N 8
ATOM 13156 C CA . TRP A 1 56 ? 1.518 21.393 -8.459 1.00 75.23 56 TRP A CA 8
ATOM 13157 C C . TRP A 1 56 ? 2.286 22.090 -7.342 1.00 52.32 56 TRP A C 8
ATOM 13158 O O . TRP A 1 56 ? 1.691 22.712 -6.461 1.00 61.32 56 TRP A O 8
ATOM 13179 N N . TYR A 1 57 ? 3.609 21.984 -7.384 1.00 62.24 57 TYR A N 8
ATOM 13180 C CA . TYR A 1 57 ? 4.458 22.603 -6.374 1.00 24.03 57 TYR A CA 8
ATOM 13181 C C . TYR A 1 57 ? 4.162 24.095 -6.252 1.00 72.44 57 TYR A C 8
ATOM 13182 O O . TYR A 1 57 ? 4.200 24.660 -5.159 1.00 73.42 57 TYR A O 8
ATOM 13200 N N . ASP A 1 58 ? 3.866 24.726 -7.383 1.00 70.11 58 ASP A N 8
ATOM 13201 C CA . ASP A 1 58 ? 3.561 26.152 -7.405 1.00 73.23 58 ASP A CA 8
ATOM 13202 C C . ASP A 1 58 ? 2.224 26.432 -6.725 1.00 4.11 58 ASP A C 8
ATOM 13203 O O . ASP A 1 58 ? 1.993 27.530 -6.219 1.00 1.53 58 ASP A O 8
ATOM 13212 N N . ILE A 1 59 ? 1.349 25.433 -6.718 1.00 73.20 59 ILE A N 8
ATOM 13213 C CA . ILE A 1 59 ? 0.036 25.572 -6.100 1.00 0.30 59 ILE A CA 8
ATOM 13214 C C . ILE A 1 59 ? 0.120 25.403 -4.587 1.00 20.12 59 ILE A C 8
ATOM 13215 O O . ILE A 1 59 ? -0.394 26.226 -3.830 1.00 1.44 59 ILE A O 8
ATOM 13231 N N . VAL A 1 60 ? 0.773 24.330 -4.152 1.00 63.12 60 VAL A N 8
ATOM 13232 C CA . VAL A 1 60 ? 0.928 24.053 -2.729 1.00 51.41 60 VAL A CA 8
ATOM 13233 C C . VAL A 1 60 ? 1.804 25.105 -2.057 1.00 33.21 60 VAL A C 8
ATOM 13234 O O . VAL A 1 60 ? 1.744 25.292 -0.842 1.00 73.42 60 VAL A O 8
ATOM 13247 N N . GLU A 1 61 ? 2.616 25.789 -2.856 1.00 43.10 61 GLU A N 8
ATOM 13248 C CA . GLU A 1 61 ? 3.505 26.822 -2.337 1.00 41.22 61 GLU A CA 8
ATOM 13249 C C . GLU A 1 61 ? 2.749 28.129 -2.114 1.00 72.33 61 GLU A C 8
ATOM 13250 O O . GLU A 1 61 ? 3.062 28.890 -1.200 1.00 4.31 61 GLU A O 8
ATOM 13262 N N . GLN A 1 62 ? 1.752 28.380 -2.957 1.00 44.12 62 GLN A N 8
ATOM 13263 C CA . GLN A 1 62 ? 0.952 29.595 -2.853 1.00 64.31 62 GLN A CA 8
ATOM 13264 C C . GLN A 1 62 ? -0.210 29.400 -1.885 1.00 23.22 62 GLN A C 8
ATOM 13265 O O . GLN A 1 62 ? -0.666 30.349 -1.247 1.00 2.31 62 GLN A O 8
ATOM 13279 N N . HIS A 1 63 ? -0.685 28.163 -1.780 1.00 72.10 63 HIS A N 8
ATOM 13280 C CA . HIS A 1 63 ? -1.795 27.843 -0.889 1.00 2.32 63 HIS A CA 8
ATOM 13281 C C . HIS A 1 63 ? -1.285 27.459 0.497 1.00 72.21 63 HIS A C 8
ATOM 13282 O O . HIS A 1 63 ? -2.050 26.999 1.344 1.00 5.11 63 HIS A O 8
ATOM 13296 N N . ASN A 1 64 ? 0.011 27.650 0.719 1.00 22.44 64 ASN A N 8
ATOM 13297 C CA . ASN A 1 64 ? 0.623 27.321 2.002 1.00 50.40 64 ASN A CA 8
ATOM 13298 C C . ASN A 1 64 ? 1.670 28.362 2.388 1.00 52.14 64 ASN A C 8
ATOM 13299 O O . ASN A 1 64 ? 2.326 28.945 1.525 1.00 11.12 64 ASN A O 8
ATOM 13310 N N . GLU A 1 65 ? 1.820 28.589 3.689 1.00 72.31 65 GLU A N 8
ATOM 13311 C CA . GLU A 1 65 ? 2.787 29.559 4.188 1.00 12.30 65 GLU A CA 8
ATOM 13312 C C . GLU A 1 65 ? 4.011 28.858 4.769 1.00 22.01 65 GLU A C 8
ATOM 13313 O O . GLU A 1 65 ? 3.953 27.682 5.129 1.00 20.14 65 GLU A O 8
ATOM 13325 N N . ILE A 1 66 ? 5.118 29.588 4.856 1.00 20.02 66 ILE A N 8
ATOM 13326 C CA . ILE A 1 66 ? 6.356 29.037 5.394 1.00 72.24 66 ILE A CA 8
ATOM 13327 C C . ILE A 1 66 ? 6.746 29.728 6.695 1.00 11.25 66 ILE A C 8
ATOM 13328 O O . ILE A 1 66 ? 6.792 30.956 6.769 1.00 53.13 66 ILE A O 8
ATOM 13344 N N . SER A 1 67 ? 7.028 28.931 7.721 1.00 1.10 67 SER A N 8
ATOM 13345 C CA . SER A 1 67 ? 7.413 29.466 9.022 1.00 51.22 67 SER A CA 8
ATOM 13346 C C . SER A 1 67 ? 8.913 29.737 9.075 1.00 4.24 67 SER A C 8
ATOM 13347 O O . SER A 1 67 ? 9.621 29.575 8.081 1.00 54.13 67 SER A O 8
ATOM 13355 N N . ASP A 1 68 ? 9.392 30.151 10.244 1.00 71.15 68 ASP A N 8
ATOM 13356 C CA . ASP A 1 68 ? 10.808 30.444 10.429 1.00 44.00 68 ASP A CA 8
ATOM 13357 C C . ASP A 1 68 ? 11.663 29.223 10.105 1.00 60.34 68 ASP A C 8
ATOM 13358 O O . ASP A 1 68 ? 12.757 29.348 9.556 1.00 24.23 68 ASP A O 8
ATOM 13367 N N . GLU A 1 69 ? 11.155 28.043 10.448 1.00 4.25 69 GLU A N 8
ATOM 13368 C CA . GLU A 1 69 ? 11.874 26.800 10.195 1.00 20.12 69 GLU A CA 8
ATOM 13369 C C . GLU A 1 69 ? 11.672 26.339 8.755 1.00 61.43 69 GLU A C 8
ATOM 13370 O O . GLU A 1 69 ? 12.597 25.836 8.118 1.00 24.33 69 GLU A O 8
ATOM 13382 N N . GLU A 1 70 ? 10.455 26.514 8.248 1.00 24.44 70 GLU A N 8
ATOM 13383 C CA . GLU A 1 70 ? 10.132 26.114 6.884 1.00 72.01 70 GLU A CA 8
ATOM 13384 C C . GLU A 1 70 ? 10.916 26.945 5.873 1.00 45.21 70 GLU A C 8
ATOM 13385 O O . GLU A 1 70 ? 11.674 26.408 5.067 1.00 64.33 70 GLU A O 8
ATOM 13397 N N . ASN A 1 71 ? 10.728 28.260 5.923 1.00 75.21 71 ASN A N 8
ATOM 13398 C CA . ASN A 1 71 ? 11.416 29.166 5.011 1.00 2.21 71 ASN A CA 8
ATOM 13399 C C . ASN A 1 71 ? 12.928 28.986 5.104 1.00 63.21 71 ASN A C 8
ATOM 13400 O O . ASN A 1 71 ? 13.657 29.267 4.152 1.00 11.22 71 ASN A O 8
ATOM 13411 N N . ASP A 1 72 ? 13.393 28.514 6.256 1.00 53.53 72 ASP A N 8
ATOM 13412 C CA . ASP A 1 72 ? 14.818 28.295 6.473 1.00 71.50 72 ASP A CA 8
ATOM 13413 C C . ASP A 1 72 ? 15.268 26.981 5.841 1.00 54.13 72 ASP A C 8
ATOM 13414 O O . ASP A 1 72 ? 16.325 26.913 5.214 1.00 35.51 72 ASP A O 8
ATOM 13423 N N . MET A 1 73 ? 14.458 25.941 6.011 1.00 62.23 73 MET A N 8
ATOM 13424 C CA . MET A 1 73 ? 14.773 24.629 5.456 1.00 3.23 73 MET A CA 8
ATOM 13425 C C . MET A 1 73 ? 15.090 24.730 3.968 1.00 54.05 73 MET A C 8
ATOM 13426 O O . MET A 1 73 ? 15.982 24.047 3.465 1.00 65.35 73 MET A O 8
ATOM 13440 N N . LEU A 1 74 ? 14.353 25.585 3.267 1.00 14.34 74 LEU A N 8
ATOM 13441 C CA . LEU A 1 74 ? 14.555 25.775 1.835 1.00 14.32 74 LEU A CA 8
ATOM 13442 C C . LEU A 1 74 ? 15.964 26.283 1.547 1.00 72.24 74 LEU A C 8
ATOM 13443 O O . LEU A 1 74 ? 16.557 25.948 0.521 1.00 21.32 74 LEU A O 8
ATOM 13459 N N . ASP A 1 75 ? 16.494 27.091 2.458 1.00 21.41 75 ASP A N 8
ATOM 13460 C CA . ASP A 1 75 ? 17.835 27.642 2.303 1.00 23.14 75 ASP A CA 8
ATOM 13461 C C . ASP A 1 75 ? 18.891 26.549 2.435 1.00 31.53 75 ASP A C 8
ATOM 13462 O O . ASP A 1 75 ? 19.995 26.669 1.902 1.00 31.13 75 ASP A O 8
ATOM 13471 N N . LEU A 1 76 ? 18.545 25.483 3.149 1.00 22.20 76 LEU A N 8
ATOM 13472 C CA . LEU A 1 76 ? 19.463 24.367 3.352 1.00 3.53 76 LEU A CA 8
ATOM 13473 C C . LEU A 1 76 ? 19.336 23.346 2.227 1.00 23.41 76 LEU A C 8
ATOM 13474 O O . LEU A 1 76 ? 20.272 22.598 1.946 1.00 63.12 76 LEU A O 8
ATOM 13490 N N . ALA A 1 77 ? 18.173 23.321 1.586 1.00 53.15 77 ALA A N 8
ATOM 13491 C CA . ALA A 1 77 ? 17.925 22.394 0.488 1.00 12.41 77 ALA A CA 8
ATOM 13492 C C . ALA A 1 77 ? 18.883 22.647 -0.671 1.00 1.11 77 ALA A C 8
ATOM 13493 O O . ALA A 1 77 ? 18.631 23.499 -1.523 1.00 44.12 77 ALA A O 8
ATOM 13500 N N .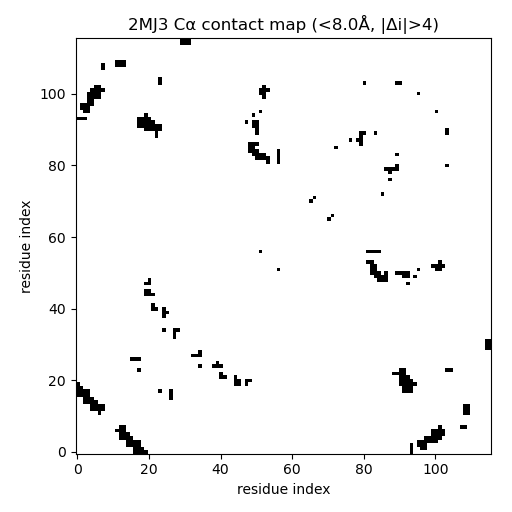 PHE A 1 78 ? 19.983 21.902 -0.696 1.00 61.12 78 PHE A N 8
ATOM 13501 C CA . PHE A 1 78 ? 20.980 22.047 -1.750 1.00 64.42 78 PHE A CA 8
ATOM 13502 C C . PHE A 1 78 ? 21.094 20.765 -2.571 1.00 3.31 78 PHE A C 8
ATOM 13503 O O . PHE A 1 78 ? 21.301 19.682 -2.026 1.00 14.05 78 PHE A O 8
ATOM 13520 N N . GLY A 1 79 ? 20.957 20.898 -3.887 1.00 4.21 79 GLY A N 8
ATOM 13521 C CA . GLY A 1 79 ? 21.047 19.744 -4.762 1.00 51.22 79 GLY A CA 8
ATOM 13522 C C . GLY A 1 79 ? 19.693 19.124 -5.044 1.00 71.21 79 GLY A C 8
ATOM 13523 O O . GLY A 1 79 ? 19.518 18.424 -6.042 1.00 70.25 79 GLY A O 8
ATOM 13527 N N . LEU A 1 80 ? 18.732 19.379 -4.163 1.00 23.54 80 LEU A N 8
ATOM 13528 C CA . LEU A 1 80 ? 17.386 18.839 -4.320 1.00 63.44 80 LEU A CA 8
ATOM 13529 C C . LEU A 1 80 ? 16.653 19.531 -5.465 1.00 34.44 80 LEU A C 8
ATOM 13530 O O . LEU A 1 80 ? 17.031 20.623 -5.890 1.00 23.41 80 LEU A O 8
ATOM 13546 N N . THR A 1 81 ? 15.598 18.889 -5.959 1.00 22.01 81 THR A N 8
ATOM 13547 C CA . THR A 1 81 ? 14.810 19.443 -7.053 1.00 23.42 81 THR A CA 8
ATOM 13548 C C . THR A 1 81 ? 13.761 20.420 -6.535 1.00 70.40 81 THR A C 8
ATOM 13549 O O . THR A 1 81 ? 13.400 20.391 -5.358 1.00 55.25 81 THR A O 8
ATOM 13560 N N . ASP A 1 82 ? 13.275 21.282 -7.420 1.00 51.44 82 ASP A N 8
ATOM 13561 C CA . ASP A 1 82 ? 12.265 22.268 -7.053 1.00 33.22 82 ASP A CA 8
ATOM 13562 C C . ASP A 1 82 ? 10.896 21.612 -6.900 1.00 71.31 82 ASP A C 8
ATOM 13563 O O . ASP A 1 82 ? 9.933 22.250 -6.474 1.00 11.13 82 ASP A O 8
ATOM 13572 N N . THR A 1 83 ? 10.816 20.332 -7.252 1.00 52.22 83 THR A N 8
ATOM 13573 C CA . THR A 1 83 ? 9.565 19.590 -7.157 1.00 2.13 83 THR A CA 8
ATOM 13574 C C . THR A 1 83 ? 9.471 18.840 -5.833 1.00 71.41 83 THR A C 8
ATOM 13575 O O . THR A 1 83 ? 8.381 18.473 -5.393 1.00 4.44 83 THR A O 8
ATOM 13586 N N . SER A 1 84 ? 10.619 18.614 -5.203 1.00 2.32 84 SER A N 8
ATOM 13587 C CA . SER A 1 84 ? 10.666 17.904 -3.930 1.00 11.31 84 SER A CA 8
ATOM 13588 C C . SER A 1 84 ? 10.776 18.884 -2.765 1.00 64.43 84 SER A C 8
ATOM 13589 O O . SER A 1 84 ? 11.634 19.767 -2.762 1.00 23.42 84 SER A O 8
ATOM 13597 N N . ARG A 1 85 ? 9.902 18.720 -1.778 1.00 53.31 85 ARG A N 8
ATOM 13598 C CA . ARG A 1 85 ? 9.899 19.590 -0.608 1.00 22.10 85 ARG A CA 8
ATOM 13599 C C . ARG A 1 85 ? 10.421 18.850 0.620 1.00 34.04 85 ARG A C 8
ATOM 13600 O O . ARG A 1 85 ? 10.070 17.693 0.857 1.00 65.14 85 ARG A O 8
ATOM 13621 N N . LEU A 1 86 ? 11.259 19.524 1.399 1.00 44.51 86 LEU A N 8
ATOM 13622 C CA . LEU A 1 86 ? 11.830 18.931 2.603 1.00 1.44 86 LEU A CA 8
ATOM 13623 C C . LEU A 1 86 ? 12.436 17.564 2.302 1.00 5.45 86 LEU A C 8
ATOM 13624 O O . LEU A 1 86 ? 12.472 16.686 3.164 1.00 53.55 86 LEU A O 8
ATOM 13640 N N . GLY A 1 87 ? 12.915 17.392 1.074 1.00 42.30 87 GLY A N 8
ATOM 13641 C CA . GLY A 1 87 ? 13.516 16.131 0.682 1.00 71.21 87 GLY A CA 8
ATOM 13642 C C . GLY A 1 87 ? 15.028 16.207 0.607 1.00 51.00 87 GLY A C 8
ATOM 13643 O O . GLY A 1 87 ? 15.615 17.265 0.836 1.00 11.31 87 GLY A O 8
ATOM 13647 N N . CYS A 1 88 ? 15.660 15.083 0.287 1.00 1.43 88 CYS A N 8
ATOM 13648 C CA . CYS A 1 88 ? 17.114 15.027 0.185 1.00 21.54 88 CYS A CA 8
ATOM 13649 C C . CYS A 1 88 ? 17.542 14.258 -1.060 1.00 61.15 88 CYS A C 8
ATOM 13650 O O . CYS A 1 88 ? 18.464 14.666 -1.766 1.00 23.20 88 CYS A O 8
ATOM 13658 N N . GLN A 1 89 ? 16.867 13.144 -1.323 1.00 70.41 89 GLN A N 8
ATOM 13659 C CA . GLN A 1 89 ? 17.180 12.317 -2.483 1.00 33.23 89 GLN A CA 8
ATOM 13660 C C . GLN A 1 89 ? 15.953 12.138 -3.370 1.00 75.43 89 GLN A C 8
ATOM 13661 O O . GLN A 1 89 ? 15.903 11.230 -4.201 1.00 35.44 89 GLN A O 8
ATOM 13675 N N . ILE A 1 90 ? 14.965 13.008 -3.189 1.00 42.22 90 ILE A N 8
ATOM 13676 C CA . ILE A 1 90 ? 13.739 12.946 -3.974 1.00 73.23 90 ILE A CA 8
ATOM 13677 C C . ILE A 1 90 ? 13.183 11.526 -4.014 1.00 0.30 90 ILE A C 8
ATOM 13678 O O . ILE A 1 90 ? 13.478 10.759 -4.931 1.00 13.10 90 ILE A O 8
ATOM 13694 N N . ILE A 1 91 ? 12.377 11.184 -3.015 1.00 13.42 91 ILE A N 8
ATOM 13695 C CA . ILE A 1 91 ? 11.777 9.858 -2.937 1.00 41.13 91 ILE A CA 8
ATOM 13696 C C . ILE A 1 91 ? 10.255 9.943 -2.916 1.00 12.31 91 ILE A C 8
ATOM 13697 O O . ILE A 1 91 ? 9.667 10.512 -1.995 1.00 54.21 91 ILE A O 8
ATOM 13713 N N . LEU A 1 92 ? 9.622 9.373 -3.935 1.00 15.01 92 LEU A N 8
ATOM 13714 C CA . LEU A 1 92 ? 8.166 9.382 -4.033 1.00 40.30 92 LEU A CA 8
ATOM 13715 C C . LEU A 1 92 ? 7.529 8.914 -2.729 1.00 23.25 92 LEU A C 8
ATOM 13716 O O . LEU A 1 92 ? 8.207 8.378 -1.851 1.00 1.22 92 LEU A O 8
ATOM 13732 N N . THR A 1 93 ? 6.221 9.117 -2.608 1.00 0.11 93 THR A N 8
ATOM 13733 C CA . THR A 1 93 ? 5.492 8.715 -1.412 1.00 21.03 93 THR A CA 8
ATOM 13734 C C . THR A 1 93 ? 4.114 8.168 -1.765 1.00 52.45 93 THR A C 8
ATOM 13735 O O . THR A 1 93 ? 3.650 8.310 -2.897 1.00 71.42 93 THR A O 8
ATOM 13746 N N . LYS A 1 94 ? 3.462 7.544 -0.790 1.00 51.05 94 LYS A N 8
ATOM 13747 C CA . LYS A 1 94 ? 2.135 6.977 -0.997 1.00 54.25 94 LYS A CA 8
ATOM 13748 C C . LYS A 1 94 ? 1.083 8.078 -1.103 1.00 25.42 94 LYS A C 8
ATOM 13749 O O . LYS A 1 94 ? -0.010 7.856 -1.621 1.00 70.54 94 LYS A O 8
ATOM 13768 N N . GLU A 1 95 ? 1.424 9.264 -0.609 1.00 34.03 95 GLU A N 8
ATOM 13769 C CA . GLU A 1 95 ? 0.508 10.398 -0.649 1.00 1.33 95 GLU A CA 8
ATOM 13770 C C . GLU A 1 95 ? 0.049 10.677 -2.077 1.00 71.30 95 GLU A C 8
ATOM 13771 O O . GLU A 1 95 ? -1.009 11.268 -2.297 1.00 71.01 95 GLU A O 8
ATOM 13783 N N . LEU A 1 96 ? 0.852 10.247 -3.044 1.00 53.34 96 LEU A N 8
ATOM 13784 C CA . LEU A 1 96 ? 0.529 10.450 -4.453 1.00 2.04 96 LEU A CA 8
ATOM 13785 C C . LEU A 1 96 ? -0.209 9.242 -5.022 1.00 4.43 96 LEU A C 8
ATOM 13786 O O . LEU A 1 96 ? -0.263 9.052 -6.237 1.00 33.23 96 LEU A O 8
ATOM 13802 N N . ASP A 1 97 ? -0.776 8.431 -4.136 1.00 12.31 97 ASP A N 8
ATOM 13803 C CA . ASP A 1 97 ? -1.514 7.244 -4.550 1.00 32.52 97 ASP A CA 8
ATOM 13804 C C . ASP A 1 97 ? -2.664 7.615 -5.481 1.00 41.21 97 ASP A C 8
ATOM 13805 O O . ASP A 1 97 ? -3.621 8.271 -5.071 1.00 60.45 97 ASP A O 8
ATOM 13814 N N . GLY A 1 98 ? -2.562 7.192 -6.738 1.00 4.34 98 GLY A N 8
ATOM 13815 C CA . GLY A 1 98 ? -3.599 7.491 -7.708 1.00 3.33 98 GLY A CA 8
ATOM 13816 C C . GLY A 1 98 ? -3.427 8.859 -8.337 1.00 42.51 98 GLY A C 8
ATOM 13817 O O . GLY A 1 98 ? -4.310 9.339 -9.049 1.00 60.15 98 GLY A O 8
ATOM 13821 N N . LEU A 1 99 ? -2.288 9.491 -8.074 1.00 13.24 99 LEU A N 8
ATOM 13822 C CA . LEU A 1 99 ? -2.004 10.814 -8.618 1.00 43.33 99 LEU A CA 8
ATOM 13823 C C . LEU A 1 99 ? -0.873 10.751 -9.640 1.00 72.34 99 LEU A C 8
ATOM 13824 O O . LEU A 1 99 ? -0.035 9.850 -9.598 1.00 25.22 99 LEU A O 8
ATOM 13840 N N . CYS A 1 100 ? -0.856 11.713 -10.556 1.00 21.10 100 CYS A N 8
ATOM 13841 C CA . CYS A 1 100 ? 0.173 11.767 -11.589 1.00 11.34 100 CYS A CA 8
ATOM 13842 C C . CYS A 1 100 ? 1.214 12.833 -11.263 1.00 25.33 100 CYS A C 8
ATOM 13843 O O . CYS A 1 100 ? 0.877 13.991 -11.018 1.00 5.23 100 CYS A O 8
ATOM 13851 N N . VAL A 1 101 ? 2.482 12.432 -11.260 1.00 1.41 101 VAL A N 8
ATOM 13852 C CA . VAL A 1 101 ? 3.574 13.352 -10.963 1.00 53.34 101 VAL A CA 8
ATOM 13853 C C . VAL A 1 101 ? 4.821 13.002 -11.767 1.00 1.12 101 VAL A C 8
ATOM 13854 O O . VAL A 1 101 ? 4.900 11.935 -12.376 1.00 31.22 101 VAL A O 8
ATOM 13867 N N . ILE A 1 102 ? 5.794 13.907 -11.764 1.00 13.45 102 ILE A N 8
ATOM 13868 C CA . ILE A 1 102 ? 7.038 13.693 -12.491 1.00 5.21 102 ILE A CA 8
ATOM 13869 C C . ILE A 1 102 ? 8.028 12.884 -11.660 1.00 63.42 102 ILE A C 8
ATOM 13870 O O . ILE A 1 102 ? 8.239 13.163 -10.479 1.00 71.21 102 ILE A O 8
ATOM 13886 N N . LEU A 1 103 ? 8.635 11.880 -12.285 1.00 11.40 103 LEU A N 8
ATOM 13887 C CA . LEU A 1 103 ? 9.605 11.030 -11.604 1.00 43.13 103 LEU A CA 8
ATOM 13888 C C . LEU A 1 103 ? 10.821 11.838 -11.161 1.00 32.00 103 LEU A C 8
ATOM 13889 O O . LEU A 1 103 ? 11.166 12.862 -11.752 1.00 34.33 103 LEU A O 8
ATOM 13905 N N . PRO A 1 104 ? 11.488 11.368 -10.097 1.00 23.41 104 PRO A N 8
ATOM 13906 C CA . PRO A 1 104 ? 12.678 12.030 -9.552 1.00 74.55 104 PRO A CA 8
ATOM 13907 C C . PRO A 1 104 ? 13.881 11.915 -10.481 1.00 63.34 104 PRO A C 8
ATOM 13908 O O . PRO A 1 104 ? 14.553 12.906 -10.771 1.00 32.31 104 PRO A O 8
ATOM 13919 N N . THR A 1 105 ? 14.150 10.699 -10.947 1.00 71.32 105 THR A N 8
ATOM 13920 C CA . THR A 1 105 ? 15.273 10.454 -11.843 1.00 2.30 105 THR A CA 8
ATOM 13921 C C . THR A 1 105 ? 14.904 10.771 -13.288 1.00 15.15 105 THR A C 8
ATOM 13922 O O . THR A 1 105 ? 13.826 11.300 -13.560 1.00 24.21 105 THR A O 8
ATOM 13933 N N . GLU A 1 106 ? 15.804 10.444 -14.209 1.00 73.34 106 GLU A N 8
ATOM 13934 C CA . GLU A 1 106 ? 15.570 10.694 -15.627 1.00 3.42 106 GLU A CA 8
ATOM 13935 C C . GLU A 1 106 ? 15.550 9.387 -16.414 1.00 40.43 106 GLU A C 8
ATOM 13936 O O . GLU A 1 106 ? 16.260 9.237 -17.409 1.00 25.31 106 GLU A O 8
ATOM 13948 N N . THR A 1 107 ? 14.731 8.443 -15.962 1.00 13.32 107 THR A N 8
ATOM 13949 C CA . THR A 1 107 ? 14.618 7.149 -16.621 1.00 62.45 107 THR A CA 8
ATOM 13950 C C . THR A 1 107 ? 13.192 6.896 -17.098 1.00 44.52 107 THR A C 8
ATOM 13951 O O . THR A 1 107 ? 12.261 7.593 -16.695 1.00 52.22 107 THR A O 8
ATOM 13962 N N . ARG A 1 108 ? 13.029 5.896 -17.958 1.00 11.13 108 ARG A N 8
ATOM 13963 C CA . ARG A 1 108 ? 11.716 5.553 -18.490 1.00 34.45 108 ARG A CA 8
ATOM 13964 C C . ARG A 1 108 ? 11.498 4.042 -18.467 1.00 50.52 108 ARG A C 8
ATOM 13965 O O . ARG A 1 108 ? 12.432 3.274 -18.241 1.00 13.34 108 ARG A O 8
ATOM 13986 N N . ASN A 1 109 ? 10.258 3.625 -18.704 1.00 25.15 109 ASN A N 8
ATOM 13987 C CA . ASN A 1 109 ? 9.918 2.207 -18.709 1.00 72.14 109 ASN A CA 8
ATOM 13988 C C . ASN A 1 109 ? 8.459 2.000 -19.104 1.00 34.33 109 ASN A C 8
ATOM 13989 O O . ASN A 1 109 ? 7.671 2.946 -19.126 1.00 31.11 109 ASN A O 8
ATOM 14000 N N . ILE A 1 110 ? 8.106 0.757 -19.413 1.00 70.44 110 ILE A N 8
ATOM 14001 C CA . ILE A 1 110 ? 6.742 0.425 -19.805 1.00 14.11 110 ILE A CA 8
ATOM 14002 C C . ILE A 1 110 ? 6.584 -1.074 -20.033 1.00 62.34 110 ILE A C 8
ATOM 14003 O O . ILE A 1 110 ? 7.335 -1.678 -20.799 1.00 24.20 110 ILE A O 8
ATOM 14019 N N . SER A 1 111 ? 5.601 -1.669 -19.365 1.00 61.22 111 SER A N 8
ATOM 14020 C CA . SER A 1 111 ? 5.346 -3.099 -19.494 1.00 35.14 111 SER A CA 8
ATOM 14021 C C . SER A 1 111 ? 4.158 -3.518 -18.633 1.00 15.02 111 SER A C 8
ATOM 14022 O O . SER A 1 111 ? 3.931 -2.966 -17.556 1.00 25.44 111 SER A O 8
ATOM 14030 N N . PHE A 1 112 ? 3.401 -4.498 -19.116 1.00 50.34 112 PHE A N 8
ATOM 14031 C CA . PHE A 1 112 ? 2.235 -4.991 -18.393 1.00 31.20 112 PHE A CA 8
ATOM 14032 C C . PHE A 1 112 ? 2.528 -6.342 -17.746 1.00 53.12 112 PHE A C 8
ATOM 14033 O O . PHE A 1 112 ? 1.650 -7.199 -17.647 1.00 55.11 112 PHE A O 8
ATOM 14050 N N . VAL A 1 113 ? 3.769 -6.525 -17.308 1.00 2.43 113 VAL A N 8
ATOM 14051 C CA . VAL A 1 113 ? 4.179 -7.770 -16.670 1.00 2.12 113 VAL A CA 8
ATOM 14052 C C . VAL A 1 113 ? 4.627 -7.530 -15.233 1.00 4.34 113 VAL A C 8
ATOM 14053 O O . VAL A 1 113 ? 5.091 -6.442 -14.888 1.00 71.23 113 VAL A O 8
ATOM 14066 N N . LYS A 1 114 ? 4.487 -8.552 -14.396 1.00 72.41 114 LYS A N 8
ATOM 14067 C CA . LYS A 1 114 ? 4.879 -8.455 -12.995 1.00 55.10 114 LYS A CA 8
ATOM 14068 C C . LYS A 1 114 ? 6.318 -8.921 -12.799 1.00 14.13 114 LYS A C 8
ATOM 14069 O O . LYS A 1 114 ? 6.567 -9.949 -12.171 1.00 14.25 114 LYS A O 8
ATOM 14088 N N . ASN A 1 115 ? 7.261 -8.157 -13.339 1.00 42.24 115 ASN A N 8
ATOM 14089 C CA . ASN A 1 115 ? 8.676 -8.492 -13.222 1.00 51.44 115 ASN A CA 8
ATOM 14090 C C . ASN A 1 115 ? 9.058 -8.737 -11.766 1.00 3.30 115 ASN A C 8
ATOM 14091 O O . ASN A 1 115 ? 8.598 -8.034 -10.866 1.00 22.10 115 ASN A O 8
ATOM 14102 N N . SER A 1 116 ? 9.903 -9.738 -11.542 1.00 44.21 116 SER A N 8
ATOM 14103 C CA . SER A 1 116 ? 10.346 -10.078 -10.195 1.00 33.20 116 SER A CA 8
ATOM 14104 C C . SER A 1 116 ? 11.741 -10.694 -10.221 1.00 23.23 116 SER A C 8
ATOM 14105 O O . SER A 1 116 ? 11.926 -11.817 -10.686 1.00 60.44 116 SER A O 8
ATOM 14113 N N . MET A 1 1 ? 1.656 -0.294 -1.376 1.00 60.31 1 MET A N 9
ATOM 14114 C CA . MET A 1 1 ? 2.387 -0.203 -2.634 1.00 45.34 1 MET A CA 9
ATOM 14115 C C . MET A 1 1 ? 1.466 0.235 -3.768 1.00 51.13 1 MET A C 9
ATOM 14116 O O . MET A 1 1 ? 1.158 -0.532 -4.681 1.00 12.40 1 MET A O 9
ATOM 14130 N N . PRO A 1 2 ? 1.014 1.497 -3.711 1.00 62.25 2 PRO A N 9
ATOM 14131 C CA . PRO A 1 2 ? 0.122 2.064 -4.726 1.00 55.53 2 PRO A CA 9
ATOM 14132 C C . PRO A 1 2 ? 0.823 2.272 -6.064 1.00 73.04 2 PRO A C 9
ATOM 14133 O O . PRO A 1 2 ? 1.939 1.794 -6.273 1.00 13.11 2 PRO A O 9
ATOM 14144 N N . LEU A 1 3 ? 0.162 2.987 -6.968 1.00 43.32 3 LEU A N 9
ATOM 14145 C CA . LEU A 1 3 ? 0.723 3.259 -8.287 1.00 70.24 3 LEU A CA 9
ATOM 14146 C C . LEU A 1 3 ? 0.773 4.759 -8.560 1.00 35.23 3 LEU A C 9
ATOM 14147 O O . LEU A 1 3 ? -0.126 5.502 -8.163 1.00 21.52 3 LEU A O 9
ATOM 14163 N N . ILE A 1 4 ? 1.826 5.197 -9.240 1.00 63.34 4 ILE A N 9
ATOM 14164 C CA . ILE A 1 4 ? 1.991 6.607 -9.569 1.00 14.44 4 ILE A CA 9
ATOM 14165 C C . ILE A 1 4 ? 2.028 6.820 -11.078 1.00 64.22 4 ILE A C 9
ATOM 14166 O O . ILE A 1 4 ? 2.748 6.125 -11.797 1.00 2.42 4 ILE A O 9
ATOM 14182 N N . THR A 1 5 ? 1.249 7.786 -11.554 1.00 42.22 5 THR A N 9
ATOM 14183 C CA . THR A 1 5 ? 1.194 8.091 -12.978 1.00 54.41 5 THR A CA 9
ATOM 14184 C C . THR A 1 5 ? 2.202 9.172 -13.349 1.00 5.55 5 THR A C 9
ATOM 14185 O O . THR A 1 5 ? 2.020 10.345 -13.021 1.00 14.04 5 THR A O 9
ATOM 14196 N N . PHE A 1 6 ? 3.268 8.771 -14.034 1.00 53.23 6 PHE A N 9
ATOM 14197 C CA . PHE A 1 6 ? 4.307 9.707 -14.449 1.00 74.44 6 PHE A CA 9
ATOM 14198 C C . PHE A 1 6 ? 4.017 10.259 -15.842 1.00 75.40 6 PHE A C 9
ATOM 14199 O O . PHE A 1 6 ? 3.783 9.502 -16.785 1.00 23.20 6 PHE A O 9
ATOM 14216 N N . ILE A 1 7 ? 4.032 11.582 -15.962 1.00 63.24 7 ILE A N 9
ATOM 14217 C CA . ILE A 1 7 ? 3.772 12.235 -17.239 1.00 14.41 7 ILE A CA 9
ATOM 14218 C C . ILE A 1 7 ? 5.066 12.722 -17.882 1.00 11.45 7 ILE A C 9
ATOM 14219 O O . ILE A 1 7 ? 5.807 13.508 -17.291 1.00 20.12 7 ILE A O 9
ATOM 14235 N N . SER A 1 8 ? 5.331 12.252 -19.096 1.00 53.02 8 SER A N 9
ATOM 14236 C CA . SER A 1 8 ? 6.537 12.638 -19.819 1.00 72.02 8 SER A CA 9
ATOM 14237 C C . SER A 1 8 ? 6.351 13.989 -20.504 1.00 31.40 8 SER A C 9
ATOM 14238 O O . SER A 1 8 ? 5.232 14.453 -20.725 1.00 21.40 8 SER A O 9
ATOM 14246 N N . PRO A 1 9 ? 7.474 14.636 -20.848 1.00 70.04 9 PRO A N 9
ATOM 14247 C CA . PRO A 1 9 ? 7.462 15.942 -21.513 1.00 45.34 9 PRO A CA 9
ATOM 14248 C C . PRO A 1 9 ? 6.955 15.858 -22.949 1.00 34.43 9 PRO A C 9
ATOM 14249 O O . PRO A 1 9 ? 6.638 16.875 -23.566 1.00 65.43 9 PRO A O 9
ATOM 14260 N N . ASP A 1 10 ? 6.878 14.640 -23.473 1.00 64.44 10 ASP A N 9
ATOM 14261 C CA . ASP A 1 10 ? 6.407 14.422 -24.836 1.00 41.32 10 ASP A CA 9
ATOM 14262 C C . ASP A 1 10 ? 4.940 14.003 -24.844 1.00 24.25 10 ASP A C 9
ATOM 14263 O O . ASP A 1 10 ? 4.479 13.338 -25.770 1.00 70.01 10 ASP A O 9
ATOM 14272 N N . GLY A 1 11 ? 4.212 14.395 -23.802 1.00 44.54 11 GLY A N 9
ATOM 14273 C CA . GLY A 1 11 ? 2.806 14.050 -23.708 1.00 60.01 11 GLY A CA 9
ATOM 14274 C C . GLY A 1 11 ? 2.588 12.573 -23.445 1.00 42.10 11 GLY A C 9
ATOM 14275 O O . GLY A 1 11 ? 1.473 12.070 -23.579 1.00 31.30 11 GLY A O 9
ATOM 14279 N N . SER A 1 12 ? 3.657 11.876 -23.071 1.00 54.31 12 SER A N 9
ATOM 14280 C CA . SER A 1 12 ? 3.578 10.447 -22.794 1.00 63.20 12 SER A CA 9
ATOM 14281 C C . SER A 1 12 ? 3.209 10.196 -21.335 1.00 72.43 12 SER A C 9
ATOM 14282 O O . SER A 1 12 ? 3.136 11.126 -20.533 1.00 4.43 12 SER A O 9
ATOM 14290 N N . ARG A 1 13 ? 2.976 8.931 -21.000 1.00 32.12 13 ARG A N 9
ATOM 14291 C CA . ARG A 1 13 ? 2.612 8.556 -19.639 1.00 4.14 13 ARG A CA 9
ATOM 14292 C C . ARG A 1 13 ? 3.092 7.144 -19.317 1.00 62.32 13 ARG A C 9
ATOM 14293 O O . ARG A 1 13 ? 2.845 6.205 -20.074 1.00 64.24 13 ARG A O 9
ATOM 14314 N N . LYS A 1 14 ? 3.780 7.000 -18.189 1.00 51.43 14 LYS A N 9
ATOM 14315 C CA . LYS A 1 14 ? 4.294 5.703 -17.766 1.00 4.51 14 LYS A CA 9
ATOM 14316 C C . LYS A 1 14 ? 3.564 5.208 -16.522 1.00 73.00 14 LYS A C 9
ATOM 14317 O O . LYS A 1 14 ? 3.177 5.998 -15.660 1.00 30.21 14 LYS A O 9
ATOM 14336 N N . THR A 1 15 ? 3.378 3.894 -16.434 1.00 3.42 15 THR A N 9
ATOM 14337 C CA . THR A 1 15 ? 2.695 3.294 -15.296 1.00 34.34 15 THR A CA 9
ATOM 14338 C C . THR A 1 15 ? 3.607 2.321 -14.557 1.00 74.22 15 THR A C 9
ATOM 14339 O O . THR A 1 15 ? 3.979 1.276 -15.092 1.00 42.31 15 THR A O 9
ATOM 14350 N N . TYR A 1 16 ? 3.962 2.669 -13.326 1.00 4.52 16 TYR A N 9
ATOM 14351 C CA . TYR A 1 16 ? 4.833 1.827 -12.514 1.00 51.03 16 TYR A CA 9
ATOM 14352 C C . TYR A 1 16 ? 4.489 1.955 -11.033 1.00 51.25 16 TYR A C 9
ATOM 14353 O O . TYR A 1 16 ? 4.354 3.061 -10.511 1.00 34.35 16 TYR A O 9
ATOM 14371 N N . GLU A 1 17 ? 4.350 0.815 -10.364 1.00 53.11 17 GLU A N 9
ATOM 14372 C CA . GLU A 1 17 ? 4.021 0.799 -8.943 1.00 45.35 17 GLU A CA 9
ATOM 14373 C C . GLU A 1 17 ? 5.184 1.331 -8.110 1.00 41.35 17 GLU A C 9
ATOM 14374 O O . GLU A 1 17 ? 6.294 0.803 -8.166 1.00 42.34 17 GLU A O 9
ATOM 14386 N N . ALA A 1 18 ? 4.920 2.381 -7.339 1.00 31.31 18 ALA A N 9
ATOM 14387 C CA . ALA A 1 18 ? 5.943 2.984 -6.493 1.00 74.13 18 ALA A CA 9
ATOM 14388 C C . ALA A 1 18 ? 5.725 2.624 -5.027 1.00 50.45 18 ALA A C 9
ATOM 14389 O O . ALA A 1 18 ? 4.648 2.169 -4.643 1.00 74.43 18 ALA A O 9
ATOM 14396 N N . TYR A 1 19 ? 6.754 2.831 -4.213 1.00 40.45 19 TYR A N 9
ATOM 14397 C CA . TYR A 1 19 ? 6.676 2.526 -2.790 1.00 20.01 19 TYR A CA 9
ATOM 14398 C C . TYR A 1 19 ? 6.777 3.798 -1.953 1.00 64.25 19 TYR A C 9
ATOM 14399 O O . TYR A 1 19 ? 6.852 4.903 -2.490 1.00 51.25 19 TYR A O 9
ATOM 14417 N N . ASP A 1 20 ? 6.780 3.632 -0.635 1.00 43.34 20 ASP A N 9
ATOM 14418 C CA . ASP A 1 20 ? 6.874 4.766 0.277 1.00 24.23 20 ASP A CA 9
ATOM 14419 C C . ASP A 1 20 ? 8.319 5.238 0.410 1.00 11.21 20 ASP A C 9
ATOM 14420 O O . ASP A 1 20 ? 9.160 4.544 0.980 1.00 13.31 20 ASP A O 9
ATOM 14429 N N . GLY A 1 21 ? 8.600 6.424 -0.122 1.00 12.02 21 GLY A N 9
ATOM 14430 C CA . GLY A 1 21 ? 9.943 6.968 -0.053 1.00 44.23 21 GLY A CA 9
ATOM 14431 C C . GLY A 1 21 ? 10.933 6.175 -0.883 1.00 42.12 21 GLY A C 9
ATOM 14432 O O . GLY A 1 21 ? 12.142 6.379 -0.781 1.00 3.24 21 GLY A O 9
ATOM 14436 N N . GLU A 1 22 ? 10.419 5.267 -1.706 1.00 61.35 22 GLU A N 9
ATOM 14437 C CA . GLU A 1 22 ? 11.268 4.439 -2.555 1.00 73.51 22 GLU A CA 9
ATOM 14438 C C . GLU A 1 22 ? 11.476 5.091 -3.919 1.00 0.33 22 GLU A C 9
ATOM 14439 O O . GLU A 1 22 ? 10.523 5.313 -4.666 1.00 51.14 22 GLU A O 9
ATOM 14451 N N . THR A 1 23 ? 12.730 5.398 -4.236 1.00 61.22 23 THR A N 9
ATOM 14452 C CA . THR A 1 23 ? 13.065 6.027 -5.508 1.00 32.53 23 THR A CA 9
ATOM 14453 C C . THR A 1 23 ? 12.718 5.115 -6.680 1.00 1.43 23 THR A C 9
ATOM 14454 O O . THR A 1 23 ? 12.527 3.911 -6.508 1.00 23.34 23 THR A O 9
ATOM 14465 N N . LEU A 1 24 ? 12.638 5.697 -7.871 1.00 64.24 24 LEU A N 9
ATOM 14466 C CA . LEU A 1 24 ? 12.315 4.936 -9.074 1.00 2.43 24 LEU A CA 9
ATOM 14467 C C . LEU A 1 24 ? 13.507 4.097 -9.524 1.00 13.21 24 LEU A C 9
ATOM 14468 O O . LEU A 1 24 ? 13.344 3.083 -10.204 1.00 40.21 24 LEU A O 9
ATOM 14484 N N . LEU A 1 25 ? 14.704 4.525 -9.139 1.00 30.22 25 LEU A N 9
ATOM 14485 C CA . LEU A 1 25 ? 15.924 3.812 -9.501 1.00 20.53 25 LEU A CA 9
ATOM 14486 C C . LEU A 1 25 ? 15.892 2.378 -8.979 1.00 51.45 25 LEU A C 9
ATOM 14487 O O . LEU A 1 25 ? 16.158 1.432 -9.720 1.00 62.20 25 LEU A O 9
ATOM 14503 N N . SER A 1 26 ? 15.562 2.226 -7.701 1.00 2.42 26 SER A N 9
ATOM 14504 C CA . SER A 1 26 ? 15.497 0.909 -7.080 1.00 34.32 26 SER A CA 9
ATOM 14505 C C . SER A 1 26 ? 14.403 0.060 -7.721 1.00 63.33 26 SER A C 9
ATOM 14506 O O . SER A 1 26 ? 14.467 -1.170 -7.706 1.00 34.43 26 SER A O 9
ATOM 14514 N N . LEU A 1 27 ? 13.401 0.725 -8.285 1.00 30.31 27 LEU A N 9
ATOM 14515 C CA . LEU A 1 27 ? 12.292 0.033 -8.933 1.00 21.32 27 LEU A CA 9
ATOM 14516 C C . LEU A 1 27 ? 12.804 -0.987 -9.946 1.00 14.44 27 LEU A C 9
ATOM 14517 O O . LEU A 1 27 ? 12.191 -2.034 -10.151 1.00 13.22 27 LEU A O 9
ATOM 14533 N N . ALA A 1 28 ? 13.932 -0.673 -10.575 1.00 33.34 28 ALA A N 9
ATOM 14534 C CA . ALA A 1 28 ? 14.528 -1.564 -11.563 1.00 0.43 28 ALA A CA 9
ATOM 14535 C C . ALA A 1 28 ? 14.818 -2.935 -10.962 1.00 3.22 28 ALA A C 9
ATOM 14536 O O . ALA A 1 28 ? 14.462 -3.964 -11.537 1.00 14.24 28 ALA A O 9
ATOM 14543 N N . HIS A 1 29 ? 15.468 -2.942 -9.802 1.00 64.13 29 HIS A N 9
ATOM 14544 C CA . HIS A 1 29 ? 15.807 -4.188 -9.124 1.00 32.05 29 HIS A CA 9
ATOM 14545 C C . HIS A 1 29 ? 14.570 -5.065 -8.949 1.00 5.21 29 HIS A C 9
ATOM 14546 O O . HIS A 1 29 ? 14.644 -6.288 -9.062 1.00 64.43 29 HIS A O 9
ATOM 14560 N N . ARG A 1 30 ? 13.436 -4.431 -8.672 1.00 13.22 30 ARG A N 9
ATOM 14561 C CA . ARG A 1 30 ? 12.184 -5.153 -8.480 1.00 22.44 30 ARG A CA 9
ATOM 14562 C C . ARG A 1 30 ? 11.617 -5.624 -9.816 1.00 3.02 30 ARG A C 9
ATOM 14563 O O . ARG A 1 30 ? 10.885 -6.610 -9.878 1.00 31.44 30 ARG A O 9
ATOM 14584 N N . ASN A 1 31 ? 11.961 -4.910 -10.883 1.00 24.30 31 ASN A N 9
ATOM 14585 C CA . ASN A 1 31 ? 11.486 -5.254 -12.218 1.00 70.21 31 ASN A CA 9
ATOM 14586 C C . ASN A 1 31 ? 12.475 -6.174 -12.928 1.00 1.13 31 ASN A C 9
ATOM 14587 O O . ASN A 1 31 ? 12.375 -6.398 -14.133 1.00 73.01 31 ASN A O 9
ATOM 14598 N N . ASN A 1 32 ? 13.430 -6.704 -12.170 1.00 51.02 32 ASN A N 9
ATOM 14599 C CA . ASN A 1 32 ? 14.438 -7.600 -12.726 1.00 54.32 32 ASN A CA 9
ATOM 14600 C C . ASN A 1 32 ? 15.108 -6.974 -13.946 1.00 33.41 32 ASN A C 9
ATOM 14601 O O . ASN A 1 32 ? 15.545 -7.678 -14.857 1.00 31.04 32 ASN A O 9
ATOM 14612 N N . VAL A 1 33 ? 15.186 -5.647 -13.956 1.00 75.43 33 VAL A N 9
ATOM 14613 C CA . VAL A 1 33 ? 15.804 -4.926 -15.063 1.00 32.54 33 VAL A CA 9
ATOM 14614 C C . VAL A 1 33 ? 17.114 -4.277 -14.631 1.00 52.14 33 VAL A C 9
ATOM 14615 O O . VAL A 1 33 ? 17.294 -3.936 -13.462 1.00 41.54 33 VAL A O 9
ATOM 14628 N N . ASP A 1 34 ? 18.025 -4.108 -15.583 1.00 24.51 34 ASP A N 9
ATOM 14629 C CA . ASP A 1 34 ? 19.320 -3.498 -15.302 1.00 54.24 34 ASP A CA 9
ATOM 14630 C C . ASP A 1 34 ? 19.345 -2.043 -15.761 1.00 12.03 34 ASP A C 9
ATOM 14631 O O . ASP A 1 34 ? 19.079 -1.743 -16.926 1.00 24.14 34 ASP A O 9
ATOM 14640 N N . LEU A 1 35 ? 19.664 -1.143 -14.837 1.00 43.25 35 LEU A N 9
ATOM 14641 C CA . LEU A 1 35 ? 19.723 0.282 -15.146 1.00 63.20 35 LEU A CA 9
ATOM 14642 C C . LEU A 1 35 ? 21.088 0.861 -14.787 1.00 61.31 35 LEU A C 9
ATOM 14643 O O . LEU A 1 35 ? 21.887 0.216 -14.109 1.00 31.22 35 LEU A O 9
ATOM 14659 N N . GLU A 1 36 ? 21.347 2.081 -15.245 1.00 55.55 36 GLU A N 9
ATOM 14660 C CA . GLU A 1 36 ? 22.615 2.747 -14.971 1.00 15.21 36 GLU A CA 9
ATOM 14661 C C . GLU A 1 36 ? 22.554 3.509 -13.650 1.00 42.01 36 GLU A C 9
ATOM 14662 O O . GLU A 1 36 ? 22.271 4.706 -13.624 1.00 34.25 36 GLU A O 9
ATOM 14674 N N . GLY A 1 37 ? 22.823 2.805 -12.555 1.00 31.15 37 GLY A N 9
ATOM 14675 C CA . GLY A 1 37 ? 22.793 3.430 -11.245 1.00 63.02 37 GLY A CA 9
ATOM 14676 C C . GLY A 1 37 ? 22.415 2.457 -10.146 1.00 63.44 37 GLY A C 9
ATOM 14677 O O . GLY A 1 37 ? 21.869 1.387 -10.416 1.00 52.51 37 GLY A O 9
ATOM 14681 N N . ALA A 1 38 ? 22.708 2.826 -8.904 1.00 2.31 38 ALA A N 9
ATOM 14682 C CA . ALA A 1 38 ? 22.395 1.978 -7.761 1.00 1.03 38 ALA A CA 9
ATOM 14683 C C . ALA A 1 38 ? 22.321 2.795 -6.475 1.00 73.21 38 ALA A C 9
ATOM 14684 O O . ALA A 1 38 ? 23.278 3.475 -6.104 1.00 42.04 38 ALA A O 9
ATOM 14691 N N . CYS A 1 39 ? 21.179 2.724 -5.800 1.00 71.20 39 CYS A N 9
ATOM 14692 C CA . CYS A 1 39 ? 20.979 3.459 -4.556 1.00 24.42 39 CYS A CA 9
ATOM 14693 C C . CYS A 1 39 ? 19.635 3.108 -3.927 1.00 30.42 39 CYS A C 9
ATOM 14694 O O . CYS A 1 39 ? 18.755 2.558 -4.588 1.00 53.10 39 CYS A O 9
ATOM 14702 N N . GLU A 1 40 ? 19.485 3.428 -2.645 1.00 64.33 40 GLU A N 9
ATOM 14703 C CA . GLU A 1 40 ? 18.249 3.143 -1.927 1.00 13.41 40 GLU A CA 9
ATOM 14704 C C . GLU A 1 40 ? 18.034 4.145 -0.796 1.00 53.42 40 GLU A C 9
ATOM 14705 O O . GLU A 1 40 ? 18.892 4.984 -0.524 1.00 34.14 40 GLU A O 9
ATOM 14717 N N . GLY A 1 41 ? 16.880 4.052 -0.141 1.00 62.53 41 GLY A N 9
ATOM 14718 C CA . GLY A 1 41 ? 16.572 4.955 0.951 1.00 11.35 41 GLY A CA 9
ATOM 14719 C C . GLY A 1 41 ? 15.090 5.256 1.055 1.00 72.14 41 GLY A C 9
ATOM 14720 O O . GLY A 1 41 ? 14.377 5.250 0.051 1.00 31.42 41 GLY A O 9
ATOM 14724 N N . SER A 1 42 ? 14.624 5.519 2.272 1.00 61.54 42 SER A N 9
ATOM 14725 C CA . SER A 1 42 ? 13.216 5.817 2.503 1.00 12.30 42 SER A CA 9
ATOM 14726 C C . SER A 1 42 ? 13.045 6.723 3.719 1.00 23.43 42 SER A C 9
ATOM 14727 O O . SER A 1 42 ? 13.922 6.796 4.581 1.00 44.41 42 SER A O 9
ATOM 14735 N N . LEU A 1 43 ? 11.910 7.410 3.782 1.00 4.15 43 LEU A N 9
ATOM 14736 C CA . LEU A 1 43 ? 11.623 8.312 4.893 1.00 73.52 43 LEU A CA 9
ATOM 14737 C C . LEU A 1 43 ? 10.371 7.869 5.644 1.00 61.54 43 LEU A C 9
ATOM 14738 O O . LEU A 1 43 ? 10.319 7.927 6.872 1.00 71.53 43 LEU A O 9
ATOM 14754 N N . ALA A 1 44 ? 9.366 7.424 4.897 1.00 55.22 44 ALA A N 9
ATOM 14755 C CA . ALA A 1 44 ? 8.116 6.967 5.492 1.00 51.11 44 ALA A CA 9
ATOM 14756 C C . ALA A 1 44 ? 7.404 8.105 6.216 1.00 40.04 44 ALA A C 9
ATOM 14757 O O . ALA A 1 44 ? 6.841 7.911 7.294 1.00 40.52 44 ALA A O 9
ATOM 14764 N N . CYS A 1 45 ? 7.433 9.290 5.617 1.00 4.41 45 CYS A N 9
ATOM 14765 C CA . CYS A 1 45 ? 6.792 10.460 6.206 1.00 13.50 45 CYS A CA 9
ATOM 14766 C C . CYS A 1 45 ? 5.607 10.914 5.360 1.00 52.42 45 CYS A C 9
ATOM 14767 O O . CYS A 1 45 ? 5.782 11.479 4.280 1.00 3.22 45 CYS A O 9
ATOM 14775 N N . SER A 1 46 ? 4.400 10.662 5.857 1.00 41.13 46 SER A N 9
ATOM 14776 C CA . SER A 1 46 ? 3.185 11.040 5.144 1.00 64.22 46 SER A CA 9
ATOM 14777 C C . SER A 1 46 ? 2.286 11.904 6.023 1.00 61.24 46 SER A C 9
ATOM 14778 O O . SER A 1 46 ? 1.086 11.653 6.141 1.00 62.31 46 SER A O 9
ATOM 14786 N N . THR A 1 47 ? 2.875 12.924 6.639 1.00 51.35 47 THR A N 9
ATOM 14787 C CA . THR A 1 47 ? 2.129 13.826 7.508 1.00 62.33 47 THR A CA 9
ATOM 14788 C C . THR A 1 47 ? 2.209 15.263 7.007 1.00 14.30 47 THR A C 9
ATOM 14789 O O . THR A 1 47 ? 1.267 16.040 7.170 1.00 51.22 47 THR A O 9
ATOM 14800 N N . CYS A 1 48 ? 3.336 15.611 6.397 1.00 24.22 48 CYS A N 9
ATOM 14801 C CA . CYS A 1 48 ? 3.538 16.957 5.872 1.00 24.43 48 CYS A CA 9
ATOM 14802 C C . CYS A 1 48 ? 3.751 16.925 4.362 1.00 14.02 48 CYS A C 9
ATOM 14803 O O . CYS A 1 48 ? 3.549 15.895 3.718 1.00 42.23 48 CYS A O 9
ATOM 14811 N N . HIS A 1 49 ? 4.157 18.060 3.803 1.00 11.50 49 HIS A N 9
ATOM 14812 C CA . HIS A 1 49 ? 4.395 18.163 2.368 1.00 44.33 49 HIS A CA 9
ATOM 14813 C C . HIS A 1 49 ? 5.317 17.046 1.889 1.00 63.12 49 HIS A C 9
ATOM 14814 O O . HIS A 1 49 ? 6.169 16.567 2.637 1.00 63.50 49 HIS A O 9
ATOM 14828 N N . VAL A 1 50 ? 5.140 16.635 0.637 1.00 24.11 50 VAL A N 9
ATOM 14829 C CA . VAL A 1 50 ? 5.956 15.574 0.058 1.00 3.21 50 VAL A CA 9
ATOM 14830 C C . VAL A 1 50 ? 6.308 15.881 -1.393 1.00 54.33 50 VAL A C 9
ATOM 14831 O O . VAL A 1 50 ? 6.027 16.971 -1.893 1.00 2.20 50 VAL A O 9
ATOM 14844 N N . ILE A 1 51 ? 6.922 14.913 -2.065 1.00 1.41 51 ILE A N 9
ATOM 14845 C CA . ILE A 1 51 ? 7.310 15.080 -3.460 1.00 22.10 51 ILE A CA 9
ATOM 14846 C C . ILE A 1 51 ? 6.089 15.083 -4.374 1.00 24.23 51 ILE A C 9
ATOM 14847 O O . ILE A 1 51 ? 5.436 14.055 -4.556 1.00 53.30 51 ILE A O 9
ATOM 14863 N N . ILE A 1 52 ? 5.789 16.243 -4.947 1.00 12.44 52 ILE A N 9
ATOM 14864 C CA . ILE A 1 52 ? 4.648 16.379 -5.844 1.00 22.00 52 ILE A CA 9
ATOM 14865 C C . ILE A 1 52 ? 5.048 17.076 -7.140 1.00 2.22 52 ILE A C 9
ATOM 14866 O O . ILE A 1 52 ? 6.086 17.736 -7.207 1.00 75.13 52 ILE A O 9
ATOM 14882 N N . ASP A 1 53 ? 4.218 16.927 -8.166 1.00 12.11 53 ASP A N 9
ATOM 14883 C CA . ASP A 1 53 ? 4.483 17.545 -9.460 1.00 72.00 53 ASP A CA 9
ATOM 14884 C C . ASP A 1 53 ? 4.821 19.024 -9.297 1.00 74.32 53 ASP A C 9
ATOM 14885 O O . ASP A 1 53 ? 4.498 19.652 -8.289 1.00 14.01 53 ASP A O 9
ATOM 14894 N N . PRO A 1 54 ? 5.487 19.594 -10.312 1.00 23.12 54 PRO A N 9
ATOM 14895 C CA . PRO A 1 54 ? 5.884 21.005 -10.305 1.00 0.05 54 PRO A CA 9
ATOM 14896 C C . PRO A 1 54 ? 4.689 21.944 -10.433 1.00 63.20 54 PRO A C 9
ATOM 14897 O O . PRO A 1 54 ? 4.809 23.150 -10.218 1.00 24.22 54 PRO A O 9
ATOM 14908 N N . SER A 1 55 ? 3.537 21.383 -10.785 1.00 32.33 55 SER A N 9
ATOM 14909 C CA . SER A 1 55 ? 2.320 22.171 -10.945 1.00 24.20 55 SER A CA 9
ATOM 14910 C C . SER A 1 55 ? 1.610 22.352 -9.607 1.00 3.32 55 SER A C 9
ATOM 14911 O O . SER A 1 55 ? 0.898 23.334 -9.398 1.00 51.21 55 SER A O 9
ATOM 14919 N N . TRP A 1 56 ? 1.810 21.399 -8.705 1.00 22.45 56 TRP A N 9
ATOM 14920 C CA . TRP A 1 56 ? 1.189 21.452 -7.386 1.00 4.22 56 TRP A CA 9
ATOM 14921 C C . TRP A 1 56 ? 2.097 22.159 -6.385 1.00 52.42 56 TRP A C 9
ATOM 14922 O O . TRP A 1 56 ? 1.637 22.646 -5.352 1.00 52.42 56 TRP A O 9
ATOM 14943 N N . TYR A 1 57 ? 3.387 22.212 -6.698 1.00 13.52 57 TYR A N 9
ATOM 14944 C CA . TYR A 1 57 ? 4.359 22.859 -5.824 1.00 72.31 57 TYR A CA 9
ATOM 14945 C C . TYR A 1 57 ? 3.910 24.271 -5.461 1.00 24.14 57 TYR A C 9
ATOM 14946 O O . TYR A 1 57 ? 3.952 24.667 -4.296 1.00 33.14 57 TYR A O 9
ATOM 14964 N N . ASP A 1 58 ? 3.482 25.026 -6.466 1.00 74.53 58 ASP A N 9
ATOM 14965 C CA . ASP A 1 58 ? 3.023 26.394 -6.254 1.00 62.43 58 ASP A CA 9
ATOM 14966 C C . ASP A 1 58 ? 1.803 26.422 -5.340 1.00 14.12 58 ASP A C 9
ATOM 14967 O O . ASP A 1 58 ? 1.557 27.410 -4.647 1.00 40.10 58 ASP A O 9
ATOM 14976 N N . ILE A 1 59 ? 1.041 25.333 -5.344 1.00 0.31 59 ILE A N 9
ATOM 14977 C CA . ILE A 1 59 ? -0.154 25.234 -4.515 1.00 3.22 59 ILE A CA 9
ATOM 14978 C C . ILE A 1 59 ? 0.203 24.871 -3.077 1.00 43.15 59 ILE A C 9
ATOM 14979 O O . ILE A 1 59 ? -0.230 25.532 -2.133 1.00 24.50 59 ILE A O 9
ATOM 14995 N N . VAL A 1 60 ? 0.998 23.817 -2.919 1.00 14.01 60 VAL A N 9
ATOM 14996 C CA . VAL A 1 60 ? 1.416 23.367 -1.597 1.00 0.13 60 VAL A CA 9
ATOM 14997 C C . VAL A 1 60 ? 2.343 24.383 -0.938 1.00 70.24 60 VAL A C 9
ATOM 14998 O O . VAL A 1 60 ? 2.458 24.430 0.286 1.00 64.33 60 VAL A O 9
ATOM 15011 N N . GLU A 1 61 ? 3.001 25.195 -1.760 1.00 23.40 61 GLU A N 9
ATOM 15012 C CA . GLU A 1 61 ? 3.919 26.210 -1.256 1.00 72.15 61 GLU A CA 9
ATOM 15013 C C . GLU A 1 61 ? 3.156 27.436 -0.763 1.00 40.14 61 GLU A C 9
ATOM 15014 O O . GLU A 1 61 ? 3.593 28.120 0.161 1.00 1.44 61 GLU A O 9
ATOM 15026 N N . GLN A 1 62 ? 2.015 27.706 -1.388 1.00 54.54 62 GLN A N 9
ATOM 15027 C CA . GLN A 1 62 ? 1.192 28.851 -1.014 1.00 72.41 62 GLN A CA 9
ATOM 15028 C C . GLN A 1 62 ? 0.183 28.466 0.063 1.00 12.30 62 GLN A C 9
ATOM 15029 O O . GLN A 1 62 ? -0.268 29.312 0.836 1.00 3.24 62 GLN A O 9
ATOM 15043 N N . HIS A 1 63 ? -0.169 27.185 0.108 1.00 43.12 63 HIS A N 9
ATOM 15044 C CA . HIS A 1 63 ? -1.125 26.689 1.091 1.00 60.41 63 HIS A CA 9
ATOM 15045 C C . HIS A 1 63 ? -0.406 26.150 2.324 1.00 71.51 63 HIS A C 9
ATOM 15046 O O . HIS A 1 63 ? -1.023 25.540 3.196 1.00 23.15 63 HIS A O 9
ATOM 15060 N N . ASN A 1 64 ? 0.902 26.378 2.388 1.00 54.22 64 ASN A N 9
ATOM 15061 C CA . ASN A 1 64 ? 1.705 25.914 3.513 1.00 14.23 64 ASN A CA 9
ATOM 15062 C C . ASN A 1 64 ? 2.772 26.941 3.880 1.00 33.02 64 ASN A C 9
ATOM 15063 O O . ASN A 1 64 ? 3.276 27.661 3.019 1.00 71.21 64 ASN A O 9
ATOM 15074 N N . GLU A 1 65 ? 3.111 27.001 5.164 1.00 14.33 65 GLU A N 9
ATOM 15075 C CA . GLU A 1 65 ? 4.118 27.940 5.645 1.00 53.15 65 GLU A CA 9
ATOM 15076 C C . GLU A 1 65 ? 5.345 27.200 6.170 1.00 15.32 65 GLU A C 9
ATOM 15077 O O . GLU A 1 65 ? 5.233 26.104 6.720 1.00 12.32 65 GLU A O 9
ATOM 15089 N N . ILE A 1 66 ? 6.514 27.807 5.996 1.00 14.21 66 ILE A N 9
ATOM 15090 C CA . ILE A 1 66 ? 7.761 27.207 6.453 1.00 72.10 66 ILE A CA 9
ATOM 15091 C C . ILE A 1 66 ? 8.369 28.008 7.599 1.00 31.02 66 ILE A C 9
ATOM 15092 O O . ILE A 1 66 ? 8.460 29.234 7.534 1.00 60.23 66 ILE A O 9
ATOM 15108 N N . SER A 1 67 ? 8.786 27.306 8.649 1.00 55.45 67 SER A N 9
ATOM 15109 C CA . SER A 1 67 ? 9.384 27.952 9.811 1.00 12.11 67 SER A CA 9
ATOM 15110 C C . SER A 1 67 ? 10.902 28.014 9.677 1.00 63.04 67 SER A C 9
ATOM 15111 O O . SER A 1 67 ? 11.457 27.690 8.626 1.00 2.43 67 SER A O 9
ATOM 15119 N N . ASP A 1 68 ? 11.568 28.432 10.747 1.00 10.05 68 ASP A N 9
ATOM 15120 C CA . ASP A 1 68 ? 13.023 28.536 10.751 1.00 14.01 68 ASP A CA 9
ATOM 15121 C C . ASP A 1 68 ? 13.665 27.181 10.470 1.00 50.33 68 ASP A C 9
ATOM 15122 O O . ASP A 1 68 ? 14.731 27.104 9.860 1.00 53.55 68 ASP A O 9
ATOM 15131 N N . GLU A 1 69 ? 13.009 26.116 10.920 1.00 43.11 69 GLU A N 9
ATOM 15132 C CA . GLU A 1 69 ? 13.518 24.765 10.718 1.00 64.33 69 GLU A CA 9
ATOM 15133 C C . GLU A 1 69 ? 13.164 24.252 9.325 1.00 54.43 69 GLU A C 9
ATOM 15134 O O . GLU A 1 69 ? 13.973 23.598 8.668 1.00 3.45 69 GLU A O 9
ATOM 15146 N N . GLU A 1 70 ? 11.947 24.555 8.881 1.00 23.24 70 GLU A N 9
ATOM 15147 C CA . GLU A 1 70 ? 11.485 24.124 7.567 1.00 31.34 70 GLU A CA 9
ATOM 15148 C C . GLU A 1 70 ? 12.253 24.837 6.459 1.00 45.41 70 GLU A C 9
ATOM 15149 O O . GLU A 1 70 ? 12.899 24.201 5.628 1.00 71.44 70 GLU A O 9
ATOM 15161 N N . ASN A 1 71 ? 12.178 26.164 6.454 1.00 11.45 71 ASN A N 9
ATOM 15162 C CA . ASN A 1 71 ? 12.865 26.966 5.448 1.00 30.31 71 ASN A CA 9
ATOM 15163 C C . ASN A 1 71 ? 14.365 26.685 5.460 1.00 75.31 71 ASN A C 9
ATOM 15164 O O . ASN A 1 71 ? 15.051 26.881 4.457 1.00 22.11 71 ASN A O 9
ATOM 15175 N N . ASP A 1 72 ? 14.865 26.224 6.601 1.00 64.12 72 ASP A N 9
ATOM 15176 C CA . ASP A 1 72 ? 16.283 25.914 6.743 1.00 22.14 72 ASP A CA 9
ATOM 15177 C C . ASP A 1 72 ? 16.678 24.749 5.841 1.00 43.22 72 ASP A C 9
ATOM 15178 O O . ASP A 1 72 ? 17.585 24.869 5.018 1.00 40.35 72 ASP A O 9
ATOM 15187 N N . MET A 1 73 ? 15.992 23.623 6.003 1.00 61.33 73 MET A N 9
ATOM 15188 C CA . MET A 1 73 ? 16.272 22.436 5.202 1.00 12.31 73 MET A CA 9
ATOM 15189 C C . MET A 1 73 ? 16.268 22.771 3.714 1.00 52.30 73 MET A C 9
ATOM 15190 O O . MET A 1 73 ? 17.043 22.210 2.939 1.00 45.21 73 MET A O 9
ATOM 15204 N N . LEU A 1 74 ? 15.391 23.688 3.321 1.00 55.10 74 LEU A N 9
ATOM 15205 C CA . LEU A 1 74 ? 15.286 24.098 1.925 1.00 74.22 74 LEU A CA 9
ATOM 15206 C C . LEU A 1 74 ? 16.588 24.728 1.443 1.00 43.21 74 LEU A C 9
ATOM 15207 O O . LEU A 1 74 ? 16.990 24.545 0.294 1.00 44.02 74 LEU A O 9
ATOM 15223 N N . ASP A 1 75 ? 17.244 25.469 2.329 1.00 0.32 75 ASP A N 9
ATOM 15224 C CA . ASP A 1 75 ? 18.504 26.124 1.996 1.00 54.33 75 ASP A CA 9
ATOM 15225 C C . ASP A 1 75 ? 19.637 25.108 1.903 1.00 21.54 75 ASP A C 9
ATOM 15226 O O . ASP A 1 75 ? 20.619 25.319 1.190 1.00 55.03 75 ASP A O 9
ATOM 15235 N N . LEU A 1 76 ? 19.496 24.004 2.630 1.00 51.41 76 LEU A N 9
ATOM 15236 C CA . LEU A 1 76 ? 20.509 22.954 2.631 1.00 14.32 76 LEU A CA 9
ATOM 15237 C C . LEU A 1 76 ? 20.204 21.903 1.569 1.00 44.25 76 LEU A C 9
ATOM 15238 O O . LEU A 1 76 ? 20.823 20.840 1.539 1.00 75.44 76 LEU A O 9
ATOM 15254 N N . ALA A 1 77 ? 19.249 22.210 0.697 1.00 63.23 77 ALA A N 9
ATOM 15255 C CA . ALA A 1 77 ? 18.866 21.294 -0.370 1.00 62.43 77 ALA A CA 9
ATOM 15256 C C . ALA A 1 77 ? 19.722 21.510 -1.614 1.00 1.34 77 ALA A C 9
ATOM 15257 O O . ALA A 1 77 ? 19.337 22.243 -2.525 1.00 11.22 77 ALA A O 9
ATOM 15264 N N . PHE A 1 78 ? 20.886 20.869 -1.644 1.00 75.25 78 PHE A N 9
ATOM 15265 C CA . PHE A 1 78 ? 21.797 20.993 -2.776 1.00 22.11 78 PHE A CA 9
ATOM 15266 C C . PHE A 1 78 ? 21.525 19.910 -3.815 1.00 73.43 78 PHE A C 9
ATOM 15267 O O . PHE A 1 78 ? 21.656 18.719 -3.536 1.00 64.21 78 PHE A O 9
ATOM 15284 N N . GLY A 1 79 ? 21.143 20.333 -5.017 1.00 31.13 79 GLY A N 9
ATOM 15285 C CA . GLY A 1 79 ? 20.857 19.388 -6.080 1.00 32.41 79 GLY A CA 9
ATOM 15286 C C . GLY A 1 79 ? 19.384 19.040 -6.165 1.00 60.55 79 GLY A C 9
ATOM 15287 O O . GLY A 1 79 ? 18.853 18.819 -7.255 1.00 14.43 79 GLY A O 9
ATOM 15291 N N . LEU A 1 80 ? 18.722 18.988 -5.015 1.00 23.42 80 LEU A N 9
ATOM 15292 C CA . LEU A 1 80 ? 17.301 18.662 -4.963 1.00 63.24 80 LEU A CA 9
ATOM 15293 C C . LEU A 1 80 ? 16.499 19.577 -5.883 1.00 1.23 80 LEU A C 9
ATOM 15294 O O . LEU A 1 80 ? 16.901 20.709 -6.155 1.00 15.34 80 LEU A O 9
ATOM 15310 N N . THR A 1 81 ? 15.361 19.081 -6.358 1.00 21.50 81 THR A N 9
ATOM 15311 C CA . THR A 1 81 ? 14.502 19.853 -7.246 1.00 14.44 81 THR A CA 9
ATOM 15312 C C . THR A 1 81 ? 13.585 20.780 -6.455 1.00 24.15 81 THR A C 9
ATOM 15313 O O . THR A 1 81 ? 13.453 20.647 -5.238 1.00 34.42 81 THR A O 9
ATOM 15324 N N . ASP A 1 82 ? 12.955 21.718 -7.153 1.00 0.05 82 ASP A N 9
ATOM 15325 C CA . ASP A 1 82 ? 12.049 22.666 -6.515 1.00 0.31 82 ASP A CA 9
ATOM 15326 C C . ASP A 1 82 ? 10.662 22.057 -6.337 1.00 53.13 82 ASP A C 9
ATOM 15327 O O . ASP A 1 82 ? 9.745 22.709 -5.836 1.00 33.52 82 ASP A O 9
ATOM 15336 N N . THR A 1 83 ? 10.514 20.803 -6.753 1.00 31.11 83 THR A N 9
ATOM 15337 C CA . THR A 1 83 ? 9.239 20.106 -6.642 1.00 54.31 83 THR A CA 9
ATOM 15338 C C . THR A 1 83 ? 9.258 19.103 -5.495 1.00 21.21 83 THR A C 9
ATOM 15339 O O . THR A 1 83 ? 8.209 18.696 -4.995 1.00 42.22 83 THR A O 9
ATOM 15350 N N . SER A 1 84 ? 10.458 18.707 -5.081 1.00 52.21 84 SER A N 9
ATOM 15351 C CA . SER A 1 84 ? 10.613 17.748 -3.994 1.00 4.12 84 SER A CA 9
ATOM 15352 C C . SER A 1 84 ? 10.444 18.430 -2.639 1.00 74.15 84 SER A C 9
ATOM 15353 O O . SER A 1 84 ? 11.084 19.443 -2.358 1.00 31.14 84 SER A O 9
ATOM 15361 N N . ARG A 1 85 ? 9.576 17.866 -1.805 1.00 40.42 85 ARG A N 9
ATOM 15362 C CA . ARG A 1 85 ? 9.320 18.420 -0.481 1.00 20.42 85 ARG A CA 9
ATOM 15363 C C . ARG A 1 85 ? 9.676 17.411 0.608 1.00 41.33 85 ARG A C 9
ATOM 15364 O O . ARG A 1 85 ? 9.384 16.221 0.486 1.00 72.11 85 ARG A O 9
ATOM 15385 N N . LEU A 1 86 ? 10.309 17.895 1.671 1.00 50.03 86 LEU A N 9
ATOM 15386 C CA . LEU A 1 86 ? 10.706 17.036 2.781 1.00 12.43 86 LEU A CA 9
ATOM 15387 C C . LEU A 1 86 ? 11.545 15.862 2.289 1.00 72.34 86 LEU A C 9
ATOM 15388 O O . LEU A 1 86 ? 11.577 14.803 2.915 1.00 45.24 86 LEU A O 9
ATOM 15404 N N . GLY A 1 87 ? 12.224 16.057 1.163 1.00 44.44 87 GLY A N 9
ATOM 15405 C CA . GLY A 1 87 ? 13.056 15.006 0.606 1.00 2.50 87 GLY A CA 9
ATOM 15406 C C . GLY A 1 87 ? 14.484 15.460 0.372 1.00 74.33 87 GLY A C 9
ATOM 15407 O O . GLY A 1 87 ? 14.801 16.640 0.526 1.00 34.33 87 GLY A O 9
ATOM 15411 N N . CYS A 1 88 ? 15.347 14.521 -0.001 1.00 11.34 88 CYS A N 9
ATOM 15412 C CA . CYS A 1 88 ? 16.750 14.830 -0.254 1.00 53.12 88 CYS A CA 9
ATOM 15413 C C . CYS A 1 88 ? 17.178 14.323 -1.627 1.00 43.54 88 CYS A C 9
ATOM 15414 O O . C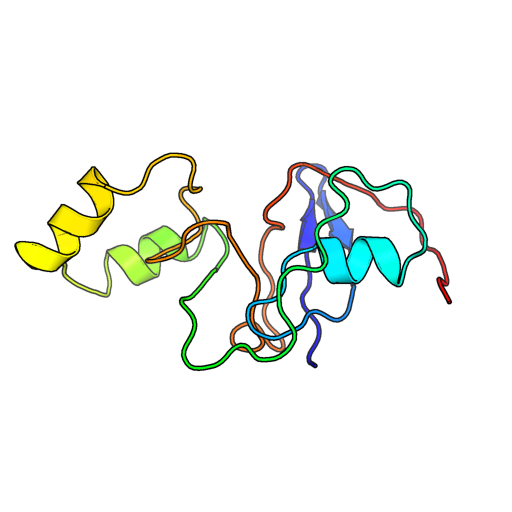YS A 1 88 ? 17.957 14.974 -2.323 1.00 64.25 88 CYS A O 9
ATOM 15422 N N . GLN A 1 89 ? 16.665 13.158 -2.009 1.00 42.42 89 GLN A N 9
ATOM 15423 C CA . GLN A 1 89 ? 16.997 12.564 -3.298 1.00 62.34 89 GLN A CA 9
ATOM 15424 C C . GLN A 1 89 ? 15.742 12.341 -4.135 1.00 15.11 89 GLN A C 9
ATOM 15425 O O . GLN A 1 89 ? 15.710 11.471 -5.006 1.00 5.13 89 GLN A O 9
ATOM 15439 N N . ILE A 1 90 ? 14.709 13.132 -3.864 1.00 53.04 90 ILE A N 9
ATOM 15440 C CA . ILE A 1 90 ? 13.451 13.021 -4.593 1.00 0.21 90 ILE A CA 9
ATOM 15441 C C . ILE A 1 90 ? 12.995 11.569 -4.684 1.00 53.12 90 ILE A C 9
ATOM 15442 O O . ILE A 1 90 ? 13.277 10.880 -5.665 1.00 30.33 90 ILE A O 9
ATOM 15458 N N . ILE A 1 91 ? 12.287 11.112 -3.657 1.00 72.51 91 ILE A N 9
ATOM 15459 C CA . ILE A 1 91 ? 11.789 9.742 -3.623 1.00 14.11 91 ILE A CA 9
ATOM 15460 C C . ILE A 1 91 ? 10.270 9.713 -3.482 1.00 25.23 91 ILE A C 9
ATOM 15461 O O . ILE A 1 91 ? 9.720 10.167 -2.477 1.00 64.34 91 ILE A O 9
ATOM 15477 N N . LEU A 1 92 ? 9.598 9.174 -4.493 1.00 42.51 92 LEU A N 9
ATOM 15478 C CA . LEU A 1 92 ? 8.142 9.083 -4.482 1.00 3.42 92 LEU A CA 9
ATOM 15479 C C . LEU A 1 92 ? 7.648 8.427 -3.197 1.00 33.20 92 LEU A C 9
ATOM 15480 O O . LEU A 1 92 ? 8.439 7.920 -2.401 1.00 31.11 92 LEU A O 9
ATOM 15496 N N . THR A 1 93 ? 6.333 8.437 -3.001 1.00 52.51 93 THR A N 9
ATOM 15497 C CA . THR A 1 93 ? 5.732 7.842 -1.814 1.00 41.50 93 THR A CA 9
ATOM 15498 C C . THR A 1 93 ? 4.261 7.516 -2.047 1.00 3.12 93 THR A C 9
ATOM 15499 O O . THR A 1 93 ? 3.636 8.042 -2.967 1.00 52.45 93 THR A O 9
ATOM 15510 N N . LYS A 1 94 ? 3.713 6.645 -1.207 1.00 23.14 94 LYS A N 9
ATOM 15511 C CA . LYS A 1 94 ? 2.314 6.249 -1.319 1.00 25.02 94 LYS A CA 9
ATOM 15512 C C . LYS A 1 94 ? 1.397 7.465 -1.245 1.00 41.41 94 LYS A C 9
ATOM 15513 O O . LYS A 1 94 ? 0.244 7.411 -1.672 1.00 23.31 94 LYS A O 9
ATOM 15532 N N . GLU A 1 95 ? 1.918 8.562 -0.703 1.00 33.35 95 GLU A N 9
ATOM 15533 C CA . GLU A 1 95 ? 1.144 9.791 -0.575 1.00 1.15 95 GLU A CA 9
ATOM 15534 C C . GLU A 1 95 ? 0.543 10.198 -1.917 1.00 2.11 95 GLU A C 9
ATOM 15535 O O . GLU A 1 95 ? -0.477 10.887 -1.970 1.00 63.33 95 GLU A O 9
ATOM 15547 N N . LEU A 1 96 ? 1.182 9.768 -2.999 1.00 45.21 96 LEU A N 9
ATOM 15548 C CA . LEU A 1 96 ? 0.713 10.087 -4.343 1.00 15.43 96 LEU A CA 9
ATOM 15549 C C . LEU A 1 96 ? -0.149 8.959 -4.901 1.00 12.24 96 LEU A C 9
ATOM 15550 O O . LEU A 1 96 ? -0.253 8.786 -6.115 1.00 51.51 96 LEU A O 9
ATOM 15566 N N . ASP A 1 97 ? -0.767 8.196 -4.006 1.00 25.41 97 ASP A N 9
ATOM 15567 C CA . ASP A 1 97 ? -1.622 7.086 -4.409 1.00 34.35 97 ASP A CA 9
ATOM 15568 C C . ASP A 1 97 ? -2.867 7.593 -5.129 1.00 53.25 97 ASP A C 9
ATOM 15569 O O . ASP A 1 97 ? -3.690 8.299 -4.547 1.00 43.14 97 ASP A O 9
ATOM 15578 N N . GLY A 1 98 ? -2.998 7.229 -6.402 1.00 13.14 98 GLY A N 9
ATOM 15579 C CA . GLY A 1 98 ? -4.145 7.657 -7.182 1.00 4.54 98 GLY A CA 9
ATOM 15580 C C . GLY A 1 98 ? -3.995 9.073 -7.703 1.00 62.22 98 GLY A C 9
ATOM 15581 O O . GLY A 1 98 ? -4.941 9.647 -8.243 1.00 53.11 98 GLY A O 9
ATOM 15585 N N . LEU A 1 99 ? -2.804 9.638 -7.541 1.00 43.21 99 LEU A N 9
ATOM 15586 C CA . LEU A 1 99 ? -2.533 10.997 -7.998 1.00 70.25 99 LEU A CA 9
ATOM 15587 C C . LEU A 1 99 ? -1.542 10.994 -9.158 1.00 75.34 99 LEU A C 9
ATOM 15588 O O . LEU A 1 99 ? -0.702 10.100 -9.268 1.00 10.04 99 LEU A O 9
ATOM 15604 N N . CYS A 1 100 ? -1.646 11.999 -10.020 1.00 40.04 100 CYS A N 9
ATOM 15605 C CA . CYS A 1 100 ? -0.758 12.113 -11.172 1.00 10.20 100 CYS A CA 9
ATOM 15606 C C . CYS A 1 100 ? 0.318 13.166 -10.927 1.00 21.25 100 CYS A C 9
ATOM 15607 O O . CYS A 1 100 ? 0.017 14.306 -10.572 1.00 61.21 100 CYS A O 9
ATOM 15615 N N . VAL A 1 101 ? 1.575 12.775 -11.116 1.00 14.52 101 VAL A N 9
ATOM 15616 C CA . VAL A 1 101 ? 2.696 13.685 -10.915 1.00 23.05 101 VAL A CA 9
ATOM 15617 C C . VAL A 1 101 ? 3.764 13.485 -11.984 1.00 3.51 101 VAL A C 9
ATOM 15618 O O . VAL A 1 101 ? 3.733 12.508 -12.732 1.00 54.13 101 VAL A O 9
ATOM 15631 N N . ILE A 1 102 ? 4.709 14.417 -12.050 1.00 0.42 102 ILE A N 9
ATOM 15632 C CA . ILE A 1 102 ? 5.788 14.343 -13.027 1.00 21.12 102 ILE A CA 9
ATOM 15633 C C . ILE A 1 102 ? 6.936 13.480 -12.513 1.00 51.24 102 ILE A C 9
ATOM 15634 O O . ILE A 1 102 ? 7.198 13.427 -11.311 1.00 13.21 102 ILE A O 9
ATOM 15650 N N . LEU A 1 103 ? 7.619 12.807 -13.432 1.00 62.32 103 LEU A N 9
ATOM 15651 C CA . LEU A 1 103 ? 8.742 11.947 -13.073 1.00 72.13 103 LEU A CA 9
ATOM 15652 C C . LEU A 1 103 ? 9.860 12.755 -12.423 1.00 22.31 103 LEU A C 9
ATOM 15653 O O . LEU A 1 103 ? 10.220 13.841 -12.877 1.00 52.12 103 LEU A O 9
ATOM 15669 N N . PRO A 1 104 ? 10.426 12.213 -11.334 1.00 62.44 104 PRO A N 9
ATOM 15670 C CA . PRO A 1 104 ? 11.514 12.865 -10.600 1.00 22.22 104 PRO A CA 9
ATOM 15671 C C . PRO A 1 104 ? 12.818 12.882 -11.390 1.00 24.33 104 PRO A C 9
ATOM 15672 O O . PRO A 1 104 ? 13.519 13.894 -11.432 1.00 15.03 104 PRO A O 9
ATOM 15683 N N . THR A 1 105 ? 13.140 11.754 -12.016 1.00 43.12 105 THR A N 9
ATOM 15684 C CA . THR A 1 105 ? 14.361 11.639 -12.804 1.00 52.34 105 THR A CA 9
ATOM 15685 C C . THR A 1 105 ? 14.045 11.362 -14.270 1.00 10.33 105 THR A C 9
ATOM 15686 O O . THR A 1 105 ? 12.886 11.397 -14.681 1.00 32.10 105 THR A O 9
ATOM 15697 N N . GLU A 1 106 ? 15.084 11.087 -15.052 1.00 74.05 106 GLU A N 9
ATOM 15698 C CA . GLU A 1 106 ? 14.915 10.804 -16.473 1.00 10.10 106 GLU A CA 9
ATOM 15699 C C . GLU A 1 106 ? 15.205 9.336 -16.774 1.00 0.44 106 GLU A C 9
ATOM 15700 O O . GLU A 1 106 ? 16.018 9.017 -17.642 1.00 31.21 106 GLU A O 9
ATOM 15712 N N . THR A 1 107 ? 14.535 8.446 -16.049 1.00 14.13 107 THR A N 9
ATOM 15713 C CA . THR A 1 107 ? 14.721 7.013 -16.235 1.00 75.33 107 THR A CA 9
ATOM 15714 C C . THR A 1 107 ? 13.545 6.399 -16.986 1.00 75.13 107 THR A C 9
ATOM 15715 O O . THR A 1 107 ? 12.438 6.302 -16.454 1.00 45.33 107 THR A O 9
ATOM 15726 N N . ARG A 1 108 ? 13.791 5.985 -18.225 1.00 34.31 108 ARG A N 9
ATOM 15727 C CA . ARG A 1 108 ? 12.751 5.380 -19.049 1.00 50.21 108 ARG A CA 9
ATOM 15728 C C . ARG A 1 108 ? 13.085 3.925 -19.366 1.00 3.45 108 ARG A C 9
ATOM 15729 O O . ARG A 1 108 ? 12.193 3.108 -19.587 1.00 65.52 108 ARG A O 9
ATOM 15750 N N . ASN A 1 109 ? 14.377 3.611 -19.385 1.00 55.11 109 ASN A N 9
ATOM 15751 C CA . ASN A 1 109 ? 14.829 2.255 -19.676 1.00 12.45 109 ASN A CA 9
ATOM 15752 C C . ASN A 1 109 ? 14.331 1.277 -18.616 1.00 10.11 109 ASN A C 9
ATOM 15753 O O . ASN A 1 109 ? 14.961 1.103 -17.572 1.00 42.24 109 ASN A O 9
ATOM 15764 N N . ILE A 1 110 ? 13.198 0.641 -18.892 1.00 34.02 110 ILE A N 9
ATOM 15765 C CA . ILE A 1 110 ? 12.616 -0.321 -17.963 1.00 44.24 110 ILE A CA 9
ATOM 15766 C C . ILE A 1 110 ? 11.378 -0.981 -18.559 1.00 53.24 110 ILE A C 9
ATOM 15767 O O . ILE A 1 110 ? 10.541 -0.316 -19.170 1.00 34.20 110 ILE A O 9
ATOM 15783 N N . SER A 1 111 ? 11.267 -2.293 -18.376 1.00 52.34 111 SER A N 9
ATOM 15784 C CA . SER A 1 111 ? 10.131 -3.044 -18.898 1.00 11.13 111 SER A CA 9
ATOM 15785 C C . SER A 1 111 ? 10.231 -4.517 -18.513 1.00 10.23 111 SER A C 9
ATOM 15786 O O . SER A 1 111 ? 11.137 -5.225 -18.952 1.00 24.02 111 SER A O 9
ATOM 15794 N N . PHE A 1 112 ? 9.293 -4.972 -17.689 1.00 13.42 112 PHE A N 9
ATOM 15795 C CA . PHE A 1 112 ? 9.274 -6.360 -17.243 1.00 4.23 112 PHE A CA 9
ATOM 15796 C C . PHE A 1 112 ? 8.046 -6.638 -16.381 1.00 5.14 112 PHE A C 9
ATOM 15797 O O . PHE A 1 112 ? 7.275 -5.731 -16.068 1.00 51.12 112 PHE A O 9
ATOM 15814 N N . VAL A 1 113 ? 7.872 -7.899 -16.000 1.00 33.35 113 VAL A N 9
ATOM 15815 C CA . VAL A 1 113 ? 6.739 -8.298 -15.173 1.00 74.32 113 VAL A CA 9
ATOM 15816 C C . VAL A 1 113 ? 7.068 -8.171 -13.690 1.00 41.02 113 VAL A C 9
ATOM 15817 O O . VAL A 1 113 ? 8.143 -7.697 -13.320 1.00 35.53 113 VAL A O 9
ATOM 15830 N N . LYS A 1 114 ? 6.137 -8.597 -12.844 1.00 75.31 114 LYS A N 9
ATOM 15831 C CA . LYS A 1 114 ? 6.327 -8.533 -11.400 1.00 31.41 114 LYS A CA 9
ATOM 15832 C C . LYS A 1 114 ? 7.550 -9.341 -10.976 1.00 52.32 114 LYS A C 9
ATOM 15833 O O . LYS A 1 114 ? 8.265 -9.888 -11.815 1.00 35.15 114 LYS A O 9
ATOM 15852 N N . ASN A 1 115 ? 7.783 -9.411 -9.670 1.00 20.24 115 ASN A N 9
ATOM 15853 C CA . ASN A 1 115 ? 8.919 -10.153 -9.135 1.00 3.11 115 ASN A CA 9
ATOM 15854 C C . ASN A 1 115 ? 8.536 -10.886 -7.853 1.00 73.23 115 ASN A C 9
ATOM 15855 O O . ASN A 1 115 ? 7.650 -10.451 -7.118 1.00 53.41 115 ASN A O 9
ATOM 15866 N N . SER A 1 116 ? 9.210 -12.002 -7.592 1.00 14.21 116 SER A N 9
ATOM 15867 C CA . SER A 1 116 ? 8.938 -12.798 -6.401 1.00 14.11 116 SER A CA 9
ATOM 15868 C C . SER A 1 116 ? 9.105 -11.960 -5.137 1.00 42.42 116 SER A C 9
ATOM 15869 O O . SER A 1 116 ? 9.712 -12.402 -4.163 1.00 44.34 116 SER A O 9
#

InterPro domains:
  IPR001041 2Fe-2S ferredoxin-type iron-sulfur binding domain [PF00111] (9-92)
  IPR001041 2Fe-2S ferredoxin-type iron-sulfur binding domain [PS51085] (2-107)
  IPR001041 2Fe-2S ferredoxin-type iron-sulfur binding domain [cd00207] (4-96)
  IPR001055 Adrenodoxin-like [PR00355] (39-49)
  IPR001055 Adrenodoxin-like [PR00355] (84-92)
  IPR001055 Adrenodoxin-like [PTHR23426] (4-111)
  IPR012675 Beta-grasp domain superfamily [G3DSA:3.10.20.30] (1-116)
  IPR018298 Adrenodoxin, iron-sulphur binding site [PS00814] (39-49)
  IPR036010 2Fe-2S ferredoxin-like superfamily [SSF54292] (1-104)

Radius of gyration: 14.81 Å; Cα contacts (8 Å, |Δi|>4): 172; chains: 1; bounding box: 28×43×34 Å

Organism: Ehrlichia chaffeensis (strain ATCC CRL-10679 / Arkansas) (NCBI:txid205920)

B-factor: mean 38.45, std 22.81, range [0.05, 75.53]